Protein 3IFQ (pdb70)

InterPro domains:
  IPR000225 Armadillo [PF00514] (220-253)
  IPR000225 Armadillo [PF00514] (342-381)
  IPR000225 Armadillo [PF00514] (573-612)
  IPR000225 Armadillo [PS50176] (142-180)
  IPR000225 Armadillo [PS50176] (184-227)
  IPR000225 Armadillo [PS50176] (226-268)
  IPR000225 Armadillo [PS50176] (268-310)
  IPR000225 Armadillo [PS50176] (310-353)
  IPR000225 Armadillo [PS50176] (391-433)
  IPR000225 Armadillo [PS50176] (433-475)
  IPR000225 Armadillo [PS50176] (480-523)
  IPR000225 Armadillo [PS50176] (584-626)
  IPR000225 Armadillo [SM00185] (132-171)
  IPR000225 Armadillo [SM00185] (172-214)
  IPR000225 Armadillo [SM00185] (215-255)
  IPR000225 Armadillo [SM00185] (256-297)
  IPR000225 Armadillo [SM00185] (299-340)
  IPR000225 Armadillo [SM00185] (341-381)
  IPR000225 Armadillo [SM00185] (382-420)
  IPR000225 Armadillo [SM00185] (422-464)

Organism: Homo sapiens (NCBI:txid9606)

CATH classification: 1.25.10.10

Nearest PDB structures (foldseek):
  3ifq-assembly1_A  TM=1.002E+00  e=5.571E-65  Homo sapiens
  7zrb-assembly2_B  TM=9.412E-01  e=1.444E-42  Homo sapiens
  6s9o-assembly3_C  TM=6.423E-01  e=3.507E-11  synthetic construct
  7n6g-assembly1_0A  TM=5.438E-01  e=2.053E-11  Chlamydomonas reinhardtii
  7sqc-assembly1_G4  TM=5.743E-01  e=1.479E-08  Chlamydomonas reinhardtii

Foldseek 3Di:
DVVCVVCLVVLLVVLLVCVVVLLVQCVDPDPVSNLVSLQVLLVQLVHDSNVVSQLVDLSNLLSLQVCLQPPPDDSSVLSSLSNLLSLLVDPSSLVSCVVSVVLLSLLVQLPDPDDSNVQSSLVSLLSCLVPPPVSLVVNVVSVSLLSLQVCLPDDDLVSLLSSLLNLLSNLAPDLVSLVSCVVSCNLLSLLVCLAPDPPVSSLLSSLSNLLSSLQDPSSLVSNVVSVVLVSLLVCCPPPDPSNNLSSLSNLLSNLLVCLPPPDCLSSLQVLLVCLPPPDPSSLLSSLNSLLSNLPPHQPSLVSCLVRCNLLSLLVSQVNCQLVCSRQLSSLSSLLSNQDDYPCNLVSLVVCVVNVSLLSLLVCCVNPQAVSSNLSSLSNLQSNLQHVVSLVVNVVSVSLVSLVVLQVVLVVLLVVCVVVVHADPSHPPDHSVSSNLSSLSSLLSSLLDVVSLVVCQVVVCLLVLLVQLPPPDVSSVQSSLSNLLSNLQDAVSLLVNVVSVSLVSLLVCCPPPPVRSNVSSLSSLQSSCVSVDCRVVSVCSSPPDDD/DVVCVVCLVVLLVVLLVCVVVLLVQCQPPDCVRVLVSLQVLLVLLVGDSNVCSQLVDLSNLLSLLVQLLPDPPCSSVLSSLNSLLSLLVDLSSLQSCVVSLSLLSLLSQLVDPDDRSNQSSLSNLLSCLVHVPPSLVSNVVSVSLLSLQVVLPDPDLVSLLSSLLSLLSNLAPDLVSLVSCVVNCNLLSLLVCLVPDPPPSNLLSSLSNLLSNLQHPVSLLVNVVSPNLPSLLVCCPPPDPSNNLSSLSNLLSSLLVCLVPPDCLSSLLVLLVQCPPPPPSSVLSSLRSLLSNLPPRQVSLCSCVVNCNLLSLLVSLVVQPLPCSRLLSSLSNLLSSLDDYPCNLVSLVVCVVSPVLQSLLVQCPHDPCVSSNLSSLSSLLSNLQHVVCLVVNVVNVNLVSLVVLQVVLVVVVVVDPDPHHSVSSNLSSLSSLLSSLLDVVSLVVNVVVVCLLVLLVQLVPPDPSSVLSSLRSLLSNLQDQVSLCVNVVSVSLPSLLVCCPPPPVRSVVSSLSSNVSSCPVPCVSVCSNPVDPD/DDKFFDFPPVDDAFDADDDDDPPVCVVVRCVGRVVRVVPGSRDDDTDMDDDDDCPDDDDDPDDPDDDPAPQCLVVPPPVSPVVCVPGHDD/DDKFFDFDDPDDAQDADDQDPDDVCNVVRCVRRVVSVVPGPRDDDGDMDDDDDCPDDDDDDDDPDDDDDDDDPVLVPPPDPSVVVVVD

Secondary structure (DSSP, 8-state):
-HHHHHTHHHHHHHHHHTHHHHHHHHT-S-HHHHHHHHHHHHHHTTSHHHHHHHHT-HHHHHHHHHHHTT---HHHHHHHHHHHHHHTTSHHHHHHHHHTTHHHHHHHGGG---HHHHHHHHHHHHHHHHH-TTHHHHHHHTTGGGGTGGGGGSS-HHHHHHHHHHHHHHHTT-HHHHHHHHHTTHHHHHHHHHHH---HHHHHHHHHHHHHHTTSTTHHHHHHHTTHHHHHHGGGGSS-HHHHHHHHHHHHHHHTT-TT-S--HHHHHHHHTTTT---HHHHHHHHHHHHHHTTT-HHHHHHHTTTTHHHHHHHHHHHHTT-HHHHHHHHHHHHHHTSSSTTHHHHHHHHHTTTHHHHHHHGGG-TT-HHHHHHHHHHHHHHTTSGGGHHHHHHTTHHHHHHHHHHHHHHHHHHHHHTT---TT-SS--HHHHHHHHHHHHHHHTTSHHHHHHHHHTT-HHHHHHHTT-S-HHHHHHHHHHHHHHTTSHHHHHHHHHTTTHHHHHHHTT-SSHHHHHHHHHHHHHTTSTT---HHHHHHTTS---/-HHHHHTHHHHHHHHHTTHHHHHHHHHSS-HHHHHHHHHHHHHHTTSHHHHHHHHH-HHHHHHHHHHHTT---HHHHHHHHHHHHHHTTSHHHHHHHHHTTHHHHHHHTTS---HHHHHHHHHHHHHHHHTSTT-HHHHHHTTHHHHHGGGTTSS-HHHHHHHHHHHHHHHTT-HHHHHHHHHTTHHHHHHHHHHH---HHHHHHHHHHHHHHTTSTTHHHHHHHTTHHHHHHGGGG-S-HHHHHHHHHHHHHHTTT-TT-S--HHHHHHHHHTTT-S-HHHHHHHHHHHHHHTTT-HHHHHHHHTTTHHHHHHHHHHHHTT-TTTHHHHHHHHHHHTSSSTTHHHHHHHHHHTTHHHHHHHGGG-SS-HHHHHHHHHHHHHHHHSGGGHHHHHHTTHHHHHHHHHHHHHHHHHH---S--HHHHHHHHHHHHHHHTTSHHHHHHHHHTT-HHHHHHHTT-S-HHHHHHHHHHHHHHTTSHHHHHHHHHTTTHHHHHHHTT-SSHHHHHHHHHHHHHTTS---HHHHHHHS---/-EEEEE--TTSPPP-PPPP-SSTTTHHHHHHHHHHHHTT-TTSSP-EEEEE-------------------GGGGGS-GGGHHHHTTSS--/-EEEEEPPSS--PPPPPPPPSSGGGHHHHHHHHHHHHTT-TTSSPPEEEEE---------------------GGGGGS-STTHHHHH-

Radius of gyration: 41.01 Å; Cα contacts (8 Å, |Δi|>4): 2014; chains: 4; bounding box: 113×57×124 Å

B-factor: mean 91.96, std 24.07, range [49.81, 262.42]

Sequence (1258 aa):
AIVHLINYQDDAELATRALPELTKLLNDEDPVVVTKAAMIVNQLSKKEASRRALMGSPQLVAAVVRTMQNTSDLDTARCTTSILHNLSHHREGLLAIFKSGGIPALVRMLSSPVESVLFYAITTLHNLLLYQEGAKMAVRLADGLQKMVPLLNKNNPKFLAITTDCLQLLAYGNQESKLIILANGGPQALVQIMRNYSYEKLLWTTSRVLKVLSVCPSNKPAIVEAGGMQALGKHLTSNSPRLVQNCLWTLRNLSDVATKQEGLESVLKILVNQLSVDDVNVLTCATGTLSNLTCNNSKNKTLVTQNSGVEALIHAILRAGDKDDITEPAVCALRHLTSRHPEAEMAQNSVRLNYGIPAIVKLLNQPNQWPLVKATIGLIRNLALCPANHAPLQEAAVIPRLVQLLVKAHQDAQRHVAAGTQQPYTDGVRMEEIVEGCTGALHILARDPMNRMEIFRLNTIPLFVQLLYSSVENIQRVAAGVLCELAQDKEAADAIDAEGASAPLMELLHSRNEGTATYAAAVLFRISEDKNPRKRVSVELTNSLFAIVHLINYQDDAELATRALPELTKLLNDEDPVVVTKAAMIVNQLSKKEASRRALMGSPQLVAAVVRTMQNTSDLDTARCTTSILHNLSHHREGLLAIFKSGGIPALVRMLSSPVESVLFYAITTLHNLLLYQEGAKMAVRLADGLQKMVPLLNKNNPKFLAITTDCLQLLAYGNQESKLIILANGGPQALVQIMRNYSYEKLLWTTSRVLKVLSVCPSNKPAIVEAGGMQALGKHLTSNSPRLVQNCLWTLRNLSDVATKQEGLESVLKILVNQLSVDDVNVLTCATGTLSNLTCNNSKNKTLVTQNSGVEALIHAILRAGDKDDITEPAVCALRHLTSRHPEAEMAQNSVRLNYGIPAIVKLLNQPNQWPLVKATIGLIRNLALCPANHAPLQEAAVIPRLVQLLVKAHQDAQRHTDGVRMEEIVEGCTGALHILARDPMNRMEIFRLNTIPLFVQLLYSSVENIQRVAAGVLCELAQDKEAADAIDAEGASAPLMELLHSRNEGTATYAAAVLFRISEDKKRVSVELTNSLFVTRNDVAPTLMSVPQYRPRPANPDEIGNFIDENLKAADSDPTAPPYDSLLVFDYEGGEAASLSLNSDQDYDYLNEWGNRFKKLADMYGGGVTRNDVAPTLMSVPQYRPRPANPDEIGNFIDENLKAADSDPTAPPYDSLLVFDYEGGEAASLSLNSDQDQDYDYLNEWGNRFKKLADM

Solvent-accessible surface area: 52672 Å² total

GO terms:
  GO:0030057 desmosome (C, IDA)
  GO:0005515 protein binding (F, IPI)
  GO:1904813 ficolin-1-rich granule lumen (C, TAS)
  GO:0035580 specific granule lumen (C, TAS)
  GO:0001533 cornified envelope (C, TAS)
  GO:0005576 extracellular region (C, TAS)
  GO:0005829 cytosol (C, TAS)
  GO:0005886 plasma membrane (C, TAS)
  GO:0002159 desmosome assembly (P, IDA)
  GO:0005886 plasma membrane (C, IDA)
  GO:0005911 cell-cell junction (C, IDA)
  GO:0014704 intercalated disc (C, IDA)
  GO:0042127 regulation of cell population proliferation (P, IDA)
  GO:0003713 transcription coactivator activity (F, IDA)
  GO:0042307 positive regulation of protein import into nucleus (P, IDA)
  GO:0045944 positive regulation of transcription by RNA polymerase II (P, IDA)
  GO:0016342 catenin complex (C, IDA)
  GO:0032993 protein-DNA complex (C, IDA)
  GO:0071665 gamma-catenin-TCF7L2 complex (C, IDA)
  GO:0050982 detection of mechanical stimulus (P, IDA)

Structure (mmCIF, N/CA/C/O backbone):
data_3IFQ
#
_entry.id   3IFQ
#
_cell.length_a   76.043
_cell.length_b   76.150
_cell.length_c   122.940
_cell.angle_alpha   90.00
_cell.angle_beta   97.15
_cell.angle_gamma   90.00
#
_symmetry.space_group_name_H-M   'P 1 21 1'
#
loop_
_entity.id
_entity.type
_entity.pdbx_description
1 polymer plakoglobin
2 polymer E-cadherin
3 non-polymer 'SULFATE ION'
#
loop_
_atom_site.group_PDB
_atom_site.id
_atom_site.type_symbol
_atom_site.label_atom_id
_atom_site.label_alt_id
_atom_site.label_comp_id
_atom_site.label_asym_id
_atom_site.label_entity_id
_atom_site.label_seq_id
_atom_site.pdbx_PDB_ins_code
_atom_site.Cartn_x
_atom_site.Cartn_y
_atom_site.Cartn_z
_atom_site.occupancy
_atom_site.B_iso_or_equiv
_atom_site.auth_seq_id
_atom_site.auth_comp_id
_atom_site.auth_asym_id
_atom_site.auth_atom_id
_atom_site.pdbx_PDB_model_num
ATOM 1 N N . ALA A 1 3 ? -13.712 -1.947 -25.394 1.00 103.36 126 ALA A N 1
ATOM 2 C CA . ALA A 1 3 ? -14.347 -3.038 -24.664 1.00 102.81 126 ALA A CA 1
ATOM 3 C C . ALA A 1 3 ? -15.756 -3.294 -25.181 1.00 98.41 126 ALA A C 1
ATOM 4 O O . ALA A 1 3 ? -16.154 -4.442 -25.378 1.00 89.51 126 ALA A O 1
ATOM 6 N N . ILE A 1 4 ? -16.507 -2.219 -25.398 1.00 100.56 127 ILE A N 1
ATOM 7 C CA . ILE A 1 4 ? -17.869 -2.334 -25.904 1.00 107.03 127 ILE A CA 1
ATOM 8 C C . ILE A 1 4 ? -17.902 -3.137 -27.200 1.00 109.94 127 ILE A C 1
ATOM 9 O O . ILE A 1 4 ? -18.865 -3.857 -27.469 1.00 109.68 127 ILE A O 1
ATOM 14 N N . VAL A 1 5 ? -16.842 -3.015 -27.993 1.00 108.49 128 VAL A N 1
ATOM 15 C CA . VAL A 1 5 ? -16.763 -3.702 -29.275 1.00 101.53 128 VAL A CA 1
ATOM 16 C C . VAL A 1 5 ? -16.780 -5.213 -29.082 1.00 94.77 128 VAL A C 1
ATOM 17 O O . VAL A 1 5 ? -17.391 -5.944 -29.865 1.00 94.30 128 VAL A O 1
ATOM 21 N N . HIS A 1 6 ? -16.114 -5.670 -28.025 1.00 92.82 129 HIS A N 1
ATOM 22 C CA . HIS A 1 6 ? -15.987 -7.097 -27.743 1.00 98.48 129 HIS A CA 1
ATOM 23 C C . HIS A 1 6 ? -17.274 -7.680 -27.171 1.00 97.65 129 HIS A C 1
ATOM 24 O O . HIS A 1 6 ? -17.564 -8.864 -27.345 1.00 98.69 129 HIS A O 1
ATOM 31 N N . LEU A 1 7 ? -18.036 -6.838 -26.483 1.00 94.31 130 LEU A N 1
ATOM 32 C CA . LEU A 1 7 ? -19.288 -7.250 -25.864 1.00 83.04 130 LEU A CA 1
ATOM 33 C C . LEU A 1 7 ? -20.386 -7.378 -26.916 1.00 77.93 130 LEU A C 1
ATOM 34 O O . LEU A 1 7 ? -21.238 -8.266 -26.839 1.00 71.95 130 LEU A O 1
ATOM 39 N N . ILE A 1 8 ? -20.363 -6.486 -27.899 1.00 74.25 131 ILE A N 1
ATOM 40 C CA . ILE A 1 8 ? -21.278 -6.582 -29.026 1.00 78.85 131 ILE A CA 1
ATOM 41 C C . ILE A 1 8 ? -21.070 -7.901 -29.762 1.00 84.91 131 ILE A C 1
ATOM 42 O O . ILE A 1 8 ? -22.026 -8.619 -30.050 1.00 89.53 131 ILE A O 1
ATOM 47 N N . ASN A 1 9 ? -19.814 -8.218 -30.054 1.00 92.32 132 ASN A N 1
ATOM 48 C CA . ASN A 1 9 ? -19.482 -9.413 -30.822 1.00 96.16 132 ASN A CA 1
ATOM 49 C C . ASN A 1 9 ? -19.123 -10.605 -29.945 1.00 100.50 132 ASN A C 1
ATOM 50 O O . ASN A 1 9 ? -18.600 -11.605 -30.427 1.00 110.00 132 ASN A O 1
ATOM 55 N N . TYR A 1 10 ? -19.420 -10.491 -28.656 1.00 97.45 133 TYR A N 1
ATOM 56 C CA . TYR A 1 10 ? -19.109 -11.537 -27.692 1.00 90.36 133 TYR A CA 1
ATOM 57 C C . TYR A 1 10 ? -19.706 -12.870 -28.118 1.00 95.19 133 TYR A C 1
ATOM 58 O O . TYR A 1 10 ? -19.053 -13.909 -28.029 1.00 99.83 133 TYR A O 1
ATOM 67 N N . GLN A 1 11 ? -20.950 -12.834 -28.583 1.00 101.49 134 GLN A N 1
ATOM 68 C CA . GLN A 1 11 ? -21.634 -14.043 -29.021 1.00 108.36 134 GLN A CA 1
ATOM 69 C C . GLN A 1 11 ? -20.996 -14.622 -30.284 1.00 108.20 134 GLN A C 1
ATOM 70 O O . GLN A 1 11 ? -20.916 -15.840 -30.447 1.00 110.56 134 GLN A O 1
ATOM 76 N N . ASP A 1 12 ? -20.539 -13.746 -31.174 1.00 100.82 135 ASP A N 1
ATOM 77 C CA . ASP A 1 12 ? -19.926 -14.180 -32.426 1.00 96.83 135 ASP A CA 1
ATOM 78 C C . ASP A 1 12 ? -18.502 -14.684 -32.210 1.00 93.95 135 ASP A C 1
ATOM 79 O O . ASP A 1 12 ? -18.065 -15.640 -32.850 1.00 90.09 135 ASP A O 1
ATOM 84 N N . ASP A 1 13 ? -17.784 -14.029 -31.305 1.00 92.73 136 ASP A N 1
ATOM 85 C CA . ASP A 1 13 ? -16.405 -14.389 -31.003 1.00 85.09 136 ASP A CA 1
ATOM 86 C C . ASP A 1 13 ? -16.335 -15.729 -30.280 1.00 83.79 136 ASP A C 1
ATOM 87 O O . ASP A 1 13 ? -15.430 -16.526 -30.517 1.00 93.70 136 ASP A O 1
ATOM 92 N N . ALA A 1 14 ? -17.297 -15.969 -29.398 1.00 72.54 137 ALA A N 1
ATOM 93 C CA . ALA A 1 14 ? -17.372 -17.228 -28.668 1.00 76.48 137 ALA A CA 1
ATOM 94 C C . ALA A 1 14 ? -17.742 -18.383 -29.594 1.00 86.88 137 ALA A C 1
ATOM 95 O O . ALA A 1 14 ? -17.181 -19.475 -29.498 1.00 86.50 137 ALA A O 1
ATOM 97 N N . GLU A 1 15 ? -18.693 -18.136 -30.489 1.00 97.50 138 GLU A N 1
ATOM 98 C CA . GLU A 1 15 ? -19.142 -19.153 -31.433 1.00 102.81 138 GLU A CA 1
ATOM 99 C C . GLU A 1 15 ? -18.052 -19.449 -32.462 1.00 94.68 138 GLU A C 1
ATOM 100 O O . GLU A 1 15 ? -17.810 -20.605 -32.810 1.00 94.00 138 GLU A O 1
ATOM 106 N N . LEU A 1 16 ? -17.387 -18.401 -32.937 1.00 85.33 139 LEU A N 1
ATOM 107 C CA . LEU A 1 16 ? -16.340 -18.559 -33.941 1.00 76.75 139 LEU A CA 1
ATOM 108 C C . LEU A 1 16 ? -15.128 -19.301 -33.382 1.00 74.77 139 LEU A C 1
ATOM 109 O O . LEU A 1 16 ? -14.487 -20.079 -34.087 1.00 81.72 139 LEU A O 1
ATOM 114 N N . ALA A 1 17 ? -14.815 -19.055 -32.114 1.00 69.46 140 ALA A N 1
ATOM 115 C CA . ALA A 1 17 ? -13.708 -19.737 -31.455 1.00 65.05 140 ALA A CA 1
ATOM 116 C C . ALA A 1 17 ? -13.981 -21.227 -31.361 1.00 73.88 140 ALA A C 1
ATOM 117 O O . ALA A 1 17 ? -13.115 -22.046 -31.669 1.00 85.26 140 ALA A O 1
ATOM 119 N N . THR A 1 18 ? -15.190 -21.573 -30.932 1.00 74.84 141 THR A N 1
ATOM 120 C CA . THR A 1 18 ? -15.575 -22.970 -30.804 1.00 77.88 141 THR A CA 1
ATOM 121 C C . THR A 1 18 ? -15.655 -23.624 -32.175 1.00 80.53 141 THR A C 1
ATOM 122 O O . THR A 1 18 ? -15.317 -24.794 -32.336 1.00 89.99 141 THR A O 1
ATOM 126 N N . ARG A 1 19 ? -16.092 -22.858 -33.167 1.00 83.77 142 ARG A N 1
ATOM 127 C CA . ARG A 1 19 ? -16.133 -23.348 -34.538 1.00 95.43 142 ARG A CA 1
ATOM 128 C C . ARG A 1 19 ? -14.718 -23.606 -35.039 1.00 89.23 142 ARG A C 1
ATOM 129 O O . ARG A 1 19 ? -14.501 -24.428 -35.930 1.00 90.29 142 ARG A O 1
ATOM 137 N N . ALA A 1 20 ? -13.758 -22.901 -34.452 1.00 84.65 143 ALA A N 1
ATOM 138 C CA . ALA A 1 20 ? -12.373 -22.968 -34.903 1.00 81.72 143 ALA A CA 1
ATOM 139 C C . ALA A 1 20 ? -11.532 -23.955 -34.099 1.00 83.19 143 ALA A C 1
ATOM 140 O O . ALA A 1 20 ? -10.352 -24.152 -34.391 1.00 79.92 143 ALA A O 1
ATOM 142 N N . LEU A 1 21 ? -12.140 -24.577 -33.095 1.00 84.73 144 LEU A N 1
ATOM 143 C CA . LEU A 1 21 ? -11.417 -25.510 -32.231 1.00 83.07 144 LEU A CA 1
ATOM 144 C C . LEU A 1 21 ? -10.800 -26.712 -32.956 1.00 84.77 144 LEU A C 1
ATOM 145 O O . LEU A 1 21 ? -9.638 -27.043 -32.722 1.00 78.28 144 LEU A O 1
ATOM 150 N N . PRO A 1 22 ? -11.575 -27.373 -33.831 1.00 90.31 145 PRO A N 1
ATOM 151 C CA . PRO A 1 22 ? -11.070 -28.547 -34.556 1.00 88.90 145 PRO A CA 1
ATOM 152 C C . PRO A 1 22 ? -9.821 -28.264 -35.395 1.00 90.33 145 PRO A C 1
ATOM 153 O O . PRO A 1 22 ? -8.895 -29.075 -35.400 1.00 91.39 145 PRO A O 1
ATOM 157 N N . GLU A 1 23 ? -9.799 -27.139 -36.101 1.00 86.88 146 GLU A N 1
ATOM 158 C CA . GLU A 1 23 ? -8.650 -26.784 -36.929 1.00 84.87 146 GLU A CA 1
ATOM 159 C C . GLU A 1 23 ? -7.461 -26.346 -36.074 1.00 87.23 146 GLU A C 1
ATOM 160 O O . GLU A 1 23 ? -6.312 -26.670 -36.375 1.00 89.56 146 GLU A O 1
ATOM 166 N N . LEU A 1 24 ? -7.747 -25.603 -35.009 1.00 84.93 147 LEU A N 1
ATOM 167 C CA . LEU A 1 24 ? -6.710 -25.117 -34.108 1.00 79.24 147 LEU A CA 1
ATOM 168 C C . LEU A 1 24 ? -5.948 -26.268 -33.466 1.00 82.14 147 LEU A C 1
ATOM 169 O O . LEU A 1 24 ? -4.716 -26.260 -33.419 1.00 88.09 147 LEU A O 1
ATOM 174 N N . THR A 1 25 ? -6.688 -27.255 -32.971 1.00 76.66 148 THR A N 1
ATOM 175 C CA . THR A 1 25 ? -6.085 -28.398 -32.300 1.00 79.91 148 THR A CA 1
ATOM 176 C C . THR A 1 25 ? -5.271 -29.251 -33.268 1.00 86.37 148 THR A C 1
ATOM 177 O O . THR A 1 25 ? -4.097 -29.521 -33.019 1.00 97.36 148 THR A O 1
ATOM 181 N N . LYS A 1 26 ? -5.892 -29.674 -34.366 1.00 81.54 149 LYS A N 1
ATOM 182 C CA . LYS A 1 26 ? -5.189 -30.446 -35.387 1.00 80.66 149 LYS A CA 1
ATOM 183 C C . LYS A 1 26 ? -3.878 -29.770 -35.770 1.00 80.40 149 LYS A C 1
ATOM 184 O O . LYS A 1 26 ? -2.825 -30.408 -35.804 1.00 86.19 149 LYS A O 1
ATOM 190 N N . LEU A 1 27 ? -3.952 -28.475 -36.061 1.00 73.17 150 LEU A N 1
ATOM 191 C CA . LEU A 1 27 ? -2.770 -27.706 -36.428 1.00 74.49 150 LEU A CA 1
ATOM 192 C C . LEU A 1 27 ? -1.694 -27.749 -35.343 1.00 77.02 150 LEU A C 1
ATOM 193 O O . LEU A 1 27 ? -0.505 -27.870 -35.645 1.00 81.28 150 LEU A O 1
ATOM 198 N N . LEU A 1 28 ? -2.109 -27.656 -34.083 1.00 73.37 151 LEU A N 1
ATOM 199 C CA . LEU A 1 28 ? -1.168 -27.747 -32.971 1.00 74.57 151 LEU A CA 1
ATOM 200 C C . LEU A 1 28 ? -0.495 -29.118 -32.929 1.00 82.03 151 LEU A C 1
ATOM 201 O O . LEU A 1 28 ? 0.686 -29.231 -32.606 1.00 84.01 151 LEU A O 1
ATOM 206 N N . ASN A 1 29 ? -1.254 -30.156 -33.261 1.00 83.89 152 ASN A N 1
ATOM 207 C CA . ASN A 1 29 ? -0.732 -31.517 -33.264 1.00 83.69 152 ASN A CA 1
ATOM 208 C C . ASN A 1 29 ? 0.013 -31.867 -34.553 1.00 92.17 152 ASN A C 1
ATOM 209 O O . ASN A 1 29 ? 0.415 -33.013 -34.754 1.00 99.89 152 ASN A O 1
ATOM 214 N N . ASP A 1 30 ? 0.197 -30.880 -35.423 1.00 95.58 153 ASP A N 1
ATOM 215 C CA . ASP A 1 30 ? 0.899 -31.101 -36.682 1.00 106.80 153 ASP A CA 1
ATOM 216 C C . ASP A 1 30 ? 2.318 -31.597 -36.422 1.00 116.60 153 ASP A C 1
ATOM 217 O O . ASP A 1 30 ? 2.956 -31.199 -35.448 1.00 117.98 153 ASP A O 1
ATOM 222 N N . GLU A 1 31 ? 2.806 -32.474 -37.293 1.00 123.72 154 GLU A N 1
ATOM 223 C CA . GLU A 1 31 ? 4.145 -33.034 -37.146 1.00 125.61 154 GLU A CA 1
ATOM 224 C C . GLU A 1 31 ? 5.212 -32.058 -37.634 1.00 112.00 154 GLU A C 1
ATOM 225 O O . GLU A 1 31 ? 6.406 -32.300 -37.480 1.00 107.40 154 GLU A O 1
ATOM 231 N N . ASP A 1 32 ? 4.768 -30.951 -38.219 1.00 107.44 155 ASP A N 1
ATOM 232 C CA . ASP A 1 32 ? 5.676 -29.920 -38.706 1.00 109.31 155 ASP A CA 1
ATOM 233 C C . ASP A 1 32 ? 5.752 -28.774 -37.699 1.00 112.69 155 ASP A C 1
ATOM 234 O O . ASP A 1 32 ? 4.782 -28.038 -37.514 1.00 115.92 155 ASP A O 1
ATOM 239 N N . PRO A 1 33 ? 6.910 -28.628 -37.037 1.00 108.95 156 PRO A N 1
ATOM 240 C CA . PRO A 1 33 ? 7.158 -27.592 -36.028 1.00 100.80 156 PRO A CA 1
ATOM 241 C C . PRO A 1 33 ? 6.886 -26.191 -36.561 1.00 96.32 156 PRO A C 1
ATOM 242 O O . PRO A 1 33 ? 6.658 -25.271 -35.778 1.00 92.87 156 PRO A O 1
ATOM 246 N N . VAL A 1 34 ? 6.914 -26.034 -37.879 1.00 100.77 157 VAL A N 1
ATOM 247 C CA . VAL A 1 34 ? 6.626 -24.745 -38.496 1.00 102.95 157 VAL A CA 1
ATOM 248 C C . VAL A 1 34 ? 5.131 -24.453 -38.452 1.00 102.93 157 VAL A C 1
ATOM 249 O O . VAL A 1 34 ? 4.715 -23.323 -38.204 1.00 106.44 157 VAL A O 1
ATOM 253 N N . VAL A 1 35 ? 4.327 -25.479 -38.705 1.00 95.41 158 VAL A N 1
ATOM 254 C CA . VAL A 1 35 ? 2.879 -25.338 -38.672 1.00 87.79 158 VAL A CA 1
ATOM 255 C C . VAL A 1 35 ? 2.388 -25.252 -37.232 1.00 88.96 158 VAL A C 1
ATOM 256 O O . VAL A 1 35 ? 1.456 -24.510 -36.926 1.00 92.89 158 VAL A O 1
ATOM 260 N N . VAL A 1 36 ? 3.021 -26.014 -36.347 1.00 85.53 159 VAL A N 1
ATOM 261 C CA . VAL A 1 36 ? 2.660 -25.995 -34.937 1.00 88.70 159 VAL A CA 1
ATOM 262 C C . VAL A 1 36 ? 2.857 -24.604 -34.348 1.00 93.84 159 VAL A C 1
ATOM 263 O O . VAL A 1 36 ? 1.945 -24.036 -33.747 1.00 101.59 159 VAL A O 1
ATOM 267 N N . THR A 1 37 ? 4.054 -24.060 -34.524 1.00 92.41 160 THR A N 1
ATOM 268 C CA . THR A 1 37 ? 4.371 -22.734 -34.009 1.00 93.51 160 THR A CA 1
ATOM 269 C C . THR A 1 37 ? 3.394 -21.683 -34.544 1.00 91.82 160 THR A C 1
ATOM 270 O O . THR A 1 37 ? 2.943 -20.813 -33.802 1.00 92.52 160 THR A O 1
ATOM 274 N N . LYS A 1 38 ? 3.060 -21.778 -35.828 1.00 91.63 161 LYS A N 1
ATOM 275 C CA . LYS A 1 38 ? 2.123 -20.848 -36.450 1.00 91.23 161 LYS A CA 1
ATOM 276 C C . LYS A 1 38 ? 0.754 -20.902 -35.775 1.00 90.57 161 LYS A C 1
ATOM 277 O O . LYS A 1 38 ? 0.065 -19.888 -35.658 1.00 88.72 161 LYS A O 1
ATOM 283 N N . ALA A 1 39 ? 0.363 -22.095 -35.339 1.00 92.24 162 ALA A N 1
ATOM 284 C CA . ALA A 1 39 ? -0.940 -22.297 -34.714 1.00 84.84 162 ALA A CA 1
ATOM 285 C C . ALA A 1 39 ? -0.961 -21.744 -33.293 1.00 84.31 162 ALA A C 1
ATOM 286 O O . ALA A 1 39 ? -1.972 -21.208 -32.841 1.00 86.46 162 ALA A O 1
ATOM 288 N N . ALA A 1 40 ? 0.161 -21.876 -32.594 1.00 78.16 163 ALA A N 1
ATOM 289 C CA . ALA A 1 40 ? 0.277 -21.354 -31.238 1.00 72.78 163 ALA A CA 1
ATOM 290 C C . ALA A 1 40 ? 0.058 -19.843 -31.200 1.00 73.47 163 ALA A C 1
ATOM 291 O O . ALA A 1 40 ? -0.350 -19.292 -30.177 1.00 72.75 163 ALA A O 1
ATOM 293 N N . MET A 1 41 ? 0.332 -19.177 -32.318 1.00 76.34 164 MET A N 1
ATOM 294 C CA . MET A 1 41 ? 0.159 -17.730 -32.407 1.00 76.58 164 MET A CA 1
ATOM 295 C C . MET A 1 41 ? -1.314 -17.373 -32.533 1.00 77.60 164 MET A C 1
ATOM 296 O O . MET A 1 41 ? -1.800 -16.466 -31.855 1.00 76.94 164 MET A O 1
ATOM 301 N N . ILE A 1 42 ? -2.020 -18.088 -33.404 1.00 74.70 165 ILE A N 1
ATOM 302 C CA . ILE A 1 42 ? -3.446 -17.859 -33.589 1.00 69.51 165 ILE A CA 1
ATOM 303 C C . ILE A 1 42 ? -4.186 -18.157 -32.293 1.00 65.33 165 ILE A C 1
ATOM 304 O O . ILE A 1 42 ? -5.119 -17.444 -31.927 1.00 67.37 165 ILE A O 1
ATOM 309 N N . VAL A 1 43 ? -3.760 -19.209 -31.598 1.00 61.19 166 VAL A N 1
ATOM 310 C CA . VAL A 1 43 ? -4.368 -19.572 -30.322 1.00 65.45 166 VAL A CA 1
ATOM 311 C C . VAL A 1 43 ? -4.072 -18.504 -29.272 1.00 64.86 166 VAL A C 1
ATOM 312 O O . VAL A 1 43 ? -4.954 -18.103 -28.512 1.00 63.49 166 VAL A O 1
ATOM 316 N N . ASN A 1 44 ? -2.827 -18.039 -29.249 1.00 67.81 167 ASN A N 1
ATOM 317 C CA . ASN A 1 44 ? -2.419 -16.945 -28.373 1.00 66.94 167 ASN A CA 1
ATOM 318 C C . ASN A 1 44 ? -3.257 -15.686 -28.597 1.00 67.66 167 ASN A C 1
ATOM 319 O O . ASN A 1 44 ? -3.732 -15.063 -27.649 1.00 66.04 167 ASN A O 1
ATOM 324 N N . GLN A 1 45 ? -3.437 -15.322 -29.863 1.00 67.52 168 GLN A N 1
ATOM 325 C CA . GLN A 1 45 ? -4.194 -14.130 -30.226 1.00 68.98 168 GLN A CA 1
ATOM 326 C C . GLN A 1 45 ? -5.660 -14.248 -29.800 1.00 76.11 168 GLN A C 1
ATOM 327 O O . GLN A 1 45 ? -6.299 -13.257 -29.437 1.00 77.65 168 GLN A O 1
ATOM 333 N N . LEU A 1 46 ? -6.186 -15.467 -29.838 1.00 73.73 169 LEU A N 1
ATOM 334 C CA . LEU A 1 46 ? -7.555 -15.719 -29.407 1.00 66.42 169 LEU A CA 1
ATOM 335 C C . LEU A 1 46 ? -7.685 -15.656 -27.890 1.00 72.20 169 LEU A C 1
ATOM 336 O O . LEU A 1 46 ? -8.683 -15.166 -27.368 1.00 84.49 169 LEU A O 1
ATOM 341 N N . SER A 1 47 ? -6.670 -16.144 -27.185 1.00 69.39 170 SER A N 1
ATOM 342 C CA . SER A 1 47 ? -6.690 -16.168 -25.726 1.00 70.84 170 SER A CA 1
ATOM 343 C C . SER A 1 47 ? -6.681 -14.770 -25.103 1.00 71.82 170 SER A C 1
ATOM 344 O O . SER A 1 47 ? -6.884 -14.625 -23.898 1.00 65.24 170 SER A O 1
ATOM 347 N N . LYS A 1 48 ? -6.450 -13.746 -25.921 1.00 70.53 171 LYS A N 1
ATOM 348 C CA . LYS A 1 48 ? -6.407 -12.372 -25.423 1.00 67.98 171 LYS A CA 1
ATOM 349 C C . LYS A 1 48 ? -7.789 -11.712 -25.359 1.00 75.71 171 LYS A C 1
ATOM 350 O O . LYS A 1 48 ? -7.889 -10.495 -25.204 1.00 78.83 171 LYS A O 1
ATOM 356 N N . LYS A 1 49 ? -8.842 -12.522 -25.476 1.00 75.33 172 LYS A N 1
ATOM 357 C CA . LYS A 1 49 ? -10.228 -12.054 -25.412 1.00 72.95 172 LYS A CA 1
ATOM 358 C C . LYS A 1 49 ? -11.076 -12.999 -24.565 1.00 86.81 172 LYS A C 1
ATOM 359 O O . LYS A 1 49 ? -10.906 -14.215 -24.635 1.00 91.32 172 LYS A O 1
ATOM 365 N N . GLU A 1 50 ? -12.006 -12.444 -23.790 1.00 91.75 173 GLU A N 1
ATOM 366 C CA . GLU A 1 50 ? -12.880 -13.254 -22.940 1.00 93.00 173 GLU A CA 1
ATOM 367 C C . GLU A 1 50 ? -13.745 -14.232 -23.730 1.00 97.05 173 GLU A C 1
ATOM 368 O O . GLU A 1 50 ? -13.824 -15.414 -23.396 1.00 100.03 173 GLU A O 1
ATOM 374 N N . ALA A 1 51 ? -14.412 -13.729 -24.764 1.00 92.65 174 ALA A N 1
ATOM 375 C CA . ALA A 1 51 ? -15.320 -14.553 -25.551 1.00 90.04 174 ALA A CA 1
ATOM 376 C C . ALA A 1 51 ? -14.584 -15.722 -26.193 1.00 85.08 174 ALA A C 1
ATOM 377 O O . ALA A 1 51 ? -15.182 -16.760 -26.480 1.00 82.97 174 ALA A O 1
ATOM 379 N N . SER A 1 52 ? -13.285 -15.552 -26.415 1.00 77.86 175 SER A N 1
ATOM 380 C CA . SER A 1 52 ? -12.494 -16.591 -27.062 1.00 77.88 175 SER A CA 1
ATOM 381 C C . SER A 1 52 ? -11.792 -17.506 -26.051 1.00 77.32 175 SER A C 1
ATOM 382 O O . SER A 1 52 ? -11.737 -18.723 -26.240 1.00 70.25 175 SER A O 1
ATOM 385 N N . ARG A 1 53 ? -11.263 -16.918 -24.980 1.00 74.84 176 ARG A N 1
ATOM 386 C CA . ARG A 1 53 ? -10.629 -17.686 -23.911 1.00 68.94 176 ARG A CA 1
ATOM 387 C C . ARG A 1 53 ? -11.535 -18.786 -23.398 1.00 78.85 176 ARG A C 1
ATOM 388 O O . ARG A 1 53 ? -11.131 -19.945 -23.308 1.00 84.00 176 ARG A O 1
ATOM 396 N N . ARG A 1 54 ? -12.757 -18.406 -23.042 1.00 85.81 177 ARG A N 1
ATOM 397 C CA . ARG A 1 54 ? -13.703 -19.341 -22.455 1.00 86.18 177 ARG A CA 1
ATOM 398 C C . ARG A 1 54 ? -13.915 -20.525 -23.382 1.00 83.92 177 ARG A C 1
ATOM 399 O O . ARG A 1 54 ? -14.050 -21.664 -22.931 1.00 88.73 177 ARG A O 1
ATOM 407 N N . ALA A 1 55 ? -13.922 -20.249 -24.682 1.00 78.24 178 ALA A N 1
ATOM 408 C CA . ALA A 1 55 ? -14.106 -21.288 -25.682 1.00 83.67 178 ALA A CA 1
ATOM 409 C C . ALA A 1 55 ? -12.882 -22.195 -25.760 1.00 94.26 178 ALA A C 1
ATOM 410 O O . ALA A 1 55 ? -13.009 -23.399 -25.986 1.00 104.87 178 ALA A O 1
ATOM 412 N N . LEU A 1 56 ? -11.700 -21.614 -25.567 1.00 86.50 179 LEU A N 1
ATOM 413 C CA . LEU A 1 56 ? -10.457 -22.381 -25.603 1.00 79.11 179 LEU A CA 1
ATOM 414 C C . LEU A 1 56 ? -10.280 -23.225 -24.349 1.00 82.92 179 LEU A C 1
ATOM 415 O O . LEU A 1 56 ? -10.078 -24.436 -24.431 1.00 88.44 179 LEU A O 1
ATOM 420 N N . MET A 1 57 ? -10.351 -22.579 -23.189 1.00 78.87 180 MET A N 1
ATOM 421 C CA . MET A 1 57 ? -10.140 -23.268 -21.922 1.00 80.26 180 MET A CA 1
ATOM 422 C C . MET A 1 57 ? -11.211 -24.325 -21.684 1.00 85.56 180 MET A C 1
ATOM 423 O O . MET A 1 57 ? -11.088 -25.162 -20.787 1.00 88.49 180 MET A O 1
ATOM 428 N N . GLY A 1 58 ? -12.259 -24.280 -22.499 1.00 82.30 181 GLY A N 1
ATOM 429 C CA . GLY A 1 58 ? -13.334 -25.248 -22.418 1.00 75.59 181 GLY A CA 1
ATOM 430 C C . GLY A 1 58 ? -13.009 -26.520 -23.173 1.00 74.23 181 GLY A C 1
ATOM 431 O O . GLY A 1 58 ? -13.633 -27.555 -22.949 1.00 77.36 181 GLY A O 1
ATOM 432 N N . SER A 1 59 ? -12.033 -26.447 -24.073 1.00 66.36 182 SER A N 1
ATOM 433 C CA . SER A 1 59 ? -11.612 -27.620 -24.834 1.00 66.97 182 SER A CA 1
ATOM 434 C C . SER A 1 59 ? -10.344 -28.233 -24.253 1.00 71.44 182 SER A C 1
ATOM 435 O O . SER A 1 59 ? -9.247 -27.743 -24.498 1.00 79.45 182 SER A O 1
ATOM 438 N N . PRO A 1 60 ? -10.494 -29.320 -23.483 1.00 77.58 183 PRO A N 1
ATOM 439 C CA . PRO A 1 60 ? -9.359 -29.983 -22.834 1.00 74.56 183 PRO A CA 1
ATOM 440 C C . PRO A 1 60 ? -8.317 -30.445 -23.849 1.00 83.49 183 PRO A C 1
ATOM 441 O O . PRO A 1 60 ? -7.120 -30.399 -23.561 1.00 88.00 183 PRO A O 1
ATOM 445 N N . GLN A 1 61 ? -8.770 -30.886 -25.020 1.00 83.53 184 GLN A N 1
ATOM 446 C CA . GLN A 1 61 ? -7.863 -31.352 -26.064 1.00 83.94 184 GLN A CA 1
ATOM 447 C C . GLN A 1 61 ? -6.939 -30.238 -26.540 1.00 83.64 184 GLN A C 1
ATOM 448 O O . GLN A 1 61 ? -5.771 -30.480 -26.842 1.00 88.43 184 GLN A O 1
ATOM 454 N N . LEU A 1 62 ? -7.463 -29.019 -26.605 1.00 75.40 185 LEU A N 1
ATOM 455 C CA . LEU A 1 62 ? -6.660 -27.885 -27.036 1.00 72.72 185 LEU A CA 1
ATOM 456 C C . LEU A 1 62 ? -5.654 -27.480 -25.968 1.00 71.13 185 LEU A C 1
ATOM 457 O O . LEU A 1 62 ? -4.481 -27.263 -26.261 1.00 76.03 185 LEU A O 1
ATOM 462 N N . VAL A 1 63 ? -6.122 -27.368 -24.730 1.00 63.04 186 VAL A N 1
ATOM 463 C CA . VAL A 1 63 ? -5.252 -26.995 -23.625 1.00 72.11 186 VAL A CA 1
ATOM 464 C C . VAL A 1 63 ? -4.091 -27.982 -23.489 1.00 76.29 186 VAL A C 1
ATOM 465 O O . VAL A 1 63 ? -2.945 -27.581 -23.294 1.00 75.04 186 VAL A O 1
ATOM 469 N N . ALA A 1 64 ? -4.395 -29.270 -23.611 1.00 73.04 187 ALA A N 1
ATOM 470 C CA . ALA A 1 64 ? -3.374 -30.311 -23.567 1.00 69.82 187 ALA A CA 1
ATOM 471 C C . ALA A 1 64 ? -2.389 -30.193 -24.728 1.00 65.49 187 ALA A C 1
ATOM 472 O O . ALA A 1 64 ? -1.195 -30.431 -24.561 1.00 70.60 187 ALA A O 1
ATOM 474 N N . ALA A 1 65 ? -2.894 -29.833 -25.905 1.00 63.70 188 ALA A N 1
ATOM 475 C CA . ALA A 1 65 ? -2.034 -29.621 -27.066 1.00 69.59 188 ALA A CA 1
ATOM 476 C C . ALA A 1 65 ? -1.104 -28.436 -26.828 1.00 73.43 188 ALA A C 1
ATOM 477 O O . ALA A 1 65 ? 0.052 -28.443 -27.249 1.00 72.03 188 ALA A O 1
ATOM 479 N N . VAL A 1 66 ? -1.620 -27.418 -26.148 1.00 71.79 189 VAL A N 1
ATOM 480 C CA . VAL A 1 66 ? -0.823 -26.253 -25.793 1.00 72.59 189 VAL A CA 1
ATOM 481 C C . VAL A 1 66 ? 0.248 -26.626 -24.777 1.00 74.87 189 VAL A C 1
ATOM 482 O O . VAL A 1 66 ? 1.394 -26.193 -24.884 1.00 76.08 189 VAL A O 1
ATOM 486 N N . VAL A 1 67 ? -0.128 -27.439 -23.795 1.00 70.93 190 VAL A N 1
ATOM 487 C CA . VAL A 1 67 ? 0.819 -27.880 -22.781 1.00 71.61 190 VAL A CA 1
ATOM 488 C C . VAL A 1 67 ? 1.904 -28.780 -23.381 1.00 70.94 190 VAL A C 1
ATOM 489 O O . VAL A 1 67 ? 3.093 -28.564 -23.144 1.00 73.34 190 VAL A O 1
ATOM 493 N N . ARG A 1 68 ? 1.493 -29.780 -24.159 1.00 61.38 191 ARG A N 1
ATOM 494 C CA . ARG A 1 68 ? 2.441 -30.659 -24.841 1.00 60.86 191 ARG A CA 1
ATOM 495 C C . ARG A 1 68 ? 3.456 -29.840 -25.622 1.00 67.13 191 ARG A C 1
ATOM 496 O O . ARG A 1 68 ? 4.660 -30.086 -25.548 1.00 57.64 191 ARG A O 1
ATOM 504 N N . THR A 1 69 ? 2.958 -28.870 -26.382 1.00 67.48 192 THR A N 1
ATOM 505 C CA . THR A 1 69 ? 3.830 -28.008 -27.161 1.00 66.99 192 THR A CA 1
ATOM 506 C C . THR A 1 69 ? 4.819 -27.313 -26.240 1.00 72.16 192 THR A C 1
ATOM 507 O O . THR A 1 69 ? 6.023 -27.359 -26.468 1.00 78.57 192 THR A O 1
ATOM 511 N N . MET A 1 70 ? 4.304 -26.686 -25.188 1.00 72.24 193 MET A N 1
ATOM 512 C CA . MET A 1 70 ? 5.141 -25.900 -24.293 1.00 75.38 193 MET A CA 1
ATOM 513 C C . MET A 1 70 ? 6.385 -26.641 -23.825 1.00 82.38 193 MET A C 1
ATOM 514 O O . MET A 1 70 ? 7.478 -26.073 -23.805 1.00 94.56 193 MET A O 1
ATOM 519 N N . GLN A 1 71 ? 6.237 -27.900 -23.439 1.00 74.01 194 GLN A N 1
ATOM 520 C CA . GLN A 1 71 ? 7.383 -28.591 -22.871 1.00 87.69 194 GLN A CA 1
ATOM 521 C C . GLN A 1 71 ? 8.054 -29.576 -23.818 1.00 90.68 194 GLN A C 1
ATOM 522 O O . GLN A 1 71 ? 8.873 -30.394 -23.401 1.00 90.20 194 GLN A O 1
ATOM 528 N N . ASN A 1 72 ? 7.706 -29.487 -25.094 1.00 91.53 195 ASN A N 1
ATOM 529 C CA . ASN A 1 72 ? 8.392 -30.248 -26.124 1.00 87.73 195 ASN A CA 1
ATOM 530 C C . ASN A 1 72 ? 9.130 -29.309 -27.061 1.00 93.73 195 ASN A C 1
ATOM 531 O O . ASN A 1 72 ? 10.167 -29.661 -27.623 1.00 104.18 195 ASN A O 1
ATOM 536 N N . THR A 1 73 ? 8.588 -28.108 -27.222 1.00 84.70 196 THR A N 1
ATOM 537 C CA . THR A 1 73 ? 9.177 -27.130 -28.120 1.00 83.68 196 THR A CA 1
ATOM 538 C C . THR A 1 73 ? 10.522 -26.657 -27.595 1.00 88.76 196 THR A C 1
ATOM 539 O O . THR A 1 73 ? 10.779 -26.685 -26.390 1.00 89.29 196 THR A O 1
ATOM 543 N N . SER A 1 74 ? 11.385 -26.226 -28.506 1.00 91.23 197 SER A N 1
ATOM 544 C CA . SER A 1 74 ? 12.666 -25.661 -28.114 1.00 92.94 197 SER A CA 1
ATOM 545 C C . SER A 1 74 ? 12.852 -24.309 -28.794 1.00 82.98 197 SER A C 1
ATOM 546 O O . SER A 1 74 ? 13.842 -23.612 -28.559 1.00 73.30 197 SER A O 1
ATOM 549 N N . ASP A 1 75 ? 11.879 -23.949 -29.629 1.00 70.74 198 ASP A N 1
ATOM 550 C CA . ASP A 1 75 ? 11.868 -22.658 -30.303 1.00 70.58 198 ASP A CA 1
ATOM 551 C C . ASP A 1 75 ? 11.300 -21.588 -29.381 1.00 76.88 198 ASP A C 1
ATOM 552 O O . ASP A 1 75 ? 10.361 -21.839 -28.628 1.00 80.34 198 ASP A O 1
ATOM 557 N N . LEU A 1 76 ? 11.868 -20.391 -29.450 1.00 80.24 199 LEU A N 1
ATOM 558 C CA . LEU A 1 76 ? 11.458 -19.309 -28.568 1.00 72.52 199 LEU A CA 1
ATOM 559 C C . LEU A 1 76 ? 10.077 -18.762 -28.912 1.00 81.99 199 LEU A C 1
ATOM 560 O O . LEU A 1 76 ? 9.228 -18.617 -28.034 1.00 79.95 199 LEU A O 1
ATOM 565 N N . ASP A 1 77 ? 9.856 -18.451 -30.187 1.00 90.91 200 ASP A N 1
ATOM 566 C CA . ASP A 1 77 ? 8.605 -17.824 -30.610 1.00 94.46 200 ASP A CA 1
ATOM 567 C C . ASP A 1 77 ? 7.372 -18.645 -30.238 1.00 93.93 200 ASP A C 1
ATOM 568 O O . ASP A 1 77 ? 6.328 -18.088 -29.895 1.00 98.75 200 ASP A O 1
ATOM 573 N N . THR A 1 78 ? 7.493 -19.966 -30.298 1.00 89.79 201 THR A N 1
ATOM 574 C CA . THR A 1 78 ? 6.399 -20.835 -29.876 1.00 85.47 201 THR A CA 1
ATOM 575 C C . THR A 1 78 ? 6.322 -20.934 -28.352 1.00 85.37 201 THR A C 1
ATOM 576 O O . THR A 1 78 ? 5.243 -21.100 -27.786 1.00 87.20 201 THR A O 1
ATOM 580 N N . ALA A 1 79 ? 7.470 -20.823 -27.692 1.00 81.41 202 ALA A N 1
ATOM 581 C CA . ALA A 1 79 ? 7.512 -20.832 -26.235 1.00 71.62 202 ALA A CA 1
ATOM 582 C C . ALA A 1 79 ? 6.851 -19.582 -25.662 1.00 70.61 202 ALA A C 1
ATOM 583 O O . ALA A 1 79 ? 6.142 -19.649 -24.661 1.00 64.18 202 ALA A O 1
ATOM 585 N N . ARG A 1 80 ? 7.085 -18.441 -26.299 1.00 74.52 203 ARG A N 1
ATOM 586 C CA . ARG A 1 80 ? 6.414 -17.213 -25.896 1.00 73.93 203 ARG A CA 1
ATOM 587 C C . ARG A 1 80 ? 4.904 -17.384 -26.020 1.00 72.81 203 ARG A C 1
ATOM 588 O O . ARG A 1 80 ? 4.149 -17.000 -25.132 1.00 75.01 203 ARG A O 1
ATOM 596 N N . CYS A 1 81 ? 4.467 -17.973 -27.126 1.00 65.28 204 CYS A N 1
ATOM 597 C CA . CYS A 1 81 ? 3.041 -18.082 -27.396 1.00 69.49 204 CYS A CA 1
ATOM 598 C C . CYS A 1 81 ? 2.317 -19.003 -26.420 1.00 74.74 204 CYS A C 1
ATOM 599 O O . CYS A 1 81 ? 1.283 -18.634 -25.866 1.00 76.48 204 CYS A O 1
ATOM 602 N N . THR A 1 82 ? 2.860 -20.196 -26.207 1.00 70.11 205 THR A N 1
ATOM 603 C CA . THR A 1 82 ? 2.226 -21.153 -25.311 1.00 74.15 205 THR A CA 1
ATOM 604 C C . THR A 1 82 ? 2.235 -20.626 -23.882 1.00 74.35 205 THR A C 1
ATOM 605 O O . THR A 1 82 ? 1.228 -20.685 -23.178 1.00 79.16 205 THR A O 1
ATOM 609 N N . THR A 1 83 ? 3.378 -20.098 -23.466 1.00 70.60 206 THR A N 1
ATOM 610 C CA . THR A 1 83 ? 3.517 -19.529 -22.135 1.00 69.03 206 THR A CA 1
ATOM 611 C C . THR A 1 83 ? 2.503 -18.395 -21.946 1.00 64.38 206 THR A C 1
ATOM 612 O O . THR A 1 83 ? 1.993 -18.175 -20.847 1.00 52.86 206 THR A O 1
ATOM 616 N N . SER A 1 84 ? 2.196 -17.699 -23.035 1.00 62.51 207 SER A N 1
ATOM 617 C CA . SER A 1 84 ? 1.208 -16.625 -23.018 1.00 65.28 207 SER A CA 1
ATOM 618 C C . SER A 1 84 ? -0.205 -17.179 -22.862 1.00 65.79 207 SER A C 1
ATOM 619 O O . SER A 1 84 ? -0.983 -16.703 -22.038 1.00 65.89 207 SER A O 1
ATOM 622 N N . ILE A 1 85 ? -0.529 -18.186 -23.663 1.00 53.54 208 ILE A N 1
ATOM 623 C CA . ILE A 1 85 ? -1.840 -18.821 -23.622 1.00 65.22 208 ILE A CA 1
ATOM 624 C C . ILE A 1 85 ? -2.225 -19.256 -22.209 1.00 60.44 208 ILE A C 1
ATOM 625 O O . ILE A 1 85 ? -3.291 -18.894 -21.714 1.00 58.75 208 ILE A O 1
ATOM 630 N N . LEU A 1 86 ? -1.353 -20.029 -21.568 1.00 59.33 209 LEU A N 1
ATOM 631 C CA . LEU A 1 86 ? -1.599 -20.517 -20.214 1.00 64.62 209 LEU A CA 1
ATOM 632 C C . LEU A 1 86 ? -1.750 -19.377 -19.225 1.00 69.03 209 LEU A C 1
ATOM 633 O O . LEU A 1 86 ? -2.530 -19.456 -18.275 1.00 69.73 209 LEU A O 1
ATOM 638 N N . HIS A 1 87 ? -0.980 -18.320 -19.442 1.00 63.86 210 HIS A N 1
ATOM 639 C CA . HIS A 1 87 ? -1.064 -17.145 -18.593 1.00 64.02 210 HIS A CA 1
ATOM 640 C C . HIS A 1 87 ? -2.463 -16.544 -18.662 1.00 67.66 210 HIS A C 1
ATOM 641 O O . HIS A 1 87 ? -3.028 -16.131 -17.650 1.00 68.53 210 HIS A O 1
ATOM 648 N N . ASN A 1 88 ? -3.019 -16.502 -19.866 1.00 69.28 211 ASN A N 1
ATOM 649 C CA . ASN A 1 88 ? -4.348 -15.946 -20.064 1.00 69.77 211 ASN A CA 1
ATOM 650 C C . ASN A 1 88 ? -5.431 -16.849 -19.494 1.00 67.25 211 ASN A C 1
ATOM 651 O O . ASN A 1 88 ? -6.436 -16.372 -18.975 1.00 79.75 211 ASN A O 1
ATOM 656 N N . LEU A 1 89 ? -5.212 -18.156 -19.582 1.00 57.61 212 LEU A N 1
ATOM 657 C CA . LEU A 1 89 ? -6.170 -19.131 -19.081 1.00 61.11 212 LEU A CA 1
ATOM 658 C C . LEU A 1 89 ? -6.115 -19.254 -17.565 1.00 60.81 212 LEU A C 1
ATOM 659 O O . LEU A 1 89 ? -7.080 -19.682 -16.939 1.00 68.66 212 LEU A O 1
ATOM 664 N N . SER A 1 90 ? -4.985 -18.886 -16.974 1.00 59.78 213 SER A N 1
ATOM 665 C CA . SER A 1 90 ? -4.804 -19.078 -15.539 1.00 62.47 213 SER A CA 1
ATOM 666 C C . SER A 1 90 ? -5.562 -18.022 -14.743 1.00 64.22 213 SER A C 1
ATOM 667 O O . SER A 1 90 ? -5.596 -18.064 -13.513 1.00 66.18 213 SER A O 1
ATOM 670 N N . HIS A 1 91 ? -6.176 -17.083 -15.458 1.00 61.15 214 HIS A N 1
ATOM 671 C CA . HIS A 1 91 ? -7.014 -16.064 -14.837 1.00 71.72 214 HIS A CA 1
ATOM 672 C C . HIS A 1 91 ? -8.438 -16.567 -14.579 1.00 69.75 214 HIS A C 1
ATOM 673 O O . HIS A 1 91 ? -9.286 -15.822 -14.090 1.00 65.27 214 HIS A O 1
ATOM 680 N N . HIS A 1 92 ? -8.690 -17.832 -14.907 1.00 68.08 215 HIS A N 1
ATOM 681 C CA . HIS A 1 92 ? -10.004 -18.438 -14.707 1.00 68.90 215 HIS A CA 1
ATOM 682 C C . HIS A 1 92 ? -9.911 -19.796 -14.022 1.00 74.41 215 HIS A C 1
ATOM 683 O O . HIS A 1 92 ? -8.998 -20.574 -14.294 1.00 79.82 215 HIS A O 1
ATOM 690 N N . ARG A 1 93 ? -10.862 -20.079 -13.136 1.00 79.00 216 ARG A N 1
ATOM 691 C CA . ARG A 1 93 ? -10.919 -21.375 -12.465 1.00 85.19 216 ARG A CA 1
ATOM 692 C C . ARG A 1 93 ? -10.814 -22.516 -13.474 1.00 83.98 216 ARG A C 1
ATOM 693 O O . ARG A 1 93 ? -9.940 -23.376 -13.366 1.00 78.21 216 ARG A O 1
ATOM 701 N N . GLU A 1 94 ? -11.707 -22.514 -14.459 1.00 86.04 217 GLU A N 1
ATOM 702 C CA . GLU A 1 94 ? -11.725 -23.555 -15.478 1.00 81.72 217 GLU A CA 1
ATOM 703 C C . GLU A 1 94 ? -10.408 -23.617 -16.247 1.00 74.96 217 GLU A C 1
ATOM 704 O O . GLU A 1 94 ? -10.019 -24.673 -16.740 1.00 72.97 217 GLU A O 1
ATOM 710 N N . GLY A 1 95 ? -9.728 -22.481 -16.354 1.00 68.57 218 GLY A N 1
ATOM 711 C CA . GLY A 1 95 ? -8.431 -22.439 -16.998 1.00 67.88 218 GLY A CA 1
ATOM 712 C C . GLY A 1 95 ? -7.367 -23.099 -16.139 1.00 68.26 218 GLY A C 1
ATOM 713 O O . GLY A 1 95 ? -6.645 -23.987 -16.599 1.00 57.45 218 GLY A O 1
ATOM 714 N N . LEU A 1 96 ? -7.276 -22.663 -14.885 1.00 64.63 219 LEU A N 1
ATOM 715 C CA . LEU A 1 96 ? -6.312 -23.211 -13.940 1.00 60.27 219 LEU A CA 1
ATOM 716 C C . LEU A 1 96 ? -6.404 -24.730 -13.870 1.00 64.98 219 LEU A C 1
ATOM 717 O O . LEU A 1 96 ? -5.390 -25.428 -13.922 1.00 66.30 219 LEU A O 1
ATOM 722 N N . LEU A 1 97 ? -7.628 -25.232 -13.743 1.00 65.53 220 LEU A N 1
ATOM 723 C CA . LEU A 1 97 ? -7.866 -26.664 -13.630 1.00 68.40 220 LEU A CA 1
ATOM 724 C C . LEU A 1 97 ? -7.357 -27.407 -14.864 1.00 70.48 220 LEU A C 1
ATOM 725 O O . LEU A 1 97 ? -6.618 -28.388 -14.752 1.00 65.49 220 LEU A O 1
ATOM 730 N N . ALA A 1 98 ? -7.756 -26.932 -16.039 1.00 65.90 221 ALA A N 1
ATOM 731 C CA . ALA A 1 98 ? -7.323 -27.534 -17.292 1.00 62.93 221 ALA A CA 1
ATOM 732 C C . ALA A 1 98 ? -5.800 -27.588 -17.373 1.00 70.60 221 ALA A C 1
ATOM 733 O O . ALA A 1 98 ? -5.231 -28.602 -17.772 1.00 79.58 221 ALA A O 1
ATOM 735 N N . ILE A 1 99 ? -5.141 -26.495 -16.998 1.00 66.52 222 ILE A N 1
ATOM 736 C CA . ILE A 1 99 ? -3.684 -26.466 -16.975 1.00 67.91 222 ILE A CA 1
ATOM 737 C C . ILE A 1 99 ? -3.177 -27.519 -16.010 1.00 68.84 222 ILE A C 1
ATOM 738 O O . ILE A 1 99 ? -2.351 -28.359 -16.362 1.00 78.00 222 ILE A O 1
ATOM 743 N N . PHE A 1 100 ? -3.688 -27.460 -14.786 1.00 63.48 223 PHE A N 1
ATOM 744 C CA . PHE A 1 100 ? -3.271 -28.360 -13.722 1.00 67.94 223 PHE A CA 1
ATOM 745 C C . PHE A 1 100 ? -3.372 -29.825 -14.135 1.00 74.99 223 PHE A C 1
ATOM 746 O O . PHE A 1 100 ? -2.463 -30.618 -13.878 1.00 80.29 223 PHE A O 1
ATOM 754 N N . LYS A 1 101 ? -4.475 -30.183 -14.784 1.00 70.00 224 LYS A N 1
ATOM 755 C CA . LYS A 1 101 ? -4.721 -31.581 -15.119 1.00 74.19 224 LYS A CA 1
ATOM 756 C C . LYS A 1 101 ? -4.249 -31.963 -16.525 1.00 71.60 224 LYS A C 1
ATOM 757 O O . LYS A 1 101 ? -4.444 -33.095 -16.966 1.00 72.22 224 LYS A O 1
ATOM 763 N N . SER A 1 102 ? -3.613 -31.022 -17.217 1.00 68.00 225 SER A N 1
ATOM 764 C CA . SER A 1 102 ? -3.001 -31.313 -18.508 1.00 66.63 225 SER A CA 1
ATOM 765 C C . SER A 1 102 ? -1.491 -31.411 -18.359 1.00 71.53 225 SER A C 1
ATOM 766 O O . SER A 1 102 ? -0.768 -31.544 -19.347 1.00 76.52 225 SER A O 1
ATOM 769 N N . GLY A 1 103 ? -1.020 -31.349 -17.117 1.00 70.51 226 GLY A N 1
ATOM 770 C CA . GLY A 1 103 ? 0.404 -31.407 -16.839 1.00 67.27 226 GLY A CA 1
ATOM 771 C C . GLY A 1 103 ? 1.095 -30.094 -17.155 1.00 68.04 226 GLY A C 1
ATOM 772 O O . GLY A 1 103 ? 2.227 -30.076 -17.636 1.00 74.36 226 GLY A O 1
ATOM 773 N N . GLY A 1 104 ? 0.406 -28.992 -16.881 1.00 65.42 227 GLY A N 1
ATOM 774 C CA . GLY A 1 104 ? 0.936 -27.670 -17.145 1.00 65.11 227 GLY A CA 1
ATOM 775 C C . GLY A 1 104 ? 2.062 -27.273 -16.208 1.00 70.98 227 GLY A C 1
ATOM 776 O O . GLY A 1 104 ? 3.035 -26.650 -16.629 1.00 71.35 227 GLY A O 1
ATOM 777 N N . ILE A 1 105 ? 1.932 -27.631 -14.935 1.00 68.59 228 ILE A N 1
ATOM 778 C CA . ILE A 1 105 ? 2.943 -27.279 -13.945 1.00 66.68 228 ILE A CA 1
ATOM 779 C C . ILE A 1 105 ? 4.352 -27.709 -14.361 1.00 69.69 228 ILE A C 1
ATOM 780 O O . ILE A 1 105 ? 5.280 -26.903 -14.327 1.00 69.07 228 ILE A O 1
ATOM 785 N N . PRO A 1 106 ? 4.520 -28.979 -14.761 1.00 68.87 229 PRO A N 1
ATOM 786 C CA . PRO A 1 106 ? 5.841 -29.412 -15.229 1.00 68.15 229 PRO A CA 1
ATOM 787 C C . PRO A 1 106 ? 6.348 -28.562 -16.390 1.00 70.71 229 PRO A C 1
ATOM 788 O O . PRO A 1 106 ? 7.460 -28.037 -16.334 1.00 74.95 229 PRO A O 1
ATOM 792 N N . ALA A 1 107 ? 5.534 -28.426 -17.429 1.00 69.86 230 ALA A N 1
ATOM 793 C CA . ALA A 1 107 ? 5.903 -27.618 -18.584 1.00 64.15 230 ALA A CA 1
ATOM 794 C C . ALA A 1 107 ? 6.271 -26.191 -18.181 1.00 68.16 230 ALA A C 1
ATOM 795 O O . ALA A 1 107 ? 7.276 -25.653 -18.632 1.00 80.54 230 ALA A O 1
ATOM 797 N N . LEU A 1 108 ? 5.455 -25.582 -17.329 1.00 71.96 231 LEU A N 1
ATOM 798 C CA . LEU A 1 108 ? 5.719 -24.231 -16.846 1.00 68.11 231 LEU A CA 1
ATOM 799 C C . LEU A 1 108 ? 7.061 -24.153 -16.125 1.00 62.79 231 LEU A C 1
ATOM 800 O O . LEU A 1 108 ? 7.829 -23.216 -16.325 1.00 62.16 231 LEU A O 1
ATOM 805 N N . VAL A 1 109 ? 7.334 -25.139 -15.278 1.00 59.51 232 VAL A N 1
ATOM 806 C CA . VAL A 1 109 ? 8.588 -25.175 -14.541 1.00 59.78 232 VAL A CA 1
ATOM 807 C C . VAL A 1 109 ? 9.770 -25.247 -15.508 1.00 68.81 232 VAL A C 1
ATOM 808 O O . VAL A 1 109 ? 10.801 -24.602 -15.300 1.00 72.77 232 VAL A O 1
ATOM 812 N N . ARG A 1 110 ? 9.608 -26.027 -16.572 1.00 65.42 233 ARG A N 1
ATOM 813 C CA . ARG A 1 110 ? 10.636 -26.151 -17.596 1.00 64.00 233 ARG A CA 1
ATOM 814 C C . ARG A 1 110 ? 10.960 -24.802 -18.242 1.00 68.66 233 ARG A C 1
ATOM 815 O O . ARG A 1 110 ? 12.105 -24.550 -18.622 1.00 73.82 233 ARG A O 1
ATOM 823 N N . MET A 1 111 ? 9.954 -23.938 -18.356 1.00 57.78 234 MET A N 1
ATOM 824 C CA . MET A 1 111 ? 10.146 -22.618 -18.957 1.00 62.05 234 MET A CA 1
ATOM 825 C C . MET A 1 111 ? 10.838 -21.628 -18.015 1.00 63.50 234 MET A C 1
ATOM 826 O O . MET A 1 111 ? 11.215 -20.530 -18.426 1.00 60.27 234 MET A O 1
ATOM 831 N N . LEU A 1 112 ? 11.007 -22.015 -16.755 1.00 63.82 235 LEU A N 1
ATOM 832 C CA . LEU A 1 112 ? 11.669 -21.152 -15.784 1.00 68.38 235 LEU A CA 1
ATOM 833 C C . LEU A 1 112 ? 13.179 -21.135 -15.988 1.00 77.55 235 LEU A C 1
ATOM 834 O O . LEU A 1 112 ? 13.901 -20.410 -15.301 1.00 81.20 235 LEU A O 1
ATOM 839 N N . SER A 1 113 ? 13.654 -21.947 -16.926 1.00 77.68 236 SER A N 1
ATOM 840 C CA . SER A 1 113 ? 15.077 -22.006 -17.230 1.00 70.63 236 SER A CA 1
ATOM 841 C C . SER A 1 113 ? 15.454 -20.989 -18.291 1.00 68.16 236 SER A C 1
ATOM 842 O O . SER A 1 113 ? 16.628 -20.682 -18.469 1.00 73.66 236 SER A O 1
ATOM 845 N N . SER A 1 114 ? 14.458 -20.466 -18.996 1.00 54.74 237 SER A N 1
ATOM 846 C CA . SER A 1 114 ? 14.720 -19.490 -20.041 1.00 61.96 237 SER A CA 1
ATOM 847 C C . SER A 1 114 ? 15.256 -18.192 -19.453 1.00 68.84 237 SER A C 1
ATOM 848 O O . SER A 1 114 ? 14.850 -17.780 -18.368 1.00 70.87 237 SER A O 1
ATOM 851 N N . PRO A 1 115 ? 16.191 -17.550 -20.164 1.00 76.39 238 PRO A N 1
ATOM 852 C CA . PRO A 1 115 ? 16.689 -16.238 -19.754 1.00 69.68 238 PRO A CA 1
ATOM 853 C C . PRO A 1 115 ? 15.733 -15.164 -20.240 1.00 73.08 238 PRO A C 1
ATOM 854 O O . PRO A 1 115 ? 15.832 -14.014 -19.816 1.00 69.64 238 PRO A O 1
ATOM 858 N N . VAL A 1 116 ? 14.814 -15.548 -21.121 1.00 59.02 239 VAL A N 1
ATOM 859 C CA . VAL A 1 116 ? 13.940 -14.586 -21.780 1.00 72.86 239 VAL A CA 1
ATOM 860 C C . VAL A 1 116 ? 12.877 -14.030 -20.840 1.00 71.00 239 VAL A C 1
ATOM 861 O O . VAL A 1 116 ? 12.192 -14.774 -20.144 1.00 80.61 239 VAL A O 1
ATOM 865 N N . GLU A 1 117 ? 12.751 -12.709 -20.840 1.00 66.33 240 GLU A N 1
ATOM 866 C CA . GLU A 1 117 ? 11.829 -12.005 -19.963 1.00 71.22 240 GLU A CA 1
ATOM 867 C C . GLU A 1 117 ? 10.393 -12.461 -20.175 1.00 77.34 240 GLU A C 1
ATOM 868 O O . GLU A 1 117 ? 9.759 -12.972 -19.254 1.00 81.08 240 GLU A O 1
ATOM 874 N N . SER A 1 118 ? 9.880 -12.271 -21.387 1.00 76.25 241 SER A N 1
ATOM 875 C CA . SER A 1 118 ? 8.493 -12.620 -21.680 1.00 73.51 241 SER A CA 1
ATOM 876 C C . SER A 1 118 ? 8.163 -14.022 -21.172 1.00 73.64 241 SER A C 1
ATOM 877 O O . SER A 1 118 ? 7.262 -14.195 -20.356 1.00 75.53 241 SER A O 1
ATOM 880 N N . VAL A 1 119 ? 8.906 -15.013 -21.650 1.00 73.13 242 VAL A N 1
ATOM 881 C CA . VAL A 1 119 ? 8.712 -16.394 -21.229 1.00 70.24 242 VAL A CA 1
ATOM 882 C C . VAL A 1 119 ? 8.696 -16.505 -19.712 1.00 65.73 242 VAL A C 1
ATOM 883 O O . VAL A 1 119 ? 7.756 -17.034 -19.122 1.00 58.60 242 VAL A O 1
ATOM 887 N N . LEU A 1 120 ? 9.750 -15.992 -19.091 1.00 65.69 243 LEU A N 1
ATOM 888 C CA . LEU A 1 120 ? 9.928 -16.081 -17.652 1.00 66.34 243 LEU A CA 1
ATOM 889 C C . LEU A 1 120 ? 8.745 -15.465 -16.924 1.00 72.58 243 LEU A C 1
ATOM 890 O O . LEU A 1 120 ? 8.250 -16.013 -15.939 1.00 75.56 243 LEU A O 1
ATOM 895 N N . PHE A 1 121 ? 8.294 -14.321 -17.421 1.00 68.62 244 PHE A N 1
ATOM 896 C CA . PHE A 1 121 ? 7.182 -13.604 -16.815 1.00 61.85 244 PHE A CA 1
ATOM 897 C C . PHE A 1 121 ? 5.881 -14.394 -16.872 1.00 65.71 244 PHE A C 1
ATOM 898 O O . PHE A 1 121 ? 5.266 -14.645 -15.843 1.00 76.47 244 PHE A O 1
ATOM 906 N N . TYR A 1 122 ? 5.460 -14.793 -18.066 1.00 68.45 245 TYR A N 1
ATOM 907 C CA . TYR A 1 122 ? 4.228 -15.568 -18.198 1.00 67.74 245 TYR A CA 1
ATOM 908 C C . TYR A 1 122 ? 4.247 -16.814 -17.304 1.00 68.68 245 TYR A C 1
ATOM 909 O O . TYR A 1 122 ? 3.361 -17.013 -16.473 1.00 63.78 245 TYR A O 1
ATOM 918 N N . ALA A 1 123 ? 5.261 -17.651 -17.477 1.00 52.22 246 ALA A N 1
ATOM 919 C CA . ALA A 1 123 ? 5.351 -18.895 -16.723 1.00 68.42 246 ALA A CA 1
ATOM 920 C C . ALA A 1 123 ? 5.320 -18.684 -15.211 1.00 77.04 246 ALA A C 1
ATOM 921 O O . ALA A 1 123 ? 4.780 -19.513 -14.477 1.00 83.13 246 ALA A O 1
ATOM 923 N N . ILE A 1 124 ? 5.900 -17.586 -14.740 1.00 69.71 247 ILE A N 1
ATOM 924 C CA . ILE A 1 124 ? 6.007 -17.382 -13.300 1.00 67.70 247 ILE A CA 1
ATOM 925 C C . ILE A 1 124 ? 4.676 -16.979 -12.659 1.00 70.77 247 ILE A C 1
ATOM 926 O O . ILE A 1 124 ? 4.355 -17.425 -11.557 1.00 76.94 247 ILE A O 1
ATOM 931 N N . THR A 1 125 ? 3.896 -16.153 -13.349 1.00 59.42 248 THR A N 1
ATOM 932 C CA . THR A 1 125 ? 2.619 -15.721 -12.796 1.00 58.74 248 THR A CA 1
ATOM 933 C C . THR A 1 125 ? 1.573 -16.828 -12.944 1.00 64.25 248 THR A C 1
ATOM 934 O O . THR A 1 125 ? 0.683 -16.965 -12.108 1.00 76.70 248 THR A O 1
ATOM 938 N N . THR A 1 126 ? 1.696 -17.630 -13.996 1.00 58.39 249 THR A N 1
ATOM 939 C CA . THR A 1 126 ? 0.798 -18.760 -14.174 1.00 60.45 249 THR A CA 1
ATOM 940 C C . THR A 1 126 ? 0.914 -19.707 -12.981 1.00 62.65 249 THR A C 1
ATOM 941 O O . THR A 1 126 ? -0.092 -20.101 -12.394 1.00 65.19 249 THR A O 1
ATOM 945 N N . LEU A 1 127 ? 2.146 -20.060 -12.624 1.00 62.66 250 LEU A N 1
ATOM 946 C CA . LEU A 1 127 ? 2.400 -20.882 -11.442 1.00 63.77 250 LEU A CA 1
ATOM 947 C C . LEU A 1 127 ? 1.888 -20.201 -10.178 1.00 61.94 250 LEU A C 1
ATOM 948 O O . LEU A 1 127 ? 1.413 -20.859 -9.253 1.00 65.71 250 LEU A O 1
ATOM 953 N N . HIS A 1 128 ? 1.996 -18.878 -10.139 1.00 57.72 251 HIS A N 1
ATOM 954 C CA . HIS A 1 128 ? 1.521 -18.120 -8.993 1.00 65.09 251 HIS A CA 1
ATOM 955 C C . HIS A 1 128 ? 0.023 -18.329 -8.832 1.00 68.56 251 HIS A C 1
ATOM 956 O O . HIS A 1 128 ? -0.457 -18.611 -7.735 1.00 74.24 251 HIS A O 1
ATOM 963 N N . ASN A 1 129 ? -0.709 -18.202 -9.936 1.00 61.58 252 ASN A N 1
ATOM 964 C CA . ASN A 1 129 ? -2.152 -18.408 -9.924 1.00 65.38 252 ASN A CA 1
ATOM 965 C C . ASN A 1 129 ? -2.527 -19.828 -9.509 1.00 66.19 252 ASN A C 1
ATOM 966 O O . ASN A 1 129 ? -3.500 -20.034 -8.787 1.00 73.67 252 ASN A O 1
ATOM 971 N N . LEU A 1 130 ? -1.745 -20.801 -9.964 1.00 54.35 253 LEU A N 1
ATOM 972 C CA . LEU A 1 130 ? -1.972 -22.193 -9.599 1.00 64.29 253 LEU A CA 1
ATOM 973 C C . LEU A 1 130 ? -1.772 -22.410 -8.102 1.00 69.45 253 LEU A C 1
ATOM 974 O O . LEU A 1 130 ? -2.546 -23.112 -7.462 1.00 76.40 253 LEU A O 1
ATOM 979 N N . LEU A 1 131 ? -0.737 -21.795 -7.545 1.00 66.59 254 LEU A N 1
ATOM 980 C CA . LEU A 1 131 ? -0.453 -21.927 -6.122 1.00 67.60 254 LEU A CA 1
ATOM 981 C C . LEU A 1 131 ? -1.487 -21.189 -5.277 1.00 70.26 254 LEU A C 1
ATOM 982 O O . LEU A 1 131 ? -1.772 -21.574 -4.144 1.00 72.30 254 LEU A O 1
ATOM 987 N N . LEU A 1 132 ? -2.048 -20.129 -5.842 1.00 67.81 255 LEU A N 1
ATOM 988 C CA . LEU A 1 132 ? -3.003 -19.292 -5.131 1.00 69.78 255 LEU A CA 1
ATOM 989 C C . LEU A 1 132 ? -4.414 -19.867 -5.099 1.00 75.82 255 LEU A C 1
ATOM 990 O O . LEU A 1 132 ? -5.090 -19.812 -4.072 1.00 81.22 255 LEU A O 1
ATOM 995 N N . TYR A 1 133 ? -4.860 -20.411 -6.226 1.00 73.98 256 TYR A N 1
ATOM 996 C CA . TYR A 1 133 ? -6.270 -20.745 -6.391 1.00 58.11 256 TYR A CA 1
ATOM 997 C C . TYR A 1 133 ? -6.507 -22.205 -6.754 1.00 63.03 256 TYR A C 1
ATOM 998 O O . TYR A 1 133 ? -7.603 -22.729 -6.561 1.00 73.81 256 TYR A O 1
ATOM 1007 N N . GLN A 1 134 ? -5.476 -22.856 -7.276 1.00 58.11 257 GLN A N 1
ATOM 1008 C CA . GLN A 1 134 ? -5.611 -24.217 -7.769 1.00 58.99 257 GLN A CA 1
ATOM 1009 C C . GLN A 1 134 ? -5.120 -25.236 -6.752 1.00 63.00 257 GLN A C 1
ATOM 1010 O O . GLN A 1 134 ? -3.959 -25.624 -6.768 1.00 65.11 257 GLN A O 1
ATOM 1016 N N . GLU A 1 135 ? -6.009 -25.676 -5.872 1.00 66.83 258 GLU A N 1
ATOM 1017 C CA . GLU A 1 135 ? -5.629 -26.626 -4.838 1.00 76.73 258 GLU A CA 1
ATOM 1018 C C . GLU A 1 135 ? -5.031 -27.882 -5.462 1.00 75.15 258 GLU A C 1
ATOM 1019 O O . GLU A 1 135 ? -5.577 -28.434 -6.413 1.00 72.15 258 GLU A O 1
ATOM 1025 N N . GLY A 1 136 ? -3.891 -28.311 -4.930 1.00 75.29 259 GLY A N 1
ATOM 1026 C CA . GLY A 1 136 ? -3.133 -29.401 -5.514 1.00 72.25 259 GLY A CA 1
ATOM 1027 C C . GLY A 1 136 ? -1.861 -28.911 -6.192 1.00 70.11 259 GLY A C 1
ATOM 1028 O O . GLY A 1 136 ? -0.940 -29.689 -6.438 1.00 66.75 259 GLY A O 1
ATOM 1029 N N . ALA A 1 137 ? -1.810 -27.616 -6.491 1.00 62.29 260 ALA A N 1
ATOM 1030 C CA . ALA A 1 137 ? -0.663 -27.035 -7.174 1.00 61.58 260 ALA A CA 1
ATOM 1031 C C . ALA A 1 137 ? 0.584 -27.045 -6.303 1.00 67.41 260 ALA A C 1
ATOM 1032 O O . ALA A 1 137 ? 1.669 -27.389 -6.770 1.00 70.46 260 ALA A O 1
ATOM 1034 N N . LYS A 1 138 ? 0.427 -26.662 -5.040 1.00 65.67 261 LYS A N 1
ATOM 1035 C CA . LYS A 1 138 ? 1.557 -26.607 -4.118 1.00 67.50 261 LYS A CA 1
ATOM 1036 C C . LYS A 1 138 ? 2.317 -27.926 -4.065 1.00 69.50 261 LYS A C 1
ATOM 1037 O O . LYS A 1 138 ? 3.540 -27.957 -4.189 1.00 63.39 261 LYS A O 1
ATOM 1043 N N . MET A 1 139 ? 1.592 -29.020 -3.890 1.00 80.68 262 MET A N 1
ATOM 1044 C CA . MET A 1 139 ? 2.229 -30.322 -3.839 1.00 78.45 262 MET A CA 1
ATOM 1045 C C . MET A 1 139 ? 2.818 -30.652 -5.200 1.00 74.18 262 MET A C 1
ATOM 1046 O O . MET A 1 139 ? 3.844 -31.322 -5.297 1.00 82.91 262 MET A O 1
ATOM 1051 N N . ALA A 1 140 ? 2.165 -30.161 -6.249 1.00 70.27 263 ALA A N 1
ATOM 1052 C CA . ALA A 1 140 ? 2.513 -30.526 -7.617 1.00 72.22 263 ALA A CA 1
ATOM 1053 C C . ALA A 1 140 ? 3.728 -29.772 -8.131 1.00 73.70 263 ALA A C 1
ATOM 1054 O O . ALA A 1 140 ? 4.456 -30.273 -8.986 1.00 76.36 263 ALA A O 1
ATOM 1056 N N . VAL A 1 141 ? 3.937 -28.567 -7.616 1.00 73.93 264 VAL A N 1
ATOM 1057 C CA . VAL A 1 141 ? 5.100 -27.769 -7.988 1.00 66.85 264 VAL A CA 1
ATOM 1058 C C . VAL A 1 141 ? 6.353 -28.304 -7.303 1.00 66.74 264 VAL A C 1
ATOM 1059 O O . VAL A 1 141 ? 7.438 -28.301 -7.883 1.00 71.79 264 VAL A O 1
ATOM 1063 N N . ARG A 1 142 ? 6.193 -28.784 -6.074 1.00 64.75 265 ARG A N 1
ATOM 1064 C CA . ARG A 1 142 ? 7.303 -29.386 -5.346 1.00 65.82 265 ARG A CA 1
ATOM 1065 C C . ARG A 1 142 ? 7.819 -30.632 -6.061 1.00 73.27 265 ARG A C 1
ATOM 1066 O O . ARG A 1 142 ? 9.026 -30.834 -6.174 1.00 76.46 265 ARG A O 1
ATOM 1074 N N . LEU A 1 143 ? 6.901 -31.464 -6.546 1.00 78.82 266 LEU A N 1
ATOM 1075 C CA . LEU A 1 143 ? 7.278 -32.673 -7.272 1.00 84.54 266 LEU A CA 1
ATOM 1076 C C . LEU A 1 143 ? 7.925 -32.339 -8.611 1.00 82.94 266 LEU A C 1
ATOM 1077 O O . LEU A 1 143 ? 8.765 -33.091 -9.104 1.00 83.36 266 LEU A O 1
ATOM 1082 N N . ALA A 1 144 ? 7.526 -31.215 -9.198 1.00 77.16 267 ALA A N 1
ATOM 1083 C CA . ALA A 1 144 ? 8.119 -30.768 -10.450 1.00 81.07 267 ALA A CA 1
ATOM 1084 C C . ALA A 1 144 ? 9.470 -30.113 -10.184 1.00 85.66 267 ALA A C 1
ATOM 1085 O O . ALA A 1 144 ? 10.141 -29.646 -11.107 1.00 86.21 267 ALA A O 1
ATOM 1087 N N . ASP A 1 145 ? 9.859 -30.087 -8.911 1.00 83.53 268 ASP A N 1
ATOM 1088 C CA . ASP A 1 145 ? 11.132 -29.509 -8.494 1.00 77.92 268 ASP A CA 1
ATOM 1089 C C . ASP A 1 145 ? 11.266 -28.072 -8.980 1.00 76.00 268 ASP A C 1
ATOM 1090 O O . ASP A 1 145 ? 12.372 -27.580 -9.192 1.00 72.85 268 ASP A O 1
ATOM 1095 N N . GLY A 1 146 ? 10.129 -27.407 -9.156 1.00 76.68 269 GLY A N 1
ATOM 1096 C CA . GLY A 1 146 ? 10.110 -26.041 -9.642 1.00 68.26 269 GLY A CA 1
ATOM 1097 C C . GLY A 1 146 ? 10.814 -25.121 -8.675 1.00 71.42 269 GLY A C 1
ATOM 1098 O O . GLY A 1 146 ? 11.356 -24.086 -9.060 1.00 75.15 269 GLY A O 1
ATOM 1099 N N . LEU A 1 147 ? 10.817 -25.520 -7.410 1.00 72.35 270 LEU A N 1
ATOM 1100 C CA . LEU A 1 147 ? 11.407 -24.722 -6.348 1.00 70.09 270 LEU A CA 1
ATOM 1101 C C . LEU A 1 147 ? 12.902 -24.493 -6.579 1.00 76.13 270 LEU A C 1
ATOM 1102 O O . LEU A 1 147 ? 13.415 -23.391 -6.373 1.00 76.24 270 LEU A O 1
ATOM 1107 N N . GLN A 1 148 ? 13.598 -25.536 -7.020 1.00 79.46 271 GLN A N 1
ATOM 1108 C CA . GLN A 1 148 ? 15.025 -25.430 -7.307 1.00 68.83 271 GLN A CA 1
ATOM 1109 C C . GLN A 1 148 ? 15.259 -24.489 -8.480 1.00 67.93 271 GLN A C 1
ATOM 1110 O O . GLN A 1 148 ? 16.363 -23.990 -8.674 1.00 72.80 271 GLN A O 1
ATOM 1116 N N . LYS A 1 149 ? 14.214 -24.244 -9.260 1.00 64.81 272 LYS A N 1
ATOM 1117 C CA . LYS A 1 149 ? 14.341 -23.389 -10.432 1.00 64.73 272 LYS A CA 1
ATOM 1118 C C . LYS A 1 149 ? 13.699 -22.026 -10.230 1.00 70.04 272 LYS A C 1
ATOM 1119 O O . LYS A 1 149 ? 13.644 -21.222 -11.156 1.00 87.02 272 LYS A O 1
ATOM 1125 N N . MET A 1 150 ? 13.234 -21.763 -9.011 1.00 64.95 273 MET A N 1
ATOM 1126 C CA . MET A 1 150 ? 12.663 -20.461 -8.666 1.00 60.32 273 MET A CA 1
ATOM 1127 C C . MET A 1 150 ? 13.666 -19.562 -7.941 1.00 60.41 273 MET A C 1
ATOM 1128 O O . MET A 1 150 ? 13.692 -18.349 -8.164 1.00 58.56 273 MET A O 1
ATOM 1133 N N . VAL A 1 151 ? 14.482 -20.153 -7.070 1.00 60.36 274 VAL A N 1
ATOM 1134 C CA . VAL A 1 151 ? 15.476 -19.388 -6.314 1.00 63.80 274 VAL A CA 1
ATOM 1135 C C . VAL A 1 151 ? 16.517 -18.697 -7.201 1.00 65.82 274 VAL A C 1
ATOM 1136 O O . VAL A 1 151 ? 16.873 -17.543 -6.957 1.00 68.54 274 VAL A O 1
ATOM 1140 N N . PRO A 1 152 ? 17.015 -19.398 -8.231 1.00 67.35 275 PRO A N 1
ATOM 1141 C CA . PRO A 1 152 ? 17.965 -18.748 -9.141 1.00 70.73 275 PRO A CA 1
ATOM 1142 C C . PRO A 1 152 ? 17.359 -17.528 -9.828 1.00 70.64 275 PRO A C 1
ATOM 1143 O O . PRO A 1 152 ? 18.095 -16.673 -10.317 1.00 82.25 275 PRO A O 1
ATOM 1147 N N . LEU A 1 153 ? 16.032 -17.454 -9.861 1.00 62.98 276 LEU A N 1
ATOM 1148 C CA . LEU A 1 153 ? 15.342 -16.342 -1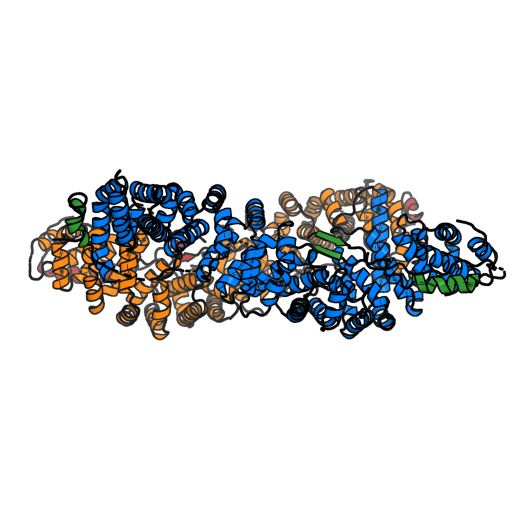0.500 1.00 61.25 276 LEU A CA 1
ATOM 1149 C C . LEU A 1 153 ? 15.399 -15.091 -9.642 1.00 60.76 276 LEU A C 1
ATOM 1150 O O . LEU A 1 153 ? 15.141 -13.990 -10.124 1.00 62.69 276 LEU A O 1
ATOM 1155 N N . LEU A 1 154 ? 15.737 -15.267 -8.368 1.00 57.32 277 LEU A N 1
ATOM 1156 C CA . LEU A 1 154 ? 15.803 -14.149 -7.435 1.00 59.53 277 LEU A CA 1
ATOM 1157 C C . LEU A 1 154 ? 16.880 -13.136 -7.814 1.00 63.53 277 LEU A C 1
ATOM 1158 O O . LEU A 1 154 ? 16.901 -12.022 -7.297 1.00 70.93 277 LEU A O 1
ATOM 1163 N N . ASN A 1 155 ? 17.777 -13.519 -8.716 1.00 70.20 278 ASN A N 1
ATOM 1164 C CA . ASN A 1 155 ? 18.812 -12.595 -9.164 1.00 76.89 278 ASN A CA 1
ATOM 1165 C C . ASN A 1 155 ? 18.378 -11.739 -10.354 1.00 74.75 278 ASN A C 1
ATOM 1166 O O . ASN A 1 155 ? 19.182 -10.980 -10.891 1.00 76.90 278 ASN A O 1
ATOM 1171 N N . LYS A 1 156 ? 17.114 -11.857 -10.763 1.00 68.60 279 LYS A N 1
ATOM 1172 C CA . LYS A 1 156 ? 16.600 -11.032 -11.857 1.00 69.48 279 LYS A CA 1
ATOM 1173 C C . LYS A 1 156 ? 16.222 -9.648 -11.350 1.00 73.87 279 LYS A C 1
ATOM 1174 O O . LYS A 1 156 ? 15.892 -9.470 -10.179 1.00 72.17 279 LYS A O 1
ATOM 1180 N N . ASN A 1 157 ? 16.264 -8.672 -12.247 1.00 86.33 280 ASN A N 1
ATOM 1181 C CA . ASN A 1 157 ? 16.206 -7.271 -11.851 1.00 90.12 280 ASN A CA 1
ATOM 1182 C C . ASN A 1 157 ? 14.813 -6.736 -11.517 1.00 91.49 280 ASN A C 1
ATOM 1183 O O . ASN A 1 157 ? 14.669 -5.868 -10.659 1.00 95.68 280 ASN A O 1
ATOM 1188 N N . ASN A 1 158 ? 13.793 -7.258 -12.191 1.00 83.49 281 ASN A N 1
ATOM 1189 C CA . ASN A 1 158 ? 12.442 -6.711 -12.095 1.00 71.08 281 ASN A CA 1
ATOM 1190 C C . ASN A 1 158 ? 11.788 -6.923 -10.730 1.00 57.02 281 ASN A C 1
ATOM 1191 O O . ASN A 1 158 ? 11.484 -8.048 -10.349 1.00 56.03 281 ASN A O 1
ATOM 1196 N N . PRO A 1 159 ? 11.565 -5.828 -9.992 1.00 61.64 282 PRO A N 1
ATOM 1197 C CA . PRO A 1 159 ? 11.002 -5.888 -8.639 1.00 65.44 282 PRO A CA 1
ATOM 1198 C C . PRO A 1 159 ? 9.621 -6.530 -8.621 1.00 66.66 282 PRO A C 1
ATOM 1199 O O . PRO A 1 159 ? 9.292 -7.249 -7.678 1.00 67.22 282 PRO A O 1
ATOM 1203 N N . LYS A 1 160 ? 8.819 -6.266 -9.646 1.00 67.26 283 LYS A N 1
ATOM 1204 C CA . LYS A 1 160 ? 7.494 -6.863 -9.729 1.00 65.23 283 LYS A CA 1
ATOM 1205 C C . LYS A 1 160 ? 7.625 -8.364 -9.935 1.00 62.80 283 LYS A C 1
ATOM 1206 O O . LYS A 1 160 ? 6.922 -9.149 -9.302 1.00 63.55 283 LYS A O 1
ATOM 1212 N N . PHE A 1 161 ? 8.544 -8.755 -10.812 1.00 61.88 284 PHE A N 1
ATOM 1213 C CA . PHE A 1 161 ? 8.822 -10.165 -11.063 1.00 62.75 284 PHE A CA 1
ATOM 1214 C C . PHE A 1 161 ? 9.263 -10.902 -9.796 1.00 64.49 284 PHE A C 1
ATOM 1215 O O . PHE A 1 161 ? 8.863 -12.044 -9.558 1.00 62.61 284 PHE A O 1
ATOM 1223 N N . LEU A 1 162 ? 10.093 -10.249 -8.991 1.00 53.18 285 LEU A N 1
ATOM 1224 C CA . LEU A 1 162 ? 10.566 -10.835 -7.745 1.00 61.50 285 LEU A CA 1
ATOM 1225 C C . LEU A 1 162 ? 9.441 -11.000 -6.733 1.00 60.94 285 LEU A C 1
ATOM 1226 O O . LEU A 1 162 ? 9.418 -11.966 -5.973 1.00 62.25 285 LEU A O 1
ATOM 1231 N N . ALA A 1 163 ? 8.515 -10.048 -6.720 1.00 58.34 286 ALA A N 1
ATOM 1232 C CA . ALA A 1 163 ? 7.380 -10.111 -5.814 1.00 56.55 286 ALA A CA 1
ATOM 1233 C C . ALA A 1 163 ? 6.599 -11.398 -6.041 1.00 57.85 286 ALA A C 1
ATOM 1234 O O . ALA A 1 163 ? 6.286 -12.122 -5.095 1.00 60.03 286 ALA A O 1
ATOM 1236 N N . ILE A 1 164 ? 6.293 -11.684 -7.301 1.00 51.35 287 ILE A N 1
ATOM 1237 C CA . ILE A 1 164 ? 5.567 -12.898 -7.647 1.00 55.06 287 ILE A CA 1
ATOM 1238 C C . ILE A 1 164 ? 6.433 -14.120 -7.365 1.00 60.75 287 ILE A C 1
ATOM 1239 O O . ILE A 1 164 ? 5.935 -15.156 -6.923 1.00 73.99 287 ILE A O 1
ATOM 1244 N N . THR A 1 165 ? 7.735 -13.989 -7.598 1.00 53.94 288 THR A N 1
ATOM 1245 C CA . THR A 1 165 ? 8.662 -15.100 -7.389 1.00 53.54 288 THR A CA 1
ATOM 1246 C C . THR A 1 165 ? 8.871 -15.433 -5.907 1.00 56.17 288 THR A C 1
ATOM 1247 O O . THR A 1 165 ? 8.883 -16.601 -5.528 1.00 59.97 288 THR A O 1
ATOM 1251 N N . THR A 1 166 ? 9.035 -14.412 -5.070 1.00 52.82 289 THR A N 1
ATOM 1252 C CA . THR A 1 166 ? 9.214 -14.639 -3.637 1.00 58.22 289 THR A CA 1
ATOM 1253 C C . THR A 1 166 ? 7.943 -15.181 -2.995 1.00 63.45 289 THR A C 1
ATOM 1254 O O . THR A 1 166 ? 8.007 -16.011 -2.090 1.00 66.07 289 THR A O 1
ATOM 1258 N N . ASP A 1 167 ? 6.790 -14.709 -3.463 1.00 66.13 290 ASP A N 1
ATOM 1259 C CA . ASP A 1 167 ? 5.512 -15.162 -2.924 1.00 72.85 290 ASP A CA 1
ATOM 1260 C C . ASP A 1 167 ? 5.327 -16.651 -3.182 1.00 72.38 290 ASP A C 1
ATOM 1261 O O . ASP A 1 167 ? 4.896 -17.397 -2.299 1.00 75.36 290 ASP A O 1
ATOM 1266 N N . CYS A 1 168 ? 5.656 -17.077 -4.398 1.00 67.29 291 CYS A N 1
ATOM 1267 C CA . CYS A 1 168 ? 5.619 -18.491 -4.746 1.00 50.21 291 CYS A CA 1
ATOM 1268 C C . CYS A 1 168 ? 6.466 -19.300 -3.774 1.00 62.79 291 CYS A C 1
ATOM 1269 O O . CYS A 1 168 ? 6.080 -20.392 -3.363 1.00 65.91 291 CYS A O 1
ATOM 1272 N N . LEU A 1 169 ? 7.623 -18.760 -3.407 1.00 64.74 292 LEU A N 1
ATOM 1273 C CA . LEU A 1 169 ? 8.474 -19.401 -2.412 1.00 60.01 292 LEU A CA 1
ATOM 1274 C C . LEU A 1 169 ? 7.752 -19.501 -1.071 1.00 59.47 292 LEU A C 1
ATOM 1275 O O . LEU A 1 169 ? 7.715 -20.569 -0.466 1.00 63.10 292 LEU A O 1
ATOM 1280 N N . GLN A 1 170 ? 7.170 -18.394 -0.615 1.00 56.14 293 GLN A N 1
ATOM 1281 C CA . GLN A 1 170 ? 6.404 -18.394 0.632 1.00 58.87 293 GLN A CA 1
ATOM 1282 C C . GLN A 1 170 ? 5.296 -19.445 0.591 1.00 67.18 293 GLN A C 1
ATOM 1283 O O . GLN A 1 170 ? 5.101 -20.199 1.546 1.00 73.42 293 GLN A O 1
ATOM 1289 N N . LEU A 1 171 ? 4.580 -19.490 -0.528 1.00 63.88 294 LEU A N 1
ATOM 1290 C CA . LEU A 1 171 ? 3.466 -20.415 -0.703 1.00 59.55 294 LEU A CA 1
ATOM 1291 C C . LEU A 1 171 ? 3.897 -21.873 -0.594 1.00 64.06 294 LEU A C 1
ATOM 1292 O O . LEU A 1 171 ? 3.262 -22.673 0.093 1.00 71.81 294 LEU A O 1
ATOM 1297 N N . LEU A 1 172 ? 4.983 -22.211 -1.277 1.00 67.87 295 LEU A N 1
ATOM 1298 C CA . LEU A 1 172 ? 5.514 -23.563 -1.248 1.00 71.22 295 LEU A CA 1
ATOM 1299 C C . LEU A 1 172 ? 6.135 -23.871 0.110 1.00 69.15 295 LEU A C 1
ATOM 1300 O O . LEU A 1 172 ? 5.961 -24.961 0.650 1.00 69.56 295 LEU A O 1
ATOM 1305 N N . ALA A 1 173 ? 6.846 -22.895 0.664 1.00 67.42 296 ALA A N 1
ATOM 1306 C CA . ALA A 1 173 ? 7.640 -23.104 1.873 1.00 67.09 296 ALA A CA 1
ATOM 1307 C C . ALA A 1 173 ? 6.809 -23.196 3.150 1.00 69.04 296 ALA A C 1
ATOM 1308 O O . ALA A 1 173 ? 7.157 -23.933 4.070 1.00 71.38 296 ALA A O 1
ATOM 1310 N N . TYR A 1 174 ? 5.719 -22.442 3.211 1.00 66.85 297 TYR A N 1
ATOM 1311 C CA . TYR A 1 174 ? 4.902 -22.416 4.416 1.00 70.67 297 TYR A CA 1
ATOM 1312 C C . TYR A 1 174 ? 4.489 -23.812 4.875 1.00 73.51 297 TYR A C 1
ATOM 1313 O O . TYR A 1 174 ? 3.851 -24.555 4.134 1.00 68.56 297 TYR A O 1
ATOM 1322 N N . GLY A 1 175 ? 4.863 -24.155 6.104 1.00 76.25 298 GLY A N 1
ATOM 1323 C CA . GLY A 1 175 ? 4.480 -25.418 6.707 1.00 74.21 298 GLY A CA 1
ATOM 1324 C C . GLY A 1 175 ? 5.285 -26.604 6.215 1.00 82.96 298 GLY A C 1
ATOM 1325 O O . GLY A 1 175 ? 5.312 -27.654 6.852 1.00 96.61 298 GLY A O 1
ATOM 1326 N N . ASN A 1 176 ? 5.951 -26.438 5.080 1.00 78.07 299 ASN A N 1
ATOM 1327 C CA . ASN A 1 176 ? 6.644 -27.548 4.445 1.00 77.47 299 ASN A CA 1
ATOM 1328 C C . ASN A 1 176 ? 8.136 -27.567 4.748 1.00 85.16 299 ASN A C 1
ATOM 1329 O O . ASN A 1 176 ? 8.928 -26.925 4.060 1.00 90.03 299 ASN A O 1
ATOM 1334 N N . GLN A 1 177 ? 8.512 -28.315 5.780 1.00 90.90 300 GLN A N 1
ATOM 1335 C CA . GLN A 1 177 ? 9.908 -28.425 6.193 1.00 88.59 300 GLN A CA 1
ATOM 1336 C C . GLN A 1 177 ? 10.823 -28.764 5.019 1.00 87.16 300 GLN A C 1
ATOM 1337 O O . GLN A 1 177 ? 11.942 -28.261 4.925 1.00 86.28 300 GLN A O 1
ATOM 1343 N N . GLU A 1 178 ? 10.336 -29.615 4.122 1.00 89.45 301 GLU A N 1
ATOM 1344 C CA . GLU A 1 178 ? 11.114 -30.046 2.964 1.00 89.09 301 GLU A CA 1
ATOM 1345 C C . GLU A 1 178 ? 11.497 -28.864 2.078 1.00 80.59 301 GLU A C 1
ATOM 1346 O O . GLU A 1 178 ? 12.668 -28.668 1.758 1.00 80.73 301 GLU A O 1
ATOM 1352 N N . SER A 1 179 ? 10.499 -28.079 1.690 1.00 70.75 302 SER A N 1
ATOM 1353 C CA . SER A 1 179 ? 10.704 -26.944 0.801 1.00 73.28 302 SER A CA 1
ATOM 1354 C C . SER A 1 179 ? 11.696 -25.946 1.374 1.00 83.57 302 SER A C 1
ATOM 1355 O O . SER A 1 179 ? 12.517 -25.392 0.646 1.00 87.78 302 SER A O 1
ATOM 1358 N N . LYS A 1 180 ? 11.615 -25.711 2.679 1.00 82.79 303 LYS A N 1
ATOM 1359 C CA . LYS A 1 180 ? 12.516 -24.767 3.330 1.00 77.06 303 LYS A CA 1
ATOM 1360 C C . LYS A 1 180 ? 13.976 -25.168 3.129 1.00 75.12 303 LYS A C 1
ATOM 1361 O O . LYS A 1 180 ? 14.828 -24.322 2.863 1.00 71.85 303 LYS A O 1
ATOM 1367 N N . LEU A 1 181 ? 14.260 -26.461 3.254 1.00 72.39 304 LEU A N 1
ATOM 1368 C CA . LEU A 1 181 ? 15.630 -26.947 3.152 1.00 71.34 304 LEU A CA 1
ATOM 1369 C C . LEU A 1 181 ? 16.147 -26.845 1.722 1.00 71.17 304 LEU A C 1
ATOM 1370 O O . LEU A 1 181 ? 17.324 -26.561 1.500 1.00 64.28 304 LEU A O 1
ATOM 1375 N N . ILE A 1 182 ? 15.267 -27.082 0.755 1.00 74.24 305 ILE A N 1
ATOM 1376 C CA . ILE A 1 182 ? 15.632 -26.926 -0.643 1.00 56.82 305 ILE A CA 1
ATOM 1377 C C . ILE A 1 182 ? 16.013 -25.475 -0.919 1.00 70.90 305 ILE A C 1
ATOM 1378 O O . ILE A 1 182 ? 17.051 -25.201 -1.522 1.00 68.62 305 ILE A O 1
ATOM 1383 N N . ILE A 1 183 ? 15.174 -24.551 -0.461 1.00 54.62 306 ILE A N 1
ATOM 1384 C CA . ILE A 1 183 ? 15.448 -23.122 -0.583 1.00 60.18 306 ILE A CA 1
ATOM 1385 C C . ILE A 1 183 ? 16.809 -22.766 0.026 1.00 65.97 306 ILE A C 1
ATOM 1386 O O . ILE A 1 183 ? 17.570 -21.988 -0.546 1.00 71.16 306 ILE A O 1
ATOM 1391 N N . LEU A 1 184 ? 17.107 -23.346 1.185 1.00 64.01 307 LEU A N 1
ATOM 1392 C CA . LEU A 1 184 ? 18.373 -23.110 1.874 1.00 55.58 307 LEU A CA 1
ATOM 1393 C C . LEU A 1 184 ? 19.561 -23.666 1.091 1.00 65.34 307 LEU A C 1
ATOM 1394 O O . LEU A 1 184 ? 20.617 -23.038 1.016 1.00 65.72 307 LEU A O 1
ATOM 1399 N N . ALA A 1 185 ? 19.378 -24.844 0.506 1.00 63.35 308 ALA A N 1
ATOM 1400 C CA . ALA A 1 185 ? 20.435 -25.507 -0.247 1.00 59.42 308 ALA A CA 1
ATOM 1401 C C . ALA A 1 185 ? 20.697 -24.826 -1.584 1.00 71.11 308 ALA A C 1
ATOM 1402 O O . ALA A 1 185 ? 21.738 -25.040 -2.199 1.00 82.48 308 ALA A O 1
ATOM 1404 N N . ASN A 1 186 ? 19.749 -24.013 -2.036 1.00 64.56 309 ASN A N 1
ATOM 1405 C CA . ASN A 1 186 ? 19.917 -23.267 -3.278 1.00 63.36 309 ASN A CA 1
ATOM 1406 C C . ASN A 1 186 ? 20.186 -21.789 -3.023 1.00 64.76 309 ASN A C 1
ATOM 1407 O O . ASN A 1 186 ? 19.911 -20.945 -3.869 1.00 64.52 309 ASN A O 1
ATOM 1412 N N . GLY A 1 187 ? 20.717 -21.483 -1.844 1.00 70.00 310 GLY A N 1
ATOM 1413 C CA . GLY A 1 187 ? 21.116 -20.128 -1.507 1.00 73.93 310 GLY A CA 1
ATOM 1414 C C . GLY A 1 187 ? 19.961 -19.177 -1.269 1.00 69.47 310 GLY A C 1
ATOM 1415 O O . GLY A 1 187 ? 20.093 -17.971 -1.479 1.00 68.99 310 GLY A O 1
ATOM 1416 N N . GLY A 1 188 ? 18.832 -19.724 -0.824 1.00 64.47 311 GLY A N 1
ATOM 1417 C CA . GLY A 1 188 ? 17.639 -18.943 -0.544 1.00 60.16 311 GLY A CA 1
ATOM 1418 C C . GLY A 1 188 ? 17.857 -17.766 0.387 1.00 64.02 311 GLY A C 1
ATOM 1419 O O . GLY A 1 188 ? 17.653 -16.620 -0.010 1.00 70.65 311 GLY A O 1
ATOM 1420 N N . PRO A 1 189 ? 18.264 -18.036 1.637 1.00 63.31 312 PRO A N 1
ATOM 1421 C CA . PRO A 1 189 ? 18.503 -16.951 2.594 1.00 64.94 312 PRO A CA 1
ATOM 1422 C C . PRO A 1 189 ? 19.426 -15.880 2.022 1.00 64.17 312 PRO A C 1
ATOM 1423 O O . PRO A 1 189 ? 19.091 -14.700 2.039 1.00 59.83 312 PRO A O 1
ATOM 1427 N N . GLN A 1 190 ? 20.576 -16.301 1.513 1.00 85.08 313 GLN A N 1
ATOM 1428 C CA . GLN A 1 190 ? 21.527 -15.392 0.887 1.00 90.92 313 GLN A CA 1
ATOM 1429 C C . GLN A 1 190 ? 20.829 -14.401 -0.045 1.00 83.76 313 GLN A C 1
ATOM 1430 O O . GLN A 1 190 ? 21.020 -13.190 0.066 1.00 79.01 313 GLN A O 1
ATOM 1436 N N . ALA A 1 191 ? 20.014 -14.925 -0.957 1.00 78.26 314 ALA A N 1
ATOM 1437 C CA . ALA A 1 191 ? 19.381 -14.111 -1.992 1.00 73.83 314 ALA A CA 1
ATOM 1438 C C . ALA A 1 191 ? 18.204 -13.276 -1.481 1.00 66.33 314 ALA A C 1
ATOM 1439 O O . ALA A 1 191 ? 17.982 -12.155 -1.947 1.00 63.23 314 ALA A O 1
ATOM 1441 N N . LEU A 1 192 ? 17.450 -13.828 -0.534 1.00 59.46 315 LEU A N 1
ATOM 1442 C CA . LEU A 1 192 ? 16.312 -13.122 0.053 1.00 57.61 315 LEU A CA 1
ATOM 1443 C C . LEU A 1 192 ? 16.763 -11.928 0.893 1.00 57.67 315 LEU A C 1
ATOM 1444 O O . LEU A 1 192 ? 16.209 -10.835 0.777 1.00 53.18 315 LEU A O 1
ATOM 1449 N N . VAL A 1 193 ? 17.767 -12.143 1.737 1.00 56.37 316 VAL A N 1
ATOM 1450 C CA . VAL A 1 193 ? 18.307 -11.072 2.560 1.00 54.16 316 VAL A CA 1
ATOM 1451 C C . VAL A 1 193 ? 18.882 -9.961 1.690 1.00 64.27 316 VAL A C 1
ATOM 1452 O O . VAL A 1 193 ? 18.850 -8.792 2.064 1.00 66.71 316 VAL A O 1
ATOM 1456 N N . GLN A 1 194 ? 19.394 -10.325 0.521 1.00 56.09 317 GLN A N 1
ATOM 1457 C CA . GLN A 1 194 ? 19.891 -9.325 -0.413 1.00 57.45 317 GLN A CA 1
ATOM 1458 C C . GLN A 1 194 ? 18.766 -8.392 -0.845 1.00 57.11 317 GLN A C 1
ATOM 1459 O O . GLN A 1 194 ? 18.925 -7.172 -0.846 1.00 63.54 317 GLN A O 1
ATOM 1465 N N . ILE A 1 195 ? 17.626 -8.972 -1.207 1.00 60.55 318 ILE A N 1
ATOM 1466 C CA . ILE A 1 195 ? 16.456 -8.188 -1.585 1.00 63.59 318 ILE A CA 1
ATOM 1467 C C . ILE A 1 195 ? 16.053 -7.216 -0.477 1.00 65.32 318 ILE A C 1
ATOM 1468 O O . ILE A 1 195 ? 15.828 -6.032 -0.737 1.00 67.38 318 ILE A O 1
ATOM 1473 N N . MET A 1 196 ? 15.982 -7.720 0.756 1.00 58.23 319 MET A N 1
ATOM 1474 C CA . MET A 1 196 ? 15.656 -6.900 1.927 1.00 58.45 319 MET A CA 1
ATOM 1475 C C . MET A 1 196 ? 16.667 -5.787 2.167 1.00 64.94 319 MET A C 1
ATOM 1476 O O . MET A 1 196 ? 16.523 -5.000 3.102 1.00 72.64 319 MET A O 1
ATOM 1481 N N . ARG A 1 197 ? 17.693 -5.726 1.329 1.00 62.54 320 ARG A N 1
ATOM 1482 C CA . ARG A 1 197 ? 18.782 -4.792 1.551 1.00 64.99 320 ARG A CA 1
ATOM 1483 C C . ARG A 1 197 ? 18.950 -3.845 0.373 1.00 73.40 320 ARG A C 1
ATOM 1484 O O . ARG A 1 197 ? 19.535 -2.771 0.508 1.00 84.50 320 ARG A O 1
ATOM 1492 N N . ASN A 1 198 ? 18.430 -4.245 -0.783 1.00 69.67 321 ASN A N 1
ATOM 1493 C CA . ASN A 1 198 ? 18.582 -3.456 -2.000 1.00 73.96 321 ASN A CA 1
ATOM 1494 C C . ASN A 1 198 ? 17.298 -2.775 -2.437 1.00 71.55 321 ASN A C 1
ATOM 1495 O O . ASN A 1 198 ? 17.325 -1.663 -2.959 1.00 82.70 321 ASN A O 1
ATOM 1500 N N . TYR A 1 199 ? 16.175 -3.450 -2.227 1.00 67.69 322 TYR A N 1
ATOM 1501 C CA . TYR A 1 199 ? 14.898 -2.984 -2.755 1.00 65.76 322 TYR A CA 1
ATOM 1502 C C . TYR A 1 199 ? 14.089 -2.168 -1.752 1.00 67.59 322 TYR A C 1
ATOM 1503 O O . TYR A 1 199 ? 14.109 -2.434 -0.550 1.00 71.65 322 TYR A O 1
ATOM 1512 N N . SER A 1 200 ? 13.384 -1.164 -2.263 1.00 66.81 323 SER A N 1
ATOM 1513 C CA . SER A 1 200 ? 12.508 -0.343 -1.438 1.00 72.65 323 SER A CA 1
ATOM 1514 C C . SER A 1 200 ? 11.036 -0.558 -1.816 1.00 78.40 323 SER A C 1
ATOM 1515 O O . SER A 1 200 ? 10.130 -0.078 -1.130 1.00 68.68 323 SER A O 1
ATOM 1518 N N . TYR A 1 201 ? 10.819 -1.287 -2.909 1.00 80.11 324 TYR A N 1
ATOM 1519 C CA . TYR A 1 201 ? 9.481 -1.635 -3.384 1.00 72.88 324 TYR A CA 1
ATOM 1520 C C . TYR A 1 201 ? 8.716 -2.433 -2.329 1.00 78.54 324 TYR A C 1
ATOM 1521 O O . TYR A 1 201 ? 8.966 -3.622 -2.133 1.00 76.95 324 TYR A O 1
ATOM 1530 N N . GLU A 1 202 ? 7.776 -1.769 -1.663 1.00 77.54 325 GLU A N 1
ATOM 1531 C CA . GLU A 1 202 ? 7.064 -2.351 -0.527 1.00 70.63 325 GLU A CA 1
ATOM 1532 C C . GLU A 1 202 ? 6.490 -3.750 -0.775 1.00 68.96 325 GLU A C 1
ATOM 1533 O O . GLU A 1 202 ? 6.663 -4.649 0.048 1.00 60.52 325 GLU A O 1
ATOM 1539 N N . LYS A 1 203 ? 5.797 -3.936 -1.893 1.00 73.48 326 LYS A N 1
ATOM 1540 C CA . LYS A 1 203 ? 5.153 -5.220 -2.149 1.00 63.41 326 LYS A CA 1
ATOM 1541 C C . LYS A 1 203 ? 6.164 -6.355 -2.161 1.00 59.86 326 LYS A C 1
ATOM 1542 O O . LYS A 1 203 ? 5.878 -7.455 -1.689 1.00 59.36 326 LYS A O 1
ATOM 1548 N N . LEU A 1 204 ? 7.354 -6.072 -2.680 1.00 69.24 327 LEU A N 1
ATOM 1549 C CA . LEU A 1 204 ? 8.443 -7.044 -2.712 1.00 53.28 327 LEU A CA 1
ATOM 1550 C C . LEU A 1 204 ? 9.115 -7.174 -1.351 1.00 52.96 327 LEU A C 1
ATOM 1551 O O . LEU A 1 204 ? 9.542 -8.255 -0.958 1.00 52.19 327 LEU A O 1
ATOM 1556 N N . LEU A 1 205 ? 9.220 -6.065 -0.632 1.00 54.14 328 LEU A N 1
ATOM 1557 C CA . LEU A 1 205 ? 9.765 -6.108 0.718 1.00 60.08 328 LEU A CA 1
ATOM 1558 C C . LEU A 1 205 ? 8.852 -6.948 1.602 1.00 62.77 328 LEU A C 1
ATOM 1559 O O . LEU A 1 205 ? 9.312 -7.797 2.367 1.00 56.40 328 LEU A O 1
ATOM 1564 N N . TRP A 1 206 ? 7.551 -6.720 1.470 1.00 64.81 329 TRP A N 1
ATOM 1565 C CA . TRP A 1 206 ? 6.573 -7.480 2.225 1.00 63.90 329 TRP A CA 1
ATOM 1566 C C . TRP A 1 206 ? 6.581 -8.962 1.861 1.00 61.55 329 TRP A C 1
ATOM 1567 O O . TRP A 1 206 ? 6.733 -9.811 2.735 1.00 65.40 329 TRP A O 1
ATOM 1578 N N . THR A 1 207 ? 6.420 -9.276 0.578 1.00 59.80 330 THR A N 1
ATOM 1579 C CA . THR A 1 207 ? 6.430 -10.673 0.140 1.00 61.97 330 THR A CA 1
ATOM 1580 C C . THR A 1 207 ? 7.705 -11.383 0.576 1.00 62.37 330 THR A C 1
ATOM 1581 O O . THR A 1 207 ? 7.662 -12.518 1.047 1.00 63.09 330 THR A O 1
ATOM 1585 N N . THR A 1 208 ? 8.839 -10.708 0.419 1.00 60.51 331 THR A N 1
ATOM 1586 C CA . THR A 1 208 ? 10.123 -11.290 0.787 1.00 58.73 331 THR A CA 1
ATOM 1587 C C . THR A 1 208 ? 10.226 -11.530 2.288 1.00 60.71 331 THR A C 1
ATOM 1588 O O . THR A 1 208 ? 10.708 -12.574 2.720 1.00 67.55 331 THR A O 1
ATOM 1592 N N . SER A 1 209 ? 9.768 -10.565 3.079 1.00 58.63 332 SER A N 1
ATOM 1593 C CA . SER A 1 209 ? 9.791 -10.703 4.532 1.00 62.62 332 SER A CA 1
ATOM 1594 C C . SER A 1 209 ? 8.978 -11.912 4.986 1.00 66.12 332 SER A C 1
ATOM 1595 O O . SER A 1 209 ? 9.357 -12.612 5.925 1.00 65.07 332 SER A O 1
ATOM 1598 N N . ARG A 1 210 ? 7.854 -12.150 4.319 1.00 64.79 333 ARG A N 1
ATOM 1599 C CA . ARG A 1 210 ? 6.991 -13.264 4.683 1.00 64.56 333 ARG A CA 1
ATOM 1600 C C . ARG A 1 210 ? 7.660 -14.608 4.414 1.00 65.36 333 ARG A C 1
ATOM 1601 O O . ARG A 1 210 ? 7.418 -15.578 5.134 1.00 70.00 333 ARG A O 1
ATOM 1609 N N . VAL A 1 211 ? 8.507 -14.665 3.389 1.00 65.41 334 VAL A N 1
ATOM 1610 C CA . VAL A 1 211 ? 9.276 -15.881 3.127 1.00 67.11 334 VAL A CA 1
ATOM 1611 C C . VAL A 1 211 ? 10.304 -16.090 4.235 1.00 68.56 334 VAL A C 1
ATOM 1612 O O . VAL A 1 211 ? 10.430 -17.186 4.776 1.00 68.82 334 VAL A O 1
ATOM 1616 N N . LEU A 1 212 ? 11.040 -15.031 4.562 1.00 65.30 335 LEU A N 1
ATOM 1617 C CA . LEU A 1 212 ? 12.026 -15.084 5.634 1.00 62.68 335 LEU A CA 1
ATOM 1618 C C . LEU A 1 212 ? 11.384 -15.498 6.948 1.00 67.04 335 LEU A C 1
ATOM 1619 O O . LEU A 1 212 ? 11.936 -16.313 7.683 1.00 78.22 335 LEU A O 1
ATOM 1624 N N . LYS A 1 213 ? 10.217 -14.935 7.241 1.00 59.75 336 LYS A N 1
ATOM 1625 C CA . LYS A 1 213 ? 9.484 -15.311 8.441 1.00 62.41 336 LYS A CA 1
ATOM 1626 C C . LYS A 1 213 ? 9.256 -16.814 8.451 1.00 66.92 336 LYS A C 1
ATOM 1627 O O . LYS A 1 213 ? 9.470 -17.477 9.463 1.00 73.58 336 LYS A O 1
ATOM 1633 N N . VAL A 1 214 ? 8.822 -17.350 7.316 1.00 69.90 337 VAL A N 1
ATOM 1634 C CA . VAL A 1 214 ? 8.578 -18.784 7.197 1.00 66.53 337 VAL A CA 1
ATOM 1635 C C . VAL A 1 214 ? 9.868 -19.578 7.375 1.00 67.66 337 VAL A C 1
ATOM 1636 O O . VAL A 1 214 ? 9.878 -20.638 8.003 1.00 70.60 337 VAL A O 1
ATOM 1640 N N . LEU A 1 215 ? 10.957 -19.053 6.823 1.00 67.35 338 LEU A N 1
ATOM 1641 C CA . LEU A 1 215 ? 12.250 -19.715 6.896 1.00 61.46 338 LEU A CA 1
ATOM 1642 C C . LEU A 1 215 ? 12.864 -19.613 8.288 1.00 62.99 338 LEU A C 1
ATOM 1643 O O . LEU A 1 215 ? 13.698 -20.434 8.672 1.00 64.80 338 LEU A O 1
ATOM 1648 N N . SER A 1 216 ? 12.445 -18.607 9.047 1.00 57.88 339 SER A N 1
ATOM 1649 C CA . SER A 1 216 ? 13.042 -18.347 10.351 1.00 59.38 339 SER A CA 1
ATOM 1650 C C . SER A 1 216 ? 12.602 -19.327 11.435 1.00 64.84 339 SER A C 1
ATOM 1651 O O . SER A 1 216 ? 13.106 -19.276 12.554 1.00 78.70 339 SER A O 1
ATOM 1654 N N . VAL A 1 217 ? 11.666 -20.215 11.113 1.00 60.93 340 VAL A N 1
ATOM 1655 C CA . VAL A 1 217 ? 11.231 -21.227 12.075 1.00 61.65 340 VAL A CA 1
ATOM 1656 C C . VAL A 1 217 ? 12.086 -22.481 11.966 1.00 69.15 340 VAL A C 1
ATOM 1657 O O . VAL A 1 217 ? 12.079 -23.323 12.859 1.00 75.71 340 VAL A O 1
ATOM 1661 N N . CYS A 1 218 ? 12.828 -22.589 10.867 1.00 75.36 341 CYS A N 1
ATOM 1662 C CA . CYS A 1 218 ? 13.684 -23.746 10.599 1.00 79.31 341 CYS A CA 1
ATOM 1663 C C . CYS A 1 218 ? 15.089 -23.585 11.188 1.00 72.38 341 CYS A C 1
ATOM 1664 O O . CYS A 1 218 ? 15.827 -22.680 10.804 1.00 62.11 341 CYS A O 1
ATOM 1667 N N . PRO A 1 219 ? 15.466 -24.481 12.114 1.00 80.53 342 PRO A N 1
ATOM 1668 C CA . PRO A 1 219 ? 16.759 -24.459 12.811 1.00 78.99 342 PRO A CA 1
ATOM 1669 C C . PRO A 1 219 ? 17.942 -24.410 11.847 1.00 74.54 342 PRO A C 1
ATOM 1670 O O . PRO A 1 219 ? 19.021 -23.956 12.230 1.00 81.73 342 PRO A O 1
ATOM 1674 N N . SER A 1 220 ? 17.733 -24.872 10.616 1.00 63.72 343 SER A N 1
ATOM 1675 C CA . SER A 1 220 ? 18.771 -24.865 9.587 1.00 72.26 343 SER A CA 1
ATOM 1676 C C . SER A 1 220 ? 18.869 -23.516 8.874 1.00 73.22 343 SER A C 1
ATOM 1677 O O . SER A 1 220 ? 19.964 -23.025 8.595 1.00 74.46 343 SER A O 1
ATOM 1680 N N . ASN A 1 221 ? 17.716 -22.926 8.577 1.00 67.10 344 ASN A N 1
ATOM 1681 C CA . ASN A 1 221 ? 17.660 -21.665 7.853 1.00 60.45 344 ASN A CA 1
ATOM 1682 C C . ASN A 1 221 ? 18.002 -20.444 8.700 1.00 62.54 344 ASN A C 1
ATOM 1683 O O . ASN A 1 221 ? 18.386 -19.408 8.164 1.00 68.82 344 ASN A O 1
ATOM 1688 N N . LYS A 1 222 ? 17.850 -20.559 10.017 1.00 62.22 345 LYS A N 1
ATOM 1689 C CA . LYS A 1 222 ? 18.116 -19.431 10.907 1.00 64.75 345 LYS A CA 1
ATOM 1690 C C . LYS A 1 222 ? 19.541 -18.903 10.767 1.00 68.89 345 LYS A C 1
ATOM 1691 O O . LYS A 1 222 ? 19.739 -17.747 10.399 1.00 73.21 345 LYS A O 1
ATOM 1697 N N . PRO A 1 223 ? 20.542 -19.751 11.059 1.00 69.88 346 PRO A N 1
ATOM 1698 C CA . PRO A 1 223 ? 21.933 -19.296 10.994 1.00 71.69 346 PRO A CA 1
ATOM 1699 C C . PRO A 1 223 ? 22.271 -18.729 9.622 1.00 74.45 346 PRO A C 1
ATOM 1700 O O . PRO A 1 223 ? 22.905 -17.679 9.537 1.00 74.86 346 PRO A O 1
ATOM 1704 N N . ALA A 1 224 ? 21.850 -19.423 8.569 1.00 68.83 347 ALA A N 1
ATOM 1705 C CA . ALA A 1 224 ? 22.127 -18.995 7.203 1.00 70.12 347 ALA A CA 1
ATOM 1706 C C . ALA A 1 224 ? 21.608 -17.584 6.950 1.00 71.18 347 ALA A C 1
ATOM 1707 O O . ALA A 1 224 ? 22.296 -16.763 6.345 1.00 75.66 347 ALA A O 1
ATOM 1709 N N . ILE A 1 225 ? 20.393 -17.314 7.415 1.00 67.61 348 ILE A N 1
ATOM 1710 C CA . ILE A 1 225 ? 19.798 -15.986 7.315 1.00 67.16 348 ILE A CA 1
ATOM 1711 C C . ILE A 1 225 ? 20.563 -14.975 8.160 1.00 71.86 348 ILE A C 1
ATOM 1712 O O . ILE A 1 225 ? 20.788 -13.847 7.737 1.00 71.73 348 ILE A O 1
ATOM 1717 N N . VAL A 1 226 ? 20.951 -15.381 9.363 1.00 54.12 349 VAL A N 1
ATOM 1718 C CA . VAL A 1 226 ? 21.697 -14.503 10.253 1.00 54.65 349 VAL A CA 1
ATOM 1719 C C . VAL A 1 226 ? 23.088 -14.176 9.691 1.00 68.99 349 VAL A C 1
ATOM 1720 O O . VAL A 1 226 ? 23.514 -13.021 9.706 1.00 68.33 349 VAL A O 1
ATOM 1724 N N . GLU A 1 227 ? 23.784 -15.190 9.188 1.00 57.03 350 GLU A N 1
ATOM 1725 C CA . GLU A 1 227 ? 25.105 -14.997 8.600 1.00 73.45 350 GLU A CA 1
ATOM 1726 C C . GLU A 1 227 ? 25.059 -14.165 7.319 1.00 65.74 350 GLU A C 1
ATOM 1727 O O . GLU A 1 227 ? 26.077 -13.613 6.892 1.00 62.50 350 GLU A O 1
ATOM 1733 N N . ALA A 1 228 ? 23.881 -14.079 6.707 1.00 57.84 351 ALA A N 1
ATOM 1734 C CA . ALA A 1 228 ? 23.709 -13.281 5.498 1.00 58.12 351 ALA A CA 1
ATOM 1735 C C . ALA A 1 228 ? 23.438 -11.818 5.832 1.00 74.80 351 ALA A C 1
ATOM 1736 O O . ALA A 1 228 ? 23.315 -10.986 4.935 1.00 74.44 351 ALA A O 1
ATOM 1738 N N . GLY A 1 229 ? 23.350 -11.512 7.124 1.00 57.66 352 GLY A N 1
ATOM 1739 C CA . GLY A 1 229 ? 23.050 -10.167 7.574 1.00 57.69 352 GLY A CA 1
ATOM 1740 C C . GLY A 1 229 ? 21.558 -9.928 7.746 1.00 72.37 352 GLY A C 1
ATOM 1741 O O . GLY A 1 229 ? 21.097 -8.789 7.719 1.00 72.49 352 GLY A O 1
ATOM 1742 N N . GLY A 1 230 ? 20.804 -11.009 7.924 1.00 66.64 353 GLY A N 1
ATOM 1743 C CA . GLY A 1 230 ? 19.363 -10.934 8.073 1.00 66.58 353 GLY A CA 1
ATOM 1744 C C . GLY A 1 230 ? 18.911 -9.987 9.169 1.00 74.08 353 GLY A C 1
ATOM 1745 O O . GLY A 1 230 ? 17.985 -9.201 8.972 1.00 76.90 353 GLY A O 1
ATOM 1746 N N . MET A 1 231 ? 19.557 -10.063 10.329 1.00 70.79 354 MET A N 1
ATOM 1747 C CA . MET A 1 231 ? 19.203 -9.195 11.445 1.00 63.94 354 MET A CA 1
ATOM 1748 C C . MET A 1 231 ? 19.269 -7.748 11.000 1.00 66.11 354 MET A C 1
ATOM 1749 O O . MET A 1 231 ? 18.333 -6.978 11.205 1.00 77.44 354 MET A O 1
ATOM 1754 N N . GLN A 1 232 ? 20.385 -7.388 10.379 1.00 58.99 355 GLN A N 1
ATOM 1755 C CA . GLN A 1 232 ? 20.594 -6.028 9.909 1.00 61.89 355 GLN A CA 1
ATOM 1756 C C . GLN A 1 232 ? 19.571 -5.654 8.836 1.00 65.09 355 GLN A C 1
ATOM 1757 O O . GLN A 1 232 ? 18.952 -4.594 8.903 1.00 69.58 355 GLN A O 1
ATOM 1763 N N . ALA A 1 233 ? 19.383 -6.535 7.860 1.00 56.12 356 ALA A N 1
ATOM 1764 C CA . ALA A 1 233 ? 18.488 -6.266 6.740 1.00 68.14 356 ALA A CA 1
ATOM 1765 C C . ALA A 1 233 ? 17.023 -6.170 7.162 1.00 73.96 356 ALA A C 1
ATOM 1766 O O . ALA A 1 233 ? 16.254 -5.387 6.601 1.00 76.58 356 ALA A O 1
ATOM 1768 N N . LEU A 1 234 ? 16.635 -6.972 8.146 1.00 73.86 357 LEU A N 1
ATOM 1769 C CA . LEU A 1 234 ? 15.273 -6.924 8.667 1.00 66.19 357 LEU A CA 1
ATOM 1770 C C . LEU A 1 234 ? 15.087 -5.720 9.587 1.00 65.64 357 LEU A C 1
ATOM 1771 O O . LEU A 1 234 ? 14.054 -5.055 9.550 1.00 67.73 357 LEU A O 1
ATOM 1776 N N . GLY A 1 235 ? 16.097 -5.442 10.406 1.00 65.52 358 GLY A N 1
ATOM 1777 C CA . GLY A 1 235 ? 16.064 -4.303 11.305 1.00 65.56 358 GLY A CA 1
ATOM 1778 C C . GLY A 1 235 ? 15.916 -2.994 10.554 1.00 69.25 358 GLY A C 1
ATOM 1779 O O . GLY A 1 235 ? 15.234 -2.077 11.007 1.00 70.71 358 GLY A O 1
ATOM 1780 N N . LYS A 1 236 ? 16.563 -2.909 9.397 1.00 69.28 359 LYS A N 1
ATOM 1781 C CA . LYS A 1 236 ? 16.457 -1.742 8.534 1.00 65.30 359 LYS A CA 1
ATOM 1782 C C . LYS A 1 236 ? 14.992 -1.374 8.292 1.00 61.98 359 LYS A C 1
ATOM 1783 O O . LYS A 1 236 ? 14.643 -0.199 8.190 1.00 66.08 359 LYS A O 1
ATOM 1789 N N . HIS A 1 237 ? 14.132 -2.381 8.223 1.00 58.52 360 HIS A N 1
ATOM 1790 C CA . HIS A 1 237 ? 12.743 -2.155 7.848 1.00 62.64 360 HIS A CA 1
ATOM 1791 C C . HIS A 1 237 ? 11.767 -2.056 9.025 1.00 72.46 360 HIS A C 1
ATOM 1792 O O . HIS A 1 237 ? 10.552 -2.042 8.832 1.00 78.42 360 HIS A O 1
ATOM 1799 N N . LEU A 1 238 ? 12.301 -1.966 10.239 1.00 72.76 361 LEU A N 1
ATOM 1800 C CA . LEU A 1 238 ? 11.471 -1.748 11.421 1.00 72.75 361 LEU A CA 1
ATOM 1801 C C . LEU A 1 238 ? 10.929 -0.320 11.468 1.00 79.78 361 LEU A C 1
ATOM 1802 O O . LEU A 1 238 ? 10.128 0.019 12.337 1.00 89.05 361 LEU A O 1
ATOM 1807 N N . THR A 1 239 ? 11.370 0.515 10.534 1.00 66.78 362 THR A N 1
ATOM 1808 C CA . THR A 1 239 ? 10.974 1.916 10.529 1.00 63.07 362 THR A CA 1
ATOM 1809 C C . THR A 1 239 ? 10.093 2.279 9.333 1.00 69.49 362 THR A C 1
ATOM 1810 O O . THR A 1 239 ? 9.653 3.423 9.206 1.00 75.26 362 THR A O 1
ATOM 1814 N N . SER A 1 240 ? 9.825 1.309 8.464 1.00 66.88 363 SER A N 1
ATOM 1815 C CA . SER A 1 240 ? 8.989 1.571 7.297 1.00 75.48 363 SER A CA 1
ATOM 1816 C C . SER A 1 240 ? 7.569 1.937 7.722 1.00 78.51 363 SER A C 1
ATOM 1817 O O . SER A 1 240 ? 7.125 1.579 8.812 1.00 73.81 363 SER A O 1
ATOM 1820 N N . ASN A 1 241 ? 6.864 2.658 6.856 1.00 81.09 364 ASN A N 1
ATOM 1821 C CA . ASN A 1 241 ? 5.497 3.075 7.147 1.00 78.38 364 ASN A CA 1
ATOM 1822 C C . ASN A 1 241 ? 4.476 2.022 6.731 1.00 77.18 364 ASN A C 1
ATOM 1823 O O . ASN A 1 241 ? 3.305 2.327 6.506 1.00 77.46 364 ASN A O 1
ATOM 1828 N N . SER A 1 242 ? 4.932 0.779 6.628 1.00 73.80 365 SER A N 1
ATOM 1829 C CA . SER A 1 242 ? 4.055 -0.328 6.282 1.00 68.84 365 SER A CA 1
ATOM 1830 C C . SER A 1 242 ? 3.991 -1.323 7.432 1.00 74.34 365 SER A C 1
ATOM 1831 O O . SER A 1 242 ? 4.887 -2.151 7.592 1.00 86.19 365 SER A O 1
ATOM 1834 N N . PRO A 1 243 ? 2.925 -1.243 8.240 1.00 73.76 366 PRO A N 1
ATOM 1835 C CA . PRO A 1 243 ? 2.738 -2.106 9.412 1.00 72.15 366 PRO A CA 1
ATOM 1836 C C . PRO A 1 243 ? 2.962 -3.585 9.103 1.00 72.03 366 PRO A C 1
ATOM 1837 O O . PRO A 1 243 ? 3.627 -4.278 9.876 1.00 78.06 366 PRO A O 1
ATOM 1841 N N . ARG A 1 244 ? 2.421 -4.062 7.986 1.00 62.05 367 ARG A N 1
ATOM 1842 C CA . ARG A 1 244 ? 2.560 -5.470 7.637 1.00 67.48 367 ARG A CA 1
ATOM 1843 C C . ARG A 1 244 ? 4.025 -5.847 7.458 1.00 77.25 367 ARG A C 1
ATOM 1844 O O . ARG A 1 244 ? 4.458 -6.916 7.895 1.00 73.23 367 ARG A O 1
ATOM 1852 N N . LEU A 1 245 ? 4.784 -4.964 6.816 1.00 74.91 368 LEU A N 1
ATOM 1853 C CA . LEU A 1 245 ? 6.214 -5.160 6.666 1.00 67.18 368 LEU A CA 1
ATOM 1854 C C . LEU A 1 245 ? 6.880 -5.180 8.036 1.00 69.45 368 LEU A C 1
ATOM 1855 O O . LEU A 1 245 ? 7.524 -6.164 8.411 1.00 66.31 368 LEU A O 1
ATOM 1860 N N . VAL A 1 246 ? 6.716 -4.091 8.782 1.00 66.19 369 VAL A N 1
ATOM 1861 C CA . VAL A 1 246 ? 7.331 -3.972 10.101 1.00 68.26 369 VAL A CA 1
ATOM 1862 C C . VAL A 1 246 ? 7.021 -5.186 10.965 1.00 72.67 369 VAL A C 1
ATOM 1863 O O . VAL A 1 246 ? 7.915 -5.769 11.580 1.00 75.68 369 VAL A O 1
ATOM 1867 N N . GLN A 1 247 ? 5.750 -5.568 11.006 1.00 65.63 370 GLN A N 1
ATOM 1868 C CA . GLN A 1 247 ? 5.339 -6.710 11.807 1.00 64.54 370 GLN A CA 1
ATOM 1869 C C . GLN A 1 247 ? 6.000 -8.008 11.338 1.00 69.40 370 GLN A C 1
ATOM 1870 O O . GLN A 1 247 ? 6.399 -8.838 12.153 1.00 64.48 370 GLN A O 1
ATOM 1876 N N . ASN A 1 248 ? 6.114 -8.180 10.024 1.00 73.77 371 ASN A N 1
ATOM 1877 C CA . ASN A 1 248 ? 6.786 -9.353 9.473 1.00 67.48 371 ASN A CA 1
ATOM 1878 C C . ASN A 1 248 ? 8.255 -9.424 9.879 1.00 64.30 371 ASN A C 1
ATOM 1879 O O . ASN A 1 248 ? 8.761 -10.495 10.212 1.00 54.72 371 ASN A O 1
ATOM 1884 N N . CYS A 1 249 ? 8.930 -8.277 9.858 1.00 63.82 372 CYS A N 1
ATOM 1885 C CA . CYS A 1 249 ? 10.331 -8.207 10.262 1.00 61.56 372 CYS A CA 1
ATOM 1886 C C . CYS A 1 249 ? 10.503 -8.539 11.739 1.00 67.97 372 CYS A C 1
ATOM 1887 O O . CYS A 1 249 ? 11.453 -9.221 12.120 1.00 71.82 372 CYS A O 1
ATOM 1890 N N . LEU A 1 250 ? 9.582 -8.058 12.569 1.00 62.04 373 LEU A N 1
ATOM 1891 C CA . LEU A 1 250 ? 9.628 -8.346 13.998 1.00 64.23 373 LEU A CA 1
ATOM 1892 C C . LEU A 1 250 ? 9.473 -9.839 14.280 1.00 70.87 373 LEU A C 1
ATOM 1893 O O . LEU A 1 250 ? 10.259 -10.414 15.035 1.00 73.12 373 LEU A O 1
ATOM 1898 N N . TRP A 1 251 ? 8.460 -10.463 13.681 1.00 71.89 374 TRP A N 1
ATOM 1899 C CA . TRP A 1 251 ? 8.255 -11.897 13.855 1.00 67.40 374 TRP A CA 1
ATOM 1900 C C . TRP A 1 251 ? 9.541 -12.622 13.512 1.00 67.85 374 TRP A C 1
ATOM 1901 O O . TRP A 1 251 ? 9.978 -13.515 14.234 1.00 71.57 374 TRP A O 1
ATOM 1912 N N . THR A 1 252 ? 10.143 -12.223 12.398 1.00 68.02 375 THR A N 1
ATOM 1913 C CA . THR A 1 252 ? 11.334 -12.883 11.888 1.00 68.89 375 THR A CA 1
ATOM 1914 C C . THR A 1 252 ? 12.551 -12.581 12.749 1.00 64.49 375 THR A C 1
ATOM 1915 O O . THR A 1 252 ? 13.342 -13.479 13.038 1.00 61.78 375 THR A O 1
ATOM 1919 N N . LEU A 1 253 ? 12.697 -11.320 13.155 1.00 60.32 376 LEU A N 1
ATOM 1920 C CA . LEU A 1 253 ? 13.808 -10.911 14.013 1.00 50.18 376 LEU A CA 1
ATOM 1921 C C . LEU A 1 253 ? 13.781 -11.644 15.350 1.00 68.83 376 LEU A C 1
ATOM 1922 O O . LEU A 1 253 ? 14.825 -11.898 15.954 1.00 62.39 376 LEU A O 1
ATOM 1927 N N . ARG A 1 254 ? 12.584 -11.995 15.804 1.00 65.10 377 ARG A N 1
ATOM 1928 C CA . ARG A 1 254 ? 12.444 -12.722 17.056 1.00 69.66 377 ARG A CA 1
ATOM 1929 C C . ARG A 1 254 ? 12.769 -14.207 16.903 1.00 68.30 377 ARG A C 1
ATOM 1930 O O . ARG A 1 254 ? 13.385 -14.808 17.781 1.00 69.84 377 ARG A O 1
ATOM 1938 N N . ASN A 1 255 ? 12.350 -14.798 15.789 1.00 69.59 378 ASN A N 1
ATOM 1939 C CA . ASN A 1 255 ? 12.641 -16.203 15.524 1.00 69.73 378 ASN A CA 1
ATOM 1940 C C . ASN A 1 255 ? 14.135 -16.431 15.347 1.00 70.14 378 ASN A C 1
ATOM 1941 O O . ASN A 1 255 ? 14.644 -17.521 15.608 1.00 68.69 378 ASN A O 1
ATOM 1946 N N . LEU A 1 256 ? 14.826 -15.389 14.896 1.00 61.95 379 LEU A N 1
ATOM 1947 C CA . LEU A 1 256 ? 16.257 -15.460 14.652 1.00 56.32 379 LEU A CA 1
ATOM 1948 C C . LEU A 1 256 ? 17.055 -15.158 15.916 1.00 60.54 379 LEU A C 1
ATOM 1949 O O . LEU A 1 256 ? 18.142 -15.695 16.111 1.00 69.46 379 LEU A O 1
ATOM 1954 N N . SER A 1 257 ? 16.497 -14.314 16.778 1.00 61.16 380 SER A N 1
ATOM 1955 C CA . SER A 1 257 ? 17.238 -13.727 17.895 1.00 66.21 380 SER A CA 1
ATOM 1956 C C . SER A 1 257 ? 18.081 -14.697 18.733 1.00 67.79 380 SER A C 1
ATOM 1957 O O . SER A 1 257 ? 19.182 -14.352 19.157 1.00 74.07 380 SER A O 1
ATOM 1960 N N . ASP A 1 258 ? 17.577 -15.901 18.974 1.00 71.28 381 ASP A N 1
ATOM 1961 C CA . ASP A 1 258 ? 18.300 -16.858 19.813 1.00 77.26 381 ASP A CA 1
ATOM 1962 C C . ASP A 1 258 ? 19.618 -17.318 19.188 1.00 77.04 381 ASP A C 1
ATOM 1963 O O . ASP A 1 258 ? 20.443 -17.949 19.847 1.00 83.27 381 ASP A O 1
ATOM 1968 N N . VAL A 1 259 ? 19.805 -16.997 17.913 1.00 73.79 382 VAL A N 1
ATOM 1969 C CA . VAL A 1 259 ? 20.979 -17.423 17.161 1.00 68.90 382 VAL A CA 1
ATOM 1970 C C . VAL A 1 259 ? 21.915 -16.251 16.871 1.00 72.71 382 VAL A C 1
ATOM 1971 O O . VAL A 1 259 ? 23.072 -16.436 16.483 1.00 70.29 382 VAL A O 1
ATOM 1975 N N . ALA A 1 260 ? 21.413 -15.042 17.086 1.00 66.09 383 ALA A N 1
ATOM 1976 C CA . ALA A 1 260 ? 22.168 -13.842 16.768 1.00 65.82 383 ALA A CA 1
ATOM 1977 C C . ALA A 1 260 ? 22.842 -13.240 17.998 1.00 72.10 383 ALA A C 1
ATOM 1978 O O . ALA A 1 260 ? 23.243 -12.077 17.984 1.00 78.76 383 ALA A O 1
ATOM 1980 N N . THR A 1 261 ? 22.977 -14.035 19.056 1.00 72.95 384 THR A N 1
ATOM 1981 C CA . THR A 1 261 ? 23.579 -13.556 20.299 1.00 77.27 384 THR A CA 1
ATOM 1982 C C . THR A 1 261 ? 25.051 -13.179 20.129 1.00 80.59 384 THR A C 1
ATOM 1983 O O . THR A 1 261 ? 25.647 -12.569 21.016 1.00 81.13 384 THR A O 1
ATOM 1987 N N . LYS A 1 262 ? 25.635 -13.547 18.992 1.00 80.99 385 LYS A N 1
ATOM 1988 C CA . LYS A 1 262 ? 27.038 -13.247 18.726 1.00 77.85 385 LYS A CA 1
ATOM 1989 C C . LYS A 1 262 ? 27.207 -12.236 17.595 1.00 81.11 385 LYS A C 1
ATOM 1990 O O . LYS A 1 262 ? 28.291 -11.681 17.415 1.00 94.95 385 LYS A O 1
ATOM 1996 N N . GLN A 1 263 ? 26.134 -11.998 16.843 1.00 74.44 386 GLN A N 1
ATOM 1997 C CA . GLN A 1 263 ? 26.157 -11.076 15.705 1.00 75.78 386 GLN A CA 1
ATOM 1998 C C . GLN A 1 263 ? 26.662 -9.676 16.044 1.00 81.98 386 GLN A C 1
ATOM 1999 O O . GLN A 1 263 ? 26.375 -9.129 17.111 1.00 81.07 386 GLN A O 1
ATOM 2005 N N . GLU A 1 264 ? 27.397 -9.096 15.103 1.00 91.27 387 GLU A N 1
ATOM 2006 C CA . GLU A 1 264 ? 27.966 -7.769 15.274 1.00 99.97 387 GLU A CA 1
ATOM 2007 C C . GLU A 1 264 ? 27.153 -6.737 14.503 1.00 93.02 387 GLU A C 1
ATOM 2008 O O . GLU A 1 264 ? 26.311 -7.088 13.677 1.00 100.03 387 GLU A O 1
ATOM 2014 N N . GLY A 1 265 ? 27.407 -5.463 14.781 1.00 83.59 388 GLY A N 1
ATOM 2015 C CA . GLY A 1 265 ? 26.766 -4.382 14.056 1.00 88.25 388 GLY A CA 1
ATOM 2016 C C . GLY A 1 265 ? 25.258 -4.353 14.203 1.00 95.55 388 GLY A C 1
ATOM 2017 O O . GLY A 1 265 ? 24.537 -4.103 13.236 1.00 105.77 388 GLY A O 1
ATOM 2018 N N . LEU A 1 266 ? 24.781 -4.609 15.415 1.00 89.64 389 LEU A N 1
ATOM 2019 C CA . LEU A 1 266 ? 23.353 -4.563 15.691 1.00 86.16 389 LEU A CA 1
ATOM 2020 C C . LEU A 1 266 ? 22.968 -3.272 16.405 1.00 91.15 389 LEU A C 1
ATOM 2021 O O . LEU A 1 266 ? 21.838 -3.125 16.869 1.00 91.14 389 LEU A O 1
ATOM 2026 N N . GLU A 1 267 ? 23.912 -2.340 16.493 1.00 95.90 390 GLU A N 1
ATOM 2027 C CA . GLU A 1 267 ? 23.654 -1.059 17.139 1.00 95.70 390 GLU A CA 1
ATOM 2028 C C . GLU A 1 267 ? 22.304 -0.510 16.704 1.00 94.59 390 GLU A C 1
ATOM 2029 O O . GLU A 1 267 ? 21.427 -0.280 17.533 1.00 92.42 390 GLU A O 1
ATOM 2035 N N . SER A 1 268 ? 22.143 -0.316 15.398 1.00 99.93 391 SER A N 1
ATOM 2036 C CA . SER A 1 268 ? 20.931 0.278 14.840 1.00 100.35 391 SER A CA 1
ATOM 2037 C C . SER A 1 268 ? 19.671 -0.516 15.184 1.00 94.63 391 SER A C 1
ATOM 2038 O O . SER A 1 268 ? 18.696 0.039 15.692 1.00 94.20 391 SER A O 1
ATOM 2041 N N . VAL A 1 269 ? 19.695 -1.814 14.905 1.00 86.58 392 VAL A N 1
ATOM 2042 C CA . VAL A 1 269 ? 18.548 -2.668 15.180 1.00 83.12 392 VAL A CA 1
ATOM 2043 C C . VAL A 1 269 ? 18.157 -2.598 16.656 1.00 84.47 392 VAL A C 1
ATOM 2044 O O . VAL A 1 269 ? 16.999 -2.340 16.990 1.00 88.41 392 VAL A O 1
ATOM 2048 N N . LEU A 1 270 ? 19.132 -2.824 17.534 1.00 78.02 393 LEU A N 1
ATOM 2049 C CA . LEU A 1 270 ? 18.897 -2.796 18.975 1.00 73.40 393 LEU A CA 1
ATOM 2050 C C . LEU A 1 270 ? 18.267 -1.486 19.431 1.00 76.24 393 LEU A C 1
ATOM 2051 O O . LEU A 1 270 ? 17.482 -1.462 20.379 1.00 78.25 393 LEU A O 1
ATOM 2056 N N . LYS A 1 271 ? 18.612 -0.397 18.754 1.00 76.12 394 LYS A N 1
ATOM 2057 C CA . LYS A 1 271 ? 18.118 0.920 19.137 1.00 86.87 394 LYS A CA 1
ATOM 2058 C C . LYS A 1 271 ? 16.643 1.088 18.787 1.00 82.46 394 LYS A C 1
ATOM 2059 O O . LYS A 1 271 ? 15.856 1.554 19.608 1.00 85.00 394 LYS A O 1
ATOM 2065 N N . ILE A 1 272 ? 16.268 0.703 17.572 1.00 76.59 395 ILE A N 1
ATOM 2066 C CA . ILE A 1 272 ? 14.891 0.891 17.127 1.00 77.99 395 ILE A CA 1
ATOM 2067 C C . ILE A 1 272 ? 13.923 -0.120 17.734 1.00 81.79 395 ILE A C 1
ATOM 2068 O O . ILE A 1 272 ? 12.710 0.055 17.652 1.00 83.17 395 ILE A O 1
ATOM 2073 N N . LEU A 1 273 ? 14.461 -1.171 18.348 1.00 84.01 396 LEU A N 1
ATOM 2074 C CA . LEU A 1 273 ? 13.635 -2.127 19.084 1.00 77.67 396 LEU A CA 1
ATOM 2075 C C . LEU A 1 273 ? 13.194 -1.508 20.404 1.00 90.77 396 LEU A C 1
ATOM 2076 O O . LEU A 1 273 ? 12.008 -1.519 20.744 1.00 99.84 396 LEU A O 1
ATOM 2081 N N . VAL A 1 274 ? 14.159 -0.963 21.138 1.00 89.06 397 VAL A N 1
ATOM 2082 C CA . VAL A 1 274 ? 13.887 -0.249 22.380 1.00 83.29 397 VAL A CA 1
ATOM 2083 C C . VAL A 1 274 ? 12.863 0.862 22.162 1.00 95.47 397 VAL A C 1
ATOM 2084 O O . VAL A 1 274 ? 12.026 1.130 23.027 1.00 104.06 397 VAL A O 1
ATOM 2088 N N . ASN A 1 275 ? 12.929 1.499 20.997 1.00 94.64 398 ASN A N 1
ATOM 2089 C CA . ASN A 1 275 ? 12.031 2.602 20.672 1.00 90.70 398 ASN A CA 1
ATOM 2090 C C . ASN A 1 275 ? 10.600 2.150 20.409 1.00 85.06 398 ASN A C 1
ATOM 2091 O O . ASN A 1 275 ? 9.673 2.962 20.411 1.00 86.15 398 ASN A O 1
ATOM 2096 N N . GLN A 1 276 ? 10.421 0.854 20.186 1.00 79.78 399 GLN A N 1
ATOM 2097 C CA . GLN A 1 276 ? 9.100 0.326 19.877 1.00 74.90 399 GLN A CA 1
ATOM 2098 C C . GLN A 1 276 ? 8.427 -0.290 21.093 1.00 72.75 399 GLN A C 1
ATOM 2099 O O . GLN A 1 276 ? 7.279 -0.718 21.023 1.00 78.83 399 GLN A O 1
ATOM 2105 N N . LEU A 1 277 ? 9.145 -0.319 22.210 1.00 66.91 400 LEU A N 1
ATOM 2106 C CA . LEU A 1 277 ? 8.565 -0.743 23.478 1.00 67.41 400 LEU A CA 1
ATOM 2107 C C . LEU A 1 277 ? 7.635 0.348 23.985 1.00 76.54 400 LEU A C 1
ATOM 2108 O O . LEU A 1 277 ? 6.959 0.188 25.000 1.00 87.72 400 LEU A O 1
ATOM 2113 N N . SER A 1 278 ? 7.616 1.465 23.267 1.00 71.03 401 SER A N 1
ATOM 2114 C CA . SER A 1 278 ? 6.754 2.582 23.609 1.00 73.53 401 SER A CA 1
ATOM 2115 C C . SER A 1 278 ? 5.423 2.490 22.865 1.00 76.33 401 SER A C 1
ATOM 2116 O O . SER A 1 278 ? 4.572 3.366 22.993 1.00 77.08 401 SER A O 1
ATOM 2119 N N . VAL A 1 279 ? 5.252 1.416 22.097 1.00 77.39 402 VAL A N 1
ATOM 2120 C CA . VAL A 1 279 ? 4.070 1.219 21.259 1.00 76.58 402 VAL A CA 1
ATOM 2121 C C . VAL A 1 279 ? 2.925 0.539 22.019 1.00 84.80 402 VAL A C 1
ATOM 2122 O O . VAL A 1 279 ? 3.153 -0.171 22.996 1.00 83.48 402 VAL A O 1
ATOM 2126 N N . ASP A 1 280 ? 1.692 0.765 21.574 1.00 94.70 403 ASP A N 1
ATOM 2127 C CA . ASP A 1 280 ? 0.525 0.176 22.228 1.00 101.26 403 ASP A CA 1
ATOM 2128 C C . ASP A 1 280 ? 0.260 -1.258 21.754 1.00 98.28 403 ASP A C 1
ATOM 2129 O O . ASP A 1 280 ? -0.238 -2.091 22.515 1.00 96.97 403 ASP A O 1
ATOM 2134 N N . ASP A 1 281 ? 0.599 -1.534 20.497 1.00 95.02 404 ASP A N 1
ATOM 2135 C CA . ASP A 1 281 ? 0.397 -2.851 19.890 1.00 92.52 404 ASP A CA 1
ATOM 2136 C C . ASP A 1 281 ? 1.008 -3.985 20.721 1.00 87.61 404 ASP A C 1
ATOM 2137 O O . ASP A 1 281 ? 2.200 -3.976 21.030 1.00 81.15 404 ASP A O 1
ATOM 2142 N N . VAL A 1 282 ? 0.182 -4.966 21.069 1.00 89.33 405 VAL A N 1
ATOM 2143 C CA . VAL A 1 282 ? 0.616 -6.093 21.890 1.00 82.47 405 VAL A CA 1
ATOM 2144 C C . VAL A 1 282 ? 1.554 -7.041 21.142 1.00 82.89 405 VAL A C 1
ATOM 2145 O O . VAL A 1 282 ? 2.417 -7.679 21.742 1.00 79.65 405 VAL A O 1
ATOM 2149 N N . ASN A 1 283 ? 1.376 -7.135 19.829 1.00 79.99 406 ASN A N 1
ATOM 2150 C CA . ASN A 1 283 ? 2.223 -8.000 19.019 1.00 76.52 406 ASN A CA 1
ATOM 2151 C C . ASN A 1 283 ? 3.613 -7.408 18.823 1.00 74.19 406 ASN A C 1
ATOM 2152 O O . ASN A 1 283 ? 4.613 -8.119 18.916 1.00 78.87 406 ASN A O 1
ATOM 2157 N N . VAL A 1 284 ? 3.676 -6.107 18.556 1.00 67.87 407 VAL A N 1
ATOM 2158 C CA . VAL A 1 284 ? 4.958 -5.415 18.480 1.00 65.04 407 VAL A CA 1
ATOM 2159 C C . VAL A 1 284 ? 5.721 -5.605 19.785 1.00 69.92 407 VAL A C 1
ATOM 2160 O O . VAL A 1 284 ? 6.839 -6.115 19.790 1.00 76.53 407 VAL A O 1
ATOM 2164 N N . LEU A 1 285 ? 5.106 -5.192 20.889 1.00 67.22 408 LEU A N 1
ATOM 2165 C CA . LEU A 1 285 ? 5.717 -5.325 22.207 1.00 65.14 408 LEU A CA 1
ATOM 2166 C C . LEU A 1 285 ? 6.277 -6.720 22.447 1.00 62.10 408 LEU A C 1
ATOM 2167 O O . LEU A 1 285 ? 7.436 -6.877 22.831 1.00 64.89 408 LEU A O 1
ATOM 2172 N N . THR A 1 286 ? 5.448 -7.730 22.221 1.00 63.01 409 THR A N 1
ATOM 2173 C CA . THR A 1 286 ? 5.860 -9.107 22.440 1.00 71.80 409 THR A CA 1
ATOM 2174 C C . THR A 1 286 ? 7.133 -9.431 21.666 1.00 65.33 409 THR A C 1
ATOM 2175 O O . THR A 1 286 ? 8.050 -10.046 22.204 1.00 69.99 409 THR A O 1
ATOM 2179 N N . CYS A 1 287 ? 7.186 -9.005 20.407 1.00 62.51 410 CYS A N 1
ATOM 2180 C CA . CYS A 1 287 ? 8.316 -9.320 19.539 1.00 69.12 410 CYS A CA 1
ATOM 2181 C C . CYS A 1 287 ? 9.576 -8.559 19.919 1.00 72.18 410 CYS A C 1
ATOM 2182 O O . CYS A 1 287 ? 10.664 -9.132 19.962 1.00 74.20 410 CYS A O 1
ATOM 2185 N N . ALA A 1 288 ? 9.426 -7.266 20.186 1.00 72.39 411 ALA A N 1
ATOM 2186 C CA . ALA A 1 288 ? 10.569 -6.425 20.523 1.00 67.89 411 ALA A CA 1
ATOM 2187 C C . ALA A 1 288 ? 11.162 -6.806 21.877 1.00 72.56 411 ALA A C 1
ATOM 2188 O O . ALA A 1 288 ? 12.377 -6.919 22.020 1.00 71.07 411 ALA A O 1
ATOM 2190 N N . THR A 1 289 ? 10.302 -7.010 22.868 1.00 73.25 412 THR A N 1
ATOM 2191 C CA . THR A 1 289 ? 10.767 -7.393 24.194 1.00 74.39 412 THR A CA 1
ATOM 2192 C C . THR A 1 289 ? 11.431 -8.774 24.163 1.00 71.47 412 THR A C 1
ATOM 2193 O O . THR A 1 289 ? 12.470 -8.993 24.791 1.00 63.95 412 THR A O 1
ATOM 2197 N N . GLY A 1 290 ? 10.837 -9.696 23.412 1.00 68.85 413 GLY A N 1
ATOM 2198 C CA . GLY A 1 290 ? 11.376 -11.038 23.291 1.00 67.18 413 GLY A CA 1
ATOM 2199 C C . GLY A 1 290 ? 12.692 -11.071 22.539 1.00 65.23 413 GLY A C 1
ATOM 2200 O O . GLY A 1 290 ? 13.621 -11.786 22.914 1.00 65.13 413 GLY A O 1
ATOM 2201 N N . THR A 1 291 ? 12.773 -10.287 21.471 1.00 67.50 414 THR A N 1
ATOM 2202 C CA . THR A 1 291 ? 13.984 -10.224 20.669 1.00 70.07 414 THR A CA 1
ATOM 2203 C C . THR A 1 291 ? 15.118 -9.498 21.410 1.00 63.56 414 THR A C 1
ATOM 2204 O O . THR A 1 291 ? 16.279 -9.897 21.319 1.00 66.19 414 THR A O 1
ATOM 2208 N N . LEU A 1 292 ? 14.780 -8.449 22.156 1.00 60.45 415 LEU A N 1
ATOM 2209 C CA . LEU A 1 292 ? 15.765 -7.748 22.982 1.00 59.52 415 LEU A CA 1
ATOM 2210 C C . LEU A 1 292 ? 16.293 -8.648 24.084 1.00 64.14 415 LEU A C 1
ATOM 2211 O O . LEU A 1 292 ? 17.467 -8.585 24.437 1.00 72.24 415 LEU A O 1
ATOM 2216 N N . SER A 1 293 ? 15.412 -9.473 24.638 1.00 66.59 416 SER A N 1
ATOM 2217 C CA . SER A 1 293 ? 15.793 -10.374 25.714 1.00 63.17 416 SER A CA 1
ATOM 2218 C C . SER A 1 293 ? 16.903 -11.305 25.249 1.00 69.88 416 SER A C 1
ATOM 2219 O O . SER A 1 293 ? 17.935 -11.436 25.908 1.00 77.73 416 SER A O 1
ATOM 2222 N N . ASN A 1 294 ? 16.688 -11.941 24.102 1.00 65.04 417 ASN A N 1
ATOM 2223 C CA . ASN A 1 294 ? 17.668 -12.869 23.545 1.00 65.34 417 ASN A CA 1
ATOM 2224 C C . ASN A 1 294 ? 18.994 -12.211 23.180 1.00 74.78 417 ASN A C 1
ATOM 2225 O O . ASN A 1 294 ? 20.056 -12.668 23.598 1.00 78.76 417 ASN A O 1
ATOM 2230 N N . LEU A 1 295 ? 18.924 -11.134 22.405 1.00 72.48 418 LEU A N 1
ATOM 2231 C CA . LEU A 1 295 ? 20.120 -10.428 21.957 1.00 66.57 418 LEU A CA 1
ATOM 2232 C C . LEU A 1 295 ? 20.971 -9.910 23.108 1.00 64.21 418 LEU A C 1
ATOM 2233 O O . LEU A 1 295 ? 22.142 -9.602 22.918 1.00 72.59 418 LEU A O 1
ATOM 2238 N N . THR A 1 296 ? 20.386 -9.800 24.296 1.00 59.89 419 THR A N 1
ATOM 2239 C CA . THR A 1 296 ? 21.148 -9.351 25.456 1.00 62.24 419 THR A CA 1
ATOM 2240 C C . THR A 1 296 ? 21.579 -10.530 26.309 1.00 70.44 419 THR A C 1
ATOM 2241 O O . THR A 1 296 ? 22.061 -10.357 27.425 1.00 83.12 419 THR A O 1
ATOM 2245 N N . CYS A 1 297 ? 21.406 -11.732 25.775 1.00 68.27 420 CYS A N 1
ATOM 2246 C CA . CYS A 1 297 ? 21.833 -12.934 26.474 1.00 68.73 420 CYS A CA 1
ATOM 2247 C C . CYS A 1 297 ? 23.331 -13.147 26.279 1.00 75.79 420 CYS A C 1
ATOM 2248 O O . CYS A 1 297 ? 23.789 -13.390 25.165 1.00 77.20 420 CYS A O 1
ATOM 2251 N N . ASN A 1 298 ? 24.085 -13.049 27.370 1.00 79.18 421 ASN A N 1
ATOM 2252 C CA . ASN A 1 298 ? 25.536 -13.198 27.323 1.00 84.72 421 ASN A CA 1
ATOM 2253 C C . ASN A 1 298 ? 26.172 -12.386 26.207 1.00 88.43 421 ASN A C 1
ATOM 2254 O O . ASN A 1 298 ? 26.845 -12.927 25.327 1.00 95.55 421 ASN A O 1
ATOM 2259 N N . ASN A 1 299 ? 25.950 -11.081 26.250 1.00 81.09 422 ASN A N 1
ATOM 2260 C CA . ASN A 1 299 ? 26.518 -10.180 25.267 1.00 74.50 422 ASN A CA 1
ATOM 2261 C C . ASN A 1 299 ? 26.659 -8.803 25.887 1.00 71.55 422 ASN A C 1
ATOM 2262 O O . ASN A 1 299 ? 25.769 -7.965 25.771 1.00 67.71 422 ASN A O 1
ATOM 2267 N N . SER A 1 300 ? 27.781 -8.587 26.565 1.00 73.12 423 SER A N 1
ATOM 2268 C CA . SER A 1 300 ? 28.032 -7.337 27.271 1.00 73.59 423 SER A CA 1
ATOM 2269 C C . SER A 1 300 ? 27.929 -6.121 26.353 1.00 72.43 423 SER A C 1
ATOM 2270 O O . SER A 1 300 ? 27.485 -5.057 26.778 1.00 70.73 423 SER A O 1
ATOM 2273 N N . LYS A 1 301 ? 28.341 -6.284 25.098 1.00 77.73 424 LYS A N 1
ATOM 2274 C CA . LYS A 1 301 ? 28.258 -5.209 24.111 1.00 77.07 424 LYS A CA 1
ATOM 2275 C C . LYS A 1 301 ? 26.818 -4.756 23.911 1.00 76.42 424 LYS A C 1
ATOM 2276 O O . LYS A 1 301 ? 26.489 -3.580 24.087 1.00 71.33 424 LYS A O 1
ATOM 2282 N N . ASN A 1 302 ? 25.963 -5.700 23.534 1.00 73.60 425 ASN A N 1
ATOM 2283 C CA . ASN A 1 302 ? 24.549 -5.417 23.356 1.00 72.28 425 ASN A CA 1
ATOM 2284 C C . ASN A 1 302 ? 23.910 -4.953 24.662 1.00 67.98 425 ASN A C 1
ATOM 2285 O O . ASN A 1 302 ? 23.104 -4.024 24.665 1.00 76.66 425 ASN A O 1
ATOM 2290 N N . LYS A 1 303 ? 24.278 -5.598 25.767 1.00 64.23 426 LYS A N 1
ATOM 2291 C CA . LYS A 1 303 ? 23.795 -5.204 27.091 1.00 66.73 426 LYS A CA 1
ATOM 2292 C C . LYS A 1 303 ? 24.114 -3.743 27.362 1.00 71.04 426 LYS A C 1
ATOM 2293 O O . LYS A 1 303 ? 23.233 -2.955 27.706 1.00 68.33 426 LYS A O 1
ATOM 2299 N N . THR A 1 304 ? 25.388 -3.396 27.206 1.00 78.06 427 THR A N 1
ATOM 2300 C CA . THR A 1 304 ? 25.864 -2.055 27.504 1.00 81.52 427 THR A CA 1
ATOM 2301 C C . THR A 1 304 ? 25.262 -1.038 26.535 1.00 82.70 427 THR A C 1
ATOM 2302 O O . THR A 1 304 ? 25.058 0.125 26.887 1.00 84.12 427 THR A O 1
ATOM 2306 N N . LEU A 1 305 ? 24.958 -1.489 25.322 1.00 77.91 428 LEU A N 1
ATOM 2307 C CA . LEU A 1 305 ? 24.376 -0.612 24.314 1.00 82.06 428 LEU A CA 1
ATOM 2308 C C . LEU A 1 305 ? 22.904 -0.330 24.595 1.00 80.68 428 LEU A C 1
ATOM 2309 O O . LEU A 1 305 ? 22.452 0.812 24.522 1.00 78.87 428 LEU A O 1
ATOM 2314 N N . VAL A 1 306 ? 22.160 -1.382 24.907 1.00 77.31 429 VAL A N 1
ATOM 2315 C CA . VAL A 1 306 ? 20.754 -1.245 25.244 1.00 72.46 429 VAL A CA 1
ATOM 2316 C C . VAL A 1 306 ? 20.603 -0.403 26.507 1.00 78.55 429 VAL A C 1
ATOM 2317 O O . VAL A 1 306 ? 19.835 0.557 26.532 1.00 82.72 429 VAL A O 1
ATOM 2321 N N . THR A 1 307 ? 21.354 -0.757 27.546 1.00 81.17 430 THR A N 1
ATOM 2322 C CA . THR A 1 307 ? 21.292 -0.040 28.817 1.00 81.85 430 THR A CA 1
ATOM 2323 C C . THR A 1 307 ? 21.698 1.421 28.651 1.00 74.27 430 THR A C 1
ATOM 2324 O O . THR A 1 307 ? 21.424 2.258 29.509 1.00 77.16 430 THR A O 1
ATOM 2328 N N . GLN A 1 308 ? 22.341 1.721 27.530 1.00 73.48 431 GLN A N 1
ATOM 2329 C CA . GLN A 1 308 ? 22.841 3.061 27.267 1.00 85.23 431 GLN A CA 1
ATOM 2330 C C . GLN A 1 308 ? 21.800 3.882 26.520 1.00 88.40 431 GLN A C 1
ATOM 2331 O O . GLN A 1 308 ? 21.830 5.113 26.539 1.00 86.83 431 GLN A O 1
ATOM 2337 N N . ASN A 1 309 ? 20.880 3.188 25.858 1.00 93.06 432 ASN A N 1
ATOM 2338 C CA . ASN A 1 309 ? 19.868 3.848 25.044 1.00 92.38 432 ASN A CA 1
ATOM 2339 C C . ASN A 1 309 ? 18.459 3.708 25.612 1.00 84.04 432 ASN A C 1
ATOM 2340 O O . ASN A 1 309 ? 17.537 3.296 24.908 1.00 72.43 432 ASN A O 1
ATOM 2345 N N . SER A 1 310 ? 18.306 4.055 26.888 1.00 88.74 433 SER A N 1
ATOM 2346 C CA . SER A 1 310 ? 17.002 4.052 27.549 1.00 88.26 433 SER A CA 1
ATOM 2347 C C . SER A 1 310 ? 16.309 2.694 27.480 1.00 86.66 433 SER A C 1
ATOM 2348 O O . SER A 1 310 ? 15.091 2.603 27.622 1.00 91.71 433 SER A O 1
ATOM 2351 N N . GLY A 1 311 ? 17.089 1.643 27.264 1.00 78.85 434 GLY A N 1
ATOM 2352 C CA . GLY A 1 311 ? 16.543 0.305 27.151 1.00 69.44 434 GLY A CA 1
ATOM 2353 C C . GLY A 1 311 ? 15.967 -0.201 28.458 1.00 70.76 434 GLY A C 1
ATOM 2354 O O . GLY A 1 311 ? 15.021 -0.983 28.465 1.00 69.27 434 GLY A O 1
ATOM 2355 N N . VAL A 1 312 ? 16.541 0.238 29.571 1.00 73.62 435 VAL A N 1
ATOM 2356 C CA . VAL A 1 312 ? 16.064 -0.189 30.877 1.00 79.32 435 VAL A CA 1
ATOM 2357 C C . VAL A 1 312 ? 14.714 0.446 31.168 1.00 91.01 435 VAL A C 1
ATOM 2358 O O . VAL A 1 312 ? 13.811 -0.199 31.701 1.00 95.82 435 VAL A O 1
ATOM 2362 N N . GLU A 1 313 ? 14.585 1.718 30.811 1.00 98.17 436 GLU A N 1
ATOM 2363 C CA . GLU A 1 313 ? 13.349 2.458 31.024 1.00 96.23 436 GLU A CA 1
ATOM 2364 C C . GLU A 1 313 ? 12.214 1.867 30.192 1.00 90.54 436 GLU A C 1
ATOM 2365 O O . GLU A 1 313 ? 11.148 1.549 30.718 1.00 94.63 436 GLU A O 1
ATOM 2371 N N . ALA A 1 314 ? 12.452 1.713 28.894 1.00 82.13 437 ALA A N 1
ATOM 2372 C CA . ALA A 1 314 ? 11.442 1.180 27.988 1.00 84.53 437 ALA A CA 1
ATOM 2373 C C . ALA A 1 314 ? 10.915 -0.176 28.450 1.00 84.96 437 ALA A C 1
ATOM 2374 O O . ALA A 1 314 ? 9.716 -0.440 28.381 1.00 91.86 437 ALA A O 1
ATOM 2376 N N . LEU A 1 315 ? 11.816 -1.033 28.918 1.00 79.26 438 LEU A N 1
ATOM 2377 C CA . LEU A 1 315 ? 11.437 -2.368 29.368 1.00 73.85 438 LEU A CA 1
ATOM 2378 C C . LEU A 1 315 ? 10.493 -2.309 30.563 1.00 75.94 438 LEU A C 1
ATOM 2379 O O . LEU A 1 315 ? 9.543 -3.088 30.654 1.00 75.87 438 LEU A O 1
ATOM 2384 N N . ILE A 1 316 ? 10.758 -1.380 31.477 1.00 72.95 439 ILE A N 1
ATOM 2385 C CA . ILE A 1 316 ? 9.923 -1.214 32.662 1.00 71.21 439 ILE A CA 1
ATOM 2386 C C . ILE A 1 316 ? 8.530 -0.693 32.301 1.00 76.37 439 ILE A C 1
ATOM 2387 O O . ILE A 1 316 ? 7.530 -1.113 32.890 1.00 68.59 439 ILE A O 1
ATOM 2392 N N . HIS A 1 317 ? 8.466 0.216 31.331 1.00 82.34 440 HIS A N 1
ATOM 2393 C CA . HIS A 1 317 ? 7.182 0.705 30.837 1.00 80.57 440 HIS A CA 1
ATOM 2394 C C . HIS A 1 317 ? 6.457 -0.394 30.074 1.00 78.65 440 HIS A C 1
ATOM 2395 O O . HIS A 1 317 ? 5.257 -0.591 30.245 1.00 83.26 440 HIS A O 1
ATOM 2402 N N . ALA A 1 318 ? 7.192 -1.115 29.237 1.00 76.06 441 ALA A N 1
ATOM 2403 C CA . ALA A 1 318 ? 6.630 -2.257 28.533 1.00 76.67 441 ALA A CA 1
ATOM 2404 C C . ALA A 1 318 ? 6.123 -3.289 29.534 1.00 81.58 441 ALA A C 1
ATOM 2405 O O . ALA A 1 318 ? 5.321 -4.157 29.191 1.00 98.99 441 ALA A O 1
ATOM 2407 N N . ILE A 1 319 ? 6.592 -3.184 30.775 1.00 68.44 442 ILE A N 1
ATOM 2408 C CA . ILE A 1 319 ? 6.166 -4.084 31.847 1.00 73.71 442 ILE A CA 1
ATOM 2409 C C . ILE A 1 319 ? 4.914 -3.573 32.554 1.00 71.99 442 ILE A C 1
ATOM 2410 O O . ILE A 1 319 ? 3.960 -4.322 32.771 1.00 69.06 442 ILE A O 1
ATOM 2415 N N . LEU A 1 320 ? 4.929 -2.290 32.902 1.00 69.36 443 LEU A N 1
ATOM 2416 C CA . LEU A 1 320 ? 3.815 -1.644 33.585 1.00 72.40 443 LEU A CA 1
ATOM 2417 C C . LEU A 1 320 ? 2.557 -1.619 32.718 1.00 69.44 443 LEU A C 1
ATOM 2418 O O . LEU A 1 320 ? 1.438 -1.600 33.229 1.00 70.78 443 LEU A O 1
ATOM 2423 N N . ARG A 1 321 ? 2.753 -1.626 31.404 1.00 72.28 444 ARG A N 1
ATOM 2424 C CA . ARG A 1 321 ? 1.648 -1.571 30.454 1.00 78.51 444 ARG A CA 1
ATOM 2425 C C . ARG A 1 321 ? 1.067 -2.959 30.201 1.00 81.24 444 ARG A C 1
ATOM 2426 O O . ARG A 1 321 ? -0.126 -3.107 29.931 1.00 76.37 444 ARG A O 1
ATOM 2434 N N . ALA A 1 322 ? 1.921 -3.973 30.286 1.00 82.97 445 ALA A N 1
ATOM 2435 C CA . ALA A 1 322 ? 1.503 -5.342 30.028 1.00 87.16 445 ALA A CA 1
ATOM 2436 C C . ALA A 1 322 ? 0.835 -5.943 31.255 1.00 87.66 445 ALA A C 1
ATOM 2437 O O . ALA A 1 322 ? 0.026 -6.868 31.145 1.00 84.31 445 ALA A O 1
ATOM 2439 N N . GLY A 1 323 ? 1.178 -5.409 32.423 1.00 85.22 446 GLY A N 1
ATOM 2440 C CA . GLY A 1 323 ? 0.685 -5.944 33.676 1.00 84.99 446 GLY A CA 1
ATOM 2441 C C . GLY A 1 323 ? 0.885 -7.445 33.777 1.00 85.43 446 GLY A C 1
ATOM 2442 O O . GLY A 1 323 ? 2.005 -7.923 33.997 1.00 84.22 446 GLY A O 1
ATOM 2443 N N . ASP A 1 324 ? -0.203 -8.190 33.598 1.00 78.42 447 ASP A N 1
ATOM 2444 C CA . ASP A 1 324 ? -0.187 -9.634 33.795 1.00 81.16 447 ASP A CA 1
ATOM 2445 C C . ASP A 1 324 ? 0.061 -10.422 32.509 1.00 77.19 447 ASP A C 1
ATOM 2446 O O . ASP A 1 324 ? 0.027 -11.653 32.517 1.00 72.45 447 ASP A O 1
ATOM 2451 N N . LYS A 1 325 ? 0.306 -9.718 31.407 1.00 78.24 448 LYS A N 1
ATOM 2452 C CA . LYS A 1 325 ? 0.628 -10.382 30.146 1.00 82.40 448 LYS A CA 1
ATOM 2453 C C . LYS A 1 325 ? 2.057 -10.913 30.168 1.00 79.27 448 LYS A C 1
ATOM 2454 O O . LYS A 1 325 ? 3.006 -10.190 29.862 1.00 73.92 448 LYS A O 1
ATOM 2460 N N . ASP A 1 326 ? 2.199 -12.181 30.537 1.00 79.29 449 ASP A N 1
ATOM 2461 C CA . ASP A 1 326 ? 3.508 -12.806 30.672 1.00 74.87 449 ASP A CA 1
ATOM 2462 C C . ASP A 1 326 ? 4.200 -13.006 29.323 1.00 76.00 449 ASP A C 1
ATOM 2463 O O . ASP A 1 326 ? 5.399 -13.273 29.269 1.00 78.72 449 ASP A O 1
ATOM 2468 N N . ASP A 1 327 ? 3.442 -12.875 28.238 1.00 77.81 450 ASP A N 1
ATOM 2469 C CA . ASP A 1 327 ? 4.013 -12.940 26.896 1.00 75.50 450 ASP A CA 1
ATOM 2470 C C . ASP A 1 327 ? 4.934 -11.754 26.689 1.00 75.63 450 ASP A C 1
ATOM 2471 O O . ASP A 1 327 ? 5.743 -11.729 25.761 1.00 88.44 450 ASP A O 1
ATOM 2476 N N . ILE A 1 328 ? 4.797 -10.768 27.566 1.00 66.68 451 ILE A N 1
ATOM 2477 C CA . ILE A 1 328 ? 5.576 -9.547 27.487 1.00 62.60 451 ILE A CA 1
ATOM 2478 C C . ILE A 1 328 ? 6.489 -9.423 28.696 1.00 67.70 451 ILE A C 1
ATOM 2479 O O . ILE A 1 328 ? 7.674 -9.125 28.562 1.00 70.09 451 ILE A O 1
ATOM 2484 N N . THR A 1 329 ? 5.937 -9.660 29.879 1.00 68.96 452 THR A N 1
ATOM 2485 C CA . THR A 1 329 ? 6.687 -9.438 31.109 1.00 67.20 452 THR A CA 1
ATOM 2486 C C . THR A 1 329 ? 7.872 -10.386 31.258 1.00 70.18 452 THR A C 1
ATOM 2487 O O . THR A 1 329 ? 8.940 -9.973 31.708 1.00 66.43 452 THR A O 1
ATOM 2491 N N . GLU A 1 330 ? 7.690 -11.648 30.881 1.00 70.34 453 GLU A N 1
ATOM 2492 C CA . GLU A 1 330 ? 8.764 -12.629 31.036 1.00 70.76 453 GLU A CA 1
ATOM 2493 C C . GLU A 1 330 ? 10.028 -12.254 30.254 1.00 72.39 453 GLU A C 1
ATOM 2494 O O . GLU A 1 330 ? 11.098 -12.117 30.846 1.00 78.52 453 GLU A O 1
ATOM 2500 N N . PRO A 1 331 ? 9.914 -12.088 28.923 1.00 63.52 454 PRO A N 1
ATOM 2501 C CA . PRO A 1 331 ? 11.064 -11.616 28.146 1.00 61.07 454 PRO A CA 1
ATOM 2502 C C . PRO A 1 331 ? 11.587 -10.272 28.651 1.00 60.66 454 PRO A C 1
ATOM 2503 O O . PRO A 1 331 ? 12.797 -10.048 28.665 1.00 63.01 454 PRO A O 1
ATOM 2507 N N . ALA A 1 332 ? 10.683 -9.391 29.067 1.00 60.07 455 ALA A N 1
ATOM 2508 C CA . ALA A 1 332 ? 11.075 -8.088 29.600 1.00 62.34 455 ALA A CA 1
ATOM 2509 C C . ALA A 1 332 ? 11.916 -8.220 30.869 1.00 64.85 455 ALA A C 1
ATOM 2510 O O . ALA A 1 332 ? 12.927 -7.540 31.019 1.00 68.08 455 ALA A O 1
ATOM 2512 N N . VAL A 1 333 ? 11.497 -9.091 31.781 1.00 65.24 456 VAL A N 1
ATOM 2513 C CA . VAL A 1 333 ? 12.221 -9.280 33.035 1.00 65.31 456 VAL A CA 1
ATOM 2514 C C . VAL A 1 333 ? 13.550 -9.979 32.779 1.00 66.96 456 VAL A C 1
ATOM 2515 O O . VAL A 1 333 ? 14.552 -9.692 33.436 1.00 67.37 456 VAL A O 1
ATOM 2519 N N . CYS A 1 334 ? 13.554 -10.897 31.818 1.00 62.34 457 CYS A N 1
ATOM 2520 C CA . CYS A 1 334 ? 14.784 -11.557 31.408 1.00 66.98 457 CYS A CA 1
ATOM 2521 C C . CYS A 1 334 ? 15.763 -10.529 30.865 1.00 68.01 457 CYS A C 1
ATOM 2522 O O . CYS A 1 334 ? 16.907 -10.449 31.309 1.00 62.70 457 CYS A O 1
ATOM 2525 N N . ALA A 1 335 ? 15.302 -9.744 29.899 1.00 69.16 458 ALA A N 1
ATOM 2526 C CA . ALA A 1 335 ? 16.110 -8.669 29.354 1.00 67.88 458 ALA A CA 1
ATOM 2527 C C . ALA A 1 335 ? 16.644 -7.799 30.488 1.00 73.95 458 ALA A C 1
ATOM 2528 O O . ALA A 1 335 ? 17.808 -7.400 30.480 1.00 81.57 458 ALA A O 1
ATOM 2530 N N . LEU A 1 336 ? 15.793 -7.522 31.470 1.00 67.46 459 LEU A N 1
ATOM 2531 C CA . LEU A 1 336 ? 16.187 -6.690 32.601 1.00 61.89 459 LEU A CA 1
ATOM 2532 C C . LEU A 1 336 ? 17.208 -7.372 33.506 1.00 61.99 459 LEU A C 1
ATOM 2533 O O . LEU A 1 336 ? 18.084 -6.713 34.068 1.00 64.08 459 LEU A O 1
ATOM 2538 N N . ARG A 1 337 ? 17.099 -8.688 33.646 1.00 57.36 460 ARG A N 1
ATOM 2539 C CA . ARG A 1 337 ? 18.080 -9.449 34.414 1.00 62.02 460 ARG A CA 1
ATOM 2540 C C . ARG A 1 337 ? 19.433 -9.413 33.705 1.00 68.96 460 ARG A C 1
ATOM 2541 O O . ARG A 1 337 ? 20.485 -9.385 34.347 1.00 70.39 460 ARG A O 1
ATOM 2549 N N . HIS A 1 338 ? 19.394 -9.404 32.375 1.00 74.19 461 HIS A N 1
ATOM 2550 C CA . HIS A 1 338 ? 20.608 -9.335 31.569 1.00 76.21 461 HIS A CA 1
ATOM 2551 C C . HIS A 1 338 ? 21.293 -7.977 31.695 1.00 74.09 461 HIS A C 1
ATOM 2552 O O . HIS A 1 338 ? 22.514 -7.894 31.788 1.00 76.39 461 HIS A O 1
ATOM 2559 N N . LEU A 1 339 ? 20.497 -6.915 31.694 1.00 74.17 462 LEU A N 1
ATOM 2560 C CA . LEU A 1 339 ? 21.031 -5.562 31.727 1.00 68.82 462 LEU A CA 1
ATOM 2561 C C . LEU A 1 339 ? 21.599 -5.198 33.091 1.00 69.11 462 LEU A C 1
ATOM 2562 O O . LEU A 1 339 ? 22.244 -4.162 33.242 1.00 80.80 462 LEU A O 1
ATOM 2567 N N . THR A 1 340 ? 21.363 -6.046 34.085 1.00 64.61 463 THR A N 1
ATOM 2568 C CA . THR A 1 340 ? 21.754 -5.724 35.455 1.00 72.69 463 THR A CA 1
ATOM 2569 C C . THR A 1 340 ? 22.934 -6.551 35.970 1.00 77.85 463 THR A C 1
ATOM 2570 O O . THR A 1 340 ? 23.139 -6.653 37.180 1.00 86.02 463 THR A O 1
ATOM 2574 N N . SER A 1 341 ? 23.710 -7.130 35.059 1.00 64.99 464 SER A N 1
ATOM 2575 C CA . SER A 1 341 ? 24.860 -7.930 35.463 1.00 65.75 464 SER A CA 1
ATOM 2576 C C . SER A 1 341 ? 25.810 -8.252 34.310 1.00 74.86 464 SER A C 1
ATOM 2577 O O . SER A 1 341 ? 25.382 -8.413 33.162 1.00 69.61 464 SER A O 1
ATOM 2580 N N . ARG A 1 342 ? 27.099 -8.342 34.636 1.00 70.86 465 ARG A N 1
ATOM 2581 C CA . ARG A 1 342 ? 28.119 -8.849 33.719 1.00 71.55 465 ARG A CA 1
ATOM 2582 C C . ARG A 1 342 ? 28.391 -7.952 32.516 1.00 75.24 465 ARG A C 1
ATOM 2583 O O . ARG A 1 342 ? 28.599 -8.439 31.404 1.00 75.14 465 ARG A O 1
ATOM 2591 N N . HIS A 1 343 ? 28.389 -6.644 32.744 1.00 75.74 466 HIS A N 1
ATOM 2592 C CA . HIS A 1 343 ? 28.807 -5.688 31.725 1.00 78.64 466 HIS A CA 1
ATOM 2593 C C . HIS A 1 343 ? 29.030 -4.316 32.355 1.00 83.55 466 HIS A C 1
ATOM 2594 O O . HIS A 1 343 ? 28.358 -3.958 33.321 1.00 80.27 466 HIS A O 1
ATOM 2601 N N . PRO A 1 344 ? 29.985 -3.551 31.807 1.00 83.51 467 PRO A N 1
ATOM 2602 C CA . PRO A 1 344 ? 30.409 -2.244 32.317 1.00 85.23 467 PRO A CA 1
ATOM 2603 C C . PRO A 1 344 ? 29.279 -1.412 32.921 1.00 86.93 467 PRO A C 1
ATOM 2604 O O . PRO A 1 344 ? 29.448 -0.855 34.006 1.00 87.75 467 PRO A O 1
ATOM 2608 N N . GLU A 1 345 ? 28.146 -1.332 32.230 1.00 87.75 468 GLU A N 1
ATOM 2609 C CA . GLU A 1 345 ? 27.059 -0.447 32.640 1.00 87.93 468 GLU A CA 1
ATOM 2610 C C . GLU A 1 345 ? 26.007 -1.138 33.511 1.00 83.05 468 GLU A C 1
ATOM 2611 O O . GLU A 1 345 ? 24.871 -0.673 33.609 1.00 75.89 468 GLU A O 1
ATOM 2617 N N . ALA A 1 346 ? 26.392 -2.240 34.146 1.00 82.95 469 ALA A N 1
ATOM 2618 C CA . ALA A 1 346 ? 25.470 -3.000 34.985 1.00 82.83 469 ALA A CA 1
ATOM 2619 C C . ALA A 1 346 ? 24.993 -2.196 36.193 1.00 89.21 469 ALA A C 1
ATOM 2620 O O . ALA A 1 346 ? 23.828 -2.274 36.578 1.00 89.30 469 ALA A O 1
ATOM 2622 N N . GLU A 1 347 ? 25.898 -1.427 36.788 1.00 92.04 470 GLU A N 1
ATOM 2623 C CA . GLU A 1 347 ? 25.558 -0.605 37.941 1.00 91.37 470 GLU A CA 1
ATOM 2624 C C . GLU A 1 347 ? 24.610 0.530 37.546 1.00 95.76 470 GLU A C 1
ATOM 2625 O O . GLU A 1 347 ? 23.771 0.954 38.342 1.00 95.78 470 GLU A O 1
ATOM 2631 N N . MET A 1 348 ? 24.740 1.015 36.313 1.00 95.40 471 MET A N 1
ATOM 2632 C CA . MET A 1 348 ? 23.858 2.066 35.810 1.00 93.04 471 MET A CA 1
ATOM 2633 C C . MET A 1 348 ? 22.434 1.541 35.632 1.00 91.45 471 MET A C 1
ATOM 2634 O O . MET A 1 348 ? 21.462 2.226 35.953 1.00 95.87 471 MET A O 1
ATOM 2639 N N . ALA A 1 349 ? 22.321 0.322 35.117 1.00 81.95 472 ALA A N 1
ATOM 2640 C CA . ALA A 1 349 ? 21.025 -0.306 34.897 1.00 73.96 472 ALA A CA 1
ATOM 2641 C C . ALA A 1 349 ? 20.313 -0.585 36.219 1.00 83.61 472 ALA A C 1
ATOM 2642 O O . ALA A 1 349 ? 19.132 -0.269 36.380 1.00 87.61 472 ALA A O 1
ATOM 2644 N N . GLN A 1 350 ? 21.042 -1.181 37.160 1.00 83.99 473 GLN A N 1
ATOM 2645 C CA . GLN A 1 350 ? 20.511 -1.465 38.491 1.00 81.88 473 GLN A CA 1
ATOM 2646 C C . GLN A 1 350 ? 19.932 -0.209 39.129 1.00 88.43 473 GLN A C 1
ATOM 2647 O O . GLN A 1 350 ? 19.014 -0.281 39.946 1.00 88.19 473 GLN A O 1
ATOM 2653 N N . ASN A 1 351 ? 20.482 0.942 38.754 1.00 91.93 474 ASN A N 1
ATOM 2654 C CA . ASN A 1 351 ? 20.010 2.221 39.263 1.00 90.14 474 ASN A CA 1
ATOM 2655 C C . ASN A 1 351 ? 18.786 2.732 38.518 1.00 87.19 474 ASN A C 1
ATOM 2656 O O . ASN A 1 351 ? 17.813 3.162 39.139 1.00 90.60 474 ASN A O 1
ATOM 2661 N N . SER A 1 352 ? 18.833 2.691 37.189 1.00 82.71 475 SER A N 1
ATOM 2662 C CA . SER A 1 352 ? 17.739 3.244 36.396 1.00 87.17 475 SER A CA 1
ATOM 2663 C C . SER A 1 352 ? 16.467 2.413 36.551 1.00 89.49 475 SER A C 1
ATOM 2664 O O . SER A 1 352 ? 15.369 2.894 36.273 1.00 93.63 475 SER A O 1
ATOM 2667 N N . VAL A 1 353 ? 16.615 1.173 37.010 1.00 82.51 476 VAL A N 1
ATOM 2668 C CA . VAL A 1 353 ? 15.449 0.359 37.336 1.00 82.13 476 VAL A CA 1
ATOM 2669 C C . VAL A 1 353 ? 14.697 0.966 38.519 1.00 85.40 476 VAL A C 1
ATOM 2670 O O . VAL A 1 353 ? 13.488 1.187 38.447 1.00 88.18 476 VAL A O 1
ATOM 2674 N N . ARG A 1 354 ? 15.416 1.242 39.603 1.00 80.07 477 ARG A N 1
ATOM 2675 C CA . ARG A 1 354 ? 14.812 1.884 40.764 1.00 74.59 477 ARG A CA 1
ATOM 2676 C C . ARG A 1 354 ? 14.310 3.278 40.410 1.00 77.50 477 ARG A C 1
ATOM 2677 O O . ARG A 1 354 ? 13.243 3.691 40.857 1.00 78.79 477 ARG A O 1
ATOM 2685 N N . LEU A 1 355 ? 15.085 3.996 39.602 1.00 84.70 478 LEU A N 1
ATOM 2686 C CA . LEU A 1 355 ? 14.741 5.364 39.213 1.00 87.32 478 LEU A CA 1
ATOM 2687 C C . LEU A 1 355 ? 13.582 5.416 38.220 1.00 90.85 478 LEU A C 1
ATOM 2688 O O . LEU A 1 355 ? 13.226 6.485 37.730 1.00 95.76 478 LEU A O 1
ATOM 2693 N N . ASN A 1 356 ? 13.000 4.260 37.921 1.00 90.01 479 ASN A N 1
ATOM 2694 C CA . ASN A 1 356 ? 11.838 4.202 37.042 1.00 87.70 479 ASN A CA 1
ATOM 2695 C C . ASN A 1 356 ? 10.659 3.499 37.705 1.00 88.32 479 ASN A C 1
ATOM 2696 O O . ASN A 1 356 ? 9.724 3.057 37.036 1.00 90.27 479 ASN A O 1
ATOM 2701 N N . TYR A 1 357 ? 10.710 3.407 39.029 1.00 87.31 480 TYR A N 1
ATOM 2702 C CA . TYR A 1 357 ? 9.616 2.832 39.801 1.00 87.72 480 TYR A CA 1
ATOM 2703 C C . TYR A 1 357 ? 9.284 1.430 39.319 1.00 80.10 480 TYR A C 1
ATOM 2704 O O . TYR A 1 357 ? 8.134 0.996 39.372 1.00 85.79 480 TYR A O 1
ATOM 2713 N N . GLY A 1 358 ? 10.302 0.726 38.843 1.00 72.34 481 GLY A N 1
ATOM 2714 C CA . GLY A 1 358 ? 10.130 -0.634 38.374 1.00 77.42 481 GLY A CA 1
ATOM 2715 C C . GLY A 1 358 ? 10.212 -1.626 39.516 1.00 83.07 481 GLY A C 1
ATOM 2716 O O . GLY A 1 358 ? 9.664 -2.728 39.434 1.00 87.94 481 GLY A O 1
ATOM 2717 N N . ILE A 1 359 ? 10.895 -1.231 40.586 1.00 75.48 482 ILE A N 1
ATOM 2718 C CA . ILE A 1 359 ? 11.062 -2.101 41.745 1.00 83.26 482 ILE A CA 1
ATOM 2719 C C . ILE A 1 359 ? 9.733 -2.595 42.329 1.00 87.19 482 ILE A C 1
ATOM 2720 O O . ILE A 1 359 ? 9.599 -3.777 42.655 1.00 84.41 482 ILE A O 1
ATOM 2725 N N . PRO A 1 360 ? 8.740 -1.699 42.456 1.00 83.85 483 PRO A N 1
ATOM 2726 C CA . PRO A 1 360 ? 7.432 -2.136 42.955 1.00 79.24 483 PRO A CA 1
ATOM 2727 C C . PRO A 1 360 ? 6.717 -3.069 41.969 1.00 74.88 483 PRO A C 1
ATOM 2728 O O . PRO A 1 360 ? 6.173 -4.095 42.377 1.00 71.11 483 PRO A O 1
ATOM 2732 N N . ALA A 1 361 ? 6.725 -2.718 40.687 1.00 67.09 484 ALA A N 1
ATOM 2733 C CA . ALA A 1 361 ? 6.032 -3.519 39.681 1.00 67.04 484 ALA A CA 1
ATOM 2734 C C . ALA A 1 361 ? 6.646 -4.903 39.487 1.00 76.03 484 ALA A C 1
ATOM 2735 O O . ALA A 1 361 ? 5.917 -5.891 39.416 1.00 87.64 484 ALA A O 1
ATOM 2737 N N . ILE A 1 362 ? 7.974 -4.982 39.392 1.00 72.53 485 ILE A N 1
ATOM 2738 C CA . ILE A 1 362 ? 8.627 -6.282 39.222 1.00 79.32 485 ILE A CA 1
ATOM 2739 C C . ILE A 1 362 ? 8.389 -7.193 40.426 1.00 81.83 485 ILE A C 1
ATOM 2740 O O . ILE A 1 362 ? 8.049 -8.363 40.263 1.00 79.94 485 ILE A O 1
ATOM 2745 N N . VAL A 1 363 ? 8.568 -6.659 41.632 1.00 81.35 486 VAL A N 1
ATOM 2746 C CA . VAL A 1 363 ? 8.343 -7.439 42.845 1.00 77.69 486 VAL A CA 1
ATOM 2747 C C . VAL A 1 363 ? 6.906 -7.960 42.878 1.00 77.58 486 VAL A C 1
ATOM 2748 O O . VAL A 1 363 ? 6.636 -9.047 43.388 1.00 73.04 486 VAL A O 1
ATOM 2752 N N . LYS A 1 364 ? 5.989 -7.181 42.313 1.00 80.63 487 LYS A N 1
ATOM 2753 C CA . LYS A 1 364 ? 4.601 -7.598 42.197 1.00 87.54 487 LYS A CA 1
ATOM 2754 C C . LYS A 1 364 ? 4.523 -8.875 41.366 1.00 84.25 487 LYS A C 1
ATOM 2755 O O . LYS A 1 364 ? 3.618 -9.692 41.540 1.00 95.00 487 LYS A O 1
ATOM 2761 N N . LEU A 1 365 ? 5.489 -9.048 40.471 1.00 73.80 488 LEU A N 1
ATOM 2762 C CA . LEU A 1 365 ? 5.503 -10.195 39.570 1.00 69.15 488 LEU A CA 1
ATOM 2763 C C . LEU A 1 365 ? 5.840 -11.499 40.278 1.00 60.07 488 LEU A C 1
ATOM 2764 O O . LEU A 1 365 ? 5.680 -12.574 39.705 1.00 67.17 488 LEU A O 1
ATOM 2769 N N . LEU A 1 366 ? 6.297 -11.407 41.523 1.00 65.97 489 LEU A N 1
ATOM 2770 C CA . LEU A 1 366 ? 6.579 -12.604 42.311 1.00 69.30 489 LEU A CA 1
ATOM 2771 C C . LEU A 1 366 ? 5.291 -13.342 42.659 1.00 81.33 489 LEU A C 1
ATOM 2772 O O . LEU A 1 366 ? 5.296 -14.554 42.886 1.00 84.32 489 LEU A O 1
ATOM 2777 N N . ASN A 1 367 ? 4.187 -12.604 42.697 1.00 82.91 490 ASN A N 1
ATOM 2778 C CA . ASN A 1 367 ? 2.906 -13.176 43.083 1.00 87.08 490 ASN A CA 1
ATOM 2779 C C . ASN A 1 367 ? 2.063 -13.583 41.881 1.00 88.13 490 ASN A C 1
ATOM 2780 O O . ASN A 1 367 ? 0.886 -13.926 42.018 1.00 90.83 490 ASN A O 1
ATOM 2785 N N . GLN A 1 368 ? 2.681 -13.541 40.703 1.00 81.98 491 GLN A N 1
ATOM 2786 C CA . GLN A 1 368 ? 2.053 -14.030 39.484 1.00 84.57 491 GLN A CA 1
ATOM 2787 C C . GLN A 1 368 ? 1.645 -15.487 39.687 1.00 93.08 491 GLN A C 1
ATOM 2788 O O . GLN A 1 368 ? 2.493 -16.341 39.944 1.00 91.66 491 GLN A O 1
ATOM 2794 N N . PRO A 1 369 ? 0.338 -15.770 39.571 1.00 103.10 492 PRO A N 1
ATOM 2795 C CA . PRO A 1 369 ? -0.300 -17.054 39.892 1.00 102.40 492 PRO A CA 1
ATOM 2796 C C . PRO A 1 369 ? 0.360 -18.287 39.270 1.00 104.27 492 PRO A C 1
ATOM 2797 O O . PRO A 1 369 ? 0.889 -19.122 40.005 1.00 110.92 492 PRO A O 1
ATOM 2801 N N . ASN A 1 370 ? 0.318 -18.410 37.947 1.00 93.08 493 ASN A N 1
ATOM 2802 C CA . ASN A 1 370 ? 0.770 -19.638 37.300 1.00 91.22 493 ASN A CA 1
ATOM 2803 C C . ASN A 1 370 ? 1.821 -19.420 36.221 1.00 92.36 493 ASN A C 1
ATOM 2804 O O . ASN A 1 370 ? 1.648 -19.843 35.078 1.00 92.23 493 ASN A O 1
ATOM 2809 N N . GLN A 1 371 ? 2.918 -18.769 36.592 1.00 91.18 494 GLN A N 1
ATOM 2810 C CA . GLN A 1 371 ? 3.979 -18.479 35.640 1.00 85.28 494 GLN A CA 1
ATOM 2811 C C . GLN A 1 371 ? 5.353 -18.547 36.305 1.00 81.69 494 GLN A C 1
ATOM 2812 O O . GLN A 1 371 ? 5.963 -17.522 36.608 1.00 79.30 494 GLN A O 1
ATOM 2818 N N . TRP A 1 372 ? 5.831 -19.768 36.528 1.00 78.52 495 TRP A N 1
ATOM 2819 C CA . TRP A 1 372 ? 7.121 -19.989 37.173 1.00 70.89 495 TRP A CA 1
ATOM 2820 C C . TRP A 1 372 ? 8.307 -19.447 36.375 1.00 73.28 495 TRP A C 1
ATOM 2821 O O . TRP A 1 372 ? 9.218 -18.852 36.953 1.00 80.14 495 TRP A O 1
ATOM 2832 N N . PRO A 1 373 ? 8.309 -19.661 35.049 1.00 65.02 496 PRO A N 1
ATOM 2833 C CA . PRO A 1 373 ? 9.382 -19.113 34.212 1.00 63.06 496 PRO A CA 1
ATOM 2834 C C . PRO A 1 373 ? 9.589 -17.622 34.451 1.00 66.24 496 PRO A C 1
ATOM 2835 O O . PRO A 1 373 ? 10.713 -17.132 34.347 1.00 68.36 496 PRO A O 1
ATOM 2839 N N . LEU A 1 374 ? 8.508 -16.916 34.766 1.00 70.90 497 LEU A N 1
ATOM 2840 C CA . LEU A 1 374 ? 8.579 -15.491 35.060 1.00 68.69 497 LEU A CA 1
ATOM 2841 C C . LEU A 1 374 ? 9.052 -15.249 36.487 1.00 64.29 497 LEU A C 1
ATOM 2842 O O . LEU A 1 374 ? 9.797 -14.309 36.750 1.00 58.31 497 LEU A O 1
ATOM 2847 N N . VAL A 1 375 ? 8.611 -16.094 37.411 1.00 69.23 498 VAL A N 1
ATOM 2848 C CA . VAL A 1 375 ? 8.998 -15.944 38.808 1.00 70.92 498 VAL A CA 1
ATOM 2849 C C . VAL A 1 375 ? 10.487 -16.220 38.984 1.00 69.48 498 VAL A C 1
ATOM 2850 O O . VAL A 1 375 ? 11.194 -15.460 39.652 1.00 62.27 498 VAL A O 1
ATOM 2854 N N . LYS A 1 376 ? 10.958 -17.304 38.374 1.00 67.70 499 LYS A N 1
ATOM 2855 C CA . LYS A 1 376 ? 12.385 -17.615 38.362 1.00 70.70 499 LYS A CA 1
ATOM 2856 C C . LYS A 1 376 ? 13.192 -16.466 37.761 1.00 75.98 499 LYS A C 1
ATOM 2857 O O . LYS A 1 376 ? 14.238 -16.085 38.285 1.00 76.58 499 LYS A O 1
ATOM 2863 N N . ALA A 1 377 ? 12.695 -15.916 36.659 1.00 55.31 500 ALA A N 1
ATOM 2864 C CA . ALA A 1 377 ? 13.345 -14.791 36.005 1.00 54.41 500 ALA A CA 1
ATOM 2865 C C . ALA A 1 377 ? 13.304 -13.545 36.885 1.00 66.23 500 ALA A C 1
ATOM 2866 O O . ALA A 1 377 ? 14.261 -12.776 36.932 1.00 68.81 500 ALA A O 1
ATOM 2868 N N . THR A 1 378 ? 12.192 -13.343 37.581 1.00 62.69 501 THR A N 1
ATOM 2869 C CA . THR A 1 378 ? 12.057 -12.176 38.439 1.00 69.39 501 THR A CA 1
ATOM 2870 C C . THR A 1 378 ? 12.911 -12.325 39.697 1.00 69.95 501 THR A C 1
ATOM 2871 O O . THR A 1 378 ? 13.448 -11.345 40.206 1.00 58.72 501 THR A O 1
ATOM 2875 N N . ILE A 1 379 ? 13.036 -13.554 40.193 1.00 76.62 502 ILE A N 1
ATOM 2876 C CA . ILE A 1 379 ? 13.881 -13.826 41.355 1.00 77.92 502 ILE A CA 1
ATOM 2877 C C . ILE A 1 379 ? 15.339 -13.499 41.050 1.00 77.08 502 ILE A C 1
ATOM 2878 O O . ILE A 1 379 ? 16.063 -12.986 41.903 1.00 75.67 502 ILE A O 1
ATOM 2883 N N . GLY A 1 380 ? 15.762 -13.804 39.827 1.00 71.98 503 GLY A N 1
ATOM 2884 C CA . GLY A 1 380 ? 17.107 -13.492 39.381 1.00 65.04 503 GLY A CA 1
ATOM 2885 C C . GLY A 1 380 ? 17.321 -11.996 39.248 1.00 70.18 503 GLY A C 1
ATOM 2886 O O . GLY A 1 380 ? 18.389 -11.480 39.578 1.00 78.21 503 GLY A O 1
ATOM 2887 N N . LEU A 1 381 ? 16.298 -11.294 38.770 1.00 66.10 504 LEU A N 1
ATOM 2888 C CA . LEU A 1 381 ? 16.385 -9.849 38.589 1.00 66.06 504 LEU A CA 1
ATOM 2889 C C . LEU A 1 381 ? 16.473 -9.136 39.932 1.00 72.14 504 LEU A C 1
ATOM 2890 O O . LEU A 1 381 ? 17.165 -8.125 40.069 1.00 79.31 504 LEU A O 1
ATOM 2895 N N . ILE A 1 382 ? 15.767 -9.668 40.922 1.00 67.77 505 ILE A N 1
ATOM 2896 C CA . ILE A 1 382 ? 15.797 -9.102 42.265 1.00 76.03 505 ILE A CA 1
ATOM 2897 C C . ILE A 1 382 ? 17.174 -9.293 42.895 1.00 82.08 505 ILE A C 1
ATOM 2898 O O . ILE A 1 382 ? 17.636 -8.455 43.672 1.00 85.65 505 ILE A O 1
ATOM 2903 N N . ARG A 1 383 ? 17.841 -10.385 42.540 1.00 82.26 506 ARG A N 1
ATOM 2904 C CA . ARG A 1 383 ? 19.195 -10.618 43.028 1.00 88.49 506 ARG A CA 1
ATOM 2905 C C . ARG A 1 383 ? 20.184 -9.577 42.497 1.00 84.40 506 ARG A C 1
ATOM 2906 O O . ARG A 1 383 ? 20.987 -9.038 43.256 1.00 88.08 506 ARG A O 1
ATOM 2914 N N . ASN A 1 384 ? 20.130 -9.302 41.197 1.00 73.35 507 ASN A N 1
ATOM 2915 C CA . ASN A 1 384 ? 21.011 -8.300 40.608 1.00 70.41 507 ASN A CA 1
ATOM 2916 C C . ASN A 1 384 ? 20.747 -6.913 41.180 1.00 79.76 507 ASN A C 1
ATOM 2917 O O . ASN A 1 384 ? 21.682 -6.187 41.518 1.00 89.01 507 ASN A O 1
ATOM 2922 N N . LEU A 1 385 ? 19.471 -6.550 41.285 1.00 76.88 508 LEU A N 1
ATOM 2923 C CA . LEU A 1 385 ? 19.086 -5.240 41.805 1.00 78.03 508 LEU A CA 1
ATOM 2924 C C . LEU A 1 385 ? 19.580 -5.057 43.232 1.00 85.69 508 LEU A C 1
ATOM 2925 O O . LEU A 1 385 ? 19.902 -3.945 43.652 1.00 86.40 508 LEU A O 1
ATOM 2930 N N . ALA A 1 386 ? 19.640 -6.160 43.970 1.00 87.58 509 ALA A N 1
ATOM 2931 C CA . ALA A 1 386 ? 20.091 -6.132 45.353 1.00 86.50 509 ALA A CA 1
ATOM 2932 C C . ALA A 1 386 ? 21.585 -5.835 45.445 1.00 88.40 509 ALA A C 1
ATOM 2933 O O . ALA A 1 386 ? 22.084 -5.458 46.504 1.00 97.02 509 ALA A O 1
ATOM 2935 N N . LEU A 1 387 ? 22.295 -6.005 44.332 1.00 82.66 510 LEU A N 1
ATOM 2936 C CA . LEU A 1 387 ? 23.725 -5.708 44.285 1.00 76.91 510 LEU A CA 1
ATOM 2937 C C . LEU A 1 387 ? 23.977 -4.221 44.530 1.00 80.24 510 LEU A C 1
ATOM 2938 O O . LEU A 1 387 ? 24.891 -3.843 45.264 1.00 85.54 510 LEU A O 1
ATOM 2943 N N . CYS A 1 388 ? 23.148 -3.388 43.912 1.00 76.50 511 CYS A N 1
ATOM 2944 C CA . CYS A 1 388 ? 23.163 -1.950 44.141 1.00 81.18 511 CYS A CA 1
ATOM 2945 C C . CYS A 1 388 ? 22.572 -1.609 45.512 1.00 88.12 511 CYS A C 1
ATOM 2946 O O . CYS A 1 388 ? 21.381 -1.818 45.745 1.00 94.34 511 CYS A O 1
ATOM 2949 N N . PRO A 1 389 ? 23.408 -1.085 46.425 1.00 93.18 512 PRO A N 1
ATOM 2950 C CA . PRO A 1 389 ? 23.034 -0.767 47.810 1.00 91.09 512 PRO A CA 1
ATOM 2951 C C . PRO A 1 389 ? 21.903 0.255 47.925 1.00 91.89 512 PRO A C 1
ATOM 2952 O O . PRO A 1 389 ? 21.201 0.286 48.936 1.00 90.57 512 PRO A O 1
ATOM 2956 N N . ALA A 1 390 ? 21.732 1.082 46.900 1.00 87.64 513 ALA A N 1
ATOM 2957 C CA . ALA A 1 390 ? 20.673 2.083 46.900 1.00 85.26 513 ALA A CA 1
ATOM 2958 C C . ALA A 1 390 ? 19.309 1.445 46.648 1.00 85.84 513 ALA A C 1
ATOM 2959 O O . ALA A 1 390 ? 18.275 2.107 46.751 1.00 88.99 513 ALA A O 1
ATOM 2961 N N . ASN A 1 391 ? 19.317 0.155 46.321 1.00 80.10 514 ASN A N 1
ATOM 2962 C CA . ASN A 1 391 ? 18.088 -0.587 46.058 1.00 76.49 514 ASN A CA 1
ATOM 2963 C C . ASN A 1 391 ? 17.593 -1.374 47.264 1.00 83.06 514 ASN A C 1
ATOM 2964 O O . ASN A 1 391 ? 16.506 -1.943 47.228 1.00 85.57 514 ASN A O 1
ATOM 2969 N N . HIS A 1 392 ? 18.394 -1.420 48.324 1.00 87.85 515 HIS A N 1
ATOM 2970 C CA . HIS A 1 392 ? 18.021 -2.176 49.515 1.00 88.85 515 HIS A CA 1
ATOM 2971 C C . HIS A 1 392 ? 16.768 -1.603 50.164 1.00 92.73 515 HIS A C 1
ATOM 2972 O O . HIS A 1 392 ? 15.932 -2.345 50.680 1.00 100.17 515 HIS A O 1
ATOM 2979 N N . ALA A 1 393 ? 16.642 -0.280 50.130 1.00 87.80 516 ALA A N 1
ATOM 2980 C CA . ALA A 1 393 ? 15.501 0.399 50.739 1.00 86.69 516 ALA A CA 1
ATOM 2981 C C . ALA A 1 393 ? 14.200 0.191 49.963 1.00 88.43 516 ALA A C 1
ATOM 2982 O O . ALA A 1 393 ? 13.208 -0.264 50.532 1.00 92.30 516 ALA A O 1
ATOM 2984 N N . PRO A 1 394 ? 14.197 0.522 48.660 1.00 85.09 517 PRO A N 1
ATOM 2985 C CA . PRO A 1 394 ? 12.976 0.374 47.860 1.00 78.07 517 PRO A CA 1
ATOM 2986 C C . PRO A 1 394 ? 12.504 -1.076 47.823 1.00 80.07 517 PRO A C 1
ATOM 2987 O O . PRO A 1 394 ? 11.306 -1.331 47.683 1.00 71.95 517 PRO A O 1
ATOM 2991 N N . LEU A 1 395 ? 13.442 -2.012 47.943 1.00 84.50 518 LEU A N 1
ATOM 2992 C CA . LEU A 1 395 ? 13.116 -3.436 47.962 1.00 84.75 518 LEU A CA 1
ATOM 2993 C C . LEU A 1 395 ? 12.548 -3.841 49.314 1.00 88.18 518 LEU A C 1
ATOM 2994 O O . LEU A 1 395 ? 11.540 -4.542 49.392 1.00 81.69 518 LEU A O 1
ATOM 2999 N N . GLN A 1 396 ? 13.207 -3.402 50.380 1.00 98.02 519 GLN A N 1
ATOM 3000 C CA . GLN A 1 396 ? 12.707 -3.643 51.724 1.00 108.70 519 GLN A CA 1
ATOM 3001 C C . GLN A 1 396 ? 11.303 -3.067 51.853 1.00 106.27 519 GLN A C 1
ATOM 3002 O O . GLN A 1 396 ? 10.418 -3.690 52.437 1.00 105.63 519 GLN A O 1
ATOM 3008 N N . GLU A 1 397 ? 11.109 -1.876 51.292 1.00 103.54 520 GLU A N 1
ATOM 3009 C CA . GLU A 1 397 ? 9.818 -1.202 51.336 1.00 107.33 520 GLU A CA 1
ATOM 3010 C C . GLU A 1 397 ? 8.758 -1.974 50.561 1.00 100.81 520 GLU A C 1
ATOM 3011 O O . GLU A 1 397 ? 7.616 -2.085 51.003 1.00 108.08 520 GLU A O 1
ATOM 3017 N N . ALA A 1 398 ? 9.137 -2.506 49.404 1.00 92.29 521 ALA A N 1
ATOM 3018 C CA . ALA A 1 398 ? 8.218 -3.300 48.594 1.00 85.24 521 ALA A CA 1
ATOM 3019 C C . ALA A 1 398 ? 7.997 -4.674 49.218 1.00 83.46 521 ALA A C 1
ATOM 3020 O O . ALA A 1 398 ? 7.281 -5.510 48.665 1.00 75.24 521 ALA A O 1
ATOM 3022 N N . ALA A 1 399 ? 8.622 -4.898 50.370 1.00 89.23 522 ALA A N 1
ATOM 3023 C CA . ALA A 1 399 ? 8.460 -6.142 51.113 1.00 90.04 522 ALA A CA 1
ATOM 3024 C C . ALA A 1 399 ? 8.877 -7.355 50.290 1.00 90.26 522 ALA A C 1
ATOM 3025 O O . ALA A 1 399 ? 8.129 -8.329 50.185 1.00 90.77 522 ALA A O 1
ATOM 3027 N N . VAL A 1 400 ? 10.073 -7.296 49.712 1.00 82.08 523 VAL A N 1
ATOM 3028 C CA . VAL A 1 400 ? 10.571 -8.384 48.882 1.00 77.94 523 VAL A CA 1
ATOM 3029 C C . VAL A 1 400 ? 10.900 -9.611 49.720 1.00 78.84 523 VAL A C 1
ATOM 3030 O O . VAL A 1 400 ? 10.578 -10.734 49.341 1.00 89.00 523 VAL A O 1
ATOM 3034 N N . ILE A 1 401 ? 11.532 -9.390 50.866 1.00 73.15 524 ILE A N 1
ATOM 3035 C CA . ILE A 1 401 ? 12.022 -10.489 51.693 1.00 75.05 524 ILE A CA 1
ATOM 3036 C C . ILE A 1 401 ? 10.942 -11.500 52.071 1.00 78.18 524 ILE A C 1
ATOM 3037 O O . ILE A 1 401 ? 11.114 -12.700 51.856 1.00 79.14 524 ILE A O 1
ATOM 3042 N N . PRO A 1 402 ? 9.828 -11.023 52.642 1.00 80.09 525 PRO A N 1
ATOM 3043 C CA . PRO A 1 402 ? 8.742 -11.946 52.987 1.00 83.36 525 PRO A CA 1
ATOM 3044 C C . PRO A 1 402 ? 8.188 -12.697 51.771 1.00 81.51 525 PRO A C 1
ATOM 3045 O O . PRO A 1 402 ? 7.853 -13.876 51.890 1.00 90.10 525 PRO A O 1
ATOM 3049 N N . ARG A 1 403 ? 8.098 -12.034 50.622 1.00 69.93 526 ARG A N 1
ATOM 3050 C CA . ARG A 1 403 ? 7.600 -12.683 49.410 1.00 72.87 526 ARG A CA 1
ATOM 3051 C C . ARG A 1 403 ? 8.584 -13.731 48.881 1.00 72.56 526 ARG A C 1
ATOM 3052 O O . ARG A 1 403 ? 8.178 -14.792 48.408 1.00 71.54 526 ARG A O 1
ATOM 3060 N N . LEU A 1 404 ? 9.877 -13.432 48.971 1.00 71.12 527 LEU A N 1
ATOM 3061 C CA . LEU A 1 404 ? 10.913 -14.389 48.599 1.00 63.77 527 LEU A CA 1
ATOM 3062 C C . LEU A 1 404 ? 10.870 -15.607 49.515 1.00 71.96 527 LEU A C 1
ATOM 3063 O O . LEU A 1 404 ? 10.820 -16.747 49.051 1.00 71.00 527 LEU A O 1
ATOM 3068 N N . VAL A 1 405 ? 10.891 -15.357 50.820 1.00 75.29 528 VAL A N 1
ATOM 3069 C CA . VAL A 1 405 ? 10.875 -16.431 51.803 1.00 72.73 528 VAL A CA 1
ATOM 3070 C C . VAL A 1 405 ? 9.660 -17.328 51.611 1.00 70.31 528 VAL A C 1
ATOM 3071 O O . VAL A 1 405 ? 9.732 -18.539 51.808 1.00 79.20 528 VAL A O 1
ATOM 3075 N N . GLN A 1 406 ? 8.542 -16.731 51.219 1.00 70.55 529 GLN A N 1
ATOM 3076 C CA . GLN A 1 406 ? 7.330 -17.497 50.965 1.00 72.05 529 GLN A CA 1
ATOM 3077 C C . GLN A 1 406 ? 7.532 -18.440 49.783 1.00 74.72 529 GLN A C 1
ATOM 3078 O O . GLN A 1 406 ? 7.218 -19.625 49.871 1.00 80.18 529 GLN A O 1
ATOM 3084 N N . LEU A 1 407 ? 8.059 -17.913 48.681 1.00 70.84 530 LEU A N 1
ATOM 3085 C CA . LEU A 1 407 ? 8.433 -18.753 47.547 1.00 68.45 530 LEU A CA 1
ATOM 3086 C C . LEU A 1 407 ? 9.436 -19.816 47.977 1.00 76.12 530 LEU A C 1
ATOM 3087 O O . LEU A 1 407 ? 9.346 -20.970 47.562 1.00 83.79 530 LEU A O 1
ATOM 3092 N N . LEU A 1 408 ? 10.388 -19.419 48.815 1.00 79.27 531 LEU A N 1
ATOM 3093 C CA . LEU A 1 408 ? 11.443 -20.320 49.274 1.00 76.17 531 LEU A CA 1
ATOM 3094 C C . LEU A 1 408 ? 10.892 -21.508 50.060 1.00 77.40 531 LEU A C 1
ATOM 3095 O O . LEU A 1 408 ? 11.017 -22.656 49.634 1.00 78.76 531 LEU A O 1
ATOM 3100 N N . VAL A 1 409 ? 10.286 -21.228 51.208 1.00 77.12 532 VAL A N 1
ATOM 3101 C CA . VAL A 1 409 ? 9.695 -22.274 52.034 1.00 78.13 532 VAL A CA 1
ATOM 3102 C C . VAL A 1 409 ? 8.732 -23.139 51.218 1.00 84.82 532 VAL A C 1
ATOM 3103 O O . VAL A 1 409 ? 8.621 -24.345 51.444 1.00 86.77 532 VAL A O 1
ATOM 3107 N N . LYS A 1 410 ? 8.047 -22.518 50.262 1.00 83.47 533 LYS A N 1
ATOM 3108 C CA . LYS A 1 410 ? 7.125 -23.241 49.395 1.00 78.78 533 LYS A CA 1
ATOM 3109 C C . LYS A 1 410 ? 7.862 -24.169 48.435 1.00 79.11 533 LYS A C 1
ATOM 3110 O O . LYS A 1 410 ? 7.567 -25.363 48.361 1.00 78.26 533 LYS A O 1
ATOM 3116 N N . ALA A 1 411 ? 8.820 -23.617 47.698 1.00 72.78 534 ALA A N 1
ATOM 3117 C CA . ALA A 1 411 ? 9.558 -24.395 46.711 1.00 74.57 534 ALA A CA 1
ATOM 3118 C C . ALA A 1 411 ? 10.329 -25.535 47.374 1.00 80.50 534 ALA A C 1
ATOM 3119 O O . ALA A 1 411 ? 10.446 -26.628 46.818 1.00 82.47 534 ALA A O 1
ATOM 3121 N N . HIS A 1 412 ? 10.849 -25.275 48.567 1.00 74.36 535 HIS A N 1
ATOM 3122 C CA . HIS A 1 412 ? 11.602 -26.279 49.301 1.00 71.25 535 HIS A CA 1
ATOM 3123 C C . HIS A 1 412 ? 10.725 -27.446 49.758 1.00 78.34 535 HIS A C 1
ATOM 3124 O O . HIS A 1 412 ? 11.111 -28.606 49.616 1.00 79.52 535 HIS A O 1
ATOM 3131 N N . GLN A 1 413 ? 9.552 -27.143 50.309 1.00 81.19 536 GLN A N 1
ATOM 3132 C CA . GLN A 1 413 ? 8.646 -28.195 50.764 1.00 86.93 536 GLN A CA 1
ATOM 3133 C C . GLN A 1 413 ? 8.097 -28.995 49.583 1.00 91.13 536 GLN A C 1
ATOM 3134 O O . GLN A 1 413 ? 7.869 -30.199 49.692 1.00 96.94 536 GLN A O 1
ATOM 3140 N N . ASP A 1 414 ? 7.885 -28.323 48.456 1.00 90.81 537 ASP A N 1
ATOM 3141 C CA . ASP A 1 414 ? 7.447 -29.002 47.242 1.00 91.53 537 ASP A CA 1
ATOM 3142 C C . ASP A 1 414 ? 8.532 -29.957 46.758 1.00 89.83 537 ASP A C 1
ATOM 3143 O O . ASP A 1 414 ? 8.255 -31.107 46.421 1.00 94.23 537 ASP A O 1
ATOM 3148 N N . ALA A 1 415 ? 9.769 -29.472 46.729 1.00 82.12 538 ALA A N 1
ATOM 3149 C CA . ALA A 1 415 ? 10.903 -30.303 46.356 1.00 82.20 538 ALA A CA 1
ATOM 3150 C C . ALA A 1 415 ? 10.983 -31.526 47.265 1.00 87.82 538 ALA A C 1
ATOM 3151 O O . ALA A 1 415 ? 11.129 -32.651 46.790 1.00 95.56 538 ALA A O 1
ATOM 3153 N N . GLN A 1 416 ? 10.877 -31.302 48.572 1.00 85.20 539 GLN A N 1
ATOM 3154 C CA . GLN A 1 416 ? 10.923 -32.391 49.547 1.00 95.60 539 GLN A CA 1
ATOM 3155 C C . GLN A 1 416 ? 9.778 -33.397 49.386 1.00 97.48 539 GLN A C 1
ATOM 3156 O O . GLN A 1 416 ? 9.952 -34.591 49.631 1.00 102.32 539 GLN A O 1
ATOM 3162 N N . ARG A 1 417 ? 8.608 -32.913 48.983 1.00 95.93 540 ARG A N 1
ATOM 3163 C CA . ARG A 1 417 ? 7.464 -33.787 48.751 1.00 98.83 540 ARG A CA 1
ATOM 3164 C C . ARG A 1 417 ? 7.730 -34.765 47.615 1.00 105.14 540 ARG A C 1
ATOM 3165 O O . ARG A 1 417 ? 7.640 -35.978 47.795 1.00 113.67 540 ARG A O 1
ATOM 3173 N N . HIS A 1 418 ? 8.049 -34.226 46.443 1.00 104.33 541 HIS A N 1
ATOM 3174 C CA . HIS A 1 418 ? 8.179 -35.034 45.235 1.00 105.89 541 HIS A CA 1
ATOM 3175 C C . HIS A 1 418 ? 9.416 -35.935 45.222 1.00 110.94 541 HIS A C 1
ATOM 3176 O O . HIS A 1 418 ? 9.488 -36.874 44.431 1.00 118.96 541 HIS A O 1
ATOM 3183 N N . VAL A 1 419 ? 10.390 -35.651 46.082 1.00 106.58 542 VAL A N 1
ATOM 3184 C CA . VAL A 1 419 ? 11.554 -36.527 46.193 1.00 111.80 542 VAL A CA 1
ATOM 3185 C C . VAL A 1 419 ? 11.209 -37.721 47.074 1.00 116.66 542 VAL A C 1
ATOM 3186 O O . VAL A 1 419 ? 11.765 -38.810 46.912 1.00 123.99 542 VAL A O 1
ATOM 3190 N N . ALA A 1 420 ? 10.283 -37.506 48.003 1.00 112.64 543 ALA A N 1
ATOM 3191 C CA . ALA A 1 420 ? 9.803 -38.569 48.876 1.00 110.92 543 ALA A CA 1
ATOM 3192 C C . ALA A 1 420 ? 8.743 -39.401 48.167 1.00 112.41 543 ALA A C 1
ATOM 3193 O O . ALA A 1 420 ? 8.356 -40.470 48.639 1.00 116.61 543 ALA A O 1
ATOM 3195 N N . ALA A 1 421 ? 8.279 -38.895 47.029 1.00 111.01 544 ALA A N 1
ATOM 3196 C CA . ALA A 1 421 ? 7.269 -39.572 46.228 1.00 117.50 544 ALA A CA 1
ATOM 3197 C C . ALA A 1 421 ? 7.841 -40.008 44.883 1.00 120.07 544 ALA A C 1
ATOM 3198 O O . ALA A 1 421 ? 7.164 -40.694 44.110 1.00 118.79 544 ALA A O 1
ATOM 3200 N N . GLY A 1 422 ? 9.082 -39.608 44.610 1.00 118.77 545 GLY A N 1
ATOM 3201 C CA . GLY A 1 422 ? 9.738 -39.944 43.358 1.00 119.78 545 GLY A CA 1
ATOM 3202 C C . GLY A 1 422 ? 8.956 -39.505 42.132 1.00 121.68 545 GLY A C 1
ATOM 3203 O O . GLY A 1 422 ? 9.089 -40.101 41.062 1.00 126.80 545 GLY A O 1
ATOM 3204 N N . THR A 1 423 ? 8.130 -38.474 42.288 1.00 118.33 546 THR A N 1
ATOM 3205 C CA . THR A 1 423 ? 7.332 -37.935 41.192 1.00 121.62 546 THR A CA 1
ATOM 3206 C C . THR A 1 423 ? 7.901 -36.616 40.695 1.00 122.78 546 THR A C 1
ATOM 3207 O O . THR A 1 423 ? 8.848 -36.099 41.260 1.00 117.46 546 THR A O 1
ATOM 3211 N N . GLN A 1 424 ? 7.298 -36.081 39.638 1.00 126.19 547 GLN A N 1
ATOM 3212 C CA . GLN A 1 424 ? 7.724 -34.819 39.038 1.00 126.58 547 GLN A CA 1
ATOM 3213 C C . GLN A 1 424 ? 6.740 -33.685 39.337 1.00 119.13 547 GLN A C 1
ATOM 3214 O O . GLN A 1 424 ? 5.533 -33.836 39.172 1.00 117.13 547 GLN A O 1
ATOM 3220 N N . GLN A 1 425 ? 7.262 -32.543 39.770 1.00 113.86 548 GLN A N 1
ATOM 3221 C CA . GLN A 1 425 ? 6.430 -31.388 40.078 1.00 109.13 548 GLN A CA 1
ATOM 3222 C C . GLN A 1 425 ? 5.675 -30.940 38.826 1.00 106.22 548 GLN A C 1
ATOM 3223 O O . GLN A 1 425 ? 6.278 -30.485 37.856 1.00 101.40 548 GLN A O 1
ATOM 3229 N N . PRO A 1 426 ? 4.340 -31.090 38.839 1.00 112.15 549 PRO A N 1
ATOM 3230 C CA . PRO A 1 426 ? 3.490 -30.792 37.679 1.00 112.63 549 PRO A CA 1
ATOM 3231 C C . PRO A 1 426 ? 3.209 -29.301 37.504 1.00 112.20 549 PRO A C 1
ATOM 3232 O O . PRO A 1 426 ? 3.308 -28.530 38.459 1.00 111.12 549 PRO A O 1
ATOM 3236 N N . TYR A 1 427 ? 2.864 -28.908 36.280 1.00 110.05 550 TYR A N 1
ATOM 3237 C CA . TYR A 1 427 ? 2.443 -27.540 35.978 1.00 105.09 550 TYR A CA 1
ATOM 3238 C C . TYR A 1 427 ? 3.532 -26.497 36.233 1.00 101.02 550 TYR A C 1
ATOM 3239 O O . TYR A 1 427 ? 3.241 -25.346 36.554 1.00 99.81 550 TYR A O 1
ATOM 3248 N N . THR A 1 428 ? 4.786 -26.910 36.083 1.00 105.19 551 THR A N 1
ATOM 3249 C CA . THR A 1 428 ? 5.914 -25.987 36.131 1.00 106.93 551 THR A CA 1
ATOM 3250 C C . THR A 1 428 ? 6.655 -26.021 34.795 1.00 111.56 551 THR A C 1
ATOM 3251 O O . THR A 1 428 ? 7.303 -27.013 34.453 1.00 121.64 551 THR A O 1
ATOM 3255 N N . ASP A 1 429 ? 6.547 -24.932 34.039 1.00 100.57 552 ASP A N 1
ATOM 3256 C CA . ASP A 1 429 ? 7.005 -24.914 32.649 1.00 95.89 552 ASP A CA 1
ATOM 3257 C C . ASP A 1 429 ? 8.527 -25.010 32.540 1.00 89.93 552 ASP A C 1
ATOM 3258 O O . ASP A 1 429 ? 9.208 -24.038 32.200 1.00 93.85 552 ASP A O 1
ATOM 3263 N N . GLY A 1 430 ? 9.060 -26.197 32.816 1.00 81.38 553 GLY A N 1
ATOM 3264 C CA . GLY A 1 430 ? 10.488 -26.433 32.700 1.00 76.28 553 GLY A CA 1
ATOM 3265 C C . GLY A 1 430 ? 11.256 -25.963 33.918 1.00 78.20 553 GLY A C 1
ATOM 3266 O O . GLY A 1 430 ? 12.442 -26.274 34.072 1.00 75.78 553 GLY A O 1
ATOM 3267 N N . VAL A 1 431 ? 10.583 -25.211 34.788 1.00 77.88 554 VAL A N 1
ATOM 3268 C CA . VAL A 1 431 ? 11.232 -24.704 35.993 1.00 77.41 554 VAL A CA 1
ATOM 3269 C C . VAL A 1 431 ? 11.203 -25.723 37.128 1.00 80.88 554 VAL A C 1
ATOM 3270 O O . VAL A 1 431 ? 10.173 -26.336 37.407 1.00 85.64 554 VAL A O 1
ATOM 3274 N N . ARG A 1 432 ? 12.348 -25.901 37.776 1.00 78.78 555 ARG A N 1
ATOM 3275 C CA . ARG A 1 432 ? 12.478 -26.879 38.846 1.00 86.03 555 ARG A CA 1
ATOM 3276 C C . ARG A 1 432 ? 12.476 -26.194 40.210 1.00 82.60 555 ARG A C 1
ATOM 3277 O O . ARG A 1 432 ? 13.142 -25.181 40.401 1.00 80.99 555 ARG A O 1
ATOM 3285 N N . MET A 1 433 ? 11.728 -26.753 41.155 1.00 85.67 556 MET A N 1
ATOM 3286 C CA . MET A 1 433 ? 11.612 -26.165 42.488 1.00 83.36 556 MET A CA 1
ATOM 3287 C C . MET A 1 433 ? 12.955 -26.016 43.186 1.00 77.58 556 MET A C 1
ATOM 3288 O O . MET A 1 433 ? 13.099 -25.198 44.092 1.00 78.14 556 MET A O 1
ATOM 3293 N N . GLU A 1 434 ? 13.930 -26.817 42.773 1.00 80.32 557 GLU A N 1
ATOM 3294 C CA . GLU A 1 434 ? 15.294 -26.666 43.262 1.00 86.89 557 GLU A CA 1
ATOM 3295 C C . GLU A 1 434 ? 15.831 -25.317 42.807 1.00 75.78 557 GLU A C 1
ATOM 3296 O O . GLU A 1 434 ? 16.326 -24.531 43.613 1.00 63.95 557 GLU A O 1
ATOM 3302 N N . GLU A 1 435 ? 15.715 -25.061 41.505 1.00 77.02 558 GLU A N 1
ATOM 3303 C CA . GLU A 1 435 ? 16.154 -23.806 40.907 1.00 69.61 558 GLU A CA 1
ATOM 3304 C C . GLU A 1 435 ? 15.628 -22.612 41.684 1.00 65.87 558 GLU A C 1
ATOM 3305 O O . GLU A 1 435 ? 16.346 -21.633 41.889 1.00 69.93 558 GLU A O 1
ATOM 3311 N N . ILE A 1 436 ? 14.371 -22.714 42.112 1.00 62.15 559 ILE A N 1
ATOM 3312 C CA . ILE A 1 436 ? 13.683 -21.659 42.854 1.00 56.93 559 ILE A CA 1
ATOM 3313 C C . ILE A 1 436 ? 14.261 -21.456 44.251 1.00 61.95 559 ILE A C 1
ATOM 3314 O O . ILE A 1 436 ? 14.368 -20.328 44.724 1.00 58.61 559 ILE A O 1
ATOM 3319 N N . VAL A 1 437 ? 14.616 -22.551 44.916 1.00 60.49 560 VAL A N 1
ATOM 3320 C CA . VAL A 1 437 ? 15.236 -22.468 46.231 1.00 65.34 560 VA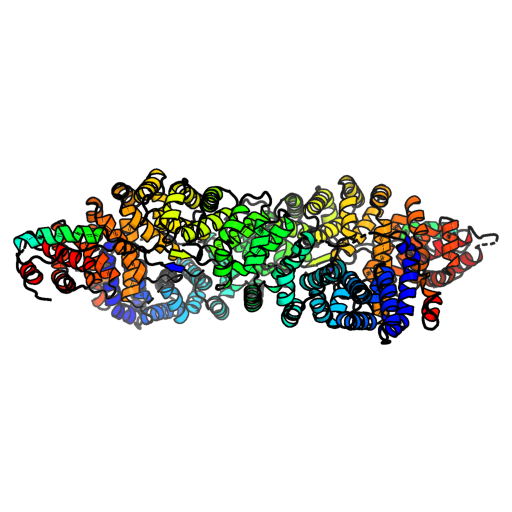L A CA 1
ATOM 3321 C C . VAL A 1 437 ? 16.562 -21.736 46.118 1.00 71.30 560 VAL A C 1
ATOM 3322 O O . VAL A 1 437 ? 16.823 -20.778 46.846 1.00 71.32 560 VAL A O 1
ATOM 3326 N N . GLU A 1 438 ? 17.398 -22.206 45.198 1.00 76.25 561 GLU A N 1
ATOM 3327 C CA . GLU A 1 438 ? 18.678 -21.571 44.918 1.00 84.84 561 GLU A CA 1
ATOM 3328 C C . GLU A 1 438 ? 18.485 -20.083 44.657 1.00 80.28 561 GLU A C 1
ATOM 3329 O O . GLU A 1 438 ? 19.126 -19.244 45.291 1.00 82.94 561 GLU A O 1
ATOM 3335 N N . GLY A 1 439 ? 17.589 -19.766 43.727 1.00 67.48 562 GLY A N 1
ATOM 3336 C CA . GLY A 1 439 ? 17.292 -18.387 43.385 1.00 65.82 562 GLY A CA 1
ATOM 3337 C C . GLY A 1 439 ? 16.883 -17.523 44.567 1.00 71.95 562 GLY A C 1
ATOM 3338 O O . GLY A 1 439 ? 17.368 -16.401 44.718 1.00 82.56 562 GLY A O 1
ATOM 3339 N N . CYS A 1 440 ? 15.986 -18.037 45.403 1.00 66.31 563 CYS A N 1
ATOM 3340 C CA . CYS A 1 440 ? 15.497 -17.287 46.555 1.00 66.83 563 CYS A CA 1
ATOM 3341 C C . CYS A 1 440 ? 16.583 -17.076 47.601 1.00 72.69 563 CYS A C 1
ATOM 3342 O O . CYS A 1 440 ? 16.708 -15.993 48.171 1.00 74.52 563 CYS A O 1
ATOM 3345 N N . THR A 1 441 ? 17.365 -18.118 47.853 1.00 74.36 564 THR A N 1
ATOM 3346 C CA . THR A 1 441 ? 18.441 -18.033 48.828 1.00 70.04 564 THR A CA 1
ATOM 3347 C C . THR A 1 441 ? 19.532 -17.091 48.342 1.00 71.04 564 THR A C 1
ATOM 3348 O O . THR A 1 441 ? 20.165 -16.399 49.143 1.00 63.68 564 THR A O 1
ATOM 3352 N N . GLY A 1 442 ? 19.744 -17.071 47.028 1.00 71.79 565 GLY A N 1
ATOM 3353 C CA . GLY A 1 442 ? 20.760 -16.224 46.427 1.00 68.48 565 GLY A CA 1
ATOM 3354 C C . GLY A 1 442 ? 20.384 -14.758 46.499 1.00 69.64 565 GLY A C 1
ATOM 3355 O O . GLY A 1 442 ? 21.241 -13.891 46.689 1.00 69.19 565 GLY A O 1
ATOM 3356 N N . ALA A 1 443 ? 19.093 -14.479 46.348 1.00 67.23 566 ALA A N 1
ATOM 3357 C CA . ALA A 1 443 ? 18.593 -13.115 46.445 1.00 73.35 566 ALA A CA 1
ATOM 3358 C C . ALA A 1 443 ? 18.712 -12.621 47.882 1.00 75.65 566 ALA A C 1
ATOM 3359 O O . ALA A 1 443 ? 19.178 -11.508 48.135 1.00 67.61 566 ALA A O 1
ATOM 3361 N N . LEU A 1 444 ? 18.283 -13.461 48.818 1.00 79.21 567 LEU A N 1
ATOM 3362 C CA . LEU A 1 444 ? 18.401 -13.152 50.235 1.00 84.38 567 LEU A CA 1
ATOM 3363 C C . LEU A 1 444 ? 19.861 -12.940 50.616 1.00 91.65 567 LEU A C 1
ATOM 3364 O O . LEU A 1 444 ? 20.177 -12.078 51.435 1.00 93.44 567 LEU A O 1
ATOM 3369 N N . HIS A 1 445 ? 20.743 -13.736 50.016 1.00 93.93 568 HIS A N 1
ATOM 3370 C CA . HIS A 1 445 ? 22.181 -13.632 50.251 1.00 90.89 568 HIS A CA 1
ATOM 3371 C C . HIS A 1 445 ? 22.665 -12.202 50.038 1.00 86.12 568 HIS A C 1
ATOM 3372 O O . HIS A 1 445 ? 23.343 -11.631 50.893 1.00 90.71 568 HIS A O 1
ATOM 3379 N N . ILE A 1 446 ? 22.311 -11.632 48.891 1.00 71.91 569 ILE A N 1
ATOM 3380 C CA . ILE A 1 446 ? 22.649 -10.246 48.592 1.00 71.11 569 ILE A CA 1
ATOM 3381 C C . ILE A 1 446 ? 21.935 -9.294 49.550 1.00 76.42 569 ILE A C 1
ATOM 3382 O O . ILE A 1 446 ? 22.573 -8.508 50.253 1.00 68.82 569 ILE A O 1
ATOM 3387 N N . LEU A 1 447 ? 20.606 -9.375 49.567 1.00 80.02 570 LEU A N 1
ATOM 3388 C CA . LEU A 1 447 ? 19.781 -8.509 50.400 1.00 80.84 570 LEU A CA 1
ATOM 3389 C C . LEU A 1 447 ? 20.267 -8.466 51.847 1.00 85.20 570 LEU A C 1
ATOM 3390 O O . LEU A 1 447 ? 20.142 -7.442 52.522 1.00 86.53 570 LEU A O 1
ATOM 3395 N N . ALA A 1 448 ? 20.823 -9.580 52.317 1.00 81.31 571 ALA A N 1
ATOM 3396 C CA . ALA A 1 448 ? 21.288 -9.678 53.697 1.00 78.23 571 ALA A CA 1
ATOM 3397 C C . ALA A 1 448 ? 22.567 -8.881 53.931 1.00 78.79 571 ALA A C 1
ATOM 3398 O O . ALA A 1 448 ? 23.124 -8.899 55.026 1.00 78.28 571 ALA A O 1
ATOM 3400 N N . ARG A 1 449 ? 23.033 -8.187 52.898 1.00 73.96 572 ARG A N 1
ATOM 3401 C CA . ARG A 1 449 ? 24.159 -7.277 53.050 1.00 77.15 572 ARG A CA 1
ATOM 3402 C C . ARG A 1 449 ? 23.731 -6.068 53.878 1.00 84.98 572 ARG A C 1
ATOM 3403 O O . ARG A 1 449 ? 24.560 -5.399 54.497 1.00 81.59 572 ARG A O 1
ATOM 3411 N N . ASP A 1 450 ? 22.426 -5.803 53.885 1.00 91.93 573 ASP A N 1
ATOM 3412 C CA . ASP A 1 450 ? 21.851 -4.700 54.646 1.00 91.54 573 ASP A CA 1
ATOM 3413 C C . ASP A 1 450 ? 21.399 -5.183 56.024 1.00 97.34 573 ASP A C 1
ATOM 3414 O O . ASP A 1 450 ? 20.767 -6.234 56.138 1.00 94.72 573 ASP A O 1
ATOM 3419 N N . PRO A 1 451 ? 21.729 -4.415 57.077 1.00 103.49 574 PRO A N 1
ATOM 3420 C CA . PRO A 1 451 ? 21.415 -4.777 58.464 1.00 101.87 574 PRO A CA 1
ATOM 3421 C C . PRO A 1 451 ? 19.915 -4.866 58.705 1.00 100.82 574 PRO A C 1
ATOM 3422 O O . PRO A 1 451 ? 19.445 -5.810 59.340 1.00 101.48 574 PRO A O 1
ATOM 3426 N N . MET A 1 452 ? 19.171 -3.885 58.208 1.00 96.74 575 MET A N 1
ATOM 3427 C CA . MET A 1 452 ? 17.724 -3.900 58.349 1.00 99.50 575 MET A CA 1
ATOM 3428 C C . MET A 1 452 ? 17.167 -5.181 57.745 1.00 98.04 575 MET A C 1
ATOM 3429 O O . MET A 1 452 ? 16.260 -5.801 58.299 1.00 100.73 575 MET A O 1
ATOM 3434 N N . ASN A 1 453 ? 17.727 -5.574 56.606 1.00 90.72 576 ASN A N 1
ATOM 3435 C CA . ASN A 1 453 ? 17.271 -6.764 55.906 1.00 91.16 576 ASN A CA 1
ATOM 3436 C C . ASN A 1 453 ? 17.709 -8.056 56.588 1.00 99.94 576 ASN A C 1
ATOM 3437 O O . ASN A 1 453 ? 17.090 -9.101 56.403 1.00 103.83 576 ASN A O 1
ATOM 3442 N N . ARG A 1 454 ? 18.777 -7.980 57.377 1.00 107.13 577 ARG A N 1
ATOM 3443 C CA . ARG A 1 454 ? 19.236 -9.131 58.150 1.00 105.02 577 ARG A CA 1
ATOM 3444 C C . ARG A 1 454 ? 18.210 -9.517 59.201 1.00 111.57 577 ARG A C 1
ATOM 3445 O O . ARG A 1 454 ? 17.862 -10.689 59.337 1.00 118.36 577 ARG A O 1
ATOM 3453 N N . MET A 1 455 ? 17.741 -8.526 59.954 1.00 108.40 578 MET A N 1
ATOM 3454 C CA . MET A 1 455 ? 16.761 -8.765 61.007 1.00 108.94 578 MET A CA 1
ATOM 3455 C C . MET A 1 455 ? 15.498 -9.370 60.410 1.00 100.01 578 MET A C 1
ATOM 3456 O O . MET A 1 455 ? 14.962 -10.343 60.933 1.00 92.90 578 MET A O 1
ATOM 3461 N N . GLU A 1 456 ? 15.033 -8.785 59.310 1.00 101.87 579 GLU A N 1
ATOM 3462 C CA . GLU A 1 456 ? 13.909 -9.328 58.556 1.00 98.21 579 GLU A CA 1
ATOM 3463 C C . GLU A 1 456 ? 14.087 -10.825 58.344 1.00 94.61 579 GLU A C 1
ATOM 3464 O O . GLU A 1 456 ? 13.236 -11.624 58.734 1.00 96.46 579 GLU A O 1
ATOM 3470 N N . ILE A 1 457 ? 15.204 -11.193 57.724 1.00 84.23 580 ILE A N 1
ATOM 3471 C CA . ILE A 1 457 ? 15.507 -12.586 57.417 1.00 82.92 580 ILE A CA 1
ATOM 3472 C C . ILE A 1 457 ? 15.622 -13.438 58.684 1.00 90.98 580 ILE A C 1
ATOM 3473 O O . ILE A 1 457 ? 15.286 -14.623 58.682 1.00 96.99 580 ILE A O 1
ATOM 3478 N N . PHE A 1 458 ? 16.087 -12.823 59.766 1.00 90.06 581 PHE A N 1
ATOM 3479 C CA . PHE A 1 458 ? 16.293 -13.523 61.029 1.00 92.88 581 PHE A CA 1
ATOM 3480 C C . PHE A 1 458 ? 14.978 -13.809 61.750 1.00 104.17 581 PHE A C 1
ATOM 3481 O O . PHE A 1 458 ? 14.717 -14.944 62.157 1.00 101.95 581 PHE A O 1
ATOM 3489 N N . ARG A 1 459 ? 14.156 -12.774 61.905 1.00 113.11 582 ARG A N 1
ATOM 3490 C CA . ARG A 1 459 ? 12.882 -12.894 62.606 1.00 117.61 582 ARG A CA 1
ATOM 3491 C C . ARG A 1 459 ? 11.940 -13.866 61.901 1.00 115.73 582 ARG A C 1
ATOM 3492 O O . ARG A 1 459 ? 10.983 -14.360 62.499 1.00 120.90 582 ARG A O 1
ATOM 3500 N N . LEU A 1 460 ? 12.217 -14.138 60.628 1.00 106.41 583 LEU A N 1
ATOM 3501 C CA . LEU A 1 460 ? 11.393 -15.051 59.843 1.00 99.76 583 LEU A CA 1
ATOM 3502 C C . LEU A 1 460 ? 11.784 -16.509 60.070 1.00 96.41 583 LEU A C 1
ATOM 3503 O O . LEU A 1 460 ? 11.231 -17.413 59.444 1.00 95.40 583 LEU A O 1
ATOM 3508 N N . ASN A 1 461 ? 12.736 -16.728 60.970 1.00 94.43 584 ASN A N 1
ATOM 3509 C CA . ASN A 1 461 ? 13.150 -18.078 61.334 1.00 94.68 584 ASN A CA 1
ATOM 3510 C C . ASN A 1 461 ? 13.550 -18.899 60.113 1.00 96.07 584 ASN A C 1
ATOM 3511 O O . ASN A 1 461 ? 13.060 -20.010 59.905 1.00 86.44 584 ASN A O 1
ATOM 3516 N N . THR A 1 462 ? 14.443 -18.340 59.305 1.00 102.22 585 THR A N 1
ATOM 3517 C CA . THR A 1 462 ? 14.887 -18.992 58.079 1.00 96.43 585 THR A CA 1
ATOM 3518 C C . THR A 1 462 ? 16.242 -19.660 58.281 1.00 94.66 585 THR A C 1
ATOM 3519 O O . THR A 1 462 ? 16.750 -20.346 57.391 1.00 90.94 585 THR A O 1
ATOM 3523 N N . ILE A 1 463 ? 16.819 -19.455 59.459 1.00 93.58 586 ILE A N 1
ATOM 3524 C CA . ILE A 1 463 ? 18.117 -20.027 59.785 1.00 92.97 586 ILE A CA 1
ATOM 3525 C C . ILE A 1 463 ? 18.128 -21.557 59.734 1.00 89.12 586 ILE A C 1
ATOM 3526 O O . ILE A 1 463 ? 19.032 -22.150 59.148 1.00 87.70 586 ILE A O 1
ATOM 3531 N N . PRO A 1 464 ? 17.122 -22.207 60.342 1.00 91.85 587 PRO A N 1
ATOM 3532 C CA . PRO A 1 464 ? 17.116 -23.674 60.320 1.00 93.94 587 PRO A CA 1
ATOM 3533 C C . PRO A 1 464 ? 17.055 -24.242 58.900 1.00 101.33 587 PRO A C 1
ATOM 3534 O O . PRO A 1 464 ? 17.554 -25.342 58.662 1.00 102.48 587 PRO A O 1
ATOM 3538 N N . LEU A 1 465 ? 16.458 -23.497 57.973 1.00 98.94 588 LEU A N 1
ATOM 3539 C CA . LEU A 1 465 ? 16.323 -23.955 56.593 1.00 91.98 588 LEU A CA 1
ATOM 3540 C C . LEU A 1 465 ? 17.611 -23.780 55.793 1.00 92.06 588 LEU A C 1
ATOM 3541 O O . LEU A 1 465 ? 17.968 -24.633 54.980 1.00 90.51 588 LEU A O 1
ATOM 3546 N N . PHE A 1 466 ? 18.303 -22.669 56.019 1.00 94.64 589 PHE A N 1
ATOM 3547 C CA . PHE A 1 466 ? 19.563 -22.412 55.333 1.00 91.13 589 PHE A CA 1
ATOM 3548 C C . PHE A 1 466 ? 20.601 -23.467 55.697 1.00 95.36 589 PHE A C 1
ATOM 3549 O O . PHE A 1 466 ? 21.418 -23.867 54.864 1.00 100.62 589 PHE A O 1
ATOM 3557 N N . VAL A 1 467 ? 20.560 -23.916 56.947 1.00 92.08 590 VAL A N 1
ATOM 3558 C CA . VAL A 1 467 ? 21.487 -24.933 57.428 1.00 87.78 590 VAL A CA 1
ATOM 3559 C C . VAL A 1 467 ? 21.197 -26.284 56.777 1.00 89.35 590 VAL A C 1
ATOM 3560 O O . VAL A 1 467 ? 22.109 -27.052 56.483 1.00 92.00 590 VAL A O 1
ATOM 3564 N N . GLN A 1 468 ? 19.920 -26.564 56.550 1.00 92.38 591 GLN A N 1
ATOM 3565 C CA . GLN A 1 468 ? 19.510 -27.806 55.908 1.00 104.07 591 GLN A CA 1
ATOM 3566 C C . GLN A 1 468 ? 19.944 -27.783 54.449 1.00 104.95 591 GLN A C 1
ATOM 3567 O O . GLN A 1 468 ? 20.042 -28.822 53.796 1.00 106.76 591 GLN A O 1
ATOM 3573 N N . LEU A 1 469 ? 20.209 -26.583 53.948 1.00 102.43 592 LEU A N 1
ATOM 3574 C CA . LEU A 1 469 ? 20.641 -26.406 52.570 1.00 95.01 592 LEU A CA 1
ATOM 3575 C C . LEU A 1 469 ? 22.127 -26.703 52.396 1.00 90.78 592 LEU A C 1
ATOM 3576 O O . LEU A 1 469 ? 22.584 -26.977 51.286 1.00 96.44 592 LEU A O 1
ATOM 3581 N N . LEU A 1 470 ? 22.875 -26.650 53.493 1.00 82.08 593 LEU A N 1
ATOM 3582 C CA . LEU A 1 470 ? 24.299 -26.961 53.457 1.00 86.20 593 LEU A CA 1
ATOM 3583 C C . LEU A 1 470 ? 24.535 -28.422 53.084 1.00 94.49 593 LEU A C 1
ATOM 3584 O O . LEU A 1 470 ? 25.604 -28.783 52.593 1.00 105.09 593 LEU A O 1
ATOM 3589 N N . TYR A 1 471 ? 23.530 -29.259 53.319 1.00 87.86 594 TYR A N 1
ATOM 3590 C CA . TYR A 1 471 ? 23.634 -30.679 53.017 1.00 85.31 594 TYR A CA 1
ATOM 3591 C C . TYR A 1 471 ? 23.219 -30.975 51.578 1.00 89.81 594 TYR A C 1
ATOM 3592 O O . TYR A 1 471 ? 23.302 -32.117 51.126 1.00 90.43 594 TYR A O 1
ATOM 3601 N N . SER A 1 472 ? 22.768 -29.946 50.864 1.00 93.57 595 SER A N 1
ATOM 3602 C CA . SER A 1 472 ? 22.270 -30.116 49.501 1.00 90.40 595 SER A CA 1
ATOM 3603 C C . SER A 1 472 ? 23.341 -30.669 48.563 1.00 93.76 595 SER A C 1
ATOM 3604 O O . SER A 1 472 ? 24.517 -30.330 48.678 1.00 92.64 595 SER A O 1
ATOM 3607 N N . SER A 1 473 ? 22.928 -31.528 47.637 1.00 98.92 596 SER A N 1
ATOM 3608 C CA . SER A 1 473 ? 23.849 -32.109 46.663 1.00 103.18 596 SER A CA 1
ATOM 3609 C C . SER A 1 473 ? 24.104 -31.134 45.513 1.00 96.69 596 SER A C 1
ATOM 3610 O O . SER A 1 473 ? 24.876 -31.414 44.596 1.00 87.65 596 SER A O 1
ATOM 3613 N N . VAL A 1 474 ? 23.445 -29.984 45.581 1.00 95.46 597 VAL A N 1
ATOM 3614 C CA . VAL A 1 474 ? 23.627 -28.914 44.611 1.00 94.19 597 VAL A CA 1
ATOM 3615 C C . VAL A 1 474 ? 24.595 -27.882 45.175 1.00 95.70 597 VAL A C 1
ATOM 3616 O O . VAL A 1 474 ? 24.229 -27.087 46.045 1.00 97.19 597 VAL A O 1
ATOM 3620 N N . GLU A 1 475 ? 25.830 -27.894 44.684 1.00 98.71 598 GLU A N 1
ATOM 3621 C CA . GLU A 1 475 ? 26.849 -26.978 45.180 1.00 97.40 598 GLU A CA 1
ATOM 3622 C C . GLU A 1 475 ? 26.422 -25.545 44.927 1.00 81.78 598 GLU A C 1
ATOM 3623 O O . GLU A 1 475 ? 26.804 -24.628 45.652 1.00 81.12 598 GLU A O 1
ATOM 3629 N N . ASN A 1 476 ? 25.622 -25.360 43.889 1.00 72.10 599 ASN A N 1
ATOM 3630 C CA . ASN A 1 476 ? 25.136 -24.038 43.553 1.00 84.10 599 ASN A CA 1
ATOM 3631 C C . ASN A 1 476 ? 24.195 -23.529 44.645 1.00 86.33 599 ASN A C 1
ATOM 3632 O O . ASN A 1 476 ? 23.956 -22.326 44.768 1.00 84.10 599 ASN A O 1
ATOM 3637 N N . ILE A 1 477 ? 23.671 -24.462 45.437 1.00 83.96 600 ILE A N 1
ATOM 3638 C CA . ILE A 1 477 ? 22.819 -24.134 46.573 1.00 79.31 600 ILE A CA 1
ATOM 3639 C C . ILE A 1 477 ? 23.633 -24.082 47.864 1.00 83.13 600 ILE A C 1
ATOM 3640 O O . ILE A 1 477 ? 23.385 -23.244 48.733 1.00 85.23 600 ILE A O 1
ATOM 3645 N N . GLN A 1 478 ? 24.603 -24.983 47.988 1.00 81.47 601 GLN A N 1
ATOM 3646 C CA . GLN A 1 478 ? 25.495 -24.986 49.139 1.00 85.36 601 GLN A CA 1
ATOM 3647 C C . GLN A 1 478 ? 26.092 -23.599 49.327 1.00 84.98 601 GLN A C 1
ATOM 3648 O O . GLN A 1 478 ? 26.192 -23.101 50.447 1.00 91.36 601 GLN A O 1
ATOM 3654 N N . ARG A 1 479 ? 26.484 -22.984 48.216 1.00 79.40 602 ARG A N 1
ATOM 3655 C CA . ARG A 1 479 ? 27.157 -21.687 48.231 1.00 81.02 602 ARG A CA 1
ATOM 3656 C C . ARG A 1 479 ? 26.292 -20.560 48.805 1.00 83.23 602 ARG A C 1
ATOM 3657 O O . ARG A 1 479 ? 26.689 -19.894 49.763 1.00 85.52 602 ARG A O 1
ATOM 3665 N N . VAL A 1 480 ? 25.116 -20.342 48.219 1.00 74.57 603 VAL A N 1
ATOM 3666 C CA . VAL A 1 480 ? 24.237 -19.266 48.676 1.00 70.68 603 VAL A CA 1
ATOM 3667 C C . VAL A 1 480 ? 23.715 -19.520 50.089 1.00 70.68 603 VAL A C 1
ATOM 3668 O O . VAL A 1 480 ? 23.508 -18.582 50.859 1.00 69.02 603 VAL A O 1
ATOM 3672 N N . ALA A 1 481 ? 23.504 -20.789 50.423 1.00 70.63 604 ALA A N 1
ATOM 3673 C CA . ALA A 1 481 ? 23.087 -21.154 51.769 1.00 74.33 604 ALA A CA 1
ATOM 3674 C C . ALA A 1 481 ? 24.143 -20.704 52.771 1.00 76.62 604 ALA A C 1
ATOM 3675 O O . ALA A 1 481 ? 23.826 -20.117 53.806 1.00 80.17 604 ALA A O 1
ATOM 3677 N N . ALA A 1 482 ? 25.402 -20.979 52.446 1.00 69.68 605 ALA A N 1
ATOM 3678 C CA . ALA A 1 482 ? 26.520 -20.614 53.303 1.00 72.02 605 ALA A CA 1
ATOM 3679 C C . ALA A 1 482 ? 26.803 -19.121 53.221 1.00 77.18 605 ALA A C 1
ATOM 3680 O O . ALA A 1 482 ? 27.266 -18.512 54.186 1.00 78.33 605 ALA A O 1
ATOM 3682 N N . GLY A 1 483 ? 26.528 -18.539 52.059 1.00 78.53 606 GLY A N 1
ATOM 3683 C CA . GLY A 1 483 ? 26.722 -17.117 51.852 1.00 75.85 606 GLY A CA 1
ATOM 3684 C C . GLY A 1 483 ? 25.791 -16.259 52.694 1.00 76.01 606 GLY A C 1
ATOM 3685 O O . GLY A 1 483 ? 26.235 -15.327 53.364 1.00 85.94 606 GLY A O 1
ATOM 3686 N N . VAL A 1 484 ? 24.498 -16.566 52.660 1.00 66.81 607 VAL A N 1
ATOM 3687 C CA . VAL A 1 484 ? 23.523 -15.801 53.434 1.00 78.45 607 VAL A CA 1
ATOM 3688 C C . VAL A 1 484 ? 23.753 -15.975 54.932 1.00 78.95 607 VAL A C 1
ATOM 3689 O O . VAL A 1 484 ? 23.523 -15.052 55.713 1.00 77.68 607 VAL A O 1
ATOM 3693 N N . LEU A 1 485 ? 24.210 -17.161 55.328 1.00 80.60 608 LEU A N 1
ATOM 3694 C CA . LEU A 1 485 ? 24.537 -17.421 56.725 1.00 87.06 608 LEU A CA 1
ATOM 3695 C C . LEU A 1 485 ? 25.791 -16.658 57.131 1.00 92.91 608 LEU A C 1
ATOM 3696 O O . LEU A 1 485 ? 25.951 -16.282 58.291 1.00 98.42 608 LEU A O 1
ATOM 3701 N N . CYS A 1 486 ? 26.678 -16.434 56.166 1.00 87.79 609 CYS A N 1
ATOM 3702 C CA . CYS A 1 486 ? 27.896 -15.673 56.405 1.00 91.34 609 CYS A CA 1
ATOM 3703 C C . CYS A 1 486 ? 27.552 -14.244 56.799 1.00 92.54 609 CYS A C 1
ATOM 3704 O O . CYS A 1 486 ? 28.068 -13.721 57.786 1.00 97.29 609 CYS A O 1
ATOM 3707 N N . GLU A 1 487 ? 26.673 -13.616 56.025 1.00 93.52 610 GLU A N 1
ATOM 3708 C CA . GLU A 1 487 ? 26.224 -12.262 56.325 1.00 92.59 610 GLU A CA 1
ATOM 3709 C C . GLU A 1 487 ? 25.343 -12.228 57.577 1.00 90.28 610 GLU A C 1
ATOM 3710 O O . GLU A 1 487 ? 25.338 -11.239 58.309 1.00 99.89 610 GLU A O 1
ATOM 3716 N N . LEU A 1 488 ? 24.607 -13.310 57.820 1.00 73.99 611 LEU A N 1
ATOM 3717 C CA . LEU A 1 488 ? 23.749 -13.406 58.999 1.00 83.70 611 LEU A CA 1
ATOM 3718 C C . LEU A 1 488 ? 24.545 -13.565 60.289 1.00 95.86 611 LEU A C 1
ATOM 3719 O O . LEU A 1 488 ? 24.131 -13.089 61.348 1.00 96.72 611 LEU A O 1
ATOM 3724 N N . ALA A 1 489 ? 25.688 -14.234 60.190 1.00 101.33 612 ALA A N 1
ATOM 3725 C CA . ALA A 1 489 ? 26.487 -14.580 61.359 1.00 103.35 612 ALA A CA 1
ATOM 3726 C C . ALA A 1 489 ? 27.275 -13.398 61.910 1.00 105.39 612 ALA A C 1
ATOM 3727 O O . ALA A 1 489 ? 27.913 -13.507 62.957 1.00 106.87 612 ALA A O 1
ATOM 3729 N N . GLN A 1 490 ? 27.235 -12.272 61.207 1.00 107.70 613 GLN A N 1
ATOM 3730 C CA . GLN A 1 490 ? 28.003 -11.105 61.625 1.00 113.26 613 GLN A CA 1
ATOM 3731 C C . GLN A 1 490 ? 27.297 -10.343 62.740 1.00 115.02 613 GLN A C 1
ATOM 3732 O O . GLN A 1 490 ? 27.810 -9.344 63.244 1.00 118.57 613 GLN A O 1
ATOM 3738 N N . ASP A 1 491 ? 26.115 -10.821 63.115 1.00 113.79 614 ASP A N 1
ATOM 3739 C CA . ASP A 1 491 ? 25.382 -10.274 64.249 1.00 117.19 614 ASP A CA 1
ATOM 3740 C C . ASP A 1 491 ? 25.282 -11.347 65.328 1.00 122.52 614 ASP A C 1
ATOM 3741 O O . ASP A 1 491 ? 24.822 -12.456 65.061 1.00 127.01 614 ASP A O 1
ATOM 3746 N N . LYS A 1 492 ? 25.719 -11.018 66.541 1.00 123.00 615 LYS A N 1
ATOM 3747 C CA . LYS A 1 492 ? 25.854 -12.012 67.607 1.00 124.17 615 LYS A CA 1
ATOM 3748 C C . LYS A 1 492 ? 24.609 -12.869 67.818 1.00 122.37 615 LYS A C 1
ATOM 3749 O O . LYS A 1 492 ? 24.650 -14.090 67.661 1.00 118.70 615 LYS A O 1
ATOM 3755 N N . GLU A 1 493 ? 23.506 -12.228 68.188 1.00 122.21 616 GLU A N 1
ATOM 3756 C CA . GLU A 1 493 ? 22.292 -12.958 68.525 1.00 123.28 616 GLU A CA 1
ATOM 3757 C C . GLU A 1 493 ? 21.795 -13.797 67.356 1.00 118.44 616 GLU A C 1
ATOM 3758 O O . GLU A 1 493 ? 21.108 -14.798 67.548 1.00 120.19 616 GLU A O 1
ATOM 3764 N N . ALA A 1 494 ? 22.157 -13.389 66.144 1.00 114.02 617 ALA A N 1
ATOM 3765 C CA . ALA A 1 494 ? 21.803 -14.142 64.949 1.00 107.63 617 ALA A CA 1
ATOM 3766 C C . ALA A 1 494 ? 22.755 -15.319 64.763 1.00 103.71 617 ALA A C 1
ATOM 3767 O O . ALA A 1 494 ? 22.366 -16.376 64.262 1.00 95.71 617 ALA A O 1
ATOM 3769 N N . ALA A 1 495 ? 24.003 -15.126 65.180 1.00 107.14 618 ALA A N 1
ATOM 3770 C CA . ALA A 1 495 ? 25.041 -16.138 65.024 1.00 106.84 618 ALA A CA 1
ATOM 3771 C C . ALA A 1 495 ? 24.858 -17.301 65.993 1.00 111.92 618 ALA A C 1
ATOM 3772 O O . ALA A 1 495 ? 25.151 -18.448 65.653 1.00 114.69 618 ALA A O 1
ATOM 3774 N N . ASP A 1 496 ? 24.383 -17.001 67.199 1.00 111.18 619 ASP A N 1
ATOM 3775 C CA . ASP A 1 496 ? 24.172 -18.030 68.212 1.00 117.31 619 ASP A CA 1
ATOM 3776 C C . ASP A 1 496 ? 23.169 -19.069 67.729 1.00 113.21 619 ASP A C 1
ATOM 3777 O O . ASP A 1 496 ? 23.333 -20.266 67.972 1.00 111.55 619 ASP A O 1
ATOM 3782 N N . ALA A 1 497 ? 22.133 -18.600 67.039 1.00 108.62 620 ALA A N 1
ATOM 3783 C CA . ALA A 1 497 ? 21.086 -19.475 66.525 1.00 102.55 620 ALA A CA 1
ATOM 3784 C C . ALA A 1 497 ? 21.606 -20.390 65.421 1.00 102.98 620 ALA A C 1
ATOM 3785 O O . ALA A 1 497 ? 21.192 -21.547 65.320 1.00 103.54 620 ALA A O 1
ATOM 3787 N N . ILE A 1 498 ? 22.510 -19.869 64.593 1.00 96.66 621 ILE A N 1
ATOM 3788 C CA . ILE A 1 498 ? 23.097 -20.657 63.513 1.00 98.83 621 ILE A CA 1
ATOM 3789 C C . ILE A 1 498 ? 23.974 -21.770 64.080 1.00 104.98 621 ILE A C 1
ATOM 3790 O O . ILE A 1 498 ? 24.173 -22.806 63.444 1.00 105.28 621 ILE A O 1
ATOM 3795 N N . ASP A 1 499 ? 24.496 -21.546 65.281 1.00 111.00 622 ASP A N 1
ATOM 3796 C CA . ASP A 1 499 ? 25.318 -22.537 65.960 1.00 115.86 622 ASP A CA 1
ATOM 3797 C C . ASP A 1 499 ? 24.435 -23.534 66.701 1.00 123.29 622 ASP A C 1
ATOM 3798 O O . ASP A 1 499 ? 24.761 -24.717 66.797 1.00 127.02 622 ASP A O 1
ATOM 3803 N N . ALA A 1 500 ? 23.309 -23.050 67.216 1.00 123.53 623 ALA A N 1
ATOM 3804 C CA . ALA A 1 500 ? 22.368 -23.895 67.943 1.00 123.74 623 ALA A CA 1
ATOM 3805 C C . ALA A 1 500 ? 21.703 -24.915 67.024 1.00 118.99 623 ALA A C 1
ATOM 3806 O O . ALA A 1 500 ? 21.104 -25.888 67.488 1.00 116.05 623 ALA A O 1
ATOM 3808 N N . GLU A 1 501 ? 21.811 -24.684 65.719 1.00 110.41 624 GLU A N 1
ATOM 3809 C CA . GLU A 1 501 ? 21.196 -25.561 64.733 1.00 106.40 624 GLU A CA 1
ATOM 3810 C C . GLU A 1 501 ? 22.137 -26.707 64.376 1.00 107.37 624 GLU A C 1
ATOM 3811 O O . GLU A 1 501 ? 21.757 -27.639 63.667 1.00 101.37 624 GLU A O 1
ATOM 3817 N N . GLY A 1 502 ? 23.368 -26.628 64.874 1.00 115.07 625 GLY A N 1
ATOM 3818 C CA . GLY A 1 502 ? 24.371 -27.646 64.613 1.00 118.29 625 GLY A CA 1
ATOM 3819 C C . GLY A 1 502 ? 24.981 -27.517 63.231 1.00 120.05 625 GLY A C 1
ATOM 3820 O O . GLY A 1 502 ? 25.171 -28.510 62.528 1.00 120.62 625 GLY A O 1
ATOM 3821 N N . ALA A 1 503 ? 25.289 -26.284 62.843 1.00 120.28 626 ALA A N 1
ATOM 3822 C CA . ALA A 1 503 ? 25.840 -26.006 61.521 1.00 116.81 626 ALA A CA 1
ATOM 3823 C C . ALA A 1 503 ? 27.348 -26.225 61.483 1.00 120.63 626 ALA A C 1
ATOM 3824 O O . ALA A 1 503 ? 27.931 -26.413 60.417 1.00 125.09 626 ALA A O 1
ATOM 3826 N N . SER A 1 504 ? 27.975 -26.200 62.653 1.00 118.88 627 SER A N 1
ATOM 3827 C CA . SER A 1 504 ? 29.421 -26.351 62.749 1.00 110.40 627 SER A CA 1
ATOM 3828 C C . SER A 1 504 ? 29.918 -27.609 62.042 1.00 103.43 627 SER A C 1
ATOM 3829 O O . SER A 1 504 ? 31.075 -27.683 61.640 1.00 108.33 627 SER A O 1
ATOM 3832 N N . ALA A 1 505 ? 29.039 -28.593 61.884 1.00 99.82 628 ALA A N 1
ATOM 3833 C CA . ALA A 1 505 ? 29.425 -29.870 61.288 1.00 96.67 628 ALA A CA 1
ATOM 3834 C C . ALA A 1 505 ? 29.398 -29.876 59.755 1.00 101.67 628 ALA A C 1
ATOM 3835 O O . ALA A 1 505 ? 30.370 -30.291 59.125 1.00 103.49 628 ALA A O 1
ATOM 3837 N N . PRO A 1 506 ? 28.284 -29.425 59.149 1.00 104.74 629 PRO A N 1
ATOM 3838 C CA . PRO A 1 506 ? 28.194 -29.396 57.684 1.00 101.35 629 PRO A CA 1
ATOM 3839 C C . PRO A 1 506 ? 29.143 -28.370 57.072 1.00 101.57 629 PRO A C 1
ATOM 3840 O O . PRO A 1 506 ? 29.502 -28.488 55.899 1.00 105.80 629 PRO A O 1
ATOM 3844 N N . LEU A 1 507 ? 29.537 -27.376 57.862 1.00 97.02 630 LEU A N 1
ATOM 3845 C CA . LEU A 1 507 ? 30.448 -26.337 57.397 1.00 98.80 630 LEU A CA 1
ATOM 3846 C C . LEU A 1 507 ? 31.870 -26.871 57.213 1.00 106.07 630 LEU A C 1
ATOM 3847 O O . LEU A 1 507 ? 32.570 -26.482 56.278 1.00 105.67 630 LEU A O 1
ATOM 3852 N N . MET A 1 508 ? 32.289 -27.763 58.106 1.00 111.48 631 MET A N 1
ATOM 3853 C CA . MET A 1 508 ? 33.600 -28.396 58.003 1.00 115.29 631 MET A CA 1
ATOM 3854 C C . MET A 1 508 ? 33.740 -29.155 56.684 1.00 119.59 631 MET A C 1
ATOM 3855 O O . MET A 1 508 ? 34.843 -29.307 56.157 1.00 120.49 631 MET A O 1
ATOM 3860 N N . GLU A 1 509 ? 32.615 -29.635 56.162 1.00 122.32 632 GLU A N 1
ATOM 3861 C CA . GLU A 1 509 ? 32.604 -30.368 54.900 1.00 122.60 632 GLU A CA 1
ATOM 3862 C C . GLU A 1 509 ? 32.796 -29.419 53.728 1.00 118.76 632 GLU A C 1
ATOM 3863 O O . GLU A 1 509 ? 33.401 -29.775 52.717 1.00 120.92 632 GLU A O 1
ATOM 3869 N N . LEU A 1 510 ? 32.273 -28.207 53.872 1.00 112.24 633 LEU A N 1
ATOM 3870 C CA . LEU A 1 510 ? 32.311 -27.226 52.796 1.00 106.31 633 LEU A CA 1
ATOM 3871 C C . LEU A 1 510 ? 33.691 -26.583 52.642 1.00 100.90 633 LEU A C 1
ATOM 3872 O O . LEU A 1 510 ? 34.034 -26.087 51.570 1.00 94.35 633 LEU A O 1
ATOM 3877 N N . LEU A 1 511 ? 34.477 -26.594 53.714 1.00 97.71 634 LEU A N 1
ATOM 3878 C CA . LEU A 1 511 ? 35.837 -26.068 53.659 1.00 94.16 634 LEU A CA 1
ATOM 3879 C C . LEU A 1 511 ? 36.643 -26.792 52.589 1.00 103.37 634 LEU A C 1
ATOM 3880 O O . LEU A 1 511 ? 37.486 -26.195 51.923 1.00 109.80 634 LEU A O 1
ATOM 3885 N N . HIS A 1 512 ? 36.379 -28.084 52.428 1.00 106.72 635 HIS A N 1
ATOM 3886 C CA . HIS A 1 512 ? 37.063 -28.882 51.418 1.00 107.35 635 HIS A CA 1
ATOM 3887 C C . HIS A 1 512 ? 36.317 -28.829 50.085 1.00 111.35 635 HIS A C 1
ATOM 3888 O O . HIS A 1 512 ? 36.593 -29.617 49.181 1.00 113.72 635 HIS A O 1
ATOM 3895 N N . SER A 1 513 ? 35.373 -27.897 49.965 1.00 111.58 636 SER A N 1
ATOM 3896 C CA . SER A 1 513 ? 34.565 -27.780 48.752 1.00 110.52 636 SER A CA 1
ATOM 3897 C C . SER A 1 513 ? 35.388 -27.346 47.543 1.00 111.22 636 SER A C 1
ATOM 3898 O O . SER A 1 513 ? 36.269 -26.492 47.653 1.00 102.76 636 SER A O 1
ATOM 3901 N N . ARG A 1 514 ? 35.083 -27.935 46.390 1.00 119.11 637 ARG A N 1
ATOM 3902 C CA . ARG A 1 514 ? 35.798 -27.632 45.155 1.00 128.23 637 ARG A CA 1
ATOM 3903 C C . ARG A 1 514 ? 35.443 -26.243 44.636 1.00 125.14 637 ARG A C 1
ATOM 3904 O O . ARG A 1 514 ? 36.129 -25.696 43.771 1.00 122.00 637 ARG A O 1
ATOM 3912 N N . ASN A 1 515 ? 34.362 -25.680 45.166 1.00 122.16 638 ASN A N 1
ATOM 3913 C CA . ASN A 1 515 ? 33.987 -24.307 44.861 1.00 117.24 638 ASN A CA 1
ATOM 3914 C C . ASN A 1 515 ? 34.539 -23.385 45.942 1.00 109.19 638 ASN A C 1
ATOM 3915 O O . ASN A 1 515 ? 33.985 -23.299 47.037 1.00 101.97 638 ASN A O 1
ATOM 3920 N N . GLU A 1 516 ? 35.641 -22.706 45.634 1.00 110.31 639 GLU A N 1
ATOM 3921 C CA . GLU A 1 516 ? 36.325 -21.871 46.621 1.00 105.81 639 GLU A CA 1
ATOM 3922 C C . GLU A 1 516 ? 35.443 -20.746 47.160 1.00 94.95 639 GLU A C 1
ATOM 3923 O O . GLU A 1 516 ? 35.701 -20.202 48.233 1.00 81.24 639 GLU A O 1
ATOM 3929 N N . GLY A 1 517 ? 34.395 -20.411 46.416 1.00 93.77 640 GLY A N 1
ATOM 3930 C CA . GLY A 1 517 ? 33.438 -19.420 46.865 1.00 87.00 640 G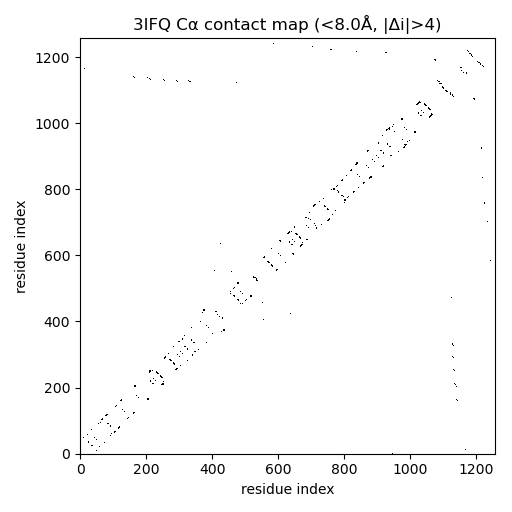LY A CA 1
ATOM 3931 C C . GLY A 1 517 ? 32.713 -19.881 48.116 1.00 80.00 640 GLY A C 1
ATOM 3932 O O . GLY A 1 517 ? 32.743 -19.209 49.151 1.00 63.84 640 GLY A O 1
ATOM 3933 N N . THR A 1 518 ? 32.058 -21.034 48.021 1.00 82.83 641 THR A N 1
ATOM 3934 C CA . THR A 1 518 ? 31.345 -21.592 49.163 1.00 85.02 641 THR A CA 1
ATOM 3935 C C . THR A 1 518 ? 32.306 -22.012 50.270 1.00 83.12 641 THR A C 1
ATOM 3936 O O . THR A 1 518 ? 31.931 -22.059 51.439 1.00 81.86 641 THR A O 1
ATOM 3940 N N . ALA A 1 519 ? 33.550 -22.297 49.894 1.00 91.02 642 ALA A N 1
ATOM 3941 C CA . ALA A 1 519 ? 34.578 -22.683 50.857 1.00 85.76 642 ALA A CA 1
ATOM 3942 C C . ALA A 1 519 ? 34.970 -21.514 51.757 1.00 83.72 642 ALA A C 1
ATOM 3943 O O . ALA A 1 519 ? 35.337 -21.712 52.912 1.00 87.36 642 ALA A O 1
ATOM 3945 N N . THR A 1 520 ? 34.892 -20.299 51.222 1.00 83.15 643 THR A N 1
ATOM 3946 C CA . THR A 1 520 ? 35.191 -19.098 51.996 1.00 79.91 643 THR A CA 1
ATOM 3947 C C . THR A 1 520 ? 34.010 -18.712 52.883 1.00 91.46 643 THR A C 1
ATOM 3948 O O . THR A 1 520 ? 34.181 -18.400 54.061 1.00 94.36 643 THR A O 1
ATOM 3952 N N . TYR A 1 521 ? 32.811 -18.726 52.307 1.00 90.18 644 TYR A N 1
ATOM 3953 C CA . TYR A 1 521 ? 31.606 -18.403 53.060 1.00 84.55 644 TYR A CA 1
ATOM 3954 C C . TYR A 1 521 ? 31.484 -19.301 54.287 1.00 79.27 644 TYR A C 1
ATOM 3955 O O . TYR A 1 521 ? 31.073 -18.855 55.355 1.00 76.96 644 TYR A O 1
ATOM 3964 N N . ALA A 1 522 ? 31.849 -20.568 54.124 1.00 79.78 645 ALA A N 1
ATOM 3965 C CA . ALA A 1 522 ? 31.802 -21.524 55.223 1.00 92.08 645 ALA A CA 1
ATOM 3966 C C . ALA A 1 522 ? 32.693 -21.075 56.375 1.00 99.21 645 ALA A C 1
ATOM 3967 O O . ALA A 1 522 ? 32.249 -20.987 57.521 1.00 102.67 645 ALA A O 1
ATOM 3969 N N . ALA A 1 523 ? 33.953 -20.793 56.059 1.00 94.86 646 ALA A N 1
ATOM 3970 C CA . ALA A 1 523 ? 34.926 -20.376 57.062 1.00 90.21 646 ALA A CA 1
ATOM 3971 C C . ALA A 1 523 ? 34.470 -19.112 57.781 1.00 91.56 646 ALA A C 1
ATOM 3972 O O . ALA A 1 523 ? 34.457 -19.058 59.010 1.00 99.25 646 ALA A O 1
ATOM 3974 N N . ALA A 1 524 ? 34.091 -18.100 57.009 1.00 87.45 647 ALA A N 1
ATOM 3975 C CA . ALA A 1 524 ? 33.619 -16.844 57.580 1.00 86.57 647 ALA A CA 1
ATOM 3976 C C . ALA A 1 524 ? 32.469 -17.063 58.564 1.00 87.46 647 ALA A C 1
ATOM 3977 O O . ALA A 1 524 ? 32.226 -16.232 59.437 1.00 89.61 647 ALA A O 1
ATOM 3979 N N . VAL A 1 525 ? 31.762 -18.181 58.418 1.00 83.94 648 VAL A N 1
ATOM 3980 C CA . VAL A 1 525 ? 30.676 -18.507 59.337 1.00 91.89 648 VAL A CA 1
ATOM 3981 C C . VAL A 1 525 ? 31.229 -19.146 60.604 1.00 95.42 648 VAL A C 1
ATOM 3982 O O . VAL A 1 525 ? 30.981 -18.667 61.711 1.00 96.52 648 VAL A O 1
ATOM 3986 N N . LEU A 1 526 ? 31.984 -20.226 60.432 1.00 93.90 649 LEU A N 1
ATOM 3987 C CA . LEU A 1 526 ? 32.632 -20.891 61.554 1.00 95.75 649 LEU A CA 1
ATOM 3988 C C . LEU A 1 526 ? 33.395 -19.882 62.412 1.00 101.92 649 LEU A C 1
ATOM 3989 O O . LEU A 1 526 ? 33.516 -20.050 63.625 1.00 103.60 649 LEU A O 1
ATOM 3994 N N . PHE A 1 527 ? 33.893 -18.829 61.771 1.00 104.20 650 PHE A N 1
ATOM 3995 C CA . PHE A 1 527 ? 34.697 -17.814 62.445 1.00 111.44 650 PHE A CA 1
ATOM 3996 C C . PHE A 1 527 ? 33.848 -16.817 63.231 1.00 115.70 650 PHE A C 1
ATOM 3997 O O . PHE A 1 527 ? 34.190 -16.451 64.356 1.00 114.92 650 PHE A O 1
ATOM 4005 N N . ARG A 1 528 ? 32.743 -16.383 62.635 1.00 118.16 651 ARG A N 1
ATOM 4006 C CA . ARG A 1 528 ? 31.909 -15.344 63.233 1.00 122.57 651 ARG A CA 1
ATOM 4007 C C . ARG A 1 528 ? 30.983 -15.875 64.326 1.00 121.86 651 ARG A C 1
ATOM 4008 O O . ARG A 1 528 ? 30.367 -15.096 65.055 1.00 123.17 651 ARG A O 1
ATOM 4016 N N . ILE A 1 529 ? 30.883 -17.196 64.437 1.00 120.52 652 ILE A N 1
ATOM 4017 C CA . ILE A 1 529 ? 30.052 -17.810 65.469 1.00 125.57 652 ILE A CA 1
ATOM 4018 C C . ILE A 1 529 ? 30.879 -18.194 66.689 1.00 127.30 652 ILE A C 1
ATOM 4019 O O . ILE A 1 529 ? 30.333 -18.518 67.745 1.00 125.76 652 ILE A O 1
ATOM 4024 N N . SER A 1 530 ? 32.199 -18.158 66.536 1.00 130.04 653 SER A N 1
ATOM 4025 C CA . SER A 1 530 ? 33.109 -18.505 67.621 1.00 130.03 653 SER A CA 1
ATOM 4026 C C . SER A 1 530 ? 33.689 -17.265 68.294 1.00 139.47 653 SER A C 1
ATOM 4027 O O . SER A 1 530 ? 34.115 -17.319 69.447 1.00 145.08 653 SER A O 1
ATOM 4030 N N . GLU A 1 531 ? 33.703 -16.150 67.572 1.00 143.13 654 GLU A N 1
ATOM 4031 C CA . GLU A 1 531 ? 34.238 -14.902 68.104 1.00 153.99 654 GLU A CA 1
ATOM 4032 C C . GLU A 1 531 ? 33.388 -14.375 69.255 1.00 160.54 654 GLU A C 1
ATOM 4033 O O . GLU A 1 531 ? 33.909 -13.931 70.278 1.00 160.27 654 GLU A O 1
ATOM 4039 N N . ASP A 1 532 ? 32.074 -14.432 69.075 1.00 166.47 655 ASP A N 1
ATOM 4040 C CA . ASP A 1 532 ? 31.130 -13.971 70.083 1.00 170.53 655 ASP A CA 1
ATOM 4041 C C . ASP A 1 532 ? 31.020 -15.004 71.201 1.00 173.20 655 ASP A C 1
ATOM 4042 O O . ASP A 1 532 ? 30.424 -14.749 72.248 1.00 176.31 655 ASP A O 1
ATOM 4047 N N . LYS A 1 533 ? 31.606 -16.172 70.960 1.00 171.68 656 LYS A N 1
ATOM 4048 C CA . LYS A 1 533 ? 31.530 -17.299 71.878 1.00 172.36 656 LYS A CA 1
ATOM 4049 C C . LYS A 1 533 ? 32.943 -17.692 72.301 1.00 178.27 656 LYS A C 1
ATOM 4050 O O . LYS A 1 533 ? 33.268 -18.873 72.420 1.00 179.36 656 LYS A O 1
ATOM 4056 N N . ASN A 1 534 ? 33.783 -16.688 72.529 1.00 183.12 657 ASN A N 1
ATOM 4057 C CA . ASN A 1 534 ? 35.201 -16.925 72.777 1.00 186.78 657 ASN A CA 1
ATOM 4058 C C . ASN A 1 534 ? 35.615 -16.738 74.233 1.00 190.53 657 ASN A C 1
ATOM 4059 O O . ASN A 1 534 ? 35.856 -15.614 74.676 1.00 193.21 657 ASN A O 1
ATOM 4064 N N . PRO A 1 535 ? 35.690 -17.846 74.987 1.00 190.63 658 PRO A N 1
ATOM 4065 C CA . PRO A 1 535 ? 36.246 -17.827 76.344 1.00 192.77 658 PRO A CA 1
ATOM 4066 C C . PRO A 1 535 ? 37.769 -17.774 76.296 1.00 194.50 658 PRO A C 1
ATOM 4067 O O . PRO A 1 535 ? 38.338 -18.143 75.267 1.00 193.50 658 PRO A O 1
ATOM 4071 N N . ARG A 1 538 ? 36.922 -21.004 69.826 1.00 147.26 661 ARG A N 1
ATOM 4072 C CA . ARG A 1 538 ? 37.137 -20.134 68.674 1.00 150.39 661 ARG A CA 1
ATOM 4073 C C . ARG A 1 538 ? 38.478 -20.424 68.008 1.00 150.93 661 ARG A C 1
ATOM 4074 O O . ARG A 1 538 ? 38.615 -20.343 66.785 1.00 141.12 661 ARG A O 1
ATOM 4076 N N . LYS A 1 539 ? 39.464 -20.763 68.829 1.00 160.80 662 LYS A N 1
ATOM 4077 C CA . LYS A 1 539 ? 40.809 -21.059 68.357 1.00 163.12 662 LYS A CA 1
ATOM 4078 C C . LYS A 1 539 ? 40.845 -22.354 67.559 1.00 163.54 662 LYS A C 1
ATOM 4079 O O . LYS A 1 539 ? 41.585 -22.477 66.584 1.00 165.51 662 LYS A O 1
ATOM 4085 N N . ARG A 1 540 ? 40.037 -23.318 67.982 1.00 163.16 663 ARG A N 1
ATOM 4086 C CA . ARG A 1 540 ? 40.089 -24.668 67.436 1.00 161.69 663 ARG A CA 1
ATOM 4087 C C . ARG A 1 540 ? 39.607 -24.755 65.991 1.00 156.01 663 ARG A C 1
ATOM 4088 O O . ARG A 1 540 ? 40.000 -25.658 65.252 1.00 157.47 663 ARG A O 1
ATOM 4096 N N . VAL A 1 541 ? 38.759 -23.817 65.587 1.00 148.67 664 VAL A N 1
ATOM 4097 C CA . VAL A 1 541 ? 38.270 -23.796 64.215 1.00 144.91 664 VAL A CA 1
ATOM 4098 C C . VAL A 1 541 ? 39.335 -23.272 63.255 1.00 142.62 664 VAL A C 1
ATOM 4099 O O . VAL A 1 541 ? 39.478 -23.776 62.140 1.00 141.30 664 VAL A O 1
ATOM 4103 N N . SER A 1 542 ? 40.088 -22.267 63.694 1.00 140.61 665 SER A N 1
ATOM 4104 C CA . SER A 1 542 ? 41.148 -21.690 62.871 1.00 132.56 665 SER A CA 1
ATOM 4105 C C . SER A 1 542 ? 42.263 -22.702 62.618 1.00 125.45 665 SER A C 1
ATOM 4106 O O . SER A 1 542 ? 42.898 -22.686 61.566 1.00 123.30 665 SER A O 1
ATOM 4109 N N . VAL A 1 543 ? 42.496 -23.582 63.585 1.00 124.09 666 VAL A N 1
ATOM 4110 C CA . VAL A 1 543 ? 43.490 -24.636 63.431 1.00 124.18 666 VAL A CA 1
ATOM 4111 C C . VAL A 1 543 ? 43.037 -25.643 62.375 1.00 134.63 666 VAL A C 1
ATOM 4112 O O . VAL A 1 543 ? 43.858 -26.278 61.711 1.00 141.86 666 VAL A O 1
ATOM 4116 N N . GLU A 1 544 ? 41.723 -25.776 62.220 1.00 135.67 667 GLU A N 1
ATOM 4117 C CA . GLU A 1 544 ? 41.153 -26.689 61.236 1.00 137.44 667 GLU A CA 1
ATOM 4118 C C . GLU A 1 544 ? 41.293 -26.147 59.818 1.00 135.04 667 GLU A C 1
ATOM 4119 O O . GLU A 1 544 ? 41.504 -26.907 58.875 1.00 138.59 667 GLU A O 1
ATOM 4125 N N . LEU A 1 545 ? 41.178 -24.831 59.675 1.00 132.55 668 LEU A N 1
ATOM 4126 C CA . LEU A 1 545 ? 41.245 -24.200 58.361 1.00 133.60 668 LEU A CA 1
ATOM 4127 C C . LEU A 1 545 ? 42.680 -23.915 57.925 1.00 134.56 668 LEU A C 1
ATOM 4128 O O . LEU A 1 545 ? 42.914 -23.399 56.834 1.00 137.81 668 LEU A O 1
ATOM 4133 N N . THR A 1 546 ? 43.642 -24.250 58.775 1.00 129.63 669 THR A N 1
ATOM 4134 C CA . THR A 1 546 ? 45.038 -24.028 58.432 1.00 125.22 669 THR A CA 1
ATOM 4135 C C . THR A 1 546 ? 45.808 -25.338 58.317 1.00 133.00 669 THR A C 1
ATOM 4136 O O . THR A 1 546 ? 46.550 -25.540 57.358 1.00 140.76 669 THR A O 1
ATOM 4140 N N . ASN A 1 547 ? 45.618 -26.230 59.286 1.00 126.40 670 ASN A N 1
ATOM 4141 C CA . ASN A 1 547 ? 46.360 -27.488 59.328 1.00 119.32 670 ASN A CA 1
ATOM 4142 C C . ASN A 1 547 ? 45.790 -28.560 58.401 1.00 113.24 670 ASN A C 1
ATOM 4143 O O . ASN A 1 547 ? 45.225 -29.552 58.862 1.00 110.69 670 ASN A O 1
ATOM 4148 N N . SER A 1 548 ? 45.949 -28.360 57.096 1.00 112.24 671 SER A N 1
ATOM 4149 C CA . SER A 1 548 ? 45.407 -29.281 56.103 1.00 108.80 671 SER A CA 1
ATOM 4150 C C . SER A 1 548 ? 46.130 -29.157 54.764 1.00 113.84 671 SER A C 1
ATOM 4151 O O . SER A 1 548 ? 46.501 -28.060 54.345 1.00 115.24 671 SER A O 1
ATOM 4154 N N . LEU A 1 549 ? 46.320 -30.288 54.092 1.00 116.94 672 LEU A N 1
ATOM 4155 C CA . LEU A 1 549 ? 46.903 -30.301 52.755 1.00 124.24 672 LEU A CA 1
ATOM 4156 C C . LEU A 1 549 ? 45.935 -30.887 51.737 1.00 136.73 672 LEU A C 1
ATOM 4157 O O . LEU A 1 549 ? 45.212 -31.837 52.032 1.00 144.46 672 LEU A O 1
ATOM 4162 N N . PHE A 1 550 ? 45.935 -30.317 50.537 1.00 139.93 673 PHE A N 1
ATOM 4163 C CA . PHE A 1 550 ? 45.095 -30.804 49.442 1.00 140.94 673 PHE A CA 1
ATOM 4164 C C . PHE A 1 550 ? 43.596 -30.665 49.735 1.00 139.38 673 PHE A C 1
ATOM 4165 O O . PHE A 1 550 ? 43.182 -30.311 50.842 1.00 133.19 673 PHE A O 1
ATOM 4173 N N . ALA B 1 3 ? 0.289 -13.352 57.120 1.00 95.35 126 ALA B N 1
ATOM 4174 C CA . ALA B 1 3 ? 1.075 -14.418 56.515 1.00 95.79 126 ALA B CA 1
ATOM 4175 C C . ALA B 1 3 ? 2.478 -14.502 57.116 1.00 108.09 126 ALA B C 1
ATOM 4176 O O . ALA B 1 3 ? 3.230 -15.427 56.811 1.00 116.62 126 ALA B O 1
ATOM 4178 N N . ILE B 1 4 ? 2.826 -13.543 57.971 1.00 106.61 127 ILE B N 1
ATOM 4179 C CA . ILE B 1 4 ? 4.166 -13.492 58.558 1.00 108.96 127 ILE B CA 1
ATOM 4180 C C . ILE B 1 4 ? 4.386 -14.550 59.636 1.00 106.26 127 ILE B C 1
ATOM 4181 O O . ILE B 1 4 ? 5.501 -15.041 59.822 1.00 101.49 127 ILE B O 1
ATOM 4186 N N . VAL B 1 5 ? 3.325 -14.894 60.354 1.00 108.77 128 VAL B N 1
ATOM 4187 C CA . VAL B 1 5 ? 3.433 -15.910 61.391 1.00 114.59 128 VAL B CA 1
ATOM 4188 C C . VAL B 1 5 ? 3.561 -17.293 60.764 1.00 110.36 128 VAL B C 1
ATOM 4189 O O . VAL B 1 5 ? 4.374 -18.111 61.198 1.00 106.20 128 VAL B O 1
ATOM 4193 N N . HIS B 1 6 ? 2.762 -17.542 59.730 1.00 107.72 129 HIS B N 1
ATOM 4194 C CA . HIS B 1 6 ? 2.752 -18.836 59.057 1.00 108.60 129 HIS B CA 1
ATOM 4195 C C . HIS B 1 6 ? 4.092 -19.150 58.395 1.00 111.64 129 HIS B C 1
ATOM 4196 O O . HIS B 1 6 ? 4.431 -20.315 58.182 1.00 117.86 129 HIS B O 1
ATOM 4203 N N . LEU B 1 7 ? 4.849 -18.105 58.074 1.00 100.95 130 LEU B N 1
ATOM 4204 C CA . LEU B 1 7 ? 6.179 -18.265 57.507 1.00 98.25 130 LEU B CA 1
ATOM 4205 C C . LEU B 1 7 ? 7.166 -18.764 58.552 1.00 112.30 130 LEU B C 1
ATOM 4206 O O . LEU B 1 7 ? 8.042 -19.577 58.255 1.00 120.88 130 LEU B O 1
ATOM 4211 N N . ILE B 1 8 ? 7.025 -18.269 59.777 1.00 115.59 131 ILE B N 1
ATOM 4212 C CA . ILE B 1 8 ? 7.966 -18.599 60.840 1.00 116.58 131 ILE B CA 1
ATOM 4213 C C . ILE B 1 8 ? 7.963 -20.090 61.157 1.00 119.47 131 ILE B C 1
ATOM 4214 O O . ILE B 1 8 ? 9.012 -20.734 61.166 1.00 121.47 131 ILE B O 1
ATOM 4219 N N . ASN B 1 9 ? 6.781 -20.636 61.407 1.00 118.67 132 ASN B N 1
ATOM 4220 C CA . ASN B 1 9 ? 6.651 -22.055 61.710 1.00 123.68 132 ASN B CA 1
ATOM 4221 C C . ASN B 1 9 ? 6.207 -22.872 60.497 1.00 114.53 132 ASN B C 1
ATOM 4222 O O . ASN B 1 9 ? 5.589 -23.924 60.642 1.00 112.43 132 ASN B O 1
ATOM 4227 N N . TYR B 1 10 ? 6.540 -22.386 59.303 1.00 107.90 133 TYR B N 1
ATOM 4228 C CA . TYR B 1 10 ? 6.108 -23.016 58.056 1.00 98.95 133 TYR B CA 1
ATOM 4229 C C . TYR B 1 10 ? 6.593 -24.455 57.909 1.00 100.01 133 TYR B C 1
ATOM 4230 O O . TYR B 1 10 ? 5.802 -25.359 57.647 1.00 99.33 133 TYR B O 1
ATOM 4239 N N . GLN B 1 11 ? 7.895 -24.666 58.061 1.00 105.41 134 GLN B N 1
ATOM 4240 C CA . GLN B 1 11 ? 8.450 -26.003 57.904 1.00 115.70 134 GLN B CA 1
ATOM 4241 C C . GLN B 1 11 ? 7.908 -26.934 58.982 1.00 119.91 134 GLN B C 1
ATOM 4242 O O . GLN B 1 11 ? 7.743 -28.133 58.754 1.00 120.79 134 GLN B O 1
ATOM 4248 N N . ASP B 1 12 ? 7.622 -26.374 60.154 1.00 122.67 135 ASP B N 1
ATOM 4249 C CA . ASP B 1 12 ? 7.033 -27.142 61.247 1.00 123.38 135 ASP B CA 1
ATOM 4250 C C . ASP B 1 12 ? 5.593 -27.537 60.927 1.00 117.15 135 ASP B C 1
ATOM 4251 O O . ASP B 1 12 ? 5.220 -28.703 61.046 1.00 120.44 135 ASP B O 1
ATOM 4256 N N . ASP B 1 13 ? 4.791 -26.560 60.517 1.00 107.27 136 ASP B N 1
ATOM 4257 C CA . ASP B 1 13 ? 3.400 -26.808 60.151 1.00 100.37 136 ASP B CA 1
ATOM 4258 C C . ASP B 1 13 ? 3.291 -27.837 59.032 1.00 99.71 136 ASP B C 1
ATOM 4259 O O . ASP B 1 13 ? 2.513 -28.785 59.124 1.00 101.65 136 ASP B O 1
ATOM 4264 N N . ALA B 1 14 ? 4.073 -27.642 57.977 1.00 97.57 137 ALA B N 1
ATOM 4265 C CA . ALA B 1 14 ? 4.071 -28.551 56.838 1.00 93.22 137 ALA B CA 1
ATOM 4266 C C . ALA B 1 14 ? 4.406 -29.977 57.267 1.00 93.62 137 ALA B C 1
ATOM 4267 O O . ALA B 1 14 ? 3.685 -30.920 56.941 1.00 91.44 137 ALA B O 1
ATOM 4269 N N . GLU B 1 15 ? 5.502 -30.126 58.003 1.00 99.28 138 GLU B N 1
ATOM 4270 C CA . GLU B 1 15 ? 5.976 -31.442 58.415 1.00 100.69 138 GLU B CA 1
ATOM 4271 C C . GLU B 1 15 ? 5.067 -32.051 59.474 1.00 102.56 138 GLU B C 1
ATOM 4272 O O . GLU B 1 15 ? 4.897 -33.268 59.531 1.00 111.71 138 GLU B O 1
ATOM 4278 N N . LEU B 1 16 ? 4.484 -31.196 60.308 1.00 95.48 139 LEU B N 1
ATOM 4279 C CA . LEU B 1 16 ? 3.556 -31.641 61.341 1.00 96.42 139 LEU B CA 1
ATOM 4280 C C . LEU B 1 16 ? 2.281 -32.205 60.720 1.00 93.88 139 LEU B C 1
ATOM 4281 O O . LEU B 1 16 ? 1.772 -33.237 61.152 1.00 88.45 139 LEU B O 1
ATOM 4286 N N . ALA B 1 17 ? 1.768 -31.518 59.705 1.00 95.51 140 ALA B N 1
ATOM 4287 C CA . ALA B 1 17 ? 0.578 -31.975 59.004 1.00 97.20 140 ALA B CA 1
ATOM 4288 C C . ALA B 1 17 ? 0.866 -33.237 58.198 1.00 95.91 140 ALA B C 1
ATOM 4289 O O . ALA B 1 17 ? 0.034 -34.143 58.130 1.00 101.05 140 ALA B O 1
ATOM 4291 N N . THR B 1 18 ? 2.049 -33.295 57.593 1.00 87.39 141 THR B N 1
ATOM 4292 C CA . THR B 1 18 ? 2.441 -34.456 56.801 1.00 85.01 141 THR B CA 1
ATOM 4293 C C . THR B 1 18 ? 2.429 -35.729 57.636 1.00 91.99 141 THR B C 1
ATOM 4294 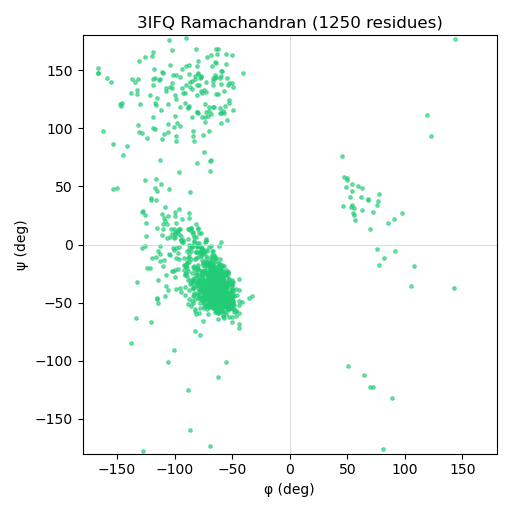O O . THR B 1 18 ? 1.908 -36.761 57.209 1.00 89.37 141 THR B O 1
ATOM 4298 N N . ARG B 1 19 ? 3.008 -35.650 58.829 1.00 101.71 142 ARG B N 1
ATOM 4299 C CA . ARG B 1 19 ? 3.091 -36.808 59.712 1.00 119.80 142 ARG B CA 1
ATOM 4300 C C . ARG B 1 19 ? 1.779 -37.041 60.456 1.00 114.17 142 ARG B C 1
ATOM 4301 O O . ARG B 1 19 ? 1.727 -37.800 61.419 1.00 115.35 142 ARG B O 1
ATOM 4309 N N . ALA B 1 20 ? 0.719 -36.389 59.990 1.00 109.00 143 ALA B N 1
ATOM 4310 C CA . ALA B 1 20 ? -0.597 -36.523 60.598 1.00 102.54 143 ALA B CA 1
ATOM 4311 C C . ALA B 1 20 ? -1.643 -36.937 59.566 1.00 102.39 143 ALA B C 1
ATOM 4312 O O . ALA B 1 20 ? -2.813 -37.118 59.896 1.00 108.17 143 ALA B O 1
ATOM 4314 N N . LEU B 1 21 ? -1.216 -37.085 58.316 1.00 93.65 144 LEU B N 1
ATOM 4315 C CA . LEU B 1 21 ? -2.124 -37.468 57.239 1.00 90.07 144 LEU B CA 1
ATOM 4316 C C . LEU B 1 21 ? -2.722 -38.857 57.441 1.00 104.95 144 LEU B C 1
ATOM 4317 O O . LEU B 1 21 ? -3.942 -39.017 57.393 1.00 112.08 144 LEU B O 1
ATOM 4322 N N . PRO B 1 22 ? -1.870 -39.873 57.660 1.00 109.93 145 PRO B N 1
ATOM 4323 C CA . PRO B 1 22 ? -2.424 -41.215 57.868 1.00 110.33 145 PRO B CA 1
ATOM 4324 C C . PRO B 1 22 ? -3.513 -41.211 58.938 1.00 104.64 145 PRO B C 1
ATOM 4325 O O . PRO B 1 22 ? -4.539 -41.865 58.767 1.00 105.23 145 PRO B O 1
ATOM 4329 N N . GLU B 1 23 ? -3.291 -40.469 60.020 1.00 101.81 146 GLU B N 1
ATOM 4330 C CA . GLU B 1 23 ? -4.276 -40.357 61.092 1.00 105.91 146 GLU B CA 1
ATOM 4331 C C . GLU B 1 23 ? -5.551 -39.653 60.623 1.00 101.33 146 GLU B C 1
ATOM 4332 O O . GLU B 1 23 ? -6.658 -40.151 60.834 1.00 100.69 146 GLU B O 1
ATOM 4338 N N . LEU B 1 24 ? -5.390 -38.494 59.991 1.00 91.55 147 LEU B N 1
ATOM 4339 C CA . LEU B 1 24 ? -6.529 -37.741 59.481 1.00 93.04 147 LEU B CA 1
ATOM 4340 C C . LEU B 1 24 ? -7.261 -38.506 58.384 1.00 98.83 147 LEU B C 1
ATOM 4341 O O . LEU B 1 24 ? -8.479 -38.399 58.249 1.00 88.75 147 LEU B O 1
ATOM 4346 N N . THR B 1 25 ? -6.512 -39.271 57.595 1.00 105.86 148 THR B N 1
ATOM 4347 C CA . THR B 1 25 ? -7.109 -40.089 56.548 1.00 109.27 148 THR B CA 1
ATOM 4348 C C . THR B 1 25 ? -7.778 -41.297 57.177 1.00 116.93 148 THR B C 1
ATOM 4349 O O . THR B 1 25 ? -8.768 -41.814 56.659 1.00 115.48 148 THR B O 1
ATOM 4353 N N . LYS B 1 26 ? -7.225 -41.740 58.303 1.00 122.45 149 LYS B N 1
ATOM 4354 C CA . LYS B 1 26 ? -7.758 -42.880 59.035 1.00 123.63 149 LYS B CA 1
ATOM 4355 C C . LYS B 1 26 ? -9.132 -42.550 59.613 1.00 121.83 149 LYS B C 1
ATOM 4356 O O . LYS B 1 26 ? -10.105 -43.258 59.360 1.00 123.22 149 LYS B O 1
ATOM 4362 N N . LEU B 1 27 ? -9.204 -41.467 60.381 1.00 119.69 150 LEU B N 1
ATOM 4363 C CA . LEU B 1 27 ? -10.456 -41.038 60.994 1.00 119.11 150 LEU B CA 1
ATOM 4364 C C . LEU B 1 27 ? -11.504 -40.684 59.948 1.00 112.99 150 LEU B C 1
ATOM 4365 O O . LEU B 1 27 ? -12.652 -41.119 60.028 1.00 116.76 150 LEU B O 1
ATOM 4370 N N . LEU B 1 28 ? -11.100 -39.885 58.970 1.00 112.79 151 LEU B N 1
ATOM 4371 C CA . LEU B 1 28 ? -12.009 -39.425 57.929 1.00 116.64 151 LEU B CA 1
ATOM 4372 C C . LEU B 1 28 ? -12.642 -40.604 57.192 1.00 124.92 151 LEU B C 1
ATOM 4373 O O . LEU B 1 28 ? -13.767 -40.510 56.701 1.00 126.75 151 LEU B O 1
ATOM 4378 N N . ASN B 1 29 ? -11.916 -41.716 57.126 1.00 132.57 152 ASN B N 1
ATOM 4379 C CA . ASN B 1 29 ? -12.428 -42.928 56.494 1.00 139.96 152 ASN B CA 1
ATOM 4380 C C . ASN B 1 29 ? -13.236 -43.785 57.463 1.00 142.18 152 ASN B C 1
ATOM 4381 O O . ASN B 1 29 ? -14.200 -44.440 57.068 1.00 141.21 152 ASN B O 1
ATOM 4386 N N . ASP B 1 30 ? -12.833 -43.782 58.730 1.00 145.92 153 ASP B N 1
ATOM 4387 C CA . ASP B 1 30 ? -13.562 -44.501 59.768 1.00 148.50 153 ASP B CA 1
ATOM 4388 C C . ASP B 1 30 ? -15.009 -44.046 59.752 1.00 150.15 153 ASP B C 1
ATOM 4389 O O . ASP B 1 30 ? -15.318 -42.934 60.175 1.00 148.41 153 ASP B O 1
ATOM 4394 N N . GLU B 1 31 ? -15.894 -44.908 59.265 1.00 154.43 154 GLU B N 1
ATOM 4395 C CA . GLU B 1 31 ? -17.264 -44.494 58.992 1.00 154.56 154 GLU B CA 1
ATOM 4396 C C . GLU B 1 31 ? -18.200 -44.500 60.199 1.00 151.37 154 GLU B C 1
ATOM 4397 O O . GLU B 1 31 ? -18.861 -45.495 60.500 1.00 145.00 154 GLU B O 1
ATOM 4403 N N . ASP B 1 32 ? -18.228 -43.364 60.884 1.00 151.24 155 ASP B N 1
ATOM 4404 C CA . ASP B 1 32 ? -19.255 -43.058 61.863 1.00 148.13 155 ASP B CA 1
ATOM 4405 C C . ASP B 1 32 ? -19.223 -41.550 62.083 1.00 141.98 155 ASP B C 1
ATOM 4406 O O . ASP B 1 32 ? -18.399 -41.044 62.844 1.00 141.44 155 ASP B O 1
ATOM 4411 N N . PRO B 1 33 ? -20.124 -40.835 61.396 1.00 136.66 156 PRO B N 1
ATOM 4412 C CA . PRO B 1 33 ? -20.189 -39.381 61.209 1.00 133.70 156 PRO B CA 1
ATOM 4413 C C . PRO B 1 33 ? -19.681 -38.544 62.378 1.00 132.77 156 PRO B C 1
ATOM 4414 O O . PRO B 1 33 ? -18.971 -37.574 62.140 1.00 134.79 156 PRO B O 1
ATOM 4418 N N . VAL B 1 34 ? -20.041 -38.896 63.607 1.00 134.49 157 VAL B N 1
ATOM 4419 C CA . VAL B 1 34 ? -19.620 -38.109 64.763 1.00 135.85 157 VAL B CA 1
ATOM 4420 C C . VAL B 1 34 ? -18.117 -37.837 64.733 1.00 135.61 157 VAL B C 1
ATOM 4421 O O . VAL B 1 34 ? -17.669 -36.742 65.074 1.00 138.89 157 VAL B O 1
ATOM 4425 N N . VAL B 1 35 ? -17.347 -38.839 64.317 1.00 131.78 158 VAL B N 1
ATOM 4426 C CA . VAL B 1 35 ? -15.898 -38.703 64.200 1.00 130.42 158 VAL B CA 1
ATOM 4427 C C . VAL B 1 35 ? -15.513 -38.087 62.857 1.00 119.35 158 VAL B C 1
ATOM 4428 O O . VAL B 1 35 ? -14.726 -37.142 62.801 1.00 117.06 158 VAL B O 1
ATOM 4432 N N . VAL B 1 36 ? -16.075 -38.630 61.781 1.00 110.39 159 VAL B N 1
ATOM 4433 C CA . VAL B 1 36 ? -15.826 -38.124 60.434 1.00 97.63 159 VAL B CA 1
ATOM 4434 C C . VAL B 1 36 ? -16.078 -36.625 60.340 1.00 95.20 159 VAL B C 1
ATOM 4435 O O . VAL B 1 36 ? -15.282 -35.889 59.763 1.00 89.41 159 VAL B O 1
ATOM 4439 N N . THR B 1 37 ? -17.194 -36.178 60.903 1.00 99.33 160 THR B N 1
ATOM 4440 C CA . THR B 1 37 ? -17.538 -34.764 60.881 1.00 102.03 160 THR B CA 1
ATOM 4441 C C . THR B 1 37 ? -16.498 -33.947 61.645 1.00 106.18 160 THR B C 1
ATOM 4442 O O . THR B 1 37 ? -16.126 -32.853 61.222 1.00 107.23 160 THR B O 1
ATOM 4446 N N . LYS B 1 38 ? -16.022 -34.492 62.760 1.00 106.64 161 LYS B N 1
ATOM 4447 C CA . LYS B 1 38 ? -14.996 -33.828 63.557 1.00 106.51 161 LYS B CA 1
ATOM 4448 C C . LYS B 1 38 ? -13.633 -33.928 62.879 1.00 98.57 161 LYS B C 1
ATOM 4449 O O . LYS B 1 38 ? -12.735 -33.128 63.147 1.00 95.91 161 LYS B O 1
ATOM 4455 N N . ALA B 1 39 ? -13.491 -34.914 61.998 1.00 94.23 162 ALA B N 1
ATOM 4456 C CA . ALA B 1 39 ? -12.255 -35.114 61.251 1.00 99.77 162 ALA B CA 1
ATOM 4457 C C . ALA B 1 39 ? -12.156 -34.114 60.108 1.00 96.44 162 ALA B C 1
ATOM 4458 O O . ALA B 1 39 ? -11.117 -33.488 59.907 1.00 101.79 162 ALA B O 1
ATOM 4460 N N . ALA B 1 40 ? -13.245 -33.971 59.361 1.00 88.40 163 ALA B N 1
ATOM 4461 C CA . ALA B 1 40 ? -13.314 -33.004 58.276 1.00 83.59 163 ALA B CA 1
ATOM 4462 C C . ALA B 1 40 ? -13.308 -31.579 58.816 1.00 91.16 163 ALA B C 1
ATOM 4463 O O . ALA B 1 40 ? -13.085 -30.625 58.072 1.00 99.29 163 ALA B O 1
ATOM 4465 N N . MET B 1 41 ? -13.559 -31.433 60.111 1.00 90.82 164 MET B N 1
ATOM 4466 C CA . MET B 1 41 ? -13.532 -30.115 60.731 1.00 95.58 164 MET B CA 1
ATOM 4467 C C . MET B 1 41 ? -12.100 -29.634 60.920 1.00 103.44 164 MET B C 1
ATOM 4468 O O . MET B 1 41 ? -11.776 -28.484 60.623 1.00 101.96 164 MET B O 1
ATOM 4473 N N . ILE B 1 42 ? -11.243 -30.524 61.410 1.00 109.31 165 ILE B N 1
ATOM 4474 C CA . ILE B 1 42 ? -9.848 -30.179 61.641 1.00 117.62 165 ILE B CA 1
ATOM 4475 C C . ILE B 1 42 ? -9.074 -30.116 60.324 1.00 116.56 165 ILE B C 1
ATOM 4476 O O . ILE B 1 42 ? -8.189 -29.274 60.156 1.00 115.82 165 ILE B O 1
ATOM 4481 N N . VAL B 1 43 ? -9.421 -30.999 59.391 1.00 109.66 166 VAL B N 1
ATOM 4482 C CA . VAL B 1 43 ? -8.839 -30.966 58.055 1.00 99.70 166 VAL B CA 1
ATOM 4483 C C . VAL B 1 43 ? -9.200 -29.659 57.362 1.00 102.58 166 VAL B C 1
ATOM 4484 O O . VAL B 1 43 ? -8.393 -29.090 56.628 1.00 105.21 166 VAL B O 1
ATOM 4488 N N . ASN B 1 44 ? -10.421 -29.189 57.601 1.00 96.86 167 ASN B N 1
ATOM 4489 C CA . ASN B 1 44 ? -10.858 -27.911 57.060 1.00 94.47 167 ASN B CA 1
ATOM 4490 C C . ASN B 1 44 ? -10.040 -26.770 57.638 1.00 101.83 167 ASN B C 1
ATOM 4491 O O . ASN B 1 44 ? -9.742 -25.797 56.947 1.00 112.37 167 ASN B O 1
ATOM 4496 N N . GLN B 1 45 ? -9.678 -26.885 58.911 1.00 100.64 168 GLN B N 1
ATOM 4497 C CA . GLN B 1 45 ? -8.860 -25.858 59.542 1.00 103.49 168 GLN B CA 1
ATOM 4498 C C . GLN B 1 45 ? -7.421 -25.911 59.047 1.00 85.85 168 GLN B C 1
ATOM 4499 O O . GLN B 1 45 ? -6.766 -24.880 58.909 1.00 81.40 168 GLN B O 1
ATOM 4505 N N . LEU B 1 46 ? -6.936 -27.116 58.771 1.00 79.46 169 LEU B N 1
ATOM 4506 C CA . LEU B 1 46 ? -5.582 -27.281 58.260 1.00 81.76 169 LEU B CA 1
ATOM 4507 C C . LEU B 1 46 ? -5.478 -26.755 56.841 1.00 81.11 169 LEU B C 1
ATOM 4508 O O . LEU B 1 46 ? -4.420 -26.290 56.423 1.00 83.70 169 LEU B O 1
ATOM 4513 N N . SER B 1 47 ? -6.583 -26.832 56.104 1.00 76.64 170 SER B N 1
ATOM 4514 C CA . SER B 1 47 ? -6.600 -26.416 54.709 1.00 75.87 170 SER B CA 1
ATOM 4515 C C . SER B 1 47 ? -6.653 -24.902 54.587 1.00 76.68 170 SER B C 1
ATOM 4516 O O . SER B 1 47 ? -6.543 -24.357 53.490 1.00 81.56 170 SER B O 1
ATOM 4519 N N . LYS B 1 48 ? -6.825 -24.226 55.717 1.00 70.99 171 LYS B N 1
ATOM 4520 C CA . LYS B 1 48 ? -6.854 -22.769 55.731 1.00 76.13 171 LYS B CA 1
ATOM 4521 C C . LYS B 1 48 ? -5.443 -22.167 55.730 1.00 85.02 171 LYS B C 1
ATOM 4522 O O . LYS B 1 48 ? -5.254 -21.005 55.364 1.00 82.31 171 LYS B O 1
ATOM 4528 N N . LYS B 1 49 ? -4.462 -22.965 56.145 1.00 92.05 172 LYS B N 1
ATOM 4529 C CA . LYS B 1 49 ? -3.059 -22.562 56.109 1.00 90.08 172 LYS B CA 1
ATOM 4530 C C . LYS B 1 49 ? -2.374 -23.138 54.875 1.00 89.71 172 LYS B C 1
ATOM 4531 O O . LYS B 1 49 ? -2.696 -24.246 54.447 1.00 85.18 172 LYS B O 1
ATOM 4537 N N . GLU B 1 50 ? -1.422 -22.395 54.313 1.00 90.21 173 GLU B N 1
ATOM 4538 C CA . GLU B 1 50 ? -0.647 -22.887 53.177 1.00 93.29 173 GLU B CA 1
ATOM 4539 C C . GLU B 1 50 ? 0.205 -24.101 53.530 1.00 94.11 173 GLU B C 1
ATOM 4540 O O . GLU B 1 50 ? 0.097 -25.153 52.895 1.00 90.30 173 GLU B O 1
ATOM 4546 N N . ALA B 1 51 ? 1.057 -23.944 54.537 1.00 95.84 174 ALA B N 1
ATOM 4547 C CA . ALA B 1 51 ? 1.993 -24.995 54.921 1.00 102.29 174 ALA B CA 1
ATOM 4548 C C . ALA B 1 51 ? 1.320 -26.363 54.989 1.00 107.18 174 ALA B C 1
ATOM 4549 O O . ALA B 1 51 ? 1.868 -27.355 54.509 1.00 118.04 174 ALA B O 1
ATOM 4551 N N . SER B 1 52 ? 0.129 -26.410 55.575 1.00 97.12 175 SER B N 1
ATOM 4552 C CA . SER B 1 52 ? -0.586 -27.670 55.736 1.00 92.16 175 SER B CA 1
ATOM 4553 C C . SER B 1 52 ? -1.512 -27.981 54.562 1.00 90.91 175 SER B C 1
ATOM 4554 O O . SER B 1 52 ? -1.802 -29.147 54.292 1.00 80.60 175 SER B O 1
ATOM 4557 N N . ARG B 1 53 ? -1.967 -26.942 53.865 1.00 93.43 176 ARG B N 1
ATOM 4558 C CA . ARG B 1 53 ? -2.820 -27.125 52.691 1.00 85.94 176 ARG B CA 1
ATOM 4559 C C . ARG B 1 53 ? -2.100 -27.929 51.617 1.00 86.54 176 ARG B C 1
ATOM 4560 O O . ARG B 1 53 ? -2.661 -28.860 51.040 1.00 88.88 176 ARG B O 1
ATOM 4568 N N . ARG B 1 54 ? -0.852 -27.561 51.352 1.00 84.47 177 ARG B N 1
ATOM 4569 C CA . ARG B 1 54 ? -0.075 -28.217 50.310 1.00 81.43 177 ARG B CA 1
ATOM 4570 C C . ARG B 1 54 ? 0.252 -29.655 50.690 1.00 85.76 177 ARG B C 1
ATOM 4571 O O . ARG B 1 54 ? 0.309 -30.540 49.837 1.00 88.08 177 ARG B O 1
ATOM 4579 N N . ALA B 1 55 ? 0.456 -29.886 51.980 1.00 84.06 178 ALA B N 1
ATOM 4580 C CA . ALA B 1 55 ? 0.593 -31.243 52.482 1.00 82.93 178 ALA B CA 1
ATOM 4581 C C . ALA B 1 55 ? -0.679 -32.039 52.187 1.00 86.46 178 ALA B C 1
ATOM 4582 O O . ALA B 1 55 ? -0.610 -33.191 51.756 1.00 82.81 178 ALA B O 1
ATOM 4584 N N . LEU B 1 56 ? -1.837 -31.416 52.408 1.00 85.52 179 LEU B N 1
ATOM 4585 C CA . LEU B 1 56 ? -3.118 -32.094 52.214 1.00 89.05 179 LEU B CA 1
ATOM 4586 C C . LEU B 1 56 ? -3.364 -32.439 50.750 1.00 85.88 179 LEU B C 1
ATOM 4587 O O . LEU B 1 56 ? -3.832 -33.529 50.436 1.00 86.14 179 LEU B O 1
ATOM 4592 N N . MET B 1 57 ? -3.054 -31.506 49.856 1.00 85.37 180 MET B N 1
ATOM 4593 C CA . MET B 1 57 ? -3.257 -31.734 48.430 1.00 90.26 180 MET B CA 1
ATOM 4594 C C . MET B 1 57 ? -2.223 -32.719 47.889 1.00 94.02 180 MET B C 1
ATOM 4595 O O . MET B 1 57 ? -2.436 -33.355 46.856 1.00 93.67 180 MET B O 1
ATOM 4600 N N . GLY B 1 58 ? -1.102 -32.836 48.594 1.00 93.10 181 GLY B N 1
ATOM 4601 C CA . GLY B 1 58 ? -0.027 -33.716 48.175 1.00 98.46 181 GLY B CA 1
ATOM 4602 C C . GLY B 1 58 ? -0.363 -35.189 48.311 1.00 100.61 181 GLY B C 1
ATOM 4603 O O . GLY B 1 58 ? 0.158 -36.022 47.569 1.00 100.37 181 GLY B O 1
ATOM 4604 N N . SER B 1 59 ? -1.233 -35.510 49.263 1.00 102.89 182 SER B N 1
ATOM 4605 C CA . SER B 1 59 ? -1.636 -36.892 49.499 1.00 102.05 182 SER B CA 1
ATOM 4606 C C . SER B 1 59 ? -2.932 -37.224 48.769 1.00 96.73 182 SER B C 1
ATOM 4607 O O . SER B 1 59 ? -3.966 -36.616 49.029 1.00 87.39 182 SER B O 1
ATOM 4610 N N . PRO B 1 60 ? -2.878 -38.194 47.845 1.00 103.34 183 PRO B N 1
ATOM 4611 C CA . PRO B 1 60 ? -4.072 -38.605 47.098 1.00 102.17 183 PRO B CA 1
ATOM 4612 C C . PRO B 1 60 ? -5.101 -39.250 48.020 1.00 95.11 183 PRO B C 1
ATOM 4613 O O . PRO B 1 60 ? -6.301 -39.187 47.752 1.00 80.88 183 PRO B O 1
ATOM 4617 N N . GLN B 1 61 ? -4.618 -39.858 49.100 1.00 102.46 184 GLN B N 1
ATOM 4618 C CA . GLN B 1 61 ? -5.466 -40.571 50.048 1.00 105.71 184 GLN B CA 1
ATOM 4619 C C . GLN B 1 61 ? -6.454 -39.645 50.751 1.00 104.50 184 GLN B C 1
ATOM 4620 O O . GLN B 1 61 ? -7.648 -39.939 50.824 1.00 105.28 184 GLN B O 1
ATOM 4626 N N . LEU B 1 62 ? -5.951 -38.530 51.272 1.00 99.90 185 LEU B N 1
ATOM 4627 C CA . LEU B 1 62 ? -6.797 -37.572 51.975 1.00 92.50 185 LEU B CA 1
ATOM 4628 C C . LEU B 1 62 ? -7.834 -36.959 51.041 1.00 92.62 185 LEU B C 1
ATOM 4629 O O . LEU B 1 62 ? -9.009 -36.839 51.394 1.00 91.19 185 LEU B O 1
ATOM 4634 N N . VAL B 1 63 ? -7.394 -36.575 49.847 1.00 86.03 186 VAL B N 1
ATOM 4635 C CA . VAL B 1 63 ? -8.284 -35.977 48.860 1.00 86.72 186 VAL B CA 1
ATOM 4636 C C . VAL B 1 63 ? -9.410 -36.933 48.464 1.00 87.25 186 VAL B C 1
ATOM 4637 O O . VAL B 1 63 ? -10.576 -36.543 48.408 1.00 87.17 186 VAL B O 1
ATOM 4641 N N . ALA B 1 64 ? -9.057 -38.186 48.196 1.00 86.67 187 ALA B N 1
ATOM 4642 C CA . ALA B 1 64 ? -10.054 -39.199 47.871 1.00 84.14 187 ALA B CA 1
ATOM 4643 C C . ALA B 1 64 ? -11.001 -39.422 49.045 1.00 84.36 187 ALA B C 1
ATOM 4644 O O . ALA B 1 64 ? -12.198 -39.624 48.856 1.00 88.64 187 ALA B O 1
ATOM 4646 N N . ALA B 1 65 ? -10.458 -39.379 50.257 1.00 79.02 188 ALA B N 1
ATOM 4647 C CA . ALA B 1 65 ? -11.260 -39.577 51.457 1.00 82.19 188 ALA B CA 1
ATOM 4648 C C . ALA B 1 65 ? -12.268 -38.449 51.626 1.00 85.67 188 ALA B C 1
ATOM 4649 O O . ALA B 1 65 ? -13.448 -38.691 51.886 1.00 90.30 188 ALA B O 1
ATOM 4651 N N . VAL B 1 66 ? -11.798 -37.215 51.477 1.00 85.92 189 VAL B N 1
ATOM 4652 C CA . VAL B 1 66 ? -12.668 -36.050 51.582 1.00 83.58 189 VAL B CA 1
ATOM 4653 C C . VAL B 1 66 ? -13.754 -36.089 50.516 1.00 89.84 189 VAL B C 1
ATOM 4654 O O . VAL B 1 66 ? -14.934 -35.907 50.815 1.00 100.94 189 VAL B O 1
ATOM 4658 N N . VAL B 1 67 ? -13.353 -36.336 49.274 1.00 86.56 190 VAL B N 1
ATOM 4659 C CA . VAL B 1 67 ? -14.302 -36.391 48.170 1.00 89.69 190 VAL B CA 1
ATOM 4660 C C . VAL B 1 67 ? -15.439 -37.366 48.466 1.00 95.95 190 VAL B C 1
ATOM 4661 O O . VAL B 1 67 ? -16.610 -36.993 48.410 1.00 98.98 190 VAL B O 1
ATOM 4665 N N . ARG B 1 68 ? -15.090 -38.608 48.791 1.00 97.44 191 ARG B N 1
ATOM 4666 C CA . ARG B 1 68 ? -16.093 -39.625 49.095 1.00 102.08 191 ARG B CA 1
ATOM 4667 C C . ARG B 1 68 ? -17.016 -39.174 50.221 1.00 100.67 191 ARG B C 1
ATOM 4668 O O . ARG B 1 68 ? -18.238 -39.265 50.108 1.00 104.75 191 ARG B O 1
ATOM 4676 N N . THR B 1 69 ? -16.423 -38.687 51.306 1.00 90.12 192 THR B N 1
ATOM 4677 C CA . THR B 1 69 ? -17.199 -38.226 52.448 1.00 91.44 192 THR B CA 1
ATOM 4678 C C . THR B 1 69 ? -18.179 -37.128 52.049 1.00 98.31 192 THR B C 1
ATOM 4679 O O . THR B 1 69 ? -19.266 -37.022 52.616 1.00 103.97 192 THR B O 1
ATOM 4683 N N . MET B 1 70 ? -17.796 -36.322 51.063 1.00 98.28 193 MET B N 1
ATOM 4684 C CA . MET B 1 70 ? -18.625 -35.200 50.639 1.00 104.21 193 MET B CA 1
ATOM 4685 C C . MET B 1 70 ? -19.929 -35.662 49.999 1.00 112.69 193 MET B C 1
ATOM 4686 O O . MET B 1 70 ? -21.012 -35.240 50.406 1.00 123.26 193 MET B O 1
ATOM 4691 N N . GLN B 1 71 ? -19.825 -36.529 48.999 1.00 106.25 194 GLN B N 1
ATOM 4692 C CA . GLN B 1 71 ? -21.001 -36.952 48.252 1.00 110.99 194 GLN B CA 1
ATOM 4693 C C . GLN B 1 71 ? -21.787 -38.043 48.967 1.00 114.94 194 GLN B C 1
ATOM 4694 O O . GLN B 1 71 ? -22.597 -38.745 48.356 1.00 110.81 194 GLN B O 1
ATOM 4700 N N . ASN B 1 72 ? -21.540 -38.183 50.263 1.00 117.93 195 ASN B N 1
ATOM 4701 C CA . ASN B 1 72 ? -22.284 -39.131 51.082 1.00 113.57 195 ASN B CA 1
ATOM 4702 C C . ASN B 1 72 ? -23.010 -38.415 52.208 1.00 113.35 195 ASN B C 1
ATOM 4703 O O . ASN B 1 72 ? -24.240 -38.370 52.236 1.00 115.83 195 ASN B O 1
ATOM 4708 N N . THR B 1 73 ? -22.238 -37.849 53.132 1.00 114.61 196 THR B N 1
ATOM 4709 C CA . THR B 1 73 ? -22.798 -37.168 54.294 1.00 121.53 196 THR B CA 1
ATOM 4710 C C . THR B 1 73 ? -24.021 -36.340 53.919 1.00 117.93 196 THR B C 1
ATOM 4711 O O . THR B 1 73 ? -24.117 -35.821 52.806 1.00 116.49 196 THR B O 1
ATOM 4715 N N . SER B 1 74 ? -24.960 -36.233 54.851 1.00 113.34 197 SER B N 1
ATOM 4716 C CA . SER B 1 74 ? -26.124 -35.381 54.664 1.00 110.70 197 SER B CA 1
ATOM 4717 C C . SER B 1 74 ? -26.105 -34.262 55.691 1.00 109.48 197 SER B C 1
ATOM 4718 O O . SER B 1 74 ? -26.880 -33.311 55.603 1.00 114.07 197 SER B O 1
ATOM 4721 N N . ASP B 1 75 ? -25.215 -34.386 56.670 1.00 100.31 198 ASP B N 1
ATOM 4722 C CA . ASP B 1 75 ? -25.048 -33.347 57.672 1.00 98.76 198 ASP B CA 1
ATOM 4723 C C . ASP B 1 75 ? -24.508 -32.102 56.986 1.00 92.27 198 ASP B C 1
ATOM 4724 O O . ASP B 1 75 ? -23.423 -32.126 56.409 1.00 96.19 198 ASP B O 1
ATOM 4729 N N . LEU B 1 76 ? -25.276 -31.021 57.035 1.00 84.93 199 LEU B N 1
ATOM 4730 C CA . LEU B 1 76 ? -24.841 -29.770 56.445 1.00 81.11 199 LEU B CA 1
ATOM 4731 C C . LEU B 1 76 ? -23.431 -29.445 56.932 1.00 87.68 199 LEU B C 1
ATOM 4732 O O . LEU B 1 76 ? -22.551 -29.132 56.131 1.00 81.39 199 LEU B O 1
ATOM 4737 N N . ASP B 1 77 ? -23.219 -29.535 58.244 1.00 90.80 200 ASP B N 1
ATOM 4738 C CA . ASP B 1 77 ? -21.907 -29.268 58.827 1.00 90.73 200 ASP B CA 1
ATOM 4739 C C . ASP B 1 77 ? -20.809 -30.034 58.097 1.00 91.43 200 ASP B C 1
ATOM 4740 O O . ASP B 1 77 ? -19.811 -29.448 57.679 1.00 90.28 200 ASP B O 1
ATOM 4745 N N . THR B 1 78 ? -21.005 -31.341 57.938 1.00 94.30 201 THR B N 1
ATOM 4746 C CA . THR B 1 78 ? -20.025 -32.196 57.268 1.00 93.69 201 THR B CA 1
ATOM 4747 C C . THR B 1 78 ? -19.905 -31.882 55.779 1.00 93.35 201 THR B C 1
ATOM 4748 O O . THR B 1 78 ? -18.803 -31.790 55.239 1.00 86.71 201 THR B O 1
ATOM 4752 N N . ALA B 1 79 ? -21.044 -31.725 55.114 1.00 96.77 202 ALA B N 1
ATOM 4753 C CA . ALA B 1 79 ? -21.045 -31.432 53.687 1.00 97.27 202 ALA B CA 1
ATOM 4754 C C . ALA B 1 79 ? -20.638 -29.991 53.419 1.00 100.48 202 ALA B C 1
ATOM 4755 O O . ALA B 1 79 ? -20.463 -29.592 52.271 1.00 109.86 202 ALA B O 1
ATOM 4757 N N . ARG B 1 80 ? -20.493 -29.210 54.483 1.00 92.72 203 ARG B N 1
ATOM 4758 C CA . ARG B 1 80 ? -19.994 -27.848 54.361 1.00 90.69 203 ARG B CA 1
ATOM 4759 C C . ARG B 1 80 ? -18.522 -27.814 54.727 1.00 92.32 203 ARG B C 1
ATOM 4760 O O . ARG B 1 80 ? -17.763 -26.976 54.242 1.00 89.34 203 ARG B O 1
ATOM 4768 N N . CYS B 1 81 ? -18.129 -28.741 55.592 1.00 96.75 204 CYS B N 1
ATOM 4769 C CA . CYS B 1 81 ? -16.757 -28.824 56.061 1.00 94.59 204 CYS B CA 1
ATOM 4770 C C . CYS B 1 81 ? -15.874 -29.475 55.000 1.00 94.19 204 CYS B C 1
ATOM 4771 O O . CYS B 1 81 ? -14.701 -29.130 54.861 1.00 100.44 204 CYS B O 1
ATOM 4774 N N . THR B 1 82 ? -16.446 -30.414 54.251 1.00 91.77 205 THR B N 1
ATOM 4775 C CA . THR B 1 82 ? -15.711 -31.117 53.205 1.00 94.26 205 THR B CA 1
ATOM 4776 C C . THR B 1 82 ? -15.813 -30.382 51.880 1.00 98.04 205 THR B C 1
ATOM 4777 O O . THR B 1 82 ? -14.998 -30.584 50.980 1.00 104.08 205 THR B O 1
ATOM 4781 N N . THR B 1 83 ? -16.824 -29.532 51.760 1.00 95.55 206 THR B N 1
ATOM 4782 C CA . THR B 1 83 ? -17.016 -28.757 50.545 1.00 87.68 206 THR B CA 1
ATOM 4783 C C . THR B 1 83 ? -16.078 -27.557 50.544 1.00 89.39 206 THR B C 1
ATOM 4784 O O . THR B 1 83 ? -15.775 -26.994 49.492 1.00 95.03 206 THR B O 1
ATOM 4788 N N . SER B 1 84 ? -15.610 -27.175 51.729 1.00 89.45 207 SER B N 1
ATOM 4789 C CA . SER B 1 84 ? -14.716 -26.027 51.857 1.00 94.14 207 SER B CA 1
ATOM 4790 C C . SER B 1 84 ? -13.244 -26.405 51.694 1.00 96.13 207 SER B C 1
ATOM 4791 O O . SER B 1 84 ? -12.445 -25.599 51.220 1.00 101.65 207 SER B O 1
ATOM 4794 N N . ILE B 1 85 ? -12.880 -27.624 52.085 1.00 90.87 208 ILE B N 1
ATOM 4795 C CA . ILE B 1 85 ? -11.515 -28.087 51.861 1.00 89.94 208 ILE B CA 1
ATOM 4796 C C . ILE B 1 85 ? -11.224 -28.214 50.372 1.00 84.72 208 ILE B C 1
ATOM 4797 O O . ILE B 1 85 ? -10.221 -27.695 49.891 1.00 92.96 208 ILE B O 1
ATOM 4802 N N . LEU B 1 86 ? -12.105 -28.890 49.642 1.00 75.22 209 LEU B N 1
ATOM 4803 C CA . LEU B 1 86 ? -11.944 -29.003 48.196 1.00 75.41 209 LEU B CA 1
ATOM 4804 C C . LEU B 1 86 ? -11.830 -27.625 47.558 1.00 83.48 209 LEU B C 1
ATOM 4805 O O . LEU B 1 86 ? -10.951 -27.384 46.729 1.00 81.76 209 LEU B O 1
ATOM 4810 N N . HIS B 1 87 ? -12.717 -26.717 47.949 1.00 87.14 210 HIS B N 1
ATOM 4811 C CA . HIS B 1 87 ? -12.621 -25.337 47.487 1.00 83.99 210 HIS B CA 1
ATOM 4812 C C . HIS B 1 87 ? -11.209 -24.817 47.707 1.00 80.75 210 HIS B C 1
ATOM 4813 O O . HIS B 1 87 ? -10.584 -24.293 46.789 1.00 90.42 210 HIS B O 1
ATOM 4820 N N . ASN B 1 88 ? -10.710 -24.976 48.929 1.00 70.64 211 ASN B N 1
ATOM 4821 C CA . ASN B 1 88 ? -9.373 -24.519 49.277 1.00 68.77 211 ASN B CA 1
ATOM 4822 C C . ASN B 1 88 ? -8.301 -25.162 48.411 1.00 74.50 211 ASN B C 1
ATOM 4823 O O . ASN B 1 88 ? -7.449 -24.474 47.854 1.00 79.06 211 ASN B O 1
ATOM 4828 N N . LEU B 1 89 ? -8.357 -26.485 48.305 1.00 71.14 212 LEU B N 1
ATOM 4829 C CA . LEU B 1 89 ? -7.381 -27.246 47.541 1.00 70.30 212 LEU B CA 1
ATOM 4830 C C . LEU B 1 89 ? -7.430 -26.918 46.058 1.00 75.96 212 LEU B C 1
ATOM 4831 O O . LEU B 1 89 ? -6.466 -27.158 45.335 1.00 88.47 212 LEU B O 1
ATOM 4836 N N . SER B 1 90 ? -8.556 -26.383 45.602 1.00 65.07 213 SER B N 1
ATOM 4837 C CA . SER B 1 90 ? -8.712 -26.081 44.188 1.00 61.46 213 SER B CA 1
ATOM 4838 C C . SER B 1 90 ? -7.938 -24.818 43.824 1.00 72.55 213 SER B C 1
ATOM 4839 O O . SER B 1 90 ? -7.861 -24.436 42.656 1.00 76.92 213 SER B O 1
ATOM 4842 N N . HIS B 1 91 ? -7.358 -24.174 44.831 1.00 74.61 214 HIS B N 1
ATOM 4843 C CA . HIS B 1 91 ? -6.558 -22.976 44.608 1.00 83.55 214 HIS B CA 1
ATOM 4844 C C . HIS B 1 91 ? -5.146 -23.333 44.156 1.00 84.40 214 HIS B C 1
ATOM 4845 O O . HIS B 1 91 ? -4.286 -22.466 44.026 1.00 83.25 214 HIS B O 1
ATOM 4852 N N . HIS B 1 92 ? -4.918 -24.618 43.915 1.00 80.66 215 HIS B N 1
ATOM 4853 C CA . HIS B 1 92 ? -3.603 -25.102 43.526 1.00 75.69 215 HIS B CA 1
ATOM 4854 C C . HIS B 1 92 ? -3.726 -26.131 42.413 1.00 82.24 215 HIS B C 1
ATOM 4855 O O . HIS B 1 92 ? -4.517 -27.066 42.515 1.00 72.08 215 HIS B O 1
ATOM 4862 N N . ARG B 1 93 ? -2.944 -25.955 41.351 1.00 92.17 216 ARG B N 1
ATOM 4863 C CA . ARG B 1 93 ? -3.008 -26.848 40.200 1.00 95.15 216 ARG B CA 1
ATOM 4864 C C . ARG B 1 93 ? -2.889 -28.309 40.627 1.00 93.69 216 ARG B C 1
ATOM 4865 O O . ARG B 1 93 ? -3.601 -29.176 40.119 1.00 91.09 216 ARG B O 1
ATOM 4873 N N . GLU B 1 94 ? -1.994 -28.576 41.571 1.00 93.75 217 GLU B N 1
ATOM 4874 C CA . GLU B 1 94 ? -1.837 -29.924 42.099 1.00 96.02 217 GLU B CA 1
ATOM 4875 C C . GLU B 1 94 ? -3.085 -30.357 42.863 1.00 89.06 217 GLU B C 1
ATOM 4876 O O . GLU B 1 94 ? -3.401 -31.546 42.934 1.00 84.49 217 GLU B O 1
ATOM 4882 N N . GLY B 1 95 ? -3.791 -29.384 43.431 1.00 84.20 218 GLY B N 1
ATOM 4883 C CA . GLY B 1 95 ? -5.026 -29.651 44.147 1.00 81.81 218 GLY B CA 1
ATOM 4884 C C . GLY B 1 95 ? -6.182 -29.933 43.206 1.00 78.88 218 GLY B C 1
ATOM 4885 O O . GLY B 1 95 ? -6.969 -30.855 43.429 1.00 78.27 218 GLY B O 1
ATOM 4886 N N . LEU B 1 96 ? -6.288 -29.129 42.153 1.00 73.87 219 LEU B N 1
ATOM 4887 C CA . LEU B 1 96 ? -7.277 -29.361 41.111 1.00 69.74 219 LEU B CA 1
ATOM 4888 C C . LEU B 1 96 ? -7.117 -30.766 40.538 1.00 78.36 219 LEU B C 1
ATOM 4889 O O . LEU B 1 96 ? -8.089 -31.512 40.432 1.00 75.00 219 LEU B O 1
ATOM 4894 N N . LEU B 1 97 ? -5.886 -31.127 40.182 1.00 83.14 220 LEU B N 1
ATOM 4895 C CA . LEU B 1 97 ? -5.620 -32.432 39.583 1.00 80.89 220 LEU B CA 1
ATOM 4896 C C . LEU B 1 97 ? -5.976 -33.582 40.520 1.00 79.09 220 LEU B C 1
ATOM 4897 O O . LEU B 1 97 ? -6.513 -34.599 40.084 1.00 77.27 220 LEU B O 1
ATOM 4902 N N . ALA B 1 98 ? -5.664 -33.424 41.803 1.00 82.10 221 ALA B N 1
ATOM 4903 C CA . ALA B 1 98 ? -6.006 -34.440 42.792 1.00 86.78 221 ALA B CA 1
ATOM 4904 C C . ALA B 1 98 ? -7.521 -34.590 42.879 1.00 92.97 221 ALA B C 1
ATOM 4905 O O . ALA B 1 98 ? -8.052 -35.701 42.813 1.00 89.73 221 ALA B O 1
ATOM 4907 N N . ILE B 1 99 ? -8.213 -33.462 43.019 1.00 89.30 222 ILE B N 1
ATOM 4908 C CA . ILE B 1 99 ? -9.671 -33.456 43.065 1.00 87.98 222 ILE B CA 1
ATOM 4909 C C . ILE B 1 99 ? -10.258 -34.139 41.832 1.00 87.40 222 ILE B C 1
ATOM 4910 O O . ILE B 1 99 ? -11.141 -34.988 41.941 1.00 91.83 222 ILE B O 1
ATOM 4915 N N . PHE B 1 100 ? -9.758 -33.757 40.663 1.00 86.87 223 PHE B N 1
ATOM 4916 C CA . PHE B 1 100 ? -10.213 -34.311 39.393 1.00 89.69 223 PHE B CA 1
ATOM 4917 C C . PHE B 1 100 ? -10.079 -35.837 39.361 1.00 97.01 223 PHE B C 1
ATOM 4918 O O . PHE B 1 100 ? -11.022 -36.543 38.996 1.00 99.04 223 PHE B O 1
ATOM 4926 N N . LYS B 1 101 ? -8.908 -36.334 39.759 1.00 98.35 224 LYS B N 1
ATOM 4927 C CA . LYS B 1 101 ? -8.604 -37.766 39.715 1.00 95.76 224 LYS B CA 1
ATOM 4928 C C . LYS B 1 101 ? -9.363 -38.570 40.774 1.00 88.26 224 LYS B C 1
ATOM 4929 O O . LYS B 1 101 ? -9.601 -39.766 40.603 1.00 85.05 224 LYS B O 1
ATOM 4935 N N . SER B 1 102 ? -9.736 -37.909 41.865 1.00 88.02 225 SER B N 1
ATOM 4936 C CA . SER B 1 102 ? -10.503 -38.551 42.928 1.00 89.61 225 SER B CA 1
ATOM 4937 C C . SER B 1 102 ? -11.986 -38.606 42.572 1.00 95.92 225 SER B C 1
ATOM 4938 O O . SER B 1 102 ? -12.806 -39.088 43.355 1.00 97.36 225 SER B O 1
ATOM 4941 N N . GLY B 1 103 ? -12.324 -38.109 41.386 1.00 95.16 226 GLY B N 1
ATOM 4942 C CA . GLY B 1 103 ? -13.708 -38.037 40.959 1.00 92.82 226 GLY B CA 1
ATOM 4943 C C . GLY B 1 103 ? -14.488 -37.035 41.788 1.00 94.04 226 GLY B C 1
ATOM 4944 O O . GLY B 1 103 ? -15.648 -37.264 42.124 1.00 98.81 226 GLY B O 1
ATOM 4945 N N . GLY B 1 104 ? -13.847 -35.921 42.122 1.00 88.17 227 GLY B N 1
ATOM 4946 C CA . GLY B 1 104 ? -14.482 -34.887 42.916 1.00 81.50 227 GLY B CA 1
ATOM 4947 C C . GLY B 1 104 ? -15.607 -34.190 42.175 1.00 82.61 227 GLY B C 1
ATOM 4948 O O . GLY B 1 104 ? -16.514 -33.635 42.795 1.00 83.83 227 GLY B O 1
ATOM 4949 N N . ILE B 1 105 ? -15.554 -34.221 40.847 1.00 81.54 228 ILE B N 1
ATOM 4950 C CA . ILE B 1 105 ? -16.547 -33.530 40.025 1.00 80.75 228 ILE B CA 1
ATOM 4951 C C . ILE B 1 105 ? -17.992 -33.988 40.273 1.00 80.87 228 ILE B C 1
ATOM 4952 O O . ILE B 1 105 ? -18.860 -33.161 40.550 1.00 89.68 228 ILE B O 1
ATOM 4957 N N . PRO B 1 106 ? -18.260 -35.302 40.172 1.00 78.62 229 PRO B N 1
ATOM 4958 C CA . PRO B 1 106 ? -19.615 -35.784 40.467 1.00 80.55 229 PRO B CA 1
ATOM 4959 C C . PRO B 1 106 ? -20.063 -35.388 41.871 1.00 85.76 229 PRO B C 1
ATOM 4960 O O . PRO B 1 106 ? -21.146 -34.826 42.045 1.00 90.54 229 PRO B O 1
ATOM 4964 N N . ALA B 1 107 ? -19.228 -35.682 42.861 1.00 81.78 230 ALA B N 1
ATOM 4965 C CA . ALA B 1 107 ? -19.521 -35.327 44.241 1.00 81.49 230 ALA B CA 1
ATOM 4966 C C . ALA B 1 107 ? -19.924 -33.863 44.348 1.00 89.80 230 ALA B C 1
ATOM 4967 O O . ALA B 1 107 ? -20.925 -33.531 44.982 1.00 98.17 230 ALA B O 1
ATOM 4969 N N . LEU B 1 108 ? -19.144 -32.993 43.715 1.00 91.70 231 LEU B N 1
ATOM 4970 C CA . LEU B 1 108 ? -19.390 -31.553 43.763 1.00 88.92 231 LEU B CA 1
ATOM 4971 C C . LEU B 1 108 ? -20.676 -31.154 43.043 1.00 93.54 231 LEU B C 1
ATOM 4972 O O . LEU B 1 108 ? -21.377 -30.241 43.478 1.00 96.13 231 LEU B O 1
ATOM 4977 N N . VAL B 1 109 ? -20.980 -31.835 41.942 1.00 96.17 232 VAL B N 1
ATOM 4978 C CA . VAL B 1 109 ? -22.222 -31.590 41.216 1.00 96.74 232 VAL B CA 1
ATOM 4979 C C . VAL B 1 109 ? -23.415 -31.883 42.119 1.00 90.71 232 VAL B C 1
ATOM 4980 O O . VAL B 1 109 ? -24.387 -31.126 42.152 1.00 80.17 232 VAL B O 1
ATOM 4984 N N . ARG B 1 110 ? -23.322 -32.986 42.856 1.00 88.68 233 ARG B N 1
ATOM 4985 C CA . ARG B 1 110 ? -24.370 -33.387 43.786 1.00 84.81 233 ARG B CA 1
ATOM 4986 C C . ARG B 1 110 ? -24.661 -32.284 44.797 1.00 87.51 233 ARG B C 1
ATOM 4987 O O . ARG B 1 110 ? -25.801 -32.113 45.227 1.00 92.77 233 ARG B O 1
ATOM 4995 N N . MET B 1 111 ? -23.632 -31.528 45.164 1.00 87.06 234 MET B N 1
ATOM 4996 C CA . MET B 1 111 ? -23.782 -30.475 46.164 1.00 87.23 234 MET B CA 1
ATOM 4997 C C . MET B 1 111 ? -24.466 -29.231 45.608 1.00 87.63 234 MET B C 1
ATOM 4998 O O . MET B 1 111 ? -24.707 -28.275 46.341 1.00 94.95 234 MET B O 1
ATOM 5003 N N . LEU B 1 112 ? -24.777 -29.242 44.315 1.00 82.29 235 LEU B N 1
ATOM 5004 C CA . LEU B 1 112 ? -25.461 -28.111 43.694 1.00 79.97 235 LEU B CA 1
ATOM 5005 C C . LEU B 1 112 ? -26.979 -28.204 43.889 1.00 83.18 235 LEU B C 1
ATOM 5006 O O . LEU B 1 112 ? -27.746 -27.453 43.278 1.00 78.49 235 LEU B O 1
ATOM 5011 N N . SER B 1 113 ? -27.402 -29.131 44.745 1.00 81.55 236 SER B N 1
ATOM 5012 C CA . SER B 1 113 ? -28.799 -29.222 45.158 1.00 79.42 236 SER B CA 1
ATOM 5013 C C . SER B 1 113 ? -29.061 -28.394 46.414 1.00 82.06 236 SER B C 1
ATOM 5014 O O . SER B 1 113 ? -30.062 -27.690 46.501 1.00 88.78 236 SER B O 1
ATOM 5017 N N . SER B 1 114 ? -28.160 -28.481 47.386 1.00 82.34 237 SER B N 1
ATOM 5018 C CA . SER B 1 114 ? -28.331 -27.757 48.642 1.00 85.10 237 SER B CA 1
ATOM 5019 C C . SER B 1 114 ? -28.677 -26.293 48.408 1.00 80.70 237 SER B C 1
ATOM 5020 O O . SER B 1 114 ? -28.076 -25.638 47.559 1.00 87.92 237 SER B O 1
ATOM 5023 N N . PRO B 1 115 ? -29.656 -25.782 49.164 1.00 72.48 238 PRO B N 1
ATOM 5024 C CA . PRO B 1 115 ? -30.088 -24.382 49.097 1.00 77.44 238 PRO B CA 1
ATOM 5025 C C . PRO B 1 115 ? -29.263 -23.490 50.016 1.00 74.52 238 PRO B C 1
ATOM 5026 O O . PRO B 1 115 ? -29.655 -22.350 50.272 1.00 78.87 238 PRO B O 1
ATOM 5030 N N . VAL B 1 116 ? -28.144 -24.006 50.513 1.00 74.40 239 VAL B N 1
ATOM 5031 C CA . VAL B 1 116 ? -27.329 -23.265 51.470 1.00 87.92 239 VAL B CA 1
ATOM 5032 C C . VAL B 1 116 ? -26.219 -22.456 50.796 1.00 90.61 239 VAL B C 1
ATOM 5033 O O . VAL B 1 116 ? -25.480 -22.985 49.967 1.00 91.60 239 VAL B O 1
ATOM 5037 N N . GLU B 1 117 ? -26.108 -21.178 51.157 1.00 89.43 240 GLU B N 1
ATOM 5038 C CA . GLU B 1 117 ? -25.057 -20.309 50.624 1.00 90.57 240 GLU B CA 1
ATOM 5039 C C . GLU B 1 117 ? -23.703 -21.004 50.601 1.00 89.92 240 GLU B C 1
ATOM 5040 O O . GLU B 1 117 ? -23.197 -21.354 49.535 1.00 90.90 240 GLU B O 1
ATOM 5046 N N . SER B 1 118 ? -23.126 -21.201 51.784 1.00 85.67 241 SER B N 1
ATOM 5047 C CA . SER B 1 118 ? -21.786 -21.766 51.908 1.00 81.27 241 SER B CA 1
ATOM 5048 C C . SER B 1 118 ? -21.574 -22.961 50.984 1.00 68.65 241 SER B C 1
ATOM 5049 O O . SER B 1 118 ? -20.813 -22.888 50.023 1.00 67.86 241 SER B O 1
ATOM 5052 N N . VAL B 1 119 ? -22.256 -24.058 51.281 1.00 69.02 242 VAL B N 1
ATOM 5053 C CA . VAL B 1 119 ? -22.165 -25.262 50.467 1.00 83.07 242 VAL B CA 1
ATOM 5054 C C . VAL B 1 119 ? -22.167 -24.952 48.971 1.00 89.21 242 VAL B C 1
ATOM 5055 O O . VAL B 1 119 ? -21.323 -25.440 48.224 1.00 90.12 242 VAL B O 1
ATOM 5059 N N . LEU B 1 120 ? -23.120 -24.132 48.544 1.00 90.80 243 LEU B N 1
ATOM 5060 C CA . LEU B 1 120 ? -23.289 -23.805 47.134 1.00 86.03 243 LEU B CA 1
ATOM 5061 C C . LEU B 1 120 ? -22.097 -23.005 46.614 1.00 84.74 243 LEU B C 1
ATOM 5062 O O . LEU B 1 120 ? -21.594 -23.258 45.519 1.00 80.52 243 LEU B O 1
ATOM 5067 N N . PHE B 1 121 ? -21.651 -22.042 47.412 1.00 80.89 244 PHE B N 1
ATOM 5068 C CA . PHE B 1 121 ? -20.541 -21.169 47.045 1.00 80.06 244 PHE B CA 1
ATOM 5069 C C . PHE B 1 121 ? -19.235 -21.942 46.902 1.00 87.75 244 PHE B C 1
ATOM 5070 O O . PHE B 1 121 ? -18.482 -21.747 45.947 1.00 91.66 244 PHE B O 1
ATOM 5078 N N . TYR B 1 122 ? -18.966 -22.814 47.864 1.00 82.01 245 TYR B N 1
ATOM 5079 C CA . TYR B 1 122 ? -17.775 -23.645 47.817 1.00 72.53 245 TYR B CA 1
ATOM 5080 C C . TYR B 1 122 ? -17.849 -24.608 46.641 1.00 79.77 245 TYR B C 1
ATOM 5081 O O . TYR B 1 122 ? -16.854 -24.858 45.965 1.00 90.87 245 TYR B O 1
ATOM 5090 N N . ALA B 1 123 ? -19.037 -25.148 46.401 1.00 80.15 246 ALA B N 1
ATOM 5091 C CA . ALA B 1 123 ? -19.224 -26.134 45.346 1.00 81.63 246 ALA B CA 1
ATOM 5092 C C . ALA B 1 123 ? -18.999 -25.538 43.963 1.00 81.91 246 ALA B C 1
ATOM 5093 O O . ALA B 1 123 ? -18.376 -26.163 43.107 1.00 83.38 246 ALA B O 1
ATOM 5095 N N . ILE B 1 124 ? -19.504 -24.331 43.742 1.00 65.02 247 ILE B N 1
ATOM 5096 C CA . ILE B 1 124 ? -19.401 -23.718 42.424 1.00 70.94 247 ILE B CA 1
ATOM 5097 C C . ILE B 1 124 ? -17.999 -23.168 42.144 1.00 77.28 247 ILE B C 1
ATOM 5098 O O . ILE B 1 124 ? -17.445 -23.401 41.070 1.00 72.44 247 ILE B O 1
ATOM 5103 N N . THR B 1 125 ? -17.421 -22.457 43.110 1.00 81.27 248 THR B N 1
ATOM 5104 C CA . THR B 1 125 ? -16.091 -21.881 42.929 1.00 84.62 248 THR B CA 1
ATOM 5105 C C . THR B 1 125 ? -15.059 -22.967 42.674 1.00 76.10 248 THR B C 1
ATOM 5106 O O . THR B 1 125 ? -14.015 -22.713 42.086 1.00 72.69 248 THR B O 1
ATOM 5110 N N . THR B 1 126 ? -15.356 -24.178 43.125 1.00 65.37 249 THR B N 1
ATOM 5111 C CA . THR B 1 126 ? -14.443 -25.293 42.945 1.00 73.37 249 THR B CA 1
ATOM 5112 C C . THR B 1 126 ? -14.625 -25.934 41.575 1.00 77.58 249 THR B C 1
ATOM 5113 O O . THR B 1 126 ? -13.653 -26.341 40.944 1.00 87.42 249 THR B O 1
ATOM 5117 N N . LEU B 1 127 ? -15.868 -26.014 41.111 1.00 78.51 250 LEU B N 1
ATOM 5118 C CA . LEU B 1 127 ? -16.138 -26.496 39.759 1.00 78.53 250 LEU B CA 1
ATOM 5119 C C . LEU B 1 127 ? -15.630 -25.490 38.731 1.00 82.26 250 LEU B C 1
ATOM 5120 O O . LEU B 1 127 ? -15.139 -25.860 37.663 1.00 76.15 250 LEU B O 1
ATOM 5125 N N . HIS B 1 128 ? -15.757 -24.212 39.063 1.00 78.43 251 HIS B N 1
ATOM 5126 C CA . HIS B 1 128 ? -15.272 -23.153 38.197 1.00 72.18 251 HIS B CA 1
ATOM 5127 C C . HIS B 1 128 ? -13.777 -23.309 37.986 1.00 73.82 251 HIS B C 1
ATOM 5128 O O . HIS B 1 128 ? -13.294 -23.295 36.853 1.00 79.02 251 HIS B O 1
ATOM 5135 N N . ASN B 1 129 ? -13.051 -23.466 39.087 1.00 73.72 252 ASN B N 1
ATOM 5136 C CA . ASN B 1 129 ? -11.608 -23.663 39.032 1.00 74.45 252 ASN B CA 1
ATOM 5137 C C . ASN B 1 129 ? -11.229 -24.900 38.225 1.00 79.85 252 ASN B C 1
ATOM 5138 O O . ASN B 1 129 ? -10.161 -24.952 37.620 1.00 83.82 252 ASN B O 1
ATOM 5143 N N . LEU B 1 130 ? -12.108 -25.896 38.215 1.00 78.33 253 LEU B N 1
ATOM 5144 C CA . LEU B 1 130 ? -11.862 -27.110 37.447 1.00 78.06 253 LEU B CA 1
ATOM 5145 C C . LEU B 1 130 ? -12.111 -26.877 35.963 1.00 80.81 253 LEU B C 1
ATOM 5146 O O . LEU B 1 130 ? -11.559 -27.570 35.115 1.00 88.48 253 LEU B O 1
ATOM 5151 N N . LEU B 1 131 ? -12.949 -25.897 35.654 1.00 84.89 254 LEU B N 1
ATOM 5152 C CA . LEU B 1 131 ? -13.310 -25.619 34.272 1.00 91.38 254 LEU B CA 1
ATOM 5153 C C . LEU B 1 131 ? -12.364 -24.599 33.657 1.00 91.46 254 LEU B C 1
ATOM 5154 O O . LEU B 1 131 ? -12.277 -24.475 32.435 1.00 91.16 254 LEU B O 1
ATOM 5159 N N . LEU B 1 132 ? -11.654 -23.873 34.514 1.00 88.09 255 LEU B N 1
ATOM 5160 C CA . LEU B 1 132 ? -10.718 -22.857 34.055 1.00 81.79 255 LEU B CA 1
ATOM 5161 C C . LEU B 1 132 ? -9.310 -23.405 33.841 1.00 82.63 255 LEU B C 1
ATOM 5162 O O . LEU B 1 132 ? -8.535 -22.847 33.063 1.00 90.05 255 LEU B O 1
ATOM 5167 N N . TYR B 1 133 ? -8.975 -24.494 34.525 1.00 76.65 256 TYR B N 1
ATOM 5168 C CA . TYR B 1 133 ? -7.600 -24.985 34.511 1.00 83.42 256 TYR B CA 1
ATOM 5169 C C . TYR B 1 133 ? -7.462 -26.489 34.272 1.00 88.93 256 TYR B C 1
ATOM 5170 O O . TYR B 1 133 ? -6.877 -26.910 33.274 1.00 99.49 256 TYR B O 1
ATOM 5179 N N . GLN B 1 134 ? -7.993 -27.292 35.186 1.00 82.97 257 GLN B N 1
ATOM 5180 C CA . GLN B 1 134 ? -7.874 -28.742 35.084 1.00 80.55 257 GLN B CA 1
ATOM 5181 C C . GLN B 1 134 ? -8.494 -29.267 33.795 1.00 80.36 257 GLN B C 1
ATOM 5182 O O . GLN B 1 134 ? -9.708 -29.209 33.608 1.00 73.05 257 GLN B O 1
ATOM 5188 N N . GLU B 1 135 ? -7.659 -29.786 32.903 1.00 90.81 258 GLU B N 1
ATOM 5189 C CA . GLU B 1 135 ? -8.149 -30.250 31.610 1.00 102.62 258 GLU B CA 1
ATOM 5190 C C . GLU B 1 135 ? -8.795 -31.629 31.683 1.00 95.08 258 GLU B C 1
ATOM 5191 O O . GLU B 1 135 ? -8.395 -32.479 32.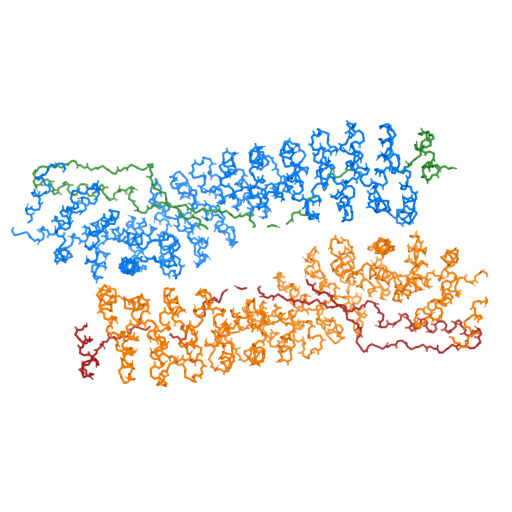478 1.00 91.95 258 GLU B O 1
ATOM 5197 N N . GLY B 1 136 ? -9.803 -31.835 30.844 1.00 94.19 259 GLY B N 1
ATOM 5198 C CA . GLY B 1 136 ? -10.596 -33.047 30.888 1.00 98.35 259 GLY B CA 1
ATOM 5199 C C . GLY B 1 136 ? -11.796 -32.875 31.800 1.00 100.51 259 GLY B C 1
ATOM 5200 O O . GLY B 1 136 ? -12.651 -33.756 31.889 1.00 106.73 259 GLY B O 1
ATOM 5201 N N . ALA B 1 137 ? -11.858 -31.734 32.479 1.00 94.31 260 ALA B N 1
ATOM 5202 C CA . ALA B 1 137 ? -12.956 -31.446 33.393 1.00 91.46 260 ALA B CA 1
ATOM 5203 C C . ALA B 1 137 ? -14.263 -31.211 32.643 1.00 94.42 260 ALA B C 1
ATOM 5204 O O . ALA B 1 137 ? -15.303 -31.752 33.012 1.00 101.45 260 ALA B O 1
ATOM 5206 N N . LYS B 1 138 ? -14.205 -30.404 31.590 1.00 88.02 261 LYS B N 1
ATOM 5207 C CA . LYS B 1 138 ? -15.392 -30.084 30.805 1.00 80.24 261 LYS B CA 1
ATOM 5208 C C . LYS B 1 138 ? -16.211 -31.326 30.456 1.00 80.88 261 LYS B C 1
ATOM 5209 O O . LYS B 1 138 ? -17.367 -31.437 30.859 1.00 92.52 261 LYS B O 1
ATOM 5215 N N . MET B 1 139 ? -15.622 -32.261 29.716 1.00 75.85 262 MET B N 1
ATOM 5216 C CA . MET B 1 139 ? -16.365 -33.448 29.296 1.00 93.73 262 MET B CA 1
ATOM 5217 C C . MET B 1 139 ? -16.709 -34.328 30.495 1.00 103.08 262 MET B C 1
ATOM 5218 O O . MET B 1 139 ? -17.522 -35.247 30.388 1.00 113.27 262 MET B O 1
ATOM 5223 N N . ALA B 1 140 ? -16.086 -34.040 31.635 1.00 96.41 263 ALA B N 1
ATOM 5224 C CA . ALA B 1 140 ? -16.352 -34.776 32.866 1.00 95.06 263 ALA B CA 1
ATOM 5225 C C . ALA B 1 140 ? -17.575 -34.213 33.585 1.00 96.00 263 ALA B C 1
ATOM 5226 O O . ALA B 1 140 ? -18.361 -34.958 34.174 1.00 94.67 263 ALA B O 1
ATOM 5228 N N . VAL B 1 141 ? -17.724 -32.892 33.535 1.00 88.70 264 VAL B N 1
ATOM 5229 C CA . VAL B 1 141 ? -18.877 -32.226 34.128 1.00 78.30 264 VAL B CA 1
ATOM 5230 C C . VAL B 1 141 ? -20.132 -32.494 33.305 1.00 82.19 264 VAL B C 1
ATOM 5231 O O . VAL B 1 141 ? -21.214 -32.673 33.855 1.00 85.64 264 VAL B O 1
ATOM 5235 N N . ARG B 1 142 ? -19.985 -32.522 31.984 1.00 87.16 265 ARG B N 1
ATOM 5236 C CA . ARG B 1 142 ? -21.113 -32.810 31.106 1.00 92.23 265 ARG B CA 1
ATOM 5237 C C . ARG B 1 142 ? -21.677 -34.194 31.403 1.00 100.19 265 ARG B C 1
ATOM 5238 O O . ARG B 1 142 ? -22.882 -34.419 31.297 1.00 105.17 265 ARG B O 1
ATOM 5246 N N . LEU B 1 143 ? -20.795 -35.119 31.770 1.00 100.77 266 LEU B N 1
ATOM 5247 C CA . LEU B 1 143 ? -21.197 -36.488 32.069 1.00 102.84 266 LEU B CA 1
ATOM 5248 C C . LEU B 1 143 ? -21.883 -36.561 33.429 1.00 102.78 266 LEU B C 1
ATOM 5249 O O . LEU B 1 143 ? -22.751 -37.406 33.654 1.00 104.50 266 LEU B O 1
ATOM 5254 N N . ALA B 1 144 ? -21.487 -35.669 34.333 1.00 100.56 267 ALA B N 1
ATOM 5255 C CA . ALA B 1 144 ? -22.076 -35.612 35.666 1.00 95.64 267 ALA B CA 1
ATOM 5256 C C . ALA B 1 144 ? -23.339 -34.753 35.679 1.00 92.83 267 ALA B C 1
ATOM 5257 O O . ALA B 1 144 ? -23.824 -34.361 36.743 1.00 91.29 267 ALA B O 1
ATOM 5259 N N . ASP B 1 145 ? -23.860 -34.463 34.490 1.00 87.58 268 ASP B N 1
ATOM 5260 C CA . ASP B 1 145 ? -25.085 -33.685 34.345 1.00 89.94 268 ASP B CA 1
ATOM 5261 C C . ASP B 1 145 ? -25.012 -32.351 35.077 1.00 84.35 268 ASP B C 1
ATOM 5262 O O . ASP B 1 145 ? -26.015 -31.862 35.591 1.00 98.89 268 ASP B O 1
ATOM 5267 N N . GLY B 1 146 ? -23.822 -31.765 35.122 1.00 70.65 269 GLY B N 1
ATOM 5268 C CA . GLY B 1 146 ? -23.633 -30.483 35.772 1.00 79.00 269 GLY B CA 1
ATOM 5269 C C . GLY B 1 146 ? -24.636 -29.448 35.300 1.00 88.68 269 GLY B C 1
ATOM 5270 O O . GLY B 1 146 ? -25.349 -28.853 36.106 1.00 91.58 269 GLY B O 1
ATOM 5271 N N . LEU B 1 147 ? -24.690 -29.244 33.987 1.00 92.45 270 LEU B N 1
ATOM 5272 C CA . LEU B 1 147 ? -25.585 -28.261 33.382 1.00 90.42 270 LEU B CA 1
ATOM 5273 C C . LEU B 1 147 ? -26.980 -28.307 33.981 1.00 89.95 270 LEU B C 1
ATOM 5274 O O . LEU B 1 147 ? -27.543 -27.273 34.340 1.00 91.45 270 LEU B O 1
ATOM 5279 N N . GLN B 1 148 ? -27.532 -29.514 34.079 1.00 90.85 271 GLN B N 1
ATOM 5280 C CA . GLN B 1 148 ? -28.886 -29.713 34.583 1.00 88.78 271 GLN B CA 1
ATOM 5281 C C . GLN B 1 148 ? -29.067 -29.153 35.990 1.00 87.40 271 GLN B C 1
ATOM 5282 O O . GLN B 1 148 ? -30.176 -28.786 36.382 1.00 91.28 271 GLN B O 1
ATOM 5288 N N . LYS B 1 149 ? -27.976 -29.085 36.747 1.00 81.84 272 LYS B N 1
ATOM 5289 C CA . LYS B 1 149 ? -28.044 -28.630 38.132 1.00 82.77 272 LYS B CA 1
ATOM 5290 C C . LYS B 1 149 ? -27.521 -27.210 38.299 1.00 88.12 272 LYS B C 1
ATOM 5291 O O . LYS B 1 149 ? -27.670 -26.613 39.363 1.00 95.48 272 LYS B O 1
ATOM 5297 N N . MET B 1 150 ? -26.919 -26.670 37.242 1.00 90.43 273 MET B N 1
ATOM 5298 C CA . MET B 1 150 ? -26.387 -25.310 37.273 1.00 90.22 273 MET B CA 1
ATOM 5299 C C . MET B 1 150 ? -27.415 -24.282 36.806 1.00 82.64 273 MET B C 1
ATOM 5300 O O . MET B 1 150 ? -27.469 -23.173 37.336 1.00 77.26 273 MET B O 1
ATOM 5305 N N . VAL B 1 151 ? -28.222 -24.649 35.811 1.00 79.93 274 VAL B N 1
ATOM 5306 C CA . VAL B 1 151 ? -29.215 -23.728 35.249 1.00 81.34 274 VAL B CA 1
ATOM 5307 C C . VAL B 1 151 ? -30.332 -23.350 36.231 1.00 84.38 274 VAL B C 1
ATOM 5308 O O . VAL B 1 151 ? -30.773 -22.204 36.250 1.00 66.95 274 VAL B O 1
ATOM 5312 N N . PRO B 1 152 ? -30.809 -24.316 37.035 1.00 79.93 275 PRO B N 1
ATOM 5313 C CA . PRO B 1 152 ? -31.746 -23.973 38.111 1.00 82.62 275 PRO B CA 1
ATOM 5314 C C . PRO B 1 152 ? -31.096 -23.107 39.192 1.00 68.67 275 PRO B C 1
ATOM 5315 O O . PRO B 1 152 ? -31.781 -22.650 40.103 1.00 89.55 275 PRO B O 1
ATOM 5319 N N . LEU B 1 153 ? -29.789 -22.889 39.086 1.00 70.32 276 LEU B N 1
ATOM 5320 C CA . LEU B 1 153 ? -29.077 -22.027 40.024 1.00 73.98 276 LEU B CA 1
ATOM 5321 C C . LEU B 1 153 ? -29.101 -20.572 39.570 1.00 75.75 276 LEU B C 1
ATOM 5322 O O . LEU B 1 153 ? -28.752 -19.671 40.329 1.00 83.45 276 LEU B O 1
ATOM 5327 N N . LEU B 1 154 ? -29.518 -20.350 38.329 1.00 72.62 277 LEU B N 1
ATOM 5328 C CA . LEU B 1 154 ? -29.567 -19.006 37.763 1.00 72.06 277 LEU B CA 1
ATOM 5329 C C . LEU B 1 154 ? -30.625 -18.119 38.414 1.00 81.21 277 LEU B C 1
ATOM 5330 O O . LEU B 1 154 ? -30.764 -16.951 38.057 1.00 84.58 277 LEU B O 1
ATOM 5335 N N . ASN B 1 155 ? -31.376 -18.666 39.364 1.00 88.22 278 ASN B N 1
ATOM 5336 C CA . ASN B 1 155 ? -32.398 -17.875 40.041 1.00 99.09 278 ASN B CA 1
ATOM 5337 C C . ASN B 1 155 ? -31.980 -17.384 41.429 1.00 97.93 278 ASN B C 1
ATOM 5338 O O . ASN B 1 155 ? -32.723 -16.660 42.085 1.00 102.73 278 ASN B O 1
ATOM 5343 N N . LYS B 1 156 ? -30.788 -17.776 41.869 1.00 92.24 279 LYS B N 1
ATOM 5344 C CA . LYS B 1 156 ? -30.257 -17.295 43.141 1.00 88.09 279 LYS B CA 1
ATOM 5345 C C . LYS B 1 156 ? -29.984 -15.796 43.059 1.00 82.36 279 LYS B C 1
ATOM 5346 O O . LYS B 1 156 ? -29.450 -15.308 42.068 1.00 70.74 279 LYS B O 1
ATOM 5352 N N . ASN B 1 157 ? -30.352 -15.069 44.107 1.00 92.21 280 ASN B N 1
ATOM 5353 C CA . ASN B 1 157 ? -30.281 -13.614 44.087 1.00 99.16 280 ASN B CA 1
ATOM 5354 C C . ASN B 1 157 ? -28.919 -13.078 44.506 1.00 96.25 280 ASN B C 1
ATOM 5355 O O . ASN B 1 157 ? -28.832 -12.140 45.295 1.00 105.70 280 ASN B O 1
ATOM 5360 N N . ASN B 1 158 ? -27.856 -13.672 43.974 1.00 87.81 281 ASN B N 1
ATOM 5361 C CA . ASN B 1 158 ? -26.499 -13.244 44.304 1.00 84.91 281 ASN B CA 1
ATOM 5362 C C . ASN B 1 158 ? -25.621 -13.059 43.066 1.00 82.85 281 ASN B C 1
ATOM 5363 O O . ASN B 1 158 ? -25.139 -14.034 42.486 1.00 81.25 281 ASN B O 1
ATOM 5368 N N . PRO B 1 159 ? -25.407 -11.798 42.666 1.00 74.93 282 PRO B N 1
ATOM 5369 C CA . PRO B 1 159 ? -24.696 -11.416 41.441 1.00 74.58 282 PRO B CA 1
ATOM 5370 C C . PRO B 1 159 ? -23.287 -12.008 41.350 1.00 84.60 282 PRO B C 1
ATOM 5371 O O . PRO B 1 159 ? -22.891 -12.456 40.275 1.00 87.55 282 PRO B O 1
ATOM 5375 N N . LYS B 1 160 ? -22.544 -12.006 42.453 1.00 85.92 283 LYS B N 1
ATOM 5376 C CA . LYS B 1 160 ? -21.218 -12.613 42.472 1.00 84.59 283 LYS B CA 1
ATOM 5377 C C . LYS B 1 160 ? -21.308 -14.103 42.165 1.00 85.90 283 LYS B C 1
ATOM 5378 O O . LYS B 1 160 ? -20.548 -14.628 41.349 1.00 92.03 283 LYS B O 1
ATOM 5384 N N . PHE B 1 161 ? -22.242 -14.777 42.827 1.00 81.89 284 PHE B N 1
ATOM 5385 C CA . PHE B 1 161 ? -22.461 -16.202 42.614 1.00 80.13 284 PHE B CA 1
ATOM 5386 C C . PHE B 1 161 ? -22.904 -16.480 41.181 1.00 75.59 284 PHE B C 1
ATOM 5387 O O . PHE B 1 161 ? -22.511 -17.481 40.584 1.00 73.58 284 PHE B O 1
ATOM 5395 N N . LEU B 1 162 ? -23.721 -15.584 40.635 1.00 78.34 285 LEU B N 1
ATOM 5396 C CA . LEU B 1 162 ? -24.264 -15.756 39.292 1.00 73.87 285 LEU B CA 1
ATOM 5397 C C . LEU B 1 162 ? -23.199 -15.616 38.217 1.00 78.34 285 LEU B C 1
ATOM 5398 O O . LEU B 1 162 ? -23.220 -16.332 37.218 1.00 79.99 285 LEU B O 1
ATOM 5403 N N . ALA B 1 163 ? -22.270 -14.690 38.427 1.00 80.51 286 ALA B N 1
ATOM 5404 C CA . ALA B 1 163 ? -21.170 -14.484 37.497 1.00 76.33 286 ALA B CA 1
ATOM 5405 C C . ALA B 1 163 ? -20.394 -15.778 37.294 1.00 78.06 286 ALA B C 1
ATOM 5406 O O . ALA B 1 163 ? -20.058 -16.147 36.170 1.00 82.88 286 ALA B O 1
ATOM 5408 N N . ILE B 1 164 ? -20.112 -16.468 38.392 1.00 79.04 287 ILE B N 1
ATOM 5409 C CA . ILE B 1 164 ? -19.353 -17.710 38.328 1.00 77.56 287 ILE B CA 1
ATOM 5410 C C . ILE B 1 164 ? -20.154 -18.802 37.630 1.00 80.26 287 ILE B C 1
ATOM 5411 O O . ILE B 1 164 ? -19.647 -19.491 36.744 1.00 78.83 287 ILE B O 1
ATOM 5416 N N . THR B 1 165 ? -21.412 -18.945 38.029 1.00 79.39 288 THR B N 1
ATOM 5417 C CA . THR B 1 165 ? -22.284 -19.956 37.448 1.00 80.37 288 THR B CA 1
ATOM 5418 C C . THR B 1 165 ? -22.437 -19.769 35.941 1.00 79.10 288 THR B C 1
ATOM 5419 O O . THR B 1 165 ? -22.286 -20.718 35.170 1.00 78.19 288 THR B O 1
ATOM 5423 N N . THR B 1 166 ? -22.734 -18.544 35.520 1.00 78.53 289 THR B N 1
ATOM 5424 C CA . THR B 1 166 ? -22.867 -18.262 34.097 1.00 76.52 289 THR B CA 1
ATOM 5425 C C . THR B 1 166 ? -21.598 -18.645 33.348 1.00 72.15 289 THR B C 1
ATOM 5426 O O . THR B 1 166 ? -21.661 -19.310 32.317 1.00 75.28 289 THR B O 1
ATOM 5430 N N . ASP B 1 167 ? -20.444 -18.240 33.871 1.00 76.40 290 ASP B N 1
ATOM 5431 C CA . ASP B 1 167 ? -19.184 -18.554 33.209 1.00 80.34 290 ASP B CA 1
ATOM 5432 C C . ASP B 1 167 ? -18.998 -20.057 33.075 1.00 77.03 290 ASP B C 1
ATOM 5433 O O . ASP B 1 167 ? -18.530 -20.537 32.043 1.00 91.02 290 ASP B O 1
ATOM 5438 N N . CYS B 1 168 ? -19.360 -20.796 34.121 1.00 65.96 291 CYS B N 1
ATOM 5439 C CA . CYS B 1 168 ? -19.277 -22.253 34.089 1.00 62.87 291 CYS B CA 1
ATOM 5440 C C . CYS B 1 168 ? -20.044 -22.796 32.897 1.00 73.23 291 CYS B C 1
ATOM 5441 O O . CYS B 1 168 ? -19.559 -23.676 32.183 1.00 68.94 291 CYS B O 1
ATOM 5444 N N . LEU B 1 169 ? -21.247 -22.265 32.695 1.00 74.68 292 LEU B N 1
ATOM 5445 C CA . LEU B 1 169 ? -22.068 -22.630 31.549 1.00 75.35 292 LEU B CA 1
ATOM 5446 C C . LEU B 1 169 ? -21.348 -22.275 30.254 1.00 76.26 292 LEU B C 1
ATOM 5447 O O . LEU B 1 169 ? -21.308 -23.072 29.319 1.00 81.45 292 LEU B O 1
ATOM 5452 N N . GLN B 1 170 ? -20.776 -21.076 30.211 1.00 70.83 293 GLN B N 1
ATOM 5453 C CA . GLN B 1 170 ? -20.037 -20.620 29.040 1.00 72.41 293 GLN B CA 1
ATOM 5454 C C . GLN B 1 170 ? -18.952 -21.618 28.657 1.00 78.04 293 GLN B C 1
ATOM 5455 O O . GLN B 1 170 ? -18.892 -22.069 27.514 1.00 81.78 293 GLN B O 1
ATOM 5461 N N . LEU B 1 171 ? -18.101 -21.964 29.619 1.00 75.94 294 LEU B N 1
ATOM 5462 C CA . LEU B 1 171 ? -17.007 -22.901 29.384 1.00 77.25 294 LEU B CA 1
ATOM 5463 C C . LEU B 1 171 ? -17.519 -24.246 28.887 1.00 85.22 294 LEU B C 1
ATOM 5464 O O . LEU B 1 171 ? -16.938 -24.853 27.985 1.00 92.67 294 LEU B O 1
ATOM 5469 N N . LEU B 1 172 ? -18.611 -24.709 29.484 1.00 81.56 295 LEU B N 1
ATOM 5470 C CA . LEU B 1 172 ? -19.179 -26.002 29.137 1.00 80.13 295 LEU B CA 1
ATOM 5471 C C . LEU B 1 172 ? -19.893 -25.958 27.788 1.00 79.91 295 LEU B C 1
ATOM 5472 O O . LEU B 1 172 ? -19.899 -26.943 27.049 1.00 85.87 295 LEU B O 1
ATOM 5477 N N . ALA B 1 173 ? -20.482 -24.810 27.468 1.00 71.37 296 ALA B N 1
ATOM 5478 C CA . ALA B 1 173 ? -21.279 -24.671 26.254 1.00 73.07 296 ALA B CA 1
ATOM 5479 C C . ALA B 1 173 ? -20.413 -24.480 25.015 1.00 84.94 296 ALA B C 1
ATOM 5480 O O . ALA B 1 173 ? -20.769 -24.924 23.924 1.00 92.84 296 ALA B O 1
ATOM 5482 N N . TYR B 1 174 ? -19.274 -23.820 25.191 1.00 86.86 297 TYR B N 1
ATOM 5483 C CA . TYR B 1 174 ? -18.400 -23.500 24.070 1.00 87.27 297 TYR B CA 1
ATOM 5484 C C . TYR B 1 174 ? -17.874 -24.747 23.366 1.00 88.54 297 TYR B C 1
ATOM 5485 O O . TYR B 1 174 ? -17.351 -25.662 24.003 1.00 86.39 297 TYR B O 1
ATOM 5494 N N . GLY B 1 175 ? -18.025 -24.772 22.046 1.00 89.32 298 GLY B N 1
ATOM 5495 C CA . GLY B 1 175 ? -17.511 -25.856 21.232 1.00 91.71 298 GLY B CA 1
ATOM 5496 C C . GLY B 1 175 ? -18.242 -27.170 21.418 1.00 99.20 298 GLY B C 1
ATOM 5497 O O . GLY B 1 175 ? -17.764 -28.214 20.973 1.00 105.83 298 GLY B O 1
ATOM 5498 N N . ASN B 1 176 ? -19.401 -27.127 22.068 1.00 99.52 299 ASN B N 1
ATOM 5499 C CA . ASN B 1 176 ? -20.170 -28.345 22.306 1.00 98.33 299 ASN B CA 1
ATOM 5500 C C . ASN B 1 176 ? -21.639 -28.218 21.930 1.00 98.79 299 ASN B C 1
ATOM 5501 O O . ASN B 1 176 ? -22.449 -27.738 22.720 1.00 100.63 299 ASN B O 1
ATOM 5506 N N . GLN B 1 177 ? -21.976 -28.668 20.725 1.00 101.24 300 GLN B N 1
ATOM 5507 C CA . GLN B 1 177 ? -23.343 -28.586 20.219 1.00 100.47 300 GLN B CA 1
ATOM 5508 C C . GLN B 1 177 ? -24.367 -29.223 21.163 1.00 99.63 300 GLN B C 1
ATOM 5509 O O . GLN B 1 177 ? -25.451 -28.680 21.374 1.00 96.26 300 GLN B O 1
ATOM 5515 N N . GLU B 1 178 ? -24.017 -30.372 21.730 1.00 104.61 301 GLU B N 1
ATOM 5516 C CA . GLU B 1 178 ? -24.922 -31.086 22.625 1.00 112.61 301 GLU B CA 1
ATOM 5517 C C . GLU B 1 178 ? -25.120 -30.336 23.939 1.00 102.92 301 GLU B C 1
ATOM 5518 O O . GLU B 1 178 ? -26.232 -30.269 24.467 1.00 99.45 301 GLU B O 1
ATOM 5524 N N . SER B 1 179 ? -24.036 -29.773 24.461 1.00 95.16 302 SER B N 1
ATOM 5525 C CA . SER B 1 179 ? -24.087 -29.011 25.702 1.00 88.10 302 SER B CA 1
ATOM 5526 C C . SER B 1 179 ? -25.023 -27.810 25.571 1.00 87.76 302 SER B C 1
ATOM 5527 O O . SER B 1 179 ? -25.660 -27.401 26.541 1.00 83.91 302 SER B O 1
ATOM 5530 N N . LYS B 1 180 ? -25.106 -27.251 24.367 1.00 88.31 303 LYS B N 1
ATOM 5531 C CA . LYS B 1 180 ? -25.983 -26.113 24.107 1.00 85.90 303 LYS B CA 1
ATOM 5532 C C . LYS B 1 180 ? -27.452 -26.521 24.153 1.00 91.11 303 LYS B C 1
ATOM 5533 O O . LYS B 1 180 ? -28.297 -25.767 24.635 1.00 93.32 303 LYS B O 1
ATOM 5539 N N . LEU B 1 181 ? -27.747 -27.716 23.650 1.00 91.03 304 LEU B N 1
ATOM 5540 C CA . LEU B 1 181 ? -29.117 -28.220 23.597 1.00 86.44 304 LEU B CA 1
ATOM 5541 C C . LEU B 1 181 ? -29.675 -28.522 24.984 1.00 90.24 304 LEU B C 1
ATOM 5542 O O . LEU B 1 181 ? -30.853 -28.283 25.255 1.00 90.82 304 LEU B O 1
ATOM 5547 N N . ILE B 1 182 ? -28.825 -29.055 25.855 1.00 92.06 305 ILE B N 1
ATOM 5548 C CA . ILE B 1 182 ? -29.224 -29.361 27.222 1.00 88.47 305 ILE B CA 1
ATOM 5549 C C . ILE B 1 182 ? -29.669 -28.092 27.932 1.00 80.12 305 ILE B C 1
ATOM 5550 O O . ILE B 1 182 ? -30.728 -28.049 28.553 1.00 86.37 305 ILE B O 1
ATOM 5555 N N . ILE B 1 183 ? -28.847 -27.057 27.831 1.00 75.77 306 ILE B N 1
ATOM 5556 C CA . ILE B 1 183 ? -29.134 -25.783 28.465 1.00 79.12 306 ILE B CA 1
ATOM 5557 C C . ILE B 1 183 ? -30.500 -25.264 28.028 1.00 92.67 306 ILE B C 1
ATOM 5558 O O . ILE B 1 183 ? -31.235 -24.683 28.824 1.00 98.72 306 ILE B O 1
ATOM 5563 N N . LEU B 1 184 ? -30.842 -25.489 26.764 1.00 94.48 307 LEU B N 1
ATOM 5564 C CA . LEU B 1 184 ? -32.143 -25.080 26.247 1.00 91.35 307 LEU B CA 1
ATOM 5565 C C . LEU B 1 184 ? -33.269 -25.815 26.969 1.00 87.22 307 LEU B C 1
ATOM 5566 O O . LEU B 1 184 ? -34.230 -25.202 27.432 1.00 89.57 307 LEU B O 1
ATOM 5571 N N . ALA B 1 185 ? -33.140 -27.132 27.071 1.00 84.82 308 ALA B N 1
ATOM 5572 C CA . ALA B 1 185 ? -34.158 -27.952 27.720 1.00 94.49 308 ALA B CA 1
ATOM 5573 C C . ALA B 1 185 ? -34.436 -27.522 29.162 1.00 91.42 308 ALA B C 1
ATOM 5574 O O . ALA B 1 185 ? -35.530 -27.737 29.683 1.00 92.59 308 ALA B O 1
ATOM 5576 N N . ASN B 1 186 ? -33.445 -26.916 29.803 1.00 83.64 309 ASN B N 1
ATOM 5577 C CA . ASN B 1 186 ? -33.568 -26.561 31.212 1.00 83.11 309 ASN B CA 1
ATOM 5578 C C . ASN B 1 186 ? -33.977 -25.112 31.460 1.00 79.96 309 ASN B C 1
ATOM 5579 O O . ASN B 1 186 ? -33.895 -24.619 32.586 1.00 83.81 309 ASN B O 1
ATOM 5584 N N . GLY B 1 187 ? -34.420 -24.433 30.409 1.00 72.95 310 GLY B N 1
ATOM 5585 C CA . GLY B 1 187 ? -34.856 -23.055 30.531 1.00 73.42 310 GLY B CA 1
ATOM 5586 C C . GLY B 1 187 ? -33.692 -22.093 30.658 1.00 76.54 310 GLY B C 1
ATOM 5587 O O . GLY B 1 187 ? -33.783 -21.075 31.343 1.00 74.55 310 GLY B O 1
ATOM 5588 N N . GLY B 1 188 ? -32.591 -22.421 29.991 1.00 79.46 311 GLY B N 1
ATOM 5589 C CA . GLY B 1 188 ? -31.400 -21.595 30.019 1.00 70.68 311 GLY B CA 1
ATOM 5590 C C . GLY B 1 188 ? -31.605 -20.207 29.439 1.00 71.84 311 GLY B C 1
ATOM 5591 O O . GLY B 1 188 ? -31.373 -19.211 30.124 1.00 74.43 311 GLY B O 1
ATOM 5592 N N . PRO B 1 189 ? -32.028 -20.128 28.167 1.00 69.60 312 PRO B N 1
ATOM 5593 C CA . PRO B 1 189 ? -32.223 -18.828 27.519 1.00 70.22 312 PRO B CA 1
ATOM 5594 C C . PRO B 1 189 ? -33.031 -17.856 28.370 1.00 77.60 312 PRO B C 1
ATOM 5595 O O . PRO B 1 189 ? -32.557 -16.753 28.639 1.00 74.96 312 PRO B O 1
ATOM 5599 N N . GLN B 1 190 ? -34.226 -18.263 28.787 1.00 90.74 313 GLN B N 1
ATOM 5600 C CA . GLN B 1 190 ? -35.111 -17.401 29.565 1.00 94.80 313 GLN B CA 1
ATOM 5601 C C . GLN B 1 190 ? -34.453 -16.944 30.865 1.00 90.25 313 GLN B C 1
ATOM 5602 O O . GLN B 1 190 ? -34.570 -15.781 31.253 1.00 88.83 313 GLN B O 1
ATOM 5608 N N . ALA B 1 191 ? -33.761 -17.867 31.529 1.00 86.76 314 ALA B N 1
ATOM 5609 C CA . ALA B 1 191 ? -33.086 -17.573 32.787 1.00 66.48 314 ALA B CA 1
ATOM 5610 C C . ALA B 1 191 ? -31.952 -16.579 32.575 1.00 76.75 314 ALA B C 1
ATOM 5611 O O . ALA B 1 191 ? -31.774 -15.646 33.360 1.00 75.26 314 ALA B O 1
ATOM 5613 N N . LEU B 1 192 ? -31.187 -16.787 31.507 1.00 73.73 315 LEU B N 1
ATOM 5614 C CA . LEU B 1 192 ? -30.083 -15.897 31.171 1.00 75.72 315 LEU B CA 1
ATOM 5615 C C . LEU B 1 192 ? -30.589 -14.528 30.745 1.00 71.93 315 LEU B C 1
ATOM 5616 O O . LEU B 1 192 ? -30.006 -13.506 31.103 1.00 67.12 315 LEU B O 1
ATOM 5621 N N . VAL B 1 193 ? -31.676 -14.512 29.981 1.00 71.38 316 VAL B N 1
ATOM 5622 C CA . VAL B 1 193 ? -32.221 -13.261 29.475 1.00 70.67 316 VAL B CA 1
ATOM 5623 C C . VAL B 1 193 ? -32.856 -12.447 30.598 1.00 69.60 316 VAL B C 1
ATOM 5624 O O . VAL B 1 193 ? -32.933 -11.220 30.522 1.00 65.75 316 VAL B O 1
ATOM 5628 N N . GLN B 1 194 ? -33.288 -13.128 31.654 1.00 72.70 317 GLN B N 1
ATOM 5629 C CA . GLN B 1 194 ? -33.810 -12.432 32.823 1.00 82.09 317 GLN B CA 1
ATOM 5630 C C . GLN B 1 194 ? -32.671 -11.723 33.546 1.00 83.34 317 GLN B C 1
ATOM 5631 O O . GLN B 1 194 ? -32.814 -10.579 33.980 1.00 88.27 317 GLN B O 1
ATOM 5637 N N . ILE B 1 195 ? -31.541 -12.415 33.672 1.00 74.00 318 ILE B N 1
ATOM 5638 C CA . ILE B 1 195 ? -30.327 -11.824 34.224 1.00 73.08 318 ILE B CA 1
ATOM 5639 C C . ILE B 1 195 ? -30.023 -10.485 33.556 1.00 76.92 318 ILE B C 1
ATOM 5640 O O . ILE B 1 195 ? -29.668 -9.515 34.224 1.00 76.76 318 ILE B O 1
ATOM 5645 N N . MET B 1 196 ? -30.168 -10.442 32.233 1.00 78.83 319 MET B N 1
ATOM 5646 C CA . MET B 1 196 ? -29.859 -9.242 31.459 1.00 78.82 319 MET B CA 1
ATOM 5647 C C . MET B 1 196 ? -30.849 -8.105 31.720 1.00 85.67 319 MET B C 1
ATOM 5648 O O . MET B 1 196 ? -30.507 -6.932 31.569 1.00 90.06 319 MET B O 1
ATOM 5653 N N . ARG B 1 197 ? -32.073 -8.447 32.108 1.00 81.87 320 ARG B N 1
ATOM 5654 C CA . ARG B 1 197 ? -33.088 -7.428 32.359 1.00 82.68 320 ARG B CA 1
ATOM 5655 C C . ARG B 1 197 ? -33.073 -6.907 33.794 1.00 79.43 320 ARG B C 1
ATOM 5656 O O . ARG B 1 197 ? -33.535 -5.798 34.059 1.00 79.11 320 ARG B O 1
ATOM 5664 N N . ASN B 1 198 ? -32.537 -7.701 34.714 1.00 78.07 321 ASN B N 1
ATOM 5665 C CA . ASN B 1 198 ? -32.667 -7.399 36.137 1.00 88.02 321 ASN B CA 1
ATOM 5666 C C . ASN B 1 198 ? -31.414 -6.861 36.831 1.00 99.47 321 ASN B C 1
ATOM 5667 O O . ASN B 1 198 ? -31.506 -5.973 37.678 1.00 111.06 321 ASN B O 1
ATOM 5672 N N . TYR B 1 199 ? -30.248 -7.396 36.481 1.00 95.80 322 TYR B N 1
ATOM 5673 C CA . TYR B 1 199 ? -29.019 -7.041 37.188 1.00 87.28 322 TYR B CA 1
ATOM 5674 C C . TYR B 1 199 ? -28.230 -5.902 36.543 1.00 81.77 322 TYR B C 1
ATOM 5675 O O . TYR B 1 199 ? -28.280 -5.698 35.329 1.00 75.61 322 TYR B O 1
ATOM 5684 N N . SER B 1 200 ? -27.505 -5.160 37.376 1.00 85.05 323 SER B N 1
ATOM 5685 C CA . SER B 1 200 ? -26.684 -4.052 36.909 1.00 86.69 323 SER B CA 1
ATOM 5686 C C . SER B 1 200 ? -25.202 -4.387 37.045 1.00 89.96 323 SER B C 1
ATOM 5687 O O . SER B 1 200 ? -24.355 -3.759 36.411 1.00 93.29 323 SER B O 1
ATOM 5690 N N . TYR B 1 201 ? -24.902 -5.382 37.876 1.00 90.51 324 TYR B N 1
ATOM 5691 C CA . TYR B 1 201 ? -23.541 -5.886 38.045 1.00 80.77 324 TYR B CA 1
ATOM 5692 C C . TYR B 1 201 ? -22.911 -6.166 36.685 1.00 77.31 324 TYR B C 1
ATOM 5693 O O . TYR B 1 201 ? -23.370 -7.043 35.947 1.00 73.51 324 TYR B O 1
ATOM 5702 N N . GLU B 1 202 ? -21.856 -5.419 36.365 1.00 80.80 325 GLU B N 1
ATOM 5703 C CA . GLU B 1 202 ? -21.238 -5.459 35.038 1.00 79.45 325 GLU B CA 1
ATOM 5704 C C . GLU B 1 202 ? -20.552 -6.783 34.704 1.00 79.12 325 GLU B C 1
ATOM 5705 O O . GLU B 1 202 ? -20.556 -7.216 33.554 1.00 84.28 325 GLU B O 1
ATOM 5711 N N . LYS B 1 203 ? -19.950 -7.423 35.698 1.00 77.39 326 LYS B N 1
ATOM 5712 C CA . LYS B 1 203 ? -19.272 -8.685 35.445 1.00 76.16 326 LYS B CA 1
ATOM 5713 C C . LYS B 1 203 ? -20.279 -9.786 35.130 1.00 80.16 326 LYS B C 1
ATOM 5714 O O . LYS B 1 203 ? -20.060 -10.588 34.223 1.00 74.60 326 LYS B O 1
ATOM 5720 N N . LEU B 1 204 ? -21.384 -9.816 35.873 1.00 86.40 327 LEU B N 1
ATOM 5721 C CA . LEU B 1 204 ? -22.435 -10.805 35.635 1.00 80.98 327 LEU B CA 1
ATOM 5722 C C . LEU B 1 204 ? -23.098 -10.581 34.281 1.00 82.76 327 LEU B C 1
ATOM 5723 O O . LEU B 1 204 ? -23.384 -11.536 33.560 1.00 63.16 327 LEU B O 1
ATOM 5728 N N . LEU B 1 205 ? -23.338 -9.318 33.942 1.00 64.51 328 LEU B N 1
ATOM 5729 C CA . LEU B 1 205 ? -23.879 -8.975 32.635 1.00 64.10 328 LEU B CA 1
ATOM 5730 C C . LEU B 1 205 ? -22.945 -9.442 31.523 1.00 78.97 328 LEU B C 1
ATOM 5731 O O . LEU B 1 205 ? -23.389 -9.973 30.501 1.00 62.64 328 LEU B O 1
ATOM 5736 N N . TRP B 1 206 ? -21.647 -9.254 31.738 1.00 80.18 329 TRP B N 1
ATOM 5737 C CA . TRP B 1 206 ? -20.642 -9.613 30.742 1.00 77.89 329 TRP B CA 1
ATOM 5738 C C . TRP B 1 206 ? -20.494 -11.125 30.580 1.00 71.86 329 TRP B C 1
ATOM 5739 O O . TRP B 1 206 ? -20.533 -11.636 29.466 1.00 66.97 329 TRP B O 1
ATOM 5750 N N . THR B 1 207 ? -20.317 -11.838 31.688 1.00 81.21 330 THR B N 1
ATOM 5751 C CA . THR B 1 207 ? -20.204 -13.292 31.632 1.00 84.62 330 THR B CA 1
ATOM 5752 C C . THR B 1 207 ? -21.462 -13.879 31.011 1.00 88.64 330 THR B C 1
ATOM 5753 O O . THR B 1 207 ? -21.397 -14.820 30.219 1.00 89.94 330 THR B O 1
ATOM 5757 N N . THR B 1 208 ? -22.606 -13.307 31.376 1.00 88.00 331 THR B N 1
ATOM 5758 C CA . THR B 1 208 ? -23.891 -13.750 30.858 1.00 79.91 331 THR B CA 1
ATOM 5759 C C . THR B 1 208 ? -24.001 -13.481 29.362 1.00 80.67 331 THR B C 1
ATOM 5760 O O . THR B 1 208 ? -24.450 -14.342 28.604 1.00 87.36 331 THR B O 1
ATOM 5764 N N . SER B 1 209 ? -23.593 -12.289 28.934 1.00 67.52 332 SER B N 1
ATOM 5765 C CA . SER B 1 209 ? -23.639 -11.960 27.514 1.00 73.34 332 SER B CA 1
ATOM 5766 C C . SER B 1 209 ? -22.752 -12.913 26.710 1.00 73.40 332 SER B C 1
ATOM 5767 O O . SER B 1 209 ? -23.044 -13.229 25.558 1.00 75.57 332 SER B O 1
ATOM 5770 N N . ARG B 1 210 ? -21.676 -13.384 27.329 1.00 71.98 333 ARG B N 1
ATOM 5771 C CA . ARG B 1 210 ? -20.791 -14.337 26.671 1.00 77.39 333 ARG B CA 1
ATOM 5772 C C . ARG B 1 210 ? -21.483 -15.682 26.484 1.00 74.55 333 ARG B C 1
ATOM 5773 O O . ARG B 1 210 ? -21.326 -16.330 25.449 1.00 73.71 333 ARG B O 1
ATOM 5781 N N . VAL B 1 211 ? -22.249 -16.097 27.488 1.00 70.73 334 VAL B N 1
ATOM 5782 C CA . VAL B 1 211 ? -23.031 -17.323 27.386 1.00 72.80 334 VAL B CA 1
ATOM 5783 C C . VAL B 1 211 ? -24.078 -17.191 26.286 1.00 74.12 334 VAL B C 1
ATOM 5784 O O . VAL B 1 211 ? -24.222 -18.079 25.443 1.00 68.26 334 VAL B O 1
ATOM 5788 N N . LEU B 1 212 ? -24.811 -16.080 26.301 1.00 74.24 335 LEU B N 1
ATOM 5789 C CA . LEU B 1 212 ? -25.793 -15.814 25.262 1.00 74.28 335 LEU B CA 1
ATOM 5790 C C . LEU B 1 212 ? -25.120 -15.825 23.895 1.00 74.00 335 LEU B C 1
ATOM 5791 O O . LEU B 1 212 ? -25.681 -16.327 22.924 1.00 73.13 335 LEU B O 1
ATOM 5796 N N . LYS B 1 213 ? -23.906 -15.285 23.829 1.00 69.61 336 LYS B N 1
ATOM 5797 C CA . LYS B 1 213 ? -23.152 -15.281 22.582 1.00 70.91 336 LYS B CA 1
ATOM 5798 C C . LYS B 1 213 ? -22.921 -16.698 22.072 1.00 69.98 336 LYS B C 1
ATOM 5799 O O . LYS B 1 213 ? -23.115 -16.978 20.891 1.00 75.73 336 LYS B O 1
ATOM 5805 N N . VAL B 1 214 ? -22.513 -17.593 22.963 1.00 69.67 337 VAL B N 1
ATOM 5806 C CA . VAL B 1 214 ? -22.218 -18.963 22.558 1.00 81.24 337 VAL B CA 1
ATOM 5807 C C . VAL B 1 214 ? -23.496 -19.729 22.211 1.00 85.73 337 VAL B C 1
ATOM 5808 O O . VAL B 1 214 ? -23.467 -20.676 21.425 1.00 96.43 337 VAL B O 1
ATOM 5812 N N . LEU B 1 215 ? -24.616 -19.310 22.790 1.00 77.96 338 LEU B N 1
ATOM 5813 C CA . LEU B 1 215 ? -25.890 -19.980 22.544 1.00 81.78 338 LEU B CA 1
ATOM 5814 C C . LEU B 1 215 ? -26.528 -19.524 21.239 1.00 76.57 338 LEU B C 1
ATOM 5815 O O . LEU B 1 215 ? -27.154 -20.314 20.535 1.00 74.91 338 LEU B O 1
ATOM 5820 N N . SER B 1 216 ? -26.362 -18.247 20.920 1.00 71.27 339 SER B N 1
ATOM 5821 C CA . SER B 1 216 ? -26.992 -17.665 19.740 1.00 72.52 339 SER B CA 1
ATOM 5822 C C . SER B 1 216 ? -26.569 -18.329 18.430 1.00 81.51 339 SER B C 1
ATOM 5823 O O . SER B 1 216 ? -27.186 -18.105 17.393 1.00 86.58 339 SER B O 1
ATOM 5826 N N . VAL B 1 217 ? -25.522 -19.144 18.474 1.00 84.33 340 VAL B N 1
ATOM 5827 C CA . VAL B 1 217 ? -25.052 -19.809 17.265 1.00 84.30 340 VAL B CA 1
ATOM 5828 C C . VAL B 1 217 ? -25.842 -21.082 16.981 1.00 82.05 340 VAL B C 1
ATOM 5829 O O . VAL B 1 217 ? -25.850 -21.579 15.854 1.00 80.92 340 VAL B O 1
ATOM 5833 N N . CYS B 1 218 ? -26.508 -21.601 18.008 1.00 80.89 341 CYS B N 1
ATOM 5834 C CA . CYS B 1 218 ? -27.322 -22.806 17.869 1.00 83.27 341 CYS B CA 1
ATOM 5835 C C . CYS B 1 218 ? -28.652 -22.509 17.177 1.00 88.47 341 CYS B C 1
ATOM 5836 O O . CYS B 1 218 ? -29.365 -21.580 17.558 1.00 84.85 341 CYS B O 1
ATOM 5839 N N . PRO B 1 219 ? -28.991 -23.308 16.155 1.00 94.51 342 PRO B N 1
ATOM 5840 C CA . PRO B 1 219 ? -30.195 -23.096 15.345 1.00 94.32 342 PRO B CA 1
ATOM 5841 C C . PRO B 1 219 ? -31.472 -23.175 16.177 1.00 93.37 342 PRO B C 1
ATOM 5842 O O . PRO B 1 219 ? -32.446 -22.482 15.868 1.00 94.13 342 PRO B O 1
ATOM 5846 N N . SER B 1 220 ? -31.466 -24.005 17.216 1.00 87.17 343 SER B N 1
ATOM 5847 C CA . SER B 1 220 ? -32.649 -24.179 18.056 1.00 90.16 343 SER B CA 1
ATOM 5848 C C . SER B 1 220 ? -32.669 -23.219 19.247 1.00 87.64 343 SER B C 1
ATOM 5849 O O . SER B 1 220 ? -33.733 -22.891 19.771 1.00 87.71 343 SER B O 1
ATOM 5852 N N . ASN B 1 221 ? -31.491 -22.769 19.667 1.00 83.22 344 ASN B N 1
ATOM 5853 C CA . ASN B 1 221 ? -31.386 -21.784 20.739 1.00 83.27 344 ASN B CA 1
ATOM 5854 C C . ASN B 1 221 ? -31.819 -20.388 20.296 1.00 88.03 344 ASN B C 1
ATOM 5855 O O . ASN B 1 221 ? -32.435 -19.649 21.068 1.00 84.62 344 ASN B O 1
ATOM 5860 N N . LYS B 1 222 ? -31.490 -20.035 19.054 1.00 91.37 345 LYS B N 1
ATOM 5861 C CA . LYS B 1 222 ? -31.830 -18.723 18.505 1.00 89.54 345 LYS B CA 1
ATOM 5862 C C . LYS B 1 222 ? -33.281 -18.336 18.782 1.00 85.76 345 LYS B C 1
ATOM 5863 O O . LYS B 1 222 ? -33.539 -17.295 19.384 1.00 84.36 345 LYS B O 1
ATOM 5869 N N . PRO B 1 223 ? -34.235 -19.171 18.336 1.00 87.50 346 PRO B N 1
ATOM 5870 C CA . PRO B 1 223 ? -35.653 -18.876 18.571 1.00 87.04 346 PRO B CA 1
ATOM 5871 C C . PRO B 1 223 ? -35.948 -18.666 20.053 1.00 82.12 346 PRO B C 1
ATOM 5872 O O . PRO B 1 223 ? -36.616 -17.699 20.423 1.00 72.00 346 PRO B O 1
ATOM 5876 N N . ALA B 1 224 ? -35.442 -19.569 20.886 1.00 84.85 347 ALA B N 1
ATOM 5877 C CA . ALA B 1 224 ? -35.708 -19.533 22.318 1.00 84.34 347 ALA B CA 1
ATOM 5878 C C . ALA B 1 224 ? -35.260 -18.223 22.951 1.00 79.88 347 ALA B C 1
ATOM 5879 O O . ALA B 1 224 ? -35.947 -17.684 23.816 1.00 77.54 347 ALA B O 1
ATOM 5881 N N . ILE B 1 225 ? -34.110 -17.712 22.522 1.00 81.81 348 ILE B N 1
ATOM 5882 C CA . ILE B 1 225 ? -33.597 -16.459 23.064 1.00 80.75 348 ILE B CA 1
ATOM 5883 C C . ILE B 1 225 ? -34.422 -15.262 22.600 1.00 84.75 348 ILE B C 1
ATOM 5884 O O . ILE B 1 225 ? -34.712 -14.360 23.386 1.00 89.97 348 ILE B O 1
ATOM 5889 N N . VAL B 1 226 ? -34.792 -15.253 21.322 1.00 78.91 349 VAL B N 1
ATOM 5890 C CA . VAL B 1 226 ? -35.579 -14.157 20.767 1.00 80.09 349 VAL B CA 1
ATOM 5891 C C . VAL B 1 226 ? -36.982 -14.135 21.375 1.00 81.03 349 VAL B C 1
ATOM 5892 O O . VAL B 1 226 ? -37.490 -13.077 21.751 1.00 76.83 349 VAL B O 1
ATOM 5896 N N . GLU B 1 227 ? -37.596 -15.310 21.477 1.00 84.06 350 GLU B N 1
ATOM 5897 C CA . GLU B 1 227 ? -38.929 -15.437 22.059 1.00 91.64 350 GLU B CA 1
ATOM 5898 C C . GLU B 1 227 ? -38.961 -14.992 23.517 1.00 85.51 350 GLU B C 1
ATOM 5899 O O . GLU B 1 227 ? -39.980 -14.498 23.997 1.00 79.94 350 GLU B O 1
ATOM 5905 N N . ALA B 1 228 ? -37.849 -15.180 24.220 1.00 67.69 351 ALA B N 1
ATOM 5906 C CA . ALA B 1 228 ? -37.772 -14.814 25.629 1.00 78.68 351 ALA B CA 1
ATOM 5907 C C . ALA B 1 228 ? -37.493 -13.325 25.805 1.00 76.75 351 ALA B C 1
ATOM 5908 O O . ALA B 1 228 ? -37.512 -12.807 26.923 1.00 75.15 351 ALA B O 1
ATOM 5910 N N . GLY B 1 229 ? -37.240 -12.638 24.695 1.00 71.96 352 GLY B N 1
ATOM 5911 C CA . GLY B 1 229 ? -36.954 -11.217 24.734 1.00 75.50 352 GLY B CA 1
ATOM 5912 C C . GLY B 1 229 ? -35.464 -10.929 24.711 1.00 84.73 352 GLY B C 1
ATOM 5913 O O . GLY B 1 229 ? -35.014 -9.903 25.227 1.00 87.80 352 GLY B O 1
ATOM 5914 N N . GLY B 1 230 ? -34.702 -11.841 24.112 1.00 78.64 353 GLY B N 1
ATOM 5915 C CA . GLY B 1 230 ? -33.268 -11.678 23.970 1.00 73.78 353 GLY B CA 1
ATOM 5916 C C . GLY B 1 230 ? -32.869 -10.434 23.195 1.00 81.47 353 GLY B C 1
ATOM 5917 O O . GLY B 1 230 ? -32.011 -9.672 23.642 1.00 88.09 353 GLY B O 1
ATOM 5918 N N . MET B 1 231 ? -33.486 -10.224 22.035 1.00 81.48 354 MET B N 1
ATOM 5919 C CA . MET B 1 231 ? -33.195 -9.047 21.218 1.00 83.81 354 MET B CA 1
ATOM 5920 C C . MET B 1 231 ? -33.263 -7.770 22.041 1.00 82.11 354 MET B C 1
ATOM 5921 O O . MET B 1 231 ? -32.325 -6.973 22.047 1.00 86.83 354 MET B O 1
ATOM 5926 N N . GLN B 1 232 ? -34.382 -7.584 22.734 1.00 75.50 355 GLN B N 1
ATOM 5927 C CA . GLN B 1 232 ? -34.623 -6.363 23.492 1.00 75.89 355 GLN B CA 1
ATOM 5928 C C . GLN B 1 232 ? -33.727 -6.268 24.718 1.00 78.31 355 GLN B C 1
ATOM 5929 O O . GLN B 1 232 ? -33.255 -5.187 25.060 1.00 84.68 355 GLN B O 1
ATOM 5935 N N . ALA B 1 233 ? -33.497 -7.398 25.377 1.00 72.39 356 ALA B N 1
ATOM 5936 C CA . ALA B 1 233 ? -32.714 -7.414 26.606 1.00 77.48 356 ALA B CA 1
ATOM 5937 C C . ALA B 1 233 ? -31.249 -7.094 26.333 1.00 89.01 356 ALA B C 1
ATOM 5938 O O . ALA B 1 233 ? -30.574 -6.468 27.152 1.00 92.92 356 ALA B O 1
ATOM 5940 N N . LEU B 1 234 ? -30.763 -7.527 25.174 1.00 86.13 357 LEU B N 1
ATOM 5941 C CA . LEU B 1 234 ? -29.386 -7.268 24.780 1.00 86.42 357 LEU B CA 1
ATOM 5942 C C . LEU B 1 234 ? -29.269 -5.885 24.150 1.00 87.06 357 LEU B C 1
ATOM 5943 O O . LEU B 1 234 ? -28.231 -5.227 24.249 1.00 92.84 357 LEU B O 1
ATOM 5948 N N . GLY B 1 235 ? -30.347 -5.445 23.512 1.00 79.77 358 GLY B N 1
ATOM 5949 C CA . GLY B 1 235 ? -30.390 -4.125 22.915 1.00 76.83 358 GLY B CA 1
ATOM 5950 C C . GLY B 1 235 ? -30.287 -3.019 23.947 1.00 82.31 358 GLY B C 1
ATOM 5951 O O . GLY B 1 235 ? -29.776 -1.941 23.653 1.00 93.20 358 GLY B O 1
ATOM 5952 N N . LYS B 1 236 ? -30.777 -3.282 25.156 1.00 79.60 359 LYS B N 1
ATOM 5953 C CA . LYS B 1 236 ? -30.712 -2.306 26.238 1.00 79.18 359 LYS B CA 1
ATOM 5954 C C . LYS B 1 236 ? -29.271 -2.095 26.682 1.00 80.82 359 LYS B C 1
ATOM 5955 O O . LYS B 1 236 ? -28.929 -1.049 27.236 1.00 85.77 359 LYS B O 1
ATOM 5961 N N . HIS B 1 237 ? -28.427 -3.090 26.427 1.00 75.52 360 HIS B N 1
ATOM 5962 C CA . HIS B 1 237 ? -27.044 -3.052 26.885 1.00 76.04 360 HIS B CA 1
ATOM 5963 C C . HIS B 1 237 ? -26.057 -2.632 25.804 1.00 81.31 360 HIS B C 1
ATOM 5964 O O . HIS B 1 237 ? -24.843 -2.713 25.992 1.00 88.03 360 HIS B O 1
ATOM 5971 N N . LEU B 1 238 ? -26.575 -2.182 24.670 1.00 79.01 361 LEU B N 1
ATOM 5972 C CA . LEU B 1 238 ? -25.712 -1.676 23.618 1.00 80.17 361 LEU B CA 1
ATOM 5973 C C . LEU B 1 238 ? -25.142 -0.310 23.991 1.00 81.02 361 LEU B C 1
ATOM 5974 O O . LEU B 1 238 ? -24.143 0.129 23.420 1.00 72.17 361 LEU B O 1
ATOM 5979 N N . THR B 1 239 ? -25.773 0.348 24.962 1.00 83.71 362 THR B N 1
ATOM 5980 C CA . THR B 1 239 ? -25.381 1.698 25.362 1.00 90.45 362 THR B CA 1
ATOM 5981 C C . THR B 1 239 ? -24.521 1.737 26.626 1.00 93.34 362 THR B C 1
ATOM 5982 O O . THR B 1 239 ? -24.198 2.814 27.128 1.00 91.53 362 THR B O 1
ATOM 5986 N N . SER B 1 240 ? -24.149 0.566 27.133 1.00 92.58 363 SER B N 1
ATOM 5987 C CA . SER B 1 240 ? -23.393 0.487 28.379 1.00 93.35 363 SER B CA 1
ATOM 5988 C C . SER B 1 240 ? -22.020 1.147 28.276 1.00 92.67 363 SER B C 1
ATOM 5989 O O . SER B 1 240 ? -21.519 1.412 27.181 1.00 85.29 363 SER B O 1
ATOM 5992 N N . ASN B 1 241 ? -21.417 1.402 29.431 1.00 96.57 364 ASN B N 1
ATOM 5993 C CA . ASN B 1 241 ? -20.103 2.022 29.493 1.00 101.51 364 ASN B CA 1
ATOM 5994 C C . ASN B 1 241 ? -18.981 0.992 29.424 1.00 99.24 364 ASN B C 1
ATOM 5995 O O . ASN B 1 241 ? -17.802 1.339 29.460 1.00 102.83 364 ASN B O 1
ATOM 6000 N N . SER B 1 242 ? -19.354 -0.279 29.326 1.00 93.40 365 SER B N 1
ATOM 6001 C CA . SER B 1 242 ? -18.375 -1.351 29.204 1.00 92.64 365 SER B CA 1
ATOM 6002 C C . SER B 1 242 ? -18.341 -1.894 27.781 1.00 98.51 365 SER B C 1
ATOM 6003 O O . SER B 1 242 ? -19.226 -2.643 27.377 1.00 101.14 365 SER B O 1
ATOM 6006 N N . PRO B 1 243 ? -17.311 -1.513 27.014 1.00 98.25 366 PRO B N 1
ATOM 6007 C CA . PRO B 1 243 ? -17.172 -1.926 25.615 1.00 92.73 366 PRO B CA 1
ATOM 6008 C C . PRO B 1 243 ? -17.293 -3.435 25.425 1.00 88.87 366 PRO B C 1
ATOM 6009 O O . PRO B 1 243 ? -17.952 -3.877 24.483 1.00 91.21 366 PRO B O 1
ATOM 6013 N N . ARG B 1 244 ? -16.666 -4.210 26.305 1.00 82.62 367 ARG B N 1
ATOM 6014 C CA . ARG B 1 244 ? -16.666 -5.666 26.173 1.00 79.60 367 ARG B CA 1
ATOM 6015 C C . ARG B 1 244 ? -18.078 -6.233 26.255 1.00 82.44 367 ARG B C 1
ATOM 6016 O O . ARG B 1 244 ? -18.382 -7.274 25.669 1.00 82.43 367 ARG B O 1
ATOM 6024 N N . LEU B 1 245 ? -18.935 -5.535 26.991 1.00 80.92 368 LEU B N 1
ATOM 6025 C CA . LEU B 1 245 ? -20.334 -5.915 27.108 1.00 76.16 368 LEU B CA 1
ATOM 6026 C C . LEU B 1 245 ? -21.106 -5.567 25.834 1.00 77.58 368 LEU B C 1
ATOM 6027 O O . LEU B 1 245 ? -21.883 -6.375 25.329 1.00 79.64 368 LEU B O 1
ATOM 6032 N N . VAL B 1 246 ? -20.880 -4.361 25.321 1.00 70.82 369 VAL B N 1
ATOM 6033 C CA . VAL B 1 246 ? -21.534 -3.903 24.103 1.00 70.78 369 VAL B CA 1
ATOM 6034 C C . VAL B 1 246 ? -21.227 -4.818 22.924 1.00 76.92 369 VAL B C 1
ATOM 6035 O O . VAL B 1 246 ? -22.100 -5.106 22.106 1.00 79.59 369 VAL B O 1
ATOM 6039 N N . GLN B 1 247 ? -19.981 -5.271 22.838 1.00 84.45 370 GLN B N 1
ATOM 6040 C CA . GLN B 1 247 ? -19.554 -6.095 21.715 1.00 86.84 370 GLN B CA 1
ATOM 6041 C C . GLN B 1 247 ? -20.107 -7.509 21.807 1.00 84.40 370 GLN B C 1
ATOM 6042 O O . GLN B 1 247 ? -20.446 -8.114 20.793 1.00 85.41 370 GLN B O 1
ATOM 6048 N N . ASN B 1 248 ? -20.186 -8.034 23.025 1.00 81.61 371 ASN B N 1
ATOM 6049 C CA . ASN B 1 248 ? -20.756 -9.357 23.245 1.00 80.10 371 ASN B CA 1
ATOM 6050 C C . ASN B 1 248 ? -22.241 -9.385 22.915 1.00 77.32 371 ASN B C 1
ATOM 6051 O O . ASN B 1 248 ? -22.758 -10.379 22.409 1.00 71.19 371 ASN B O 1
ATOM 6056 N N . CYS B 1 249 ? -22.919 -8.282 23.207 1.00 77.68 372 CYS B N 1
ATOM 6057 C CA . CYS B 1 249 ? -24.329 -8.143 22.895 1.00 74.80 372 CYS B CA 1
ATOM 6058 C C . CYS B 1 249 ? -24.542 -8.034 21.391 1.00 81.17 372 CYS B C 1
ATOM 6059 O O . CYS B 1 249 ? -25.450 -8.660 20.842 1.00 91.25 372 CYS B O 1
ATOM 6062 N N . LEU B 1 250 ? -23.703 -7.241 20.729 1.00 76.60 373 LEU B N 1
ATOM 6063 C CA . LEU B 1 250 ? -23.763 -7.103 19.273 1.00 71.47 373 LEU B CA 1
ATOM 6064 C C . LEU B 1 250 ? -23.492 -8.425 18.561 1.00 70.24 373 LEU B C 1
ATOM 6065 O O . LEU B 1 250 ? -24.168 -8.772 17.594 1.00 67.12 373 LEU B O 1
ATOM 6070 N N . TRP B 1 251 ? -22.492 -9.157 19.037 1.00 79.29 374 TRP B N 1
ATOM 6071 C CA . TRP B 1 251 ? -22.195 -10.466 18.480 1.00 86.42 374 TRP B CA 1
ATOM 6072 C C . TRP B 1 251 ? -23.463 -11.296 18.517 1.00 83.87 374 TRP B C 1
ATOM 6073 O O . TRP B 1 251 ? -23.827 -11.934 17.532 1.00 87.78 374 TRP B O 1
ATOM 6084 N N . THR B 1 252 ? -24.134 -11.269 19.666 1.00 84.00 375 THR B N 1
ATOM 6085 C CA . THR B 1 252 ? -25.327 -12.075 19.889 1.00 82.88 375 THR B CA 1
ATOM 6086 C C . THR B 1 252 ? -26.519 -11.585 19.070 1.00 83.52 375 THR B C 1
ATOM 6087 O O . THR B 1 252 ? -27.204 -12.386 18.430 1.00 85.10 375 THR B O 1
ATOM 6091 N N . LEU B 1 253 ? -26.763 -10.277 19.089 1.00 77.57 376 LEU B N 1
ATOM 6092 C CA . LEU B 1 253 ? -27.859 -9.700 18.313 1.00 77.61 376 LEU B CA 1
ATOM 6093 C C . LEU B 1 253 ? -27.720 -10.020 16.827 1.00 77.25 376 LEU B C 1
ATOM 6094 O O . LEU B 1 253 ? -28.706 -10.329 16.155 1.00 74.27 376 LEU B O 1
ATOM 6099 N N . ARG B 1 254 ? -26.493 -9.950 16.319 1.00 70.58 377 ARG B N 1
ATOM 6100 C CA . ARG B 1 254 ? -26.242 -10.257 14.918 1.00 76.79 377 ARG B CA 1
ATOM 6101 C C . ARG B 1 254 ? -26.526 -11.728 14.642 1.00 73.85 377 ARG B C 1
ATOM 6102 O O . ARG B 1 254 ? -27.067 -12.087 13.598 1.00 70.73 377 ARG B O 1
ATOM 6110 N N . ASN B 1 255 ? -26.154 -12.576 15.591 1.00 76.07 378 ASN B N 1
ATOM 6111 C CA . ASN B 1 255 ? -26.388 -14.005 15.471 1.00 78.91 378 ASN B CA 1
ATOM 6112 C C . ASN B 1 255 ? -27.872 -14.346 15.489 1.00 81.04 378 ASN B C 1
ATOM 6113 O O . ASN B 1 255 ? -28.318 -15.260 14.793 1.00 78.80 378 ASN B O 1
ATOM 6118 N N . LEU B 1 256 ? -28.629 -13.602 16.288 1.00 79.33 379 LEU B N 1
ATOM 6119 C CA . LEU B 1 256 ? -30.054 -13.853 16.455 1.00 77.56 379 LEU B CA 1
ATOM 6120 C C . LEU B 1 256 ? -30.880 -13.124 15.404 1.00 77.67 379 LEU B C 1
ATOM 6121 O O . LEU B 1 256 ? -32.054 -13.433 15.205 1.00 91.52 379 LEU B O 1
ATOM 6126 N N . SER B 1 257 ? -30.261 -12.160 14.731 1.00 68.45 380 SER B N 1
ATOM 6127 C CA . SER B 1 257 ? -30.978 -11.265 13.825 1.00 67.44 380 SER B CA 1
ATOM 6128 C C . SER B 1 257 ? -31.734 -11.962 12.687 1.00 73.42 380 SER B C 1
ATOM 6129 O O . SER B 1 257 ? -32.681 -11.400 12.142 1.00 76.89 380 SER B O 1
ATOM 6132 N N . ASP B 1 258 ? -31.326 -13.173 12.323 1.00 80.90 381 ASP B N 1
ATOM 6133 C CA . ASP B 1 258 ? -31.992 -13.883 11.230 1.00 92.31 381 ASP B CA 1
ATOM 6134 C C . ASP B 1 258 ? -33.299 -14.553 11.671 1.00 90.96 381 ASP B C 1
ATOM 6135 O O . ASP B 1 258 ? -33.998 -15.165 10.863 1.00 94.00 381 ASP B O 1
ATOM 6140 N N . VAL B 1 259 ? -33.622 -14.422 12.953 1.00 85.50 382 VAL B N 1
ATOM 6141 C CA . VAL B 1 259 ? -34.823 -15.018 13.523 1.00 82.43 382 VAL B CA 1
ATOM 6142 C C . VAL B 1 259 ? -35.735 -13.931 14.095 1.00 84.31 382 VAL B C 1
ATOM 6143 O O . VAL B 1 259 ? -36.901 -14.175 14.417 1.00 83.97 382 VAL B O 1
ATOM 6147 N N . ALA B 1 260 ? -35.197 -12.721 14.197 1.00 78.29 383 ALA B N 1
ATOM 6148 C CA . ALA B 1 260 ? -35.938 -11.602 14.760 1.00 80.43 383 ALA B CA 1
ATOM 6149 C C . ALA B 1 260 ? -36.599 -10.737 13.688 1.00 83.05 383 ALA B C 1
ATOM 6150 O O . ALA B 1 260 ? -37.050 -9.627 13.974 1.00 84.90 383 ALA B O 1
ATOM 6152 N N . THR B 1 261 ? -36.664 -11.241 12.459 1.00 81.60 384 THR B N 1
ATOM 6153 C CA . THR B 1 261 ? -37.211 -10.451 11.358 1.00 88.08 384 THR B CA 1
ATOM 6154 C C . THR B 1 261 ? -38.699 -10.177 11.546 1.00 95.58 384 THR B C 1
ATOM 6155 O O . THR B 1 261 ? -39.295 -9.401 10.800 1.00 99.50 384 THR B O 1
ATOM 6159 N N . LYS B 1 262 ? -39.292 -10.825 12.543 1.00 98.01 385 LYS B N 1
ATOM 6160 C CA . LYS B 1 262 ? -40.705 -10.644 12.848 1.00 97.12 385 LYS B CA 1
ATOM 6161 C C . LYS B 1 262 ? -40.884 -10.247 14.311 1.00 98.16 385 LYS B C 1
ATOM 6162 O O . LYS B 1 262 ? -41.938 -10.482 14.901 1.00 109.30 385 LYS B O 1
ATOM 6168 N N . GLN B 1 263 ? -39.852 -9.641 14.890 1.00 93.15 386 GLN B N 1
ATOM 6169 C CA . GLN B 1 263 ? -39.853 -9.317 16.315 1.00 90.18 386 GLN B CA 1
ATOM 6170 C C . GLN B 1 263 ? -40.607 -8.021 16.638 1.00 94.49 386 GLN B C 1
ATOM 6171 O O . GLN B 1 263 ? -40.952 -7.244 15.748 1.00 90.35 386 GLN B O 1
ATOM 6177 N N . GLU B 1 264 ? -40.852 -7.802 17.925 1.00 104.33 387 GLU B N 1
ATOM 6178 C CA . GLU B 1 264 ? -41.738 -6.740 18.381 1.00 115.23 387 GLU B CA 1
ATOM 6179 C C . GLU B 1 264 ? -40.986 -5.648 19.139 1.00 110.65 387 GLU B C 1
ATOM 6180 O O . GLU B 1 264 ? -40.061 -5.933 19.900 1.00 110.35 387 GLU B O 1
ATOM 6186 N N . GLY B 1 265 ? -41.395 -4.400 18.933 1.00 107.62 388 GLY B N 1
ATOM 6187 C CA . GLY B 1 265 ? -40.840 -3.273 19.666 1.00 105.04 388 GLY B CA 1
ATOM 6188 C C . GLY B 1 265 ? -39.324 -3.208 19.708 1.00 101.55 388 GLY B C 1
ATOM 6189 O O . GLY B 1 265 ? -38.728 -3.190 20.785 1.00 105.58 388 GLY B O 1
ATOM 6190 N N . LEU B 1 266 ? -38.702 -3.172 18.533 1.00 91.36 389 LEU B N 1
ATOM 6191 C CA . LEU B 1 266 ? -37.249 -3.075 18.426 1.00 83.21 389 LEU B CA 1
ATOM 6192 C C . LEU B 1 266 ? -36.844 -1.696 17.925 1.00 76.26 389 LEU B C 1
ATOM 6193 O O . LEU B 1 266 ? -35.855 -1.547 17.212 1.00 69.74 389 LEU B O 1
ATOM 6198 N N . GLU B 1 267 ? -37.626 -0.691 18.295 1.00 82.53 390 GLU B N 1
ATOM 6199 C CA . GLU B 1 267 ? -37.409 0.663 17.811 1.00 91.65 390 GLU B CA 1
ATOM 6200 C C . GLU B 1 267 ? -36.115 1.241 18.373 1.00 95.84 390 GLU B C 1
ATOM 6201 O O . GLU B 1 267 ? -35.275 1.746 17.627 1.00 94.86 390 GLU B O 1
ATOM 6207 N N . SER B 1 268 ? -35.958 1.155 19.690 1.00 96.73 391 SER B N 1
ATOM 6208 C CA . SER B 1 268 ? -34.774 1.682 20.359 1.00 93.35 391 SER B CA 1
ATOM 6209 C C . SER B 1 268 ? -33.500 0.981 19.896 1.00 91.13 391 SER B C 1
ATOM 6210 O O . SER B 1 268 ? -32.457 1.618 19.747 1.00 92.95 391 SER B O 1
ATOM 6213 N N . VAL B 1 269 ? -33.590 -0.327 19.668 1.00 88.22 392 VAL B N 1
ATOM 6214 C CA . VAL B 1 269 ? -32.441 -1.119 19.230 1.00 84.67 392 VAL B CA 1
ATOM 6215 C C . VAL B 1 269 ? -31.963 -0.700 17.844 1.00 88.98 392 VAL B C 1
ATOM 6216 O O . VAL B 1 269 ? -30.782 -0.418 17.647 1.00 92.87 392 VAL B O 1
ATOM 6220 N N . LEU B 1 270 ? -32.886 -0.663 16.888 1.00 87.70 393 LEU B N 1
ATOM 6221 C CA . LEU B 1 270 ? -32.574 -0.239 15.526 1.00 85.75 393 LEU B CA 1
ATOM 6222 C C . LEU B 1 270 ? -32.010 1.176 15.510 1.00 85.43 393 LEU B C 1
ATOM 6223 O O . LEU B 1 270 ? -31.088 1.487 14.754 1.00 64.69 393 LEU B O 1
ATOM 6228 N N . LYS B 1 271 ? -32.582 2.032 16.349 1.00 85.24 394 LYS B N 1
ATOM 6229 C CA . LYS B 1 271 ? -32.161 3.420 16.425 1.00 93.39 394 LYS B CA 1
ATOM 6230 C C . LYS B 1 271 ? -30.687 3.521 16.802 1.00 93.71 394 LYS B C 1
ATOM 6231 O O . LYS B 1 271 ? -29.969 4.382 16.292 1.00 98.21 394 LYS B O 1
ATOM 6237 N N . ILE B 1 272 ? -30.234 2.639 17.688 1.00 86.19 395 ILE B N 1
ATOM 6238 C CA . ILE B 1 272 ? -28.840 2.668 18.119 1.00 82.19 395 ILE B CA 1
ATOM 6239 C C . ILE B 1 272 ? -27.946 1.792 17.243 1.00 79.55 395 ILE B C 1
ATOM 6240 O O . ILE B 1 272 ? -26.730 1.958 17.233 1.00 86.55 395 ILE B O 1
ATOM 6245 N N . LEU B 1 273 ? -28.548 0.870 16.499 1.00 74.93 396 LEU B N 1
ATOM 6246 C CA . LEU B 1 273 ? -27.796 0.085 15.525 1.00 75.21 396 LEU B CA 1
ATOM 6247 C C . LEU B 1 273 ? -27.376 0.982 14.374 1.00 84.91 396 LEU B C 1
ATOM 6248 O O . LEU B 1 273 ? -26.281 0.844 13.831 1.00 93.91 396 LEU B O 1
ATOM 6253 N N . VAL B 1 274 ? -28.256 1.906 14.007 1.00 80.99 397 VAL B N 1
ATOM 6254 C CA . VAL B 1 274 ? -27.947 2.888 12.981 1.00 70.33 397 VAL B CA 1
ATOM 6255 C C . VAL B 1 274 ? -26.946 3.895 13.531 1.00 71.44 397 VAL B C 1
ATOM 6256 O O . VAL B 1 274 ? -26.062 4.361 12.812 1.00 80.58 397 VAL B O 1
ATOM 6260 N N . ASN B 1 275 ? -27.080 4.219 14.814 1.00 70.85 398 ASN B N 1
ATOM 6261 C CA . ASN B 1 275 ? -26.106 5.075 15.485 1.00 76.93 398 ASN B CA 1
ATOM 6262 C C . ASN B 1 275 ? -24.725 4.431 15.499 1.00 82.91 398 ASN B C 1
ATOM 6263 O O . ASN B 1 275 ? -23.709 5.122 15.454 1.00 90.87 398 ASN B O 1
ATOM 6268 N N . GLN B 1 276 ? -24.691 3.104 15.557 1.00 77.94 399 GLN B N 1
ATOM 6269 C CA . GLN B 1 276 ? -23.426 2.386 15.633 1.00 80.66 399 GLN B CA 1
ATOM 6270 C C . GLN B 1 276 ? -22.758 2.222 14.273 1.00 84.75 399 GLN B C 1
ATOM 6271 O O . GLN B 1 276 ? -21.631 1.743 14.187 1.00 95.94 399 GLN B O 1
ATOM 6277 N N . LEU B 1 277 ? -23.451 2.623 13.213 1.00 78.58 400 LEU B N 1
ATOM 6278 C CA . LEU B 1 277 ? -22.870 2.592 11.875 1.00 70.61 400 LEU B CA 1
ATOM 6279 C C . LEU B 1 277 ? -21.868 3.731 11.685 1.00 80.26 400 LEU B C 1
ATOM 6280 O O . LEU B 1 277 ? -21.184 3.810 10.665 1.00 89.11 400 LEU B O 1
ATOM 6285 N N . SER B 1 278 ? -21.793 4.616 12.671 1.00 83.53 401 SER B N 1
ATOM 6286 C CA . SER B 1 278 ? -20.891 5.756 12.603 1.00 86.91 401 SER B CA 1
ATOM 6287 C C . SER B 1 278 ? -19.721 5.561 13.558 1.00 92.90 401 SER B C 1
ATOM 6288 O O . SER B 1 278 ? -18.640 6.108 13.351 1.00 99.32 401 SER B O 1
ATOM 6291 N N . VAL B 1 279 ? -19.947 4.777 14.606 1.00 92.15 402 VAL B N 1
ATOM 6292 C CA . VAL B 1 279 ? -18.891 4.433 15.545 1.00 94.68 402 VAL B CA 1
ATOM 6293 C C . VAL B 1 279 ? -17.670 3.939 14.779 1.00 101.14 402 VAL B C 1
ATOM 6294 O O . VAL B 1 279 ? -17.796 3.200 13.801 1.00 105.10 402 VAL B O 1
ATOM 6298 N N . ASP B 1 280 ? -16.491 4.360 15.224 1.00 103.07 403 ASP B N 1
ATOM 6299 C CA . ASP B 1 280 ? -15.242 4.057 14.530 1.00 105.51 403 ASP B CA 1
ATOM 6300 C C . ASP B 1 280 ? -14.766 2.617 14.729 1.00 101.31 403 ASP B C 1
ATOM 6301 O O . ASP B 1 280 ? -14.043 2.076 13.891 1.00 99.89 403 ASP B O 1
ATOM 6306 N N . ASP B 1 281 ? -15.169 2.002 15.837 1.00 102.10 404 ASP B N 1
ATOM 6307 C CA . ASP B 1 281 ? -14.818 0.611 16.111 1.00 105.39 404 ASP B CA 1
ATOM 6308 C C . ASP B 1 281 ? -15.316 -0.291 14.981 1.00 104.59 404 ASP B C 1
ATOM 6309 O O . ASP B 1 281 ? -16.520 -0.429 14.768 1.00 100.87 404 ASP B O 1
ATOM 6314 N N . VAL B 1 282 ? -14.381 -0.904 14.261 1.00 108.33 405 VAL B N 1
ATOM 6315 C CA . VAL B 1 282 ? -14.707 -1.693 13.075 1.00 105.71 405 VAL B CA 1
ATOM 6316 C C . VAL B 1 282 ? -15.659 -2.850 13.353 1.00 103.78 405 VAL B C 1
ATOM 6317 O O . VAL B 1 282 ? -16.641 -3.032 12.636 1.00 103.56 405 VAL B O 1
ATOM 6321 N N . ASN B 1 283 ? -15.363 -3.636 14.385 1.00 107.10 406 ASN B N 1
ATOM 6322 C CA . ASN B 1 283 ? -16.204 -4.782 14.732 1.00 103.42 406 ASN B CA 1
ATOM 6323 C C . ASN B 1 283 ? -17.631 -4.363 15.079 1.00 91.71 406 ASN B C 1
ATOM 6324 O O . ASN B 1 283 ? -18.591 -5.059 14.748 1.00 87.59 406 ASN B O 1
ATOM 6329 N N . VAL B 1 284 ? -17.763 -3.220 15.745 1.00 85.75 407 VAL B N 1
ATOM 6330 C CA . VAL B 1 284 ? -19.073 -2.652 16.031 1.00 83.15 407 VAL B CA 1
ATOM 6331 C C . VAL B 1 284 ? -19.773 -2.309 14.723 1.00 82.02 407 VAL B C 1
ATOM 6332 O O . VAL B 1 284 ? -20.881 -2.769 14.458 1.00 83.82 407 VAL B O 1
ATOM 6336 N N . LEU B 1 285 ? -19.108 -1.498 13.908 1.00 80.34 408 LEU B N 1
ATOM 6337 C CA . LEU B 1 285 ? -19.617 -1.113 12.598 1.00 79.54 408 LEU B CA 1
ATOM 6338 C C . LEU B 1 285 ? -20.055 -2.328 11.779 1.00 87.78 408 LEU B C 1
ATOM 6339 O O . LEU B 1 285 ? -21.039 -2.266 11.041 1.00 89.41 408 LEU B O 1
ATOM 6344 N N . THR B 1 286 ? -19.330 -3.433 11.922 1.00 87.21 409 THR B N 1
ATOM 6345 C CA . THR B 1 286 ? -19.590 -4.632 11.130 1.00 82.32 409 THR B CA 1
ATOM 6346 C C . THR B 1 286 ? -20.749 -5.470 11.668 1.00 83.18 409 THR B C 1
ATOM 6347 O O . THR B 1 286 ? -21.488 -6.085 10.899 1.00 75.70 409 THR B O 1
ATOM 6351 N N . CYS B 1 287 ? -20.902 -5.503 12.988 1.00 88.38 410 CYS B N 1
ATOM 6352 C CA . CYS B 1 287 ? -22.007 -6.234 13.597 1.00 85.16 410 CYS B CA 1
ATOM 6353 C C . CYS B 1 287 ? -23.311 -5.464 13.442 1.00 83.20 410 CYS B C 1
ATOM 6354 O O . CYS B 1 287 ? -24.354 -6.051 13.167 1.00 88.39 410 CYS B O 1
ATOM 6357 N N . ALA B 1 288 ? -23.241 -4.147 13.615 1.00 81.88 411 ALA B N 1
ATOM 6358 C CA . ALA B 1 288 ? -24.409 -3.288 13.449 1.00 76.90 411 ALA B CA 1
ATOM 6359 C C . ALA B 1 288 ? -24.896 -3.288 12.003 1.00 81.05 411 ALA B C 1
ATOM 6360 O O . ALA B 1 288 ? -26.097 -3.340 11.749 1.00 88.78 411 ALA B O 1
ATOM 6362 N N . THR B 1 289 ? -23.964 -3.230 11.057 1.00 86.41 412 THR B N 1
ATOM 6363 C CA . THR B 1 289 ? -24.321 -3.254 9.642 1.00 87.84 412 THR B CA 1
ATOM 6364 C C . THR B 1 289 ? -24.898 -4.612 9.254 1.00 84.83 412 THR B C 1
ATOM 6365 O O . THR B 1 289 ? -25.735 -4.711 8.357 1.00 83.47 412 THR B O 1
ATOM 6369 N N . GLY B 1 290 ? -24.448 -5.656 9.939 1.00 77.24 413 GLY B N 1
ATOM 6370 C CA . GLY B 1 290 ? -24.919 -6.999 9.667 1.00 67.44 413 GLY B CA 1
ATOM 6371 C C . GLY B 1 290 ? -26.286 -7.226 10.268 1.00 70.91 413 GLY B C 1
ATOM 6372 O O . GLY B 1 290 ? -27.208 -7.680 9.592 1.00 80.37 413 GLY B O 1
ATOM 6373 N N . THR B 1 291 ? -26.419 -6.899 11.546 1.00 71.51 414 THR B N 1
ATOM 6374 C CA . THR B 1 291 ? -27.681 -7.082 12.248 1.00 76.27 414 THR B CA 1
ATOM 6375 C C . THR B 1 291 ? -28.808 -6.267 11.606 1.00 78.34 414 THR B C 1
ATOM 6376 O O . THR B 1 291 ? -29.977 -6.633 11.711 1.00 86.99 414 THR B O 1
ATOM 6380 N N . LEU B 1 292 ? -28.455 -5.177 10.927 1.00 77.42 415 LEU B N 1
ATOM 6381 C CA . LEU B 1 292 ? -29.449 -4.343 10.245 1.00 74.78 415 LEU B CA 1
ATOM 6382 C C . LEU B 1 292 ? -29.955 -4.965 8.944 1.00 79.21 415 LEU B C 1
ATOM 6383 O O . LEU B 1 292 ? -31.135 -4.860 8.620 1.00 85.26 415 LEU B O 1
ATOM 6388 N N . SER B 1 293 ? -29.055 -5.603 8.202 1.00 74.67 416 SER B N 1
ATOM 6389 C CA . SER B 1 293 ? -29.410 -6.254 6.946 1.00 76.78 416 SER B CA 1
ATOM 6390 C C . SER B 1 293 ? -30.401 -7.384 7.183 1.00 81.70 416 SER B C 1
ATOM 6391 O O . SER B 1 293 ? -31.226 -7.702 6.327 1.00 79.51 416 SER B O 1
ATOM 6394 N N . ASN B 1 294 ? -30.307 -7.995 8.355 1.00 82.33 417 ASN B N 1
ATOM 6395 C CA . ASN B 1 294 ? -31.188 -9.092 8.708 1.00 76.91 417 ASN B CA 1
ATOM 6396 C C . ASN B 1 294 ? -32.523 -8.608 9.247 1.00 83.32 417 ASN B C 1
ATOM 6397 O O . ASN B 1 294 ? -33.578 -9.128 8.880 1.00 87.78 417 ASN B O 1
ATOM 6402 N N . LEU B 1 295 ? -32.475 -7.605 10.116 1.00 81.89 418 LEU B N 1
ATOM 6403 C CA . LEU B 1 295 ? -33.683 -7.107 10.757 1.00 82.04 418 LEU B CA 1
ATOM 6404 C C . LEU B 1 295 ? -34.603 -6.393 9.771 1.00 79.84 418 LEU B C 1
ATOM 6405 O O . LEU B 1 295 ? -35.788 -6.216 10.040 1.00 87.31 418 LEU B O 1
ATOM 6410 N N . THR B 1 296 ? -34.058 -5.990 8.628 1.00 78.09 419 THR B N 1
ATOM 6411 C CA . THR B 1 296 ? -34.849 -5.297 7.616 1.00 75.05 419 THR B CA 1
ATOM 6412 C C . THR B 1 296 ? -35.258 -6.232 6.486 1.00 76.85 419 THR B C 1
ATOM 6413 O O . THR B 1 296 ? -35.720 -5.786 5.437 1.00 84.92 419 THR B O 1
ATOM 6417 N N . CYS B 1 297 ? -35.087 -7.531 6.706 1.00 68.40 420 CYS B N 1
ATOM 6418 C CA . CYS B 1 297 ? -35.476 -8.522 5.713 1.00 74.24 420 CYS B CA 1
ATOM 6419 C C . CYS B 1 297 ? -36.975 -8.788 5.789 1.00 78.35 420 CYS B C 1
ATOM 6420 O O . CYS B 1 297 ? -37.471 -9.320 6.785 1.00 78.64 420 CYS B O 1
ATOM 6423 N N . ASN B 1 298 ? -37.689 -8.409 4.733 1.00 76.85 421 ASN B N 1
ATOM 6424 C CA . ASN B 1 298 ? -39.137 -8.569 4.677 1.00 88.67 421 ASN B CA 1
ATOM 6425 C C . ASN B 1 298 ? -39.847 -8.059 5.924 1.00 88.44 421 ASN B C 1
ATOM 6426 O O . ASN B 1 298 ? -40.671 -8.758 6.513 1.00 93.81 421 ASN B O 1
ATOM 6431 N N . ASN B 1 299 ? -39.514 -6.837 6.322 1.00 80.00 422 ASN B N 1
ATOM 6432 C CA . ASN B 1 299 ? -40.182 -6.193 7.441 1.00 71.78 422 ASN B CA 1
ATOM 6433 C C . ASN B 1 299 ? -40.388 -4.711 7.164 1.00 71.49 422 ASN B C 1
ATOM 6434 O O . ASN B 1 299 ? -39.586 -3.873 7.570 1.00 77.53 422 ASN B O 1
ATOM 6439 N N . SER B 1 300 ? -41.469 -4.395 6.463 1.00 72.31 423 SER B N 1
ATOM 6440 C CA . SER B 1 300 ? -41.750 -3.020 6.085 1.00 75.79 423 SER B CA 1
ATOM 6441 C C . SER B 1 300 ? -41.659 -2.058 7.270 1.00 80.34 423 SER B C 1
ATOM 6442 O O . SER B 1 300 ? -41.256 -0.909 7.108 1.00 87.42 423 SER B O 1
ATOM 6445 N N . LYS B 1 301 ? -42.028 -2.523 8.459 1.00 80.62 424 LYS B N 1
ATOM 6446 C CA . LYS B 1 301 ? -41.968 -1.675 9.648 1.00 86.08 424 LYS B CA 1
ATOM 6447 C C . LYS B 1 301 ? -40.533 -1.276 9.996 1.00 84.71 424 LYS B C 1
ATOM 6448 O O . LYS B 1 301 ? -40.223 -0.091 10.140 1.00 82.98 424 LYS B O 1
ATOM 6454 N N . ASN B 1 302 ? -39.666 -2.272 10.145 1.00 77.35 425 ASN B N 1
ATOM 6455 C CA . ASN B 1 302 ? -38.253 -2.017 10.377 1.00 64.62 425 ASN B CA 1
ATOM 6456 C C . ASN B 1 302 ? -37.655 -1.193 9.246 1.00 78.90 425 ASN B C 1
ATOM 6457 O O . ASN B 1 302 ? -36.909 -0.248 9.489 1.00 82.51 425 ASN B O 1
ATOM 6462 N N . LYS B 1 303 ? -37.993 -1.551 8.011 1.00 64.05 426 LYS B N 1
ATOM 6463 C CA . LYS B 1 303 ? -37.526 -0.807 6.845 1.00 72.32 426 LYS B CA 1
ATOM 6464 C C . LYS B 1 303 ? -37.856 0.677 6.974 1.00 70.90 426 LYS B C 1
ATOM 6465 O O . LYS B 1 303 ? -37.002 1.532 6.746 1.00 78.82 426 LYS B O 1
ATOM 6471 N N . THR B 1 304 ? -39.099 0.971 7.348 1.00 65.60 427 THR B N 1
ATOM 6472 C CA . THR B 1 304 ? -39.575 2.346 7.470 1.00 69.09 427 THR B CA 1
ATOM 6473 C C . THR B 1 304 ? -38.889 3.087 8.613 1.00 71.68 427 THR B C 1
ATOM 6474 O O . THR B 1 304 ? -38.505 4.246 8.469 1.00 75.59 427 THR B O 1
ATOM 6478 N N . LEU B 1 305 ? -38.734 2.416 9.747 1.00 70.71 428 LEU B N 1
ATOM 6479 C CA . LEU B 1 305 ? -38.104 3.026 10.911 1.00 71.56 428 LEU B CA 1
ATOM 6480 C C . LEU B 1 305 ? -36.614 3.276 10.680 1.00 72.41 428 LEU B C 1
ATOM 6481 O O . LEU B 1 305 ? -36.072 4.297 11.107 1.00 69.24 428 LEU B O 1
ATOM 6486 N N . VAL B 1 306 ? -35.960 2.335 10.006 1.00 70.87 429 VAL B N 1
ATOM 6487 C CA . VAL B 1 306 ? -34.543 2.453 9.697 1.00 64.68 429 VAL B CA 1
ATOM 6488 C C . VAL B 1 306 ? -34.285 3.611 8.736 1.00 81.29 429 VAL B C 1
ATOM 6489 O O . VAL B 1 306 ? -33.367 4.406 8.943 1.00 74.25 429 VAL B O 1
ATOM 6493 N N . THR B 1 307 ? -35.100 3.709 7.689 1.00 87.44 430 THR B N 1
ATOM 6494 C CA . THR B 1 307 ? -34.973 4.798 6.724 1.00 83.62 430 THR B CA 1
ATOM 6495 C C . THR 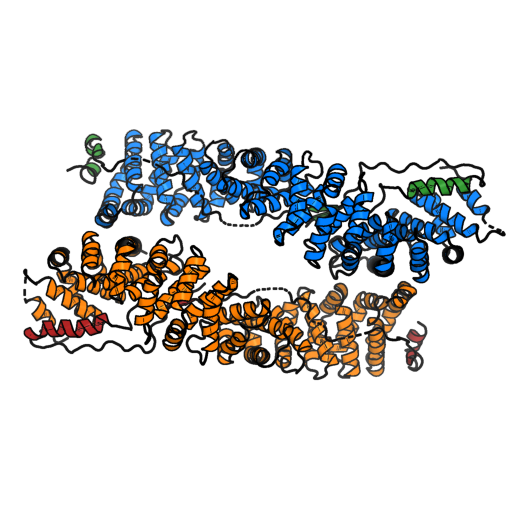B 1 307 ? -35.416 6.109 7.354 1.00 80.44 430 THR B C 1
ATOM 6496 O O . THR B 1 307 ? -35.086 7.189 6.869 1.00 83.74 430 THR B O 1
ATOM 6500 N N . GLN B 1 308 ? -36.160 6.000 8.446 1.00 82.09 431 GLN B N 1
ATOM 6501 C CA . GLN B 1 308 ? -36.716 7.161 9.124 1.00 86.12 431 GLN B CA 1
ATOM 6502 C C . GLN B 1 308 ? -35.723 7.704 10.142 1.00 93.62 431 GLN B C 1
ATOM 6503 O O . GLN B 1 308 ? -35.917 8.785 10.696 1.00 98.48 431 GLN B O 1
ATOM 6509 N N . ASN B 1 309 ? -34.664 6.940 10.393 1.00 91.76 432 ASN B N 1
ATOM 6510 C CA . ASN B 1 309 ? -33.590 7.379 11.274 1.00 90.01 432 ASN B CA 1
ATOM 6511 C C . ASN B 1 309 ? -32.276 7.547 10.523 1.00 87.40 432 ASN B C 1
ATOM 6512 O O . ASN B 1 309 ? -31.231 7.090 10.984 1.00 85.35 432 ASN B O 1
ATOM 6517 N N . SER B 1 310 ? -32.335 8.193 9.363 1.00 89.23 433 SER B N 1
ATOM 6518 C CA . SER B 1 310 ? -31.135 8.486 8.587 1.00 96.10 433 SER B CA 1
ATOM 6519 C C . SER B 1 310 ? -30.296 7.236 8.328 1.00 97.70 433 SER B C 1
ATOM 6520 O O . SER B 1 310 ? -29.066 7.310 8.245 1.00 103.82 433 SER B O 1
ATOM 6523 N N . GLY B 1 311 ? -30.962 6.094 8.195 1.00 85.55 434 GLY B N 1
ATOM 6524 C CA . GLY B 1 311 ? -30.275 4.829 8.006 1.00 77.11 434 GLY B CA 1
ATOM 6525 C C . GLY B 1 311 ? -29.671 4.644 6.626 1.00 70.78 434 GLY B C 1
ATOM 6526 O O . GLY B 1 311 ? -28.650 3.978 6.480 1.00 72.09 434 GLY B O 1
ATOM 6527 N N . VAL B 1 312 ? -30.305 5.220 5.610 1.00 70.16 435 VAL B N 1
ATOM 6528 C CA . VAL B 1 312 ? -29.784 5.135 4.253 1.00 73.45 435 VAL B CA 1
ATOM 6529 C C . VAL B 1 312 ? -28.490 5.928 4.155 1.00 83.54 435 VAL B C 1
ATOM 6530 O O . VAL B 1 312 ? -27.500 5.460 3.590 1.00 82.90 435 VAL B O 1
ATOM 6534 N N . GLU B 1 313 ? -28.514 7.136 4.711 1.00 87.46 436 GLU B N 1
ATOM 6535 C CA . GLU B 1 313 ? -27.333 7.985 4.773 1.00 83.52 436 GLU B CA 1
ATOM 6536 C C . GLU B 1 313 ? -26.244 7.278 5.563 1.00 82.57 436 GLU B C 1
ATOM 6537 O O . GLU B 1 313 ? -25.081 7.265 5.163 1.00 77.29 436 GLU B O 1
ATOM 6543 N N . ALA B 1 314 ? -26.638 6.683 6.686 1.00 83.75 437 ALA B N 1
ATOM 6544 C CA . ALA B 1 314 ? -25.709 5.993 7.574 1.00 82.51 437 ALA B CA 1
ATOM 6545 C C . ALA B 1 314 ? -25.048 4.803 6.891 1.00 83.17 437 ALA B C 1
ATOM 6546 O O . ALA B 1 314 ? -23.880 4.504 7.135 1.00 88.59 437 ALA B O 1
ATOM 6548 N N . LEU B 1 315 ? -25.803 4.126 6.036 1.00 78.31 438 LEU B N 1
ATOM 6549 C CA . LEU B 1 315 ? -25.293 2.949 5.348 1.00 75.31 438 LEU B CA 1
ATOM 6550 C C . LEU B 1 315 ? -24.312 3.316 4.250 1.00 79.94 438 LEU B C 1
ATOM 6551 O O . LEU B 1 315 ? -23.303 2.642 4.059 1.00 93.72 438 LEU B O 1
ATOM 6556 N N . ILE B 1 316 ? -24.606 4.388 3.529 1.00 79.36 439 ILE B N 1
ATOM 6557 C CA . ILE B 1 316 ? -23.715 4.837 2.468 1.00 75.26 439 ILE B CA 1
ATOM 6558 C C . ILE B 1 316 ? -22.367 5.273 3.039 1.00 77.00 439 ILE B C 1
ATOM 6559 O O . ILE B 1 316 ? -21.319 4.966 2.480 1.00 81.36 439 ILE B O 1
ATOM 6564 N N . HIS B 1 317 ? -22.398 5.979 4.163 1.00 80.62 440 HIS B N 1
ATOM 6565 C CA . HIS B 1 317 ? -21.170 6.407 4.819 1.00 85.17 440 HIS B CA 1
ATOM 6566 C C . HIS B 1 317 ? -20.355 5.217 5.317 1.00 82.18 440 HIS B C 1
ATOM 6567 O O . HIS B 1 317 ? -19.138 5.320 5.492 1.00 80.95 440 HIS B O 1
ATOM 6574 N N . ALA B 1 318 ? -21.030 4.092 5.544 1.00 71.68 441 ALA B N 1
ATOM 6575 C CA . ALA B 1 318 ? -20.363 2.877 6.001 1.00 74.81 441 ALA B CA 1
ATOM 6576 C C . ALA B 1 318 ? -19.720 2.138 4.832 1.00 85.66 441 ALA B C 1
ATOM 6577 O O . ALA B 1 318 ? -18.692 1.482 4.989 1.00 94.94 441 ALA B O 1
ATOM 6579 N N . ILE B 1 319 ? -20.336 2.244 3.661 1.00 77.30 442 ILE B N 1
ATOM 6580 C CA . ILE B 1 319 ? -19.797 1.636 2.453 1.00 75.93 442 ILE B CA 1
ATOM 6581 C C . ILE B 1 319 ? -18.552 2.394 1.983 1.00 85.85 442 ILE B C 1
ATOM 6582 O O . ILE B 1 319 ? -17.625 1.806 1.421 1.00 87.02 442 ILE B O 1
ATOM 6587 N N . LEU B 1 320 ? -18.536 3.700 2.239 1.00 89.18 443 LEU B N 1
ATOM 6588 C CA . LEU B 1 320 ? -17.427 4.568 1.844 1.00 89.73 443 LEU B CA 1
ATOM 6589 C C . LEU B 1 320 ? -16.203 4.401 2.745 1.00 91.16 443 LEU B C 1
ATOM 6590 O O . LEU B 1 320 ? -15.064 4.477 2.285 1.00 90.00 443 LEU B O 1
ATOM 6595 N N . ARG B 1 321 ? -16.449 4.183 4.031 1.00 91.94 444 ARG B N 1
ATOM 6596 C CA . ARG B 1 321 ? -15.382 3.937 4.991 1.00 88.70 444 ARG B CA 1
ATOM 6597 C C . ARG B 1 321 ? -14.841 2.515 4.844 1.00 90.28 444 ARG B C 1
ATOM 6598 O O . ARG B 1 321 ? -13.685 2.249 5.163 1.00 94.01 444 ARG B O 1
ATOM 6606 N N . ALA B 1 322 ? -15.679 1.605 4.354 1.00 90.46 445 ALA B N 1
ATOM 6607 C CA . ALA B 1 322 ? -15.308 0.196 4.250 1.00 87.66 445 ALA B CA 1
ATOM 6608 C C . ALA B 1 322 ? -14.517 -0.124 2.981 1.00 96.50 445 ALA B C 1
ATOM 6609 O O . ALA B 1 322 ? -13.524 -0.854 3.024 1.00 98.77 445 ALA B O 1
ATOM 6611 N N . GLY B 1 323 ? -14.964 0.415 1.852 1.00 99.87 446 GLY B N 1
ATOM 6612 C CA . GLY B 1 323 ? -14.307 0.161 0.584 1.00 97.92 446 GLY B CA 1
ATOM 6613 C C . GLY B 1 323 ? -14.372 -1.295 0.160 1.00 100.54 446 GLY B C 1
ATOM 6614 O O . GLY B 1 323 ? -15.447 -1.814 -0.142 1.00 102.91 446 GLY B O 1
ATOM 6615 N N . ASP B 1 324 ? -13.217 -1.956 0.147 1.00 106.70 447 ASP B N 1
ATOM 6616 C CA . ASP B 1 324 ? -13.112 -3.329 -0.344 1.00 115.53 447 ASP B CA 1
ATOM 6617 C C . ASP B 1 324 ? -13.470 -4.386 0.700 1.00 115.03 447 ASP B C 1
ATOM 6618 O O . ASP B 1 324 ? -13.263 -5.578 0.479 1.00 115.94 447 ASP B O 1
ATOM 6623 N N . LYS B 1 325 ? -14.007 -3.951 1.835 1.00 109.25 448 LYS B N 1
ATOM 6624 C CA . LYS B 1 325 ? -14.381 -4.880 2.894 1.00 107.48 448 LYS B CA 1
ATOM 6625 C C . LYS B 1 325 ? -15.770 -5.472 2.663 1.00 111.05 448 LYS B C 1
ATOM 6626 O O . LYS B 1 325 ? -16.780 -4.853 2.996 1.00 109.04 448 LYS B O 1
ATOM 6632 N N . ASP B 1 326 ? -15.814 -6.676 2.096 1.00 113.92 449 ASP B N 1
ATOM 6633 C CA . ASP B 1 326 ? -17.079 -7.349 1.810 1.00 111.51 449 ASP B CA 1
ATOM 6634 C C . ASP B 1 326 ? -17.780 -7.796 3.091 1.00 113.89 449 ASP B C 1
ATOM 6635 O O . ASP B 1 326 ? -18.878 -8.349 3.048 1.00 119.28 449 ASP B O 1
ATOM 6640 N N . ASP B 1 327 ? -17.132 -7.556 4.226 1.00 110.09 450 ASP B N 1
ATOM 6641 C CA . ASP B 1 327 ? -17.708 -7.860 5.529 1.00 102.69 450 ASP B CA 1
ATOM 6642 C C . ASP B 1 327 ? -18.694 -6.772 5.929 1.00 93.86 450 ASP B C 1
ATOM 6643 O O . ASP B 1 327 ? -19.614 -7.001 6.714 1.00 84.89 450 ASP B O 1
ATOM 6648 N N . ILE B 1 328 ? -18.485 -5.580 5.385 1.00 95.85 451 ILE B N 1
ATOM 6649 C CA . ILE B 1 328 ? -19.350 -4.446 5.663 1.00 91.80 451 ILE B CA 1
ATOM 6650 C C . ILE B 1 328 ? -20.201 -4.128 4.441 1.00 86.51 451 ILE B C 1
ATOM 6651 O O . ILE B 1 328 ? -21.403 -3.895 4.553 1.00 92.09 451 ILE B O 1
ATOM 6656 N N . THR B 1 329 ? -19.568 -4.127 3.272 1.00 76.55 452 THR B N 1
ATOM 6657 C CA . THR B 1 329 ? -20.238 -3.728 2.042 1.00 71.75 452 THR B CA 1
ATOM 6658 C C . THR B 1 329 ? -21.433 -4.616 1.721 1.00 77.98 452 THR B C 1
ATOM 6659 O O . THR B 1 329 ? -22.509 -4.114 1.409 1.00 83.09 452 THR B O 1
ATOM 6663 N N . GLU B 1 330 ? -21.249 -5.929 1.802 1.00 75.24 453 GLU B N 1
ATOM 6664 C CA . GLU B 1 330 ? -22.327 -6.854 1.470 1.00 78.86 453 GLU B CA 1
ATOM 6665 C C . GLU B 1 330 ? -23.581 -6.636 2.320 1.00 85.24 453 GLU B C 1
ATOM 6666 O O . GLU B 1 330 ? -24.662 -6.397 1.780 1.00 86.80 453 GLU B O 1
ATOM 6672 N N . PRO B 1 331 ? -23.444 -6.719 3.654 1.00 84.40 454 PRO B N 1
ATOM 6673 C CA . PRO B 1 331 ? -24.600 -6.491 4.526 1.00 81.03 454 PRO B CA 1
ATOM 6674 C C . PRO B 1 331 ? -25.209 -5.118 4.282 1.00 83.09 454 PRO B C 1
ATOM 6675 O O . PRO B 1 331 ? -26.431 -4.975 4.293 1.00 87.23 454 PRO B O 1
ATOM 6679 N N . ALA B 1 332 ? -24.358 -4.120 4.061 1.00 81.32 455 ALA B N 1
ATOM 6680 C CA . ALA B 1 332 ? -24.819 -2.750 3.857 1.00 84.97 455 ALA B CA 1
ATOM 6681 C C . ALA B 1 332 ? -25.563 -2.562 2.528 1.00 79.06 455 ALA B C 1
ATOM 6682 O O . ALA B 1 332 ? -26.475 -1.741 2.433 1.00 80.88 455 ALA B O 1
ATOM 6684 N N . VAL B 1 333 ? -25.176 -3.325 1.509 1.00 69.84 456 VAL B N 1
ATOM 6685 C CA . VAL B 1 333 ? -25.843 -3.263 0.212 1.00 68.63 456 VAL B CA 1
ATOM 6686 C C . VAL B 1 333 ? -27.150 -4.050 0.250 1.00 74.61 456 VAL B C 1
ATOM 6687 O O . VAL B 1 333 ? -28.124 -3.687 -0.414 1.00 79.99 456 VAL B O 1
ATOM 6691 N N . CYS B 1 334 ? -27.168 -5.126 1.031 1.00 66.31 457 CYS B N 1
ATOM 6692 C CA . CYS B 1 334 ? -28.399 -5.869 1.257 1.00 69.86 457 CYS B CA 1
ATOM 6693 C C . CYS B 1 334 ? -29.394 -4.994 2.013 1.00 72.55 457 CYS B C 1
ATOM 6694 O O . CYS B 1 334 ? -30.572 -4.937 1.668 1.00 80.18 457 CYS B O 1
ATOM 6697 N N . ALA B 1 335 ? -28.907 -4.306 3.040 1.00 70.84 458 ALA B N 1
ATOM 6698 C CA . ALA B 1 335 ? -29.756 -3.443 3.849 1.00 73.62 458 ALA B CA 1
ATOM 6699 C C . ALA B 1 335 ? -30.347 -2.311 3.016 1.00 78.95 458 ALA B C 1
ATOM 6700 O O . ALA B 1 335 ? -31.492 -1.907 3.227 1.00 87.12 458 ALA B O 1
ATOM 6702 N N . LEU B 1 336 ? -29.565 -1.805 2.068 1.00 70.96 459 LEU B N 1
ATOM 6703 C CA . LEU B 1 336 ? -30.027 -0.726 1.199 1.00 74.48 459 LEU B CA 1
ATOM 6704 C C . LEU B 1 336 ? -31.051 -1.227 0.182 1.00 72.05 459 LEU B C 1
ATOM 6705 O O . LEU B 1 336 ? -32.009 -0.529 -0.150 1.00 66.33 459 LEU B O 1
ATOM 6710 N N . ARG B 1 337 ? -30.841 -2.441 -0.312 1.00 66.24 460 ARG B N 1
ATOM 6711 C CA . ARG B 1 337 ? -31.781 -3.046 -1.238 1.00 68.91 460 ARG B CA 1
ATOM 6712 C C . ARG B 1 337 ? -33.094 -3.285 -0.513 1.00 74.94 460 ARG B C 1
ATOM 6713 O O . ARG B 1 337 ? -34.173 -3.127 -1.086 1.00 84.53 460 ARG B O 1
ATOM 6721 N N . HIS B 1 338 ? -32.994 -3.663 0.757 1.00 70.31 461 HIS B N 1
ATOM 6722 C CA . HIS B 1 338 ? -34.176 -3.849 1.580 1.00 70.31 461 HIS B CA 1
ATOM 6723 C C . HIS B 1 338 ? -34.936 -2.534 1.720 1.00 74.65 461 HIS B C 1
ATOM 6724 O O . HIS B 1 338 ? -36.140 -2.475 1.484 1.00 79.71 461 HIS B O 1
ATOM 6731 N N . LEU B 1 339 ? -34.221 -1.479 2.093 1.00 70.60 462 LEU B N 1
ATOM 6732 C CA . LEU B 1 339 ? -34.844 -0.192 2.372 1.00 65.80 462 LEU B CA 1
ATOM 6733 C C . LEU B 1 339 ? -35.423 0.478 1.132 1.00 71.39 462 LEU B C 1
ATOM 6734 O O . LEU B 1 339 ? -36.139 1.471 1.241 1.00 80.17 462 LEU B O 1
ATOM 6739 N N . THR B 1 340 ? -35.116 -0.054 -0.045 1.00 69.68 463 THR B N 1
ATOM 6740 C CA . THR B 1 340 ? -35.539 0.595 -1.282 1.00 75.78 463 THR B CA 1
ATOM 6741 C C . THR B 1 340 ? -36.677 -0.152 -1.968 1.00 78.50 463 THR B C 1
ATOM 6742 O O . THR B 1 340 ? -36.955 0.064 -3.150 1.00 74.48 463 THR B O 1
ATOM 6746 N N . SER B 1 341 ? -37.342 -1.019 -1.215 1.00 75.78 464 SER B N 1
ATOM 6747 C CA . SER B 1 341 ? -38.387 -1.855 -1.780 1.00 77.78 464 SER B CA 1
ATOM 6748 C C . SER B 1 341 ? -39.391 -2.299 -0.724 1.00 80.93 464 SER B C 1
ATOM 6749 O O . SER B 1 341 ? -39.019 -2.623 0.404 1.00 84.96 464 SER B O 1
ATOM 6752 N N . ARG B 1 342 ? -40.667 -2.298 -1.101 1.00 70.31 465 ARG B N 1
ATOM 6753 C CA . ARG B 1 342 ? -41.711 -2.953 -0.319 1.00 68.85 465 ARG B CA 1
ATOM 6754 C C . ARG B 1 342 ? -41.928 -2.385 1.078 1.00 74.99 465 ARG B C 1
ATOM 6755 O O . ARG B 1 342 ? -41.996 -3.133 2.059 1.00 73.93 465 ARG B O 1
ATOM 6763 N N . HIS B 1 343 ? -42.040 -1.065 1.161 1.00 66.29 466 HIS B N 1
ATOM 6764 C CA . HIS B 1 343 ? -42.447 -0.412 2.395 1.00 79.74 466 HIS B CA 1
ATOM 6765 C C . HIS B 1 343 ? -42.809 1.040 2.098 1.00 79.36 466 HIS B C 1
ATOM 6766 O O . HIS B 1 343 ? -42.304 1.619 1.139 1.00 79.68 466 HIS B O 1
ATOM 6773 N N . PRO B 1 344 ? -43.713 1.619 2.903 1.00 79.56 467 PRO B N 1
ATOM 6774 C CA . PRO B 1 344 ? -44.252 2.973 2.729 1.00 75.50 467 PRO B CA 1
ATOM 6775 C C . PRO B 1 344 ? -43.203 4.029 2.387 1.00 76.73 467 PRO B C 1
ATOM 6776 O O . PRO B 1 344 ? -43.535 5.009 1.716 1.00 75.92 467 PRO B O 1
ATOM 6780 N N . GLU B 1 345 ? -41.968 3.836 2.842 1.00 77.56 468 GLU B N 1
ATOM 6781 C CA . GLU B 1 345 ? -40.918 4.832 2.653 1.00 80.70 468 GLU B CA 1
ATOM 6782 C C . GLU B 1 345 ? -39.845 4.383 1.662 1.00 79.07 468 GLU B C 1
ATOM 6783 O O . GLU B 1 345 ? -38.750 4.940 1.632 1.00 66.14 468 GLU B O 1
ATOM 6789 N N . ALA B 1 346 ? -40.160 3.375 0.855 1.00 75.28 469 ALA B N 1
ATOM 6790 C CA . ALA B 1 346 ? -39.200 2.850 -0.110 1.00 69.38 469 ALA B CA 1
ATOM 6791 C C . ALA B 1 346 ? -38.856 3.885 -1.176 1.00 73.66 469 ALA B C 1
ATOM 6792 O O . ALA B 1 346 ? -37.691 4.070 -1.517 1.00 72.72 469 ALA B O 1
ATOM 6794 N N . GLU B 1 347 ? -39.872 4.558 -1.703 1.00 84.52 470 GLU B N 1
ATOM 6795 C CA . GLU B 1 347 ? -39.647 5.570 -2.726 1.00 90.76 470 GLU B CA 1
ATOM 6796 C C . GLU B 1 347 ? -38.733 6.661 -2.185 1.00 83.93 470 GLU B C 1
ATOM 6797 O O . GLU B 1 347 ? -38.006 7.310 -2.934 1.00 90.89 470 GLU B O 1
ATOM 6803 N N . MET B 1 348 ? -38.770 6.848 -0.871 1.00 72.76 471 MET B N 1
ATOM 6804 C CA . MET B 1 348 ? -37.956 7.860 -0.213 1.00 72.63 471 MET B CA 1
ATOM 6805 C C . MET B 1 348 ? -36.493 7.438 -0.155 1.00 76.62 471 MET B C 1
ATOM 6806 O O . MET B 1 348 ? -35.603 8.225 -0.469 1.00 84.04 471 MET B O 1
ATOM 6811 N N . ALA B 1 349 ? -36.251 6.195 0.248 1.00 71.84 472 ALA B N 1
ATOM 6812 C CA . ALA B 1 349 ? -34.897 5.662 0.332 1.00 72.04 472 ALA B CA 1
ATOM 6813 C C . ALA B 1 349 ? -34.237 5.575 -1.044 1.00 73.35 472 ALA B C 1
ATOM 6814 O O . ALA B 1 349 ? -33.021 5.743 -1.176 1.00 69.03 472 ALA B O 1
ATOM 6816 N N . GLN B 1 350 ? -35.045 5.306 -2.064 1.00 71.57 473 GLN B N 1
ATOM 6817 C CA . GLN B 1 350 ? -34.551 5.240 -3.431 1.00 72.54 473 GLN B CA 1
ATOM 6818 C C . GLN B 1 350 ? -33.957 6.581 -3.842 1.00 75.08 473 GLN B C 1
ATOM 6819 O O . GLN B 1 350 ? -33.002 6.636 -4.618 1.00 72.80 473 GLN B O 1
ATOM 6825 N N . ASN B 1 351 ? -34.536 7.659 -3.322 1.00 70.87 474 ASN B N 1
ATOM 6826 C CA . ASN B 1 351 ? -34.087 9.006 -3.643 1.00 71.29 474 ASN B CA 1
ATOM 6827 C C . ASN B 1 351 ? -32.914 9.462 -2.780 1.00 80.82 474 ASN B C 1
ATOM 6828 O O . ASN B 1 351 ? -32.011 10.145 -3.265 1.00 89.47 474 ASN B O 1
ATOM 6833 N N . SER B 1 352 ? -32.929 9.086 -1.504 1.00 76.90 475 SER B N 1
ATOM 6834 C CA . SER B 1 352 ? -31.876 9.508 -0.585 1.00 83.78 475 SER B CA 1
ATOM 6835 C C . SER B 1 352 ? -30.534 8.883 -0.949 1.00 88.66 475 SER B C 1
ATOM 6836 O O . SER B 1 352 ? -29.487 9.493 -0.751 1.00 95.61 475 SER B O 1
ATOM 6839 N N . VAL B 1 353 ? -30.565 7.667 -1.484 1.00 85.24 476 VAL B N 1
ATOM 6840 C CA . VAL B 1 353 ? -29.337 7.014 -1.919 1.00 78.31 476 VAL B CA 1
ATOM 6841 C C . VAL B 1 353 ? -28.664 7.853 -3.000 1.00 77.23 476 VAL B C 1
ATOM 6842 O O . VAL B 1 353 ? -27.444 7.956 -3.043 1.00 67.99 476 VAL B O 1
ATOM 6846 N N . ARG B 1 354 ? -29.466 8.466 -3.866 1.00 75.34 477 ARG B N 1
ATOM 6847 C CA . ARG B 1 354 ? -28.925 9.327 -4.910 1.00 78.36 477 ARG B CA 1
ATOM 6848 C C . ARG B 1 354 ? -28.486 10.677 -4.353 1.00 85.40 477 ARG B C 1
ATOM 6849 O O . ARG B 1 354 ? -27.389 11.151 -4.648 1.00 87.41 477 ARG B O 1
ATOM 6857 N N . LEU B 1 355 ? -29.348 11.297 -3.552 1.00 88.22 478 LEU B N 1
ATOM 6858 C CA . LEU B 1 355 ? -29.030 12.584 -2.944 1.00 87.48 478 LEU B CA 1
ATOM 6859 C C . LEU B 1 355 ? -27.765 12.493 -2.092 1.00 85.53 478 LEU B C 1
ATOM 6860 O O . LEU B 1 355 ? -27.024 13.469 -1.955 1.00 81.79 478 LEU B O 1
ATOM 6865 N N . ASN B 1 356 ? -27.520 11.314 -1.527 1.00 80.30 479 ASN B N 1
ATOM 6866 C CA . ASN B 1 356 ? -26.355 11.095 -0.680 1.00 83.63 479 ASN B CA 1
ATOM 6867 C C . ASN B 1 356 ? -25.217 10.397 -1.422 1.00 94.45 479 ASN B C 1
ATOM 6868 O O . ASN B 1 356 ? -24.369 9.745 -0.810 1.00 95.47 479 ASN B O 1
ATOM 6873 N N . TYR B 1 357 ? -25.215 10.544 -2.745 1.00 100.94 480 TYR B N 1
ATOM 6874 C CA . TYR B 1 357 ? -24.136 10.051 -3.604 1.00 97.98 480 TYR B CA 1
ATOM 6875 C C . TYR B 1 357 ? -23.755 8.598 -3.338 1.00 99.03 480 TYR B C 1
ATOM 6876 O O . TYR B 1 357 ? -22.594 8.285 -3.083 1.00 96.88 480 TYR B O 1
ATOM 6885 N N . GLY B 1 358 ? -24.741 7.713 -3.411 1.00 103.27 481 GLY B N 1
ATOM 6886 C CA . GLY B 1 358 ? -24.510 6.294 -3.225 1.00 101.92 481 GLY B CA 1
ATOM 6887 C C . GLY B 1 358 ? -24.362 5.575 -4.549 1.00 101.43 481 GLY B C 1
ATOM 6888 O O . GLY B 1 358 ? -23.800 4.483 -4.608 1.00 105.41 481 GLY B O 1
ATOM 6889 N N . ILE B 1 359 ? -24.868 6.188 -5.615 1.00 98.08 482 ILE B N 1
ATOM 6890 C CA . ILE B 1 359 ? -24.769 5.606 -6.949 1.00 100.90 482 ILE B CA 1
ATOM 6891 C C . ILE B 1 359 ? -23.322 5.295 -7.328 1.00 107.24 482 ILE B C 1
ATOM 6892 O O . ILE B 1 359 ? -23.015 4.173 -7.729 1.00 112.73 482 ILE B O 1
ATOM 6897 N N . PRO B 1 360 ? -22.423 6.288 -7.200 1.00 105.07 483 PRO B N 1
ATOM 6898 C CA . PRO B 1 360 ? -21.019 6.030 -7.534 1.00 103.28 483 PRO B CA 1
ATOM 6899 C C . PRO B 1 360 ? -20.474 4.846 -6.745 1.00 104.58 483 PRO B C 1
ATOM 6900 O O . PRO B 1 360 ? -20.049 3.853 -7.334 1.00 107.27 483 PRO B O 1
ATOM 6904 N N . ALA B 1 361 ? -20.503 4.957 -5.421 1.00 102.38 484 ALA B N 1
ATOM 6905 C CA . ALA B 1 361 ? -19.987 3.916 -4.540 1.00 103.66 484 ALA B CA 1
ATOM 6906 C C . ALA B 1 361 ? -20.589 2.542 -4.831 1.00 101.73 484 ALA B C 1
ATOM 6907 O O . ALA B 1 361 ? -19.865 1.553 -4.956 1.00 106.75 484 ALA B O 1
ATOM 6909 N N . ILE B 1 362 ? -21.913 2.487 -4.936 1.00 91.41 485 ILE B N 1
ATOM 6910 C CA . ILE B 1 362 ? -22.622 1.222 -5.131 1.00 89.03 485 ILE B CA 1
ATOM 6911 C C . ILE B 1 362 ? -22.323 0.556 -6.474 1.00 88.73 485 ILE B C 1
ATOM 6912 O O . ILE B 1 362 ? -21.945 -0.614 -6.520 1.00 87.80 485 ILE B O 1
ATOM 6917 N N . VAL B 1 363 ? -22.495 1.300 -7.562 1.00 91.20 486 VAL B N 1
ATOM 6918 C CA . VAL B 1 363 ? -22.224 0.775 -8.898 1.00 92.41 486 VAL B CA 1
ATOM 6919 C C . VAL B 1 363 ? -20.832 0.152 -8.991 1.00 93.74 486 VAL B C 1
ATOM 6920 O O . VAL B 1 363 ? -20.672 -0.949 -9.516 1.00 90.97 486 VAL B O 1
ATOM 6924 N N . LYS B 1 364 ? -19.833 0.863 -8.475 1.00 95.40 487 LYS B N 1
ATOM 6925 C CA . LYS B 1 364 ? -18.454 0.388 -8.502 1.00 100.11 487 LYS B CA 1
ATOM 6926 C C . LYS B 1 364 ? -18.314 -0.994 -7.865 1.00 99.00 487 LYS B C 1
ATOM 6927 O O . LYS B 1 364 ? -17.402 -1.750 -8.201 1.00 98.55 487 LYS B O 1
ATOM 6933 N N . LEU B 1 365 ? -19.224 -1.319 -6.951 1.00 96.94 488 LEU B N 1
ATOM 6934 C CA . LEU B 1 365 ? -19.199 -2.604 -6.255 1.00 95.47 488 LEU B CA 1
ATOM 6935 C C . LEU B 1 365 ? -19.506 -3.781 -7.182 1.00 102.18 488 LEU B C 1
ATOM 6936 O O . LEU B 1 365 ? -19.371 -4.939 -6.790 1.00 99.96 488 LEU B O 1
ATOM 6941 N N . LEU B 1 366 ? -19.919 -3.483 -8.410 1.00 106.35 489 LEU B N 1
ATOM 6942 C CA . LEU B 1 366 ? -20.181 -4.525 -9.399 1.00 101.23 489 LEU B CA 1
ATOM 6943 C C . LEU B 1 366 ? -18.878 -5.125 -9.910 1.00 103.71 489 LEU B C 1
ATOM 6944 O O . LEU B 1 366 ? -18.878 -6.174 -10.555 1.00 100.08 489 LEU B O 1
ATOM 6949 N N . ASN B 1 367 ? -17.770 -4.449 -9.623 1.00 109.89 490 ASN B N 1
ATOM 6950 C CA . ASN B 1 367 ? -16.459 -4.891 -10.083 1.00 114.22 490 ASN B CA 1
ATOM 6951 C C . ASN B 1 367 ? -15.624 -5.520 -8.975 1.00 106.87 490 ASN B C 1
ATOM 6952 O O . ASN B 1 367 ? -14.452 -5.187 -8.804 1.00 109.22 490 ASN B O 1
ATOM 6957 N N . GLN B 1 368 ? -16.233 -6.430 -8.225 1.00 101.26 491 GLN B N 1
ATOM 6958 C CA . GLN B 1 368 ? -15.523 -7.162 -7.187 1.00 112.65 491 GLN B CA 1
ATOM 6959 C C . GLN B 1 368 ? -15.183 -8.566 -7.675 1.00 128.82 491 GLN B C 1
ATOM 6960 O O . GLN B 1 368 ? -16.023 -9.244 -8.267 1.00 130.70 491 GLN B O 1
ATOM 6966 N N . PRO B 1 369 ? -13.940 -9.000 -7.426 1.00 138.01 492 PRO B N 1
ATOM 6967 C CA . PRO B 1 369 ? -13.384 -10.277 -7.889 1.00 142.72 492 PRO B CA 1
ATOM 6968 C C . PRO B 1 369 ? -14.218 -11.489 -7.483 1.00 142.05 492 PRO B C 1
ATOM 6969 O O . PRO B 1 369 ? -15.234 -11.779 -8.114 1.00 144.31 492 PRO B O 1
ATOM 6973 N N . ASN B 1 370 ? -13.781 -12.190 -6.442 1.00 141.11 493 ASN B N 1
ATOM 6974 C CA . ASN B 1 370 ? -14.435 -13.422 -6.015 1.00 139.80 493 ASN B CA 1
ATOM 6975 C C . ASN B 1 370 ? -15.573 -13.181 -5.037 1.00 138.91 493 ASN B C 1
ATOM 6976 O O . ASN B 1 370 ? -15.889 -14.045 -4.219 1.00 143.31 493 ASN B O 1
ATOM 6981 N N . GLN B 1 371 ? -16.189 -12.008 -5.121 1.00 133.82 494 GLN B N 1
ATOM 6982 C CA . GLN B 1 371 ? -17.304 -11.689 -4.241 1.00 126.33 494 GLN B CA 1
ATOM 6983 C C . GLN B 1 371 ? -18.614 -11.566 -5.018 1.00 118.80 494 GLN B C 1
ATOM 6984 O O . GLN B 1 371 ? -19.135 -10.469 -5.216 1.00 119.36 494 GLN B O 1
ATOM 6990 N N . TRP B 1 372 ? -19.132 -12.708 -5.462 1.00 112.08 495 TRP B N 1
ATOM 6991 C CA . TRP B 1 372 ? -20.417 -12.765 -6.153 1.00 105.28 495 TRP B CA 1
ATOM 6992 C C . TRP B 1 372 ? -21.589 -12.318 -5.276 1.00 107.67 495 TRP B C 1
ATOM 6993 O O . TRP B 1 372 ? -22.440 -11.552 -5.727 1.00 113.05 495 TRP B O 1
ATOM 7004 N N . PRO B 1 373 ? -21.649 -12.809 -4.024 1.00 96.10 496 PRO B N 1
ATOM 7005 C CA . PRO B 1 373 ? -22.762 -12.421 -3.153 1.00 85.45 496 PRO B CA 1
ATOM 7006 C C . PRO B 1 373 ? -22.958 -10.911 -3.118 1.00 75.85 496 PRO B C 1
ATOM 7007 O O . PRO B 1 373 ? -24.091 -10.438 -3.094 1.00 72.79 496 PRO B O 1
ATOM 7011 N N . LEU B 1 374 ? -21.859 -10.167 -3.122 1.00 79.01 497 LEU B N 1
ATOM 7012 C CA . LEU B 1 374 ? -21.916 -8.713 -3.121 1.00 74.78 497 LEU B CA 1
ATOM 7013 C C . LEU B 1 374 ? -22.384 -8.183 -4.467 1.00 77.18 497 LEU B C 1
ATOM 7014 O O . LEU B 1 374 ? -23.059 -7.161 -4.536 1.00 83.56 497 LEU B O 1
ATOM 7019 N N . VAL B 1 375 ? -22.016 -8.877 -5.538 1.00 74.57 498 VAL B N 1
ATOM 7020 C CA . VAL B 1 375 ? -22.419 -8.467 -6.878 1.00 77.55 498 VAL B CA 1
ATOM 7021 C C . VAL B 1 375 ? -23.906 -8.726 -7.095 1.00 78.80 498 VAL B C 1
ATOM 7022 O O . VAL B 1 375 ? -24.632 -7.859 -7.582 1.00 80.98 498 VAL B O 1
ATOM 7026 N N . LYS B 1 376 ? -24.353 -9.921 -6.722 1.00 80.59 499 LYS B N 1
ATOM 7027 C CA . LYS B 1 376 ? -25.767 -10.275 -6.796 1.00 85.53 499 LYS B CA 1
ATOM 7028 C C . LYS B 1 376 ? -26.613 -9.300 -5.979 1.00 88.37 499 LYS B C 1
ATOM 7029 O O . LYS B 1 376 ? -27.652 -8.824 -6.438 1.00 96.10 499 LYS B O 1
ATOM 7035 N N . ALA B 1 377 ? -26.155 -9.006 -4.767 1.00 77.96 500 ALA B N 1
ATOM 7036 C CA . ALA B 1 377 ? -26.837 -8.063 -3.888 1.00 72.52 500 ALA B CA 1
ATOM 7037 C C . ALA B 1 377 ? -26.862 -6.655 -4.478 1.00 74.98 500 ALA B C 1
ATOM 7038 O O . ALA B 1 377 ? -27.856 -5.941 -4.353 1.00 64.73 500 ALA B O 1
ATOM 7040 N N . THR B 1 378 ? -25.763 -6.260 -5.113 1.00 79.10 501 THR B N 1
ATOM 7041 C CA . THR B 1 378 ? -25.660 -4.933 -5.699 1.00 66.30 501 THR B CA 1
ATOM 7042 C C . THR B 1 378 ? -26.568 -4.810 -6.910 1.00 81.39 501 THR B C 1
ATOM 7043 O O . THR B 1 378 ? -27.191 -3.774 -7.128 1.00 66.00 501 THR B O 1
ATOM 7047 N N . ILE B 1 379 ? -26.641 -5.872 -7.702 1.00 67.26 502 ILE B N 1
ATOM 7048 C CA . ILE B 1 379 ? -27.513 -5.872 -8.869 1.00 77.14 502 ILE B CA 1
ATOM 7049 C C . ILE B 1 379 ? -28.958 -5.645 -8.444 1.00 78.86 502 ILE B C 1
ATOM 7050 O O . ILE B 1 379 ? -29.662 -4.810 -9.014 1.00 77.37 502 ILE B O 1
ATOM 7055 N N . GLY B 1 380 ? -29.389 -6.390 -7.430 1.00 83.69 503 GLY B N 1
ATOM 7056 C CA . GLY B 1 380 ? -30.729 -6.246 -6.895 1.00 78.00 503 GLY B CA 1
ATOM 7057 C C . GLY B 1 380 ? -30.984 -4.838 -6.395 1.00 73.34 503 GLY B C 1
ATOM 7058 O O . GLY B 1 380 ? -32.043 -4.268 -6.638 1.00 73.36 503 GLY B O 1
ATOM 7059 N N . LEU B 1 381 ? -30.004 -4.280 -5.691 1.00 72.79 504 LEU B N 1
ATOM 7060 C CA . LEU B 1 381 ? -30.087 -2.909 -5.206 1.00 69.40 504 LEU B CA 1
ATOM 7061 C C . LEU B 1 381 ? -30.248 -1.938 -6.372 1.00 76.85 504 LEU B C 1
ATOM 7062 O O . LEU B 1 381 ? -31.052 -1.008 -6.312 1.00 89.64 504 LEU B O 1
ATOM 7067 N N . ILE B 1 382 ? -29.480 -2.160 -7.433 1.00 67.56 505 ILE B N 1
ATOM 7068 C CA . ILE B 1 382 ? -29.556 -1.311 -8.612 1.00 71.26 505 ILE B CA 1
ATOM 7069 C C . ILE B 1 382 ? -30.956 -1.351 -9.209 1.00 72.48 505 ILE B C 1
ATOM 7070 O O . ILE B 1 382 ? -31.519 -0.307 -9.549 1.00 73.82 505 ILE B O 1
ATOM 7075 N N . ARG B 1 383 ? -31.526 -2.549 -9.319 1.00 72.47 506 ARG B N 1
ATOM 7076 C CA . ARG B 1 383 ? -32.884 -2.685 -9.841 1.00 76.84 506 ARG B CA 1
ATOM 7077 C C . ARG B 1 383 ? -33.877 -1.813 -9.073 1.00 76.59 506 ARG B C 1
ATOM 7078 O O . ARG B 1 383 ? -34.662 -1.080 -9.673 1.00 85.40 506 ARG B O 1
ATOM 7086 N N . ASN B 1 384 ? -33.841 -1.895 -7.747 1.00 66.35 507 ASN B N 1
ATOM 7087 C CA . ASN B 1 384 ? -34.717 -1.070 -6.925 1.00 75.10 507 ASN B CA 1
ATOM 7088 C C . ASN B 1 384 ? -34.485 0.408 -7.189 1.00 79.48 507 ASN B C 1
ATOM 7089 O O . ASN B 1 384 ? -35.432 1.180 -7.326 1.00 86.88 507 ASN B O 1
ATOM 7094 N N . LEU B 1 385 ? -33.218 0.797 -7.261 1.00 72.78 508 LEU B N 1
ATOM 7095 C CA . LEU B 1 385 ? -32.873 2.185 -7.523 1.00 70.29 508 LEU B CA 1
ATOM 7096 C C . LEU B 1 385 ? -33.375 2.618 -8.897 1.00 74.35 508 LEU B C 1
ATOM 7097 O O . LEU B 1 385 ? -33.707 3.782 -9.107 1.00 77.24 508 LEU B O 1
ATOM 7102 N N . ALA B 1 386 ? -33.438 1.675 -9.830 1.00 75.85 509 ALA B N 1
ATOM 7103 C CA . ALA B 1 386 ? -33.911 1.972 -11.176 1.00 76.17 509 ALA B CA 1
ATOM 7104 C C . ALA B 1 386 ? -35.414 2.225 -11.191 1.00 76.14 509 ALA B C 1
ATOM 7105 O O . ALA B 1 386 ? -35.948 2.774 -12.155 1.00 79.90 509 ALA B O 1
ATOM 7107 N N . LEU B 1 387 ? -36.094 1.823 -10.123 1.00 74.92 510 LEU B N 1
ATOM 7108 C CA . LEU B 1 387 ? -37.526 2.077 -10.001 1.00 77.49 510 LEU B CA 1
ATOM 7109 C C . LEU B 1 387 ? -37.793 3.580 -9.999 1.00 83.67 510 LEU B C 1
ATOM 7110 O O . LEU B 1 387 ? -38.708 4.065 -10.668 1.00 89.84 510 LEU B O 1
ATOM 7115 N N . CYS B 1 388 ? -36.979 4.308 -9.244 1.00 74.75 511 CYS B N 1
ATOM 7116 C CA . CYS B 1 388 ? -37.056 5.761 -9.190 1.00 66.42 511 CYS B CA 1
ATOM 7117 C C . CYS B 1 388 ? -36.578 6.373 -10.502 1.00 76.67 511 CYS B C 1
ATOM 7118 O O . CYS B 1 388 ? -35.425 6.197 -10.887 1.00 81.82 511 CYS B O 1
ATOM 7121 N N . PRO B 1 389 ? -37.468 7.100 -11.193 1.00 84.63 512 PRO B N 1
ATOM 7122 C CA . PRO B 1 389 ? -37.158 7.733 -12.482 1.00 84.29 512 PRO B CA 1
ATOM 7123 C C . PRO B 1 389 ? -35.955 8.677 -12.414 1.00 88.19 512 PRO B C 1
ATOM 7124 O O . PRO B 1 389 ? -35.289 8.896 -13.425 1.00 93.70 512 PRO B O 1
ATOM 7128 N N . ALA B 1 390 ? -35.685 9.228 -11.235 1.00 84.43 513 ALA B N 1
ATOM 7129 C CA . ALA B 1 390 ? -34.610 10.203 -11.073 1.00 84.40 513 ALA B CA 1
ATOM 7130 C C . ALA B 1 390 ? -33.241 9.542 -11.012 1.00 79.43 513 ALA B C 1
ATOM 7131 O O . ALA B 1 390 ? -32.215 10.224 -11.001 1.00 78.00 513 ALA B O 1
ATOM 7133 N N . ASN B 1 391 ? -33.232 8.213 -10.968 1.00 72.74 514 ASN B N 1
ATOM 7134 C CA . ASN B 1 391 ? -31.986 7.461 -10.889 1.00 73.11 514 ASN B CA 1
ATOM 7135 C C . ASN B 1 391 ? -31.529 6.932 -12.242 1.00 79.53 514 ASN B C 1
ATOM 7136 O O . ASN B 1 391 ? -30.399 6.463 -12.377 1.00 88.14 514 ASN B O 1
ATOM 7141 N N . HIS B 1 392 ? -32.405 7.008 -13.240 1.00 75.57 515 HIS B N 1
ATOM 7142 C CA . HIS B 1 392 ? -32.087 6.477 -14.561 1.00 75.94 515 HIS B CA 1
ATOM 7143 C C . HIS B 1 392 ? -30.836 7.118 -15.151 1.00 89.26 515 HIS B C 1
ATOM 7144 O O . HIS B 1 392 ? -29.999 6.430 -15.737 1.00 100.79 515 HIS B O 1
ATOM 7151 N N . ALA B 1 393 ? -30.708 8.432 -14.994 1.00 88.38 516 ALA B N 1
ATOM 7152 C CA . ALA B 1 393 ? -29.519 9.140 -15.462 1.00 84.86 516 ALA B CA 1
ATOM 7153 C C . ALA B 1 393 ? -28.298 8.813 -14.607 1.00 85.89 516 ALA B C 1
ATOM 7154 O O . ALA B 1 393 ? -27.312 8.294 -15.124 1.00 90.85 516 ALA B O 1
ATOM 7156 N N . PRO B 1 394 ? -28.365 9.101 -13.293 1.00 83.02 517 PRO B N 1
ATOM 7157 C CA . PRO B 1 394 ? -27.247 8.828 -12.383 1.00 73.34 517 PRO B CA 1
ATOM 7158 C C . PRO B 1 394 ? -26.639 7.458 -12.634 1.00 76.72 517 PRO B C 1
ATOM 7159 O O . PRO B 1 394 ? -25.420 7.295 -12.565 1.00 81.14 517 PRO B O 1
ATOM 7163 N N . LEU B 1 395 ? -27.494 6.482 -12.919 1.00 79.92 518 LEU B N 1
ATOM 7164 C CA . LEU B 1 395 ? -27.043 5.119 -13.167 1.00 85.14 518 LEU B CA 1
ATOM 7165 C C . LEU B 1 395 ? -26.324 4.991 -14.508 1.00 91.26 518 LEU B C 1
ATOM 7166 O O . LEU B 1 395 ? -25.303 4.313 -14.604 1.00 92.18 518 LEU B O 1
ATOM 7171 N N . GLN B 1 396 ? -26.852 5.642 -15.540 1.00 95.63 519 GLN B N 1
ATOM 7172 C CA . GLN B 1 396 ? -26.194 5.627 -16.840 1.00 105.76 519 GLN B CA 1
ATOM 7173 C C . GLN B 1 396 ? -24.866 6.374 -16.766 1.00 106.35 519 GLN B C 1
ATOM 7174 O O . GLN B 1 396 ? -23.961 6.134 -17.566 1.00 109.55 519 GLN B O 1
ATOM 7180 N N . GLU B 1 397 ? -24.758 7.276 -15.794 1.00 102.17 520 GLU B N 1
ATOM 7181 C CA . GLU B 1 397 ? -23.526 8.023 -15.566 1.00 103.71 520 GLU B CA 1
ATOM 7182 C C . GLU B 1 397 ? -22.432 7.097 -15.046 1.00 102.87 520 GLU B C 1
ATOM 7183 O O . GLU B 1 397 ? -21.265 7.234 -15.408 1.00 103.50 520 GLU B O 1
ATOM 7189 N N . ALA B 1 398 ? -22.817 6.156 -14.190 1.00 95.88 521 ALA B N 1
ATOM 7190 C CA . ALA B 1 398 ? -21.863 5.222 -13.606 1.00 91.09 521 ALA B CA 1
ATOM 7191 C C . ALA B 1 398 ? -21.638 4.015 -14.511 1.00 85.39 521 ALA B C 1
ATOM 7192 O O . ALA B 1 398 ? -21.038 3.024 -14.098 1.00 88.94 521 ALA B O 1
ATOM 7194 N N . ALA B 1 399 ? -22.129 4.107 -15.743 1.00 77.68 522 ALA B N 1
ATOM 7195 C CA . ALA B 1 399 ? -21.953 3.049 -16.735 1.00 73.39 522 ALA B CA 1
ATOM 7196 C C . ALA B 1 399 ? -22.428 1.687 -16.233 1.00 77.72 522 ALA B C 1
ATOM 7197 O O . ALA B 1 399 ? -21.734 0.682 -16.392 1.00 84.77 522 ALA B O 1
ATOM 7199 N N . VAL B 1 400 ? -23.614 1.661 -15.634 1.00 77.49 523 VAL B N 1
ATOM 7200 C CA . VAL B 1 400 ? -24.185 0.427 -15.107 1.00 78.76 523 VAL B CA 1
ATOM 7201 C C . VAL B 1 400 ? -24.645 -0.498 -16.230 1.00 80.53 523 VAL B C 1
ATOM 7202 O O . VAL B 1 400 ? -24.469 -1.713 -16.155 1.00 62.86 523 VAL B O 1
ATOM 7206 N N . ILE B 1 401 ? -25.239 0.078 -17.269 1.00 78.49 524 ILE B N 1
ATOM 7207 C CA . ILE B 1 401 ? -25.728 -0.722 -18.390 1.00 75.94 524 ILE B CA 1
ATOM 7208 C C . ILE B 1 401 ? -24.625 -1.572 -19.021 1.00 78.15 524 ILE B C 1
ATOM 7209 O O . ILE B 1 401 ? -24.829 -2.761 -19.266 1.00 70.24 524 ILE B O 1
ATOM 7214 N N . PRO B 1 402 ? -23.450 -0.967 -19.284 1.00 86.71 525 PRO B N 1
ATOM 7215 C CA . PRO B 1 402 ? -22.316 -1.743 -19.801 1.00 83.81 525 PRO B CA 1
ATOM 7216 C C . PRO B 1 402 ? -21.923 -2.861 -18.841 1.00 79.65 525 PRO B C 1
ATOM 7217 O O . PRO B 1 402 ? -21.909 -4.029 -19.229 1.00 80.00 525 PRO B O 1
ATOM 7221 N N . ARG B 1 403 ? -21.613 -2.503 -17.599 1.00 71.02 526 ARG B N 1
ATOM 7222 C CA . ARG B 1 403 ? -21.184 -3.488 -16.616 1.00 73.37 526 ARG B CA 1
ATOM 7223 C C . ARG B 1 403 ? -22.212 -4.592 -16.426 1.00 79.81 526 ARG B C 1
ATOM 7224 O O . ARG B 1 403 ? -21.852 -5.747 -16.211 1.00 90.39 526 ARG B O 1
ATOM 7232 N N . LEU B 1 404 ? -23.491 -4.239 -16.502 1.00 79.20 527 LEU B N 1
ATOM 7233 C CA . LEU B 1 404 ? -24.553 -5.221 -16.326 1.00 72.22 527 LEU B CA 1
ATOM 7234 C C . LEU B 1 404 ? -24.578 -6.230 -17.472 1.00 77.85 527 LEU B C 1
ATOM 7235 O O . LEU B 1 404 ? -24.593 -7.436 -17.241 1.00 81.70 527 LEU B O 1
ATOM 7240 N N . VAL B 1 405 ? -24.573 -5.735 -18.706 1.00 82.73 528 VAL B N 1
ATOM 7241 C CA . VAL B 1 405 ? -24.598 -6.609 -19.879 1.00 83.23 528 VAL B CA 1
ATOM 7242 C C . VAL B 1 405 ? -23.350 -7.482 -19.948 1.00 80.60 528 VAL B C 1
ATOM 7243 O O . VAL B 1 405 ? -23.378 -8.585 -20.492 1.00 81.90 528 VAL B O 1
ATOM 7247 N N . GLN B 1 406 ? -22.254 -6.982 -19.391 1.00 79.66 529 GLN B N 1
ATOM 7248 C CA . GLN B 1 406 ? -21.025 -7.758 -19.309 1.00 85.30 529 GLN B CA 1
ATOM 7249 C C . GLN B 1 406 ? -21.213 -8.941 -18.361 1.00 86.81 529 GLN B C 1
ATOM 7250 O O . GLN B 1 406 ? -20.817 -10.065 -18.671 1.00 92.79 529 GLN B O 1
ATOM 7256 N N . LEU B 1 407 ? -21.823 -8.682 -17.207 1.00 80.05 530 LEU B N 1
ATOM 7257 C CA . LEU B 1 407 ? -22.158 -9.743 -16.264 1.00 78.44 530 LEU B CA 1
ATOM 7258 C C . LEU B 1 407 ? -23.166 -10.695 -16.889 1.00 74.13 530 LEU B C 1
ATOM 7259 O O . LEU B 1 407 ? -23.103 -11.906 -16.684 1.00 77.58 530 LEU B O 1
ATOM 7264 N N . LEU B 1 408 ? -24.093 -10.129 -17.654 1.00 68.82 531 LEU B N 1
ATOM 7265 C CA . LEU B 1 408 ? -25.153 -10.895 -18.293 1.00 78.36 531 LEU B CA 1
ATOM 7266 C C . LEU B 1 408 ? -24.604 -11.920 -19.275 1.00 85.82 531 LEU B C 1
ATOM 7267 O O . LEU B 1 408 ? -24.852 -13.117 -19.140 1.00 84.73 531 LEU B O 1
ATOM 7272 N N . VAL B 1 409 ? -23.861 -11.444 -20.268 1.00 93.44 532 VAL B N 1
ATOM 7273 C CA . VAL B 1 409 ? -23.311 -12.328 -21.284 1.00 100.36 532 VAL B CA 1
ATOM 7274 C C . VAL B 1 409 ? -22.488 -13.441 -20.645 1.00 107.38 532 VAL B C 1
ATOM 7275 O O . VAL B 1 409 ? -22.708 -14.621 -20.916 1.00 111.34 532 VAL B O 1
ATOM 7279 N N . LYS B 1 410 ? -21.548 -13.060 -19.785 1.00 107.27 533 LYS B N 1
ATOM 7280 C CA . LYS B 1 410 ? -20.704 -14.030 -19.101 1.00 111.76 533 LYS B CA 1
ATOM 7281 C C . LYS B 1 410 ? -21.525 -15.100 -18.391 1.00 110.22 533 LYS B C 1
ATOM 7282 O O . LYS B 1 410 ? -21.324 -16.293 -18.610 1.00 121.68 533 LYS B O 1
ATOM 7288 N N . ALA B 1 411 ? -22.447 -14.670 -17.538 1.00 99.57 534 ALA B N 1
ATOM 7289 C CA . ALA B 1 411 ? -23.275 -15.602 -16.777 1.00 100.34 534 ALA B CA 1
ATOM 7290 C C . ALA B 1 411 ? -24.144 -16.480 -17.674 1.00 103.98 534 ALA B C 1
ATOM 7291 O O . ALA B 1 411 ? -24.582 -17.551 -17.260 1.00 107.45 534 ALA B O 1
ATOM 7293 N N . HIS B 1 412 ? -24.393 -16.023 -18.899 1.00 107.31 535 HIS B N 1
ATOM 7294 C CA . HIS B 1 412 ? -25.224 -16.769 -19.841 1.00 112.40 535 HIS B CA 1
ATOM 7295 C C . HIS B 1 412 ? -24.417 -17.838 -20.569 1.00 124.95 535 HIS B C 1
ATOM 7296 O O . HIS B 1 412 ? -24.956 -18.870 -20.971 1.00 132.36 535 HIS B O 1
ATOM 7303 N N . GLN B 1 413 ? -23.123 -17.582 -20.741 1.00 127.03 536 GLN B N 1
ATOM 7304 C CA . GLN B 1 413 ? -22.225 -18.570 -21.326 1.00 128.20 536 GLN B CA 1
ATOM 7305 C C . GLN B 1 413 ? -22.066 -19.740 -20.366 1.00 124.12 536 GLN B C 1
ATOM 7306 O O . GLN B 1 413 ? -22.293 -20.894 -20.731 1.00 122.37 536 GLN B O 1
ATOM 7312 N N . ASP B 1 414 ? -21.685 -19.425 -19.132 1.00 123.48 537 ASP B N 1
ATOM 7313 C CA . ASP B 1 414 ? -21.486 -20.431 -18.096 1.00 128.85 537 ASP B CA 1
ATOM 7314 C C . ASP B 1 414 ? -22.770 -21.201 -17.817 1.00 126.78 537 ASP B C 1
ATOM 7315 O O . ASP B 1 414 ? -22.733 -22.352 -17.382 1.00 129.66 537 ASP B O 1
ATOM 7320 N N . ALA B 1 415 ? -23.905 -20.556 -18.062 1.00 124.41 538 ALA B N 1
ATOM 7321 C CA . ALA B 1 415 ? -25.200 -21.193 -17.863 1.00 124.65 538 ALA B CA 1
ATOM 7322 C C . ALA B 1 415 ? -25.517 -22.139 -19.016 1.00 130.04 538 ALA B C 1
ATOM 7323 O O . ALA B 1 415 ? -25.792 -23.319 -18.801 1.00 133.93 538 ALA B O 1
ATOM 7325 N N . GLN B 1 416 ? -25.470 -21.619 -20.240 1.00 130.54 539 GLN B N 1
ATOM 7326 C CA . GLN B 1 416 ? -25.708 -22.434 -21.427 1.00 133.49 539 GLN B CA 1
ATOM 7327 C C . GLN B 1 416 ? -24.713 -23.586 -21.495 1.00 138.84 539 GLN B C 1
ATOM 7328 O O . GLN B 1 416 ? -24.928 -24.566 -22.209 1.00 138.04 539 GLN B O 1
ATOM 7334 N N . ARG B 1 417 ? -23.623 -23.460 -20.745 1.00 145.06 540 ARG B N 1
ATOM 7335 C CA . ARG B 1 417 ? -22.601 -24.500 -20.680 1.00 149.99 540 ARG B CA 1
ATOM 7336 C C . ARG B 1 417 ? -23.072 -25.671 -19.818 1.00 147.40 540 ARG B C 1
ATOM 7337 O O . ARG B 1 417 ? -23.273 -26.777 -20.320 1.00 146.23 540 ARG B O 1
ATOM 7345 N N . HIS B 1 418 ? -23.257 -25.418 -18.525 1.00 143.23 541 HIS B N 1
ATOM 7346 C CA . HIS B 1 418 ? -23.679 -26.457 -17.589 1.00 137.62 541 HIS B CA 1
ATOM 7347 C C . HIS B 1 418 ? -25.060 -27.009 -17.937 1.00 135.59 541 HIS B C 1
ATOM 7348 O O . HIS B 1 418 ? -26.084 -26.422 -17.586 1.00 131.42 541 HIS B O 1
ATOM 7350 N N . THR B 1 428 ? -18.186 -19.110 -6.997 1.00 126.44 551 THR B N 1
ATOM 7351 C CA . THR B 1 428 ? -19.591 -18.833 -6.689 1.00 128.56 551 THR B CA 1
ATOM 7352 C C . THR B 1 428 ? -19.979 -19.240 -5.269 1.00 131.01 551 THR B C 1
ATOM 7353 O O . THR B 1 428 ? -20.355 -20.388 -5.014 1.00 134.73 551 THR B O 1
ATOM 7357 N N . ASP B 1 429 ? -19.889 -18.279 -4.355 1.00 128.12 552 ASP B N 1
ATOM 7358 C CA . ASP B 1 429 ? -20.210 -18.499 -2.949 1.00 126.91 552 ASP B CA 1
ATOM 7359 C C . ASP B 1 429 ? -21.711 -18.724 -2.777 1.00 121.71 552 ASP B C 1
ATOM 7360 O O . ASP B 1 429 ? -22.427 -17.862 -2.261 1.00 119.42 552 ASP B O 1
ATOM 7365 N N . GLY B 1 430 ? -22.192 -19.884 -3.213 1.00 119.23 553 GLY B N 1
ATOM 7366 C CA . GLY B 1 430 ? -23.603 -20.211 -3.079 1.00 118.24 553 GLY B CA 1
ATOM 7367 C C . GLY B 1 430 ? -24.462 -19.472 -4.088 1.00 118.09 553 GLY B C 1
ATOM 7368 O O . GLY B 1 430 ? -25.676 -19.683 -4.172 1.00 117.31 553 GLY B O 1
ATOM 7369 N N . VAL B 1 431 ? -23.819 -18.606 -4.863 1.00 113.66 554 VAL B N 1
ATOM 7370 C CA . VAL B 1 431 ? -24.507 -17.811 -5.871 1.00 102.81 554 VAL B CA 1
ATOM 7371 C C . VAL B 1 431 ? -24.576 -18.557 -7.201 1.00 106.09 554 VAL B C 1
ATOM 7372 O O . VAL B 1 431 ? -23.548 -18.853 -7.806 1.00 116.24 554 VAL B O 1
ATOM 7376 N N . ARG B 1 432 ? -25.789 -18.855 -7.657 1.00 98.14 555 ARG B N 1
ATOM 7377 C CA . ARG B 1 432 ? -25.970 -19.560 -8.922 1.00 100.53 555 ARG B CA 1
ATOM 7378 C C . ARG B 1 432 ? -26.001 -18.577 -10.086 1.00 98.48 555 ARG B C 1
ATOM 7379 O O . ARG B 1 432 ? -26.643 -17.534 -10.004 1.00 104.60 555 ARG B O 1
ATOM 7387 N N . MET B 1 433 ? -25.300 -18.910 -11.165 1.00 97.39 556 MET B N 1
ATOM 7388 C CA . MET B 1 433 ? -25.222 -18.034 -12.335 1.00 97.28 556 MET B CA 1
ATOM 7389 C C . MET B 1 433 ? -26.591 -17.759 -12.956 1.00 101.14 556 MET B C 1
ATOM 7390 O O . MET B 1 433 ? -26.797 -16.727 -13.597 1.00 94.09 556 MET B O 1
ATOM 7395 N N . GLU B 1 434 ? -27.521 -18.689 -12.766 1.00 105.79 557 GLU B N 1
ATOM 7396 C CA . GLU B 1 434 ? -28.875 -18.540 -13.286 1.00 100.79 557 GLU B CA 1
ATOM 7397 C C . GLU B 1 434 ? -29.509 -17.289 -12.686 1.00 89.98 557 GLU B C 1
ATOM 7398 O O . GLU B 1 434 ? -30.201 -16.538 -13.372 1.00 82.74 557 GLU B O 1
ATOM 7404 N N . GLU B 1 435 ? -29.251 -17.076 -11.399 1.00 91.65 558 GLU B N 1
ATOM 7405 C CA . GLU B 1 435 ? -29.783 -15.937 -10.659 1.00 96.22 558 GLU B CA 1
ATOM 7406 C C . GLU B 1 435 ? -29.150 -14.620 -11.095 1.00 94.12 558 GLU B C 1
ATOM 7407 O O . GLU B 1 435 ? -29.731 -13.553 -10.899 1.00 90.08 558 GLU B O 1
ATOM 7413 N N . ILE B 1 436 ? -27.954 -14.696 -11.671 1.00 89.37 559 ILE B N 1
ATOM 7414 C CA . ILE B 1 436 ? -27.267 -13.504 -12.154 1.00 81.55 559 ILE B CA 1
ATOM 7415 C C . ILE B 1 436 ? -27.867 -13.048 -13.473 1.00 79.75 559 ILE B C 1
ATOM 7416 O O . ILE B 1 436 ? -28.006 -11.853 -13.722 1.00 78.59 559 ILE B O 1
ATOM 7421 N N . VAL B 1 437 ? -28.219 -14.011 -14.318 1.00 82.32 560 VAL B N 1
ATOM 7422 C CA . VAL B 1 437 ? -28.883 -13.711 -15.578 1.00 81.19 560 VAL B CA 1
ATOM 7423 C C . VAL B 1 437 ? -30.209 -13.020 -15.289 1.00 83.33 560 VAL B C 1
ATOM 7424 O O . VAL B 1 437 ? -30.577 -12.042 -15.940 1.00 79.27 560 VAL B O 1
ATOM 7428 N N . GLU B 1 438 ? -30.922 -13.540 -14.300 1.00 82.75 561 GLU B N 1
ATOM 7429 C CA . GLU B 1 438 ? -32.182 -12.952 -13.888 1.00 87.25 561 GLU B CA 1
ATOM 7430 C C . GLU B 1 438 ? -31.958 -11.563 -13.309 1.00 88.73 561 GLU B C 1
ATOM 7431 O O . GLU B 1 438 ? -32.695 -10.627 -13.613 1.00 88.83 561 GLU B O 1
ATOM 7437 N N . GLY B 1 439 ? -30.934 -11.435 -12.473 1.00 89.10 562 GLY B N 1
ATOM 7438 C CA . GLY B 1 439 ? -30.612 -10.165 -11.852 1.00 82.08 562 GLY B CA 1
ATOM 7439 C C . GLY B 1 439 ? -30.321 -9.081 -12.870 1.00 77.58 562 GLY B C 1
ATOM 7440 O O . GLY B 1 439 ? -30.901 -8.000 -12.820 1.00 74.69 562 GLY B O 1
ATOM 7441 N N . CYS B 1 440 ? -29.418 -9.372 -13.799 1.00 77.86 563 CYS B N 1
ATOM 7442 C CA . CYS B 1 440 ? -29.025 -8.396 -14.807 1.00 86.02 563 CYS B CA 1
ATOM 7443 C C . CYS B 1 440 ? -30.180 -8.068 -15.750 1.00 91.38 563 CYS B C 1
ATOM 7444 O O . CYS B 1 440 ? -30.480 -6.900 -15.993 1.00 92.94 563 CYS B O 1
ATOM 7447 N N . THR B 1 441 ? -30.825 -9.103 -16.277 1.00 87.11 564 THR B N 1
ATOM 7448 C CA . THR B 1 441 ? -31.973 -8.914 -17.156 1.00 81.94 564 THR B CA 1
ATOM 7449 C C . THR B 1 441 ? -33.094 -8.176 -16.426 1.00 74.89 564 THR B C 1
ATOM 7450 O O . THR B 1 441 ? -33.854 -7.418 -17.030 1.00 66.57 564 THR B O 1
ATOM 7454 N N . GLY B 1 442 ? -33.185 -8.405 -15.120 1.00 75.38 565 GLY B N 1
ATOM 7455 C CA . GLY B 1 442 ? -34.195 -7.771 -14.295 1.00 73.09 565 GLY B CA 1
ATOM 7456 C C . GLY B 1 442 ? -33.919 -6.303 -14.037 1.00 74.00 565 GLY B C 1
ATOM 7457 O O . GLY B 1 442 ? -34.837 -5.488 -14.010 1.00 76.28 565 GLY B O 1
ATOM 7458 N N . ALA B 1 443 ? -32.651 -5.968 -13.830 1.00 84.25 566 ALA B N 1
ATOM 7459 C CA . ALA B 1 443 ? -32.254 -4.578 -13.670 1.00 80.95 566 ALA B CA 1
ATOM 7460 C C . ALA B 1 443 ? -32.320 -3.871 -15.018 1.00 80.87 566 ALA B C 1
ATOM 7461 O O . ALA B 1 443 ? -32.661 -2.693 -15.090 1.00 86.44 566 ALA B O 1
ATOM 7463 N N . LEU B 1 444 ? -32.001 -4.602 -16.084 1.00 77.14 567 LEU B N 1
ATOM 7464 C CA . LEU B 1 444 ? -32.045 -4.052 -17.435 1.00 76.42 567 LEU B CA 1
ATOM 7465 C C . LEU B 1 444 ? -33.482 -3.794 -17.863 1.00 77.80 567 LEU B C 1
ATOM 7466 O O . LEU B 1 444 ? -33.762 -2.861 -18.615 1.00 78.63 567 LEU B O 1
ATOM 7471 N N . HIS B 1 445 ? -34.392 -4.629 -17.377 1.00 81.45 568 HIS B N 1
ATOM 7472 C CA . HIS B 1 445 ? -35.814 -4.457 -17.659 1.00 89.84 568 HIS B CA 1
ATOM 7473 C C . HIS B 1 445 ? -36.354 -3.154 -17.062 1.00 85.30 568 HIS B C 1
ATOM 7474 O O . HIS B 1 445 ? -37.196 -2.487 -17.661 1.00 87.15 568 HIS B O 1
ATOM 7481 N N . ILE B 1 446 ? -35.858 -2.793 -15.885 1.00 75.73 569 ILE B N 1
ATOM 7482 C CA . ILE B 1 446 ? -36.276 -1.560 -15.234 1.00 71.40 569 ILE B CA 1
ATOM 7483 C C . ILE B 1 446 ? -35.563 -0.357 -15.841 1.00 68.54 569 ILE B C 1
ATOM 7484 O O . ILE B 1 446 ? -36.184 0.670 -16.114 1.00 64.04 569 ILE B O 1
ATOM 7489 N N . LEU B 1 447 ? -34.258 -0.494 -16.050 1.00 68.43 570 LEU B N 1
ATOM 7490 C CA . LEU B 1 447 ? -33.450 0.580 -16.622 1.00 68.61 570 LEU B CA 1
ATOM 7491 C C . LEU B 1 447 ? -33.889 0.920 -18.042 1.00 71.93 570 LEU B C 1
ATOM 7492 O O . LEU B 1 447 ? -33.692 2.040 -18.509 1.00 73.59 570 LEU B O 1
ATOM 7497 N N . ALA B 1 448 ? -34.485 -0.052 -18.724 1.00 75.26 571 ALA B N 1
ATOM 7498 C CA . ALA B 1 448 ? -34.947 0.151 -20.092 1.00 86.47 571 ALA B CA 1
ATOM 7499 C C . ALA B 1 448 ? -36.245 0.956 -20.128 1.00 88.61 571 ALA B C 1
ATOM 7500 O O . ALA B 1 448 ? -36.891 1.068 -21.170 1.00 92.17 571 ALA B O 1
ATOM 7502 N N . ARG B 1 449 ? -36.630 1.506 -18.982 1.00 76.84 572 ARG B N 1
ATOM 7503 C CA . ARG B 1 449 ? -37.768 2.409 -18.932 1.00 70.52 572 ARG B CA 1
ATOM 7504 C C . ARG B 1 449 ? -37.353 3.758 -19.501 1.00 72.40 572 ARG B C 1
ATOM 7505 O O . ARG B 1 449 ? -38.133 4.426 -20.180 1.00 66.08 572 ARG B O 1
ATOM 7513 N N . ASP B 1 450 ? -36.113 4.148 -19.224 1.00 78.90 573 ASP B N 1
ATOM 7514 C CA . ASP B 1 450 ? -35.568 5.391 -19.753 1.00 84.96 573 ASP B CA 1
ATOM 7515 C C . ASP B 1 450 ? -35.110 5.199 -21.194 1.00 90.79 573 ASP B C 1
ATOM 7516 O O . ASP B 1 450 ? -34.359 4.274 -21.493 1.00 93.45 573 ASP B O 1
ATOM 7521 N N . PRO B 1 451 ? -35.570 6.080 -22.094 1.00 89.95 574 PRO B N 1
ATOM 7522 C CA . PRO B 1 451 ? -35.283 6.008 -23.532 1.00 89.78 574 PRO B CA 1
ATOM 7523 C C . PRO B 1 451 ? -33.787 5.930 -23.848 1.00 90.20 574 PRO B C 1
ATOM 7524 O O . PRO B 1 451 ? -33.377 5.064 -24.620 1.00 90.28 574 PRO B O 1
ATOM 7528 N N . MET B 1 452 ? -32.991 6.821 -23.263 1.00 85.81 575 MET B N 1
ATOM 7529 C CA . MET B 1 452 ? -31.552 6.841 -23.507 1.00 92.59 575 MET B CA 1
ATOM 7530 C C . MET B 1 452 ? -30.894 5.527 -23.100 1.00 92.03 575 MET B C 1
ATOM 7531 O O . MET B 1 452 ? -29.895 5.111 -23.689 1.00 95.10 575 MET B O 1
ATOM 7536 N N . ASN B 1 453 ? -31.457 4.883 -22.084 1.00 85.82 576 ASN B N 1
ATOM 7537 C CA . ASN B 1 453 ? -30.955 3.597 -21.622 1.00 83.85 576 ASN B CA 1
ATOM 7538 C C . ASN B 1 453 ? -31.306 2.474 -22.593 1.00 84.48 576 ASN B C 1
ATOM 7539 O O . ASN B 1 453 ? -30.611 1.462 -22.666 1.00 90.05 576 ASN B O 1
ATOM 7544 N N . ARG B 1 454 ? -32.391 2.658 -23.336 1.00 85.96 577 ARG B N 1
ATOM 7545 C CA . ARG B 1 454 ? -32.805 1.681 -24.336 1.00 89.01 577 ARG B CA 1
ATOM 7546 C C . ARG B 1 454 ? -31.837 1.669 -25.512 1.00 91.78 577 ARG B C 1
ATOM 7547 O O . ARG B 1 454 ? -31.564 0.621 -26.093 1.00 93.34 577 ARG B O 1
ATOM 7555 N N . MET B 1 455 ? -31.324 2.843 -25.863 1.00 95.95 578 MET B N 1
ATOM 7556 C CA . MET B 1 455 ? -30.342 2.944 -26.931 1.00 102.21 578 MET B CA 1
ATOM 7557 C C . MET B 1 455 ? -29.088 2.156 -26.574 1.00 107.53 578 MET B C 1
ATOM 7558 O O . MET B 1 455 ? -28.661 1.289 -27.334 1.00 111.83 578 MET B O 1
ATOM 7563 N N . GLU B 1 456 ? -28.509 2.454 -25.412 1.00 105.66 579 GLU B N 1
ATOM 7564 C CA . GLU B 1 456 ? -27.310 1.756 -24.959 1.00 98.78 579 GLU B CA 1
ATOM 7565 C C . GLU B 1 456 ? -27.510 0.250 -24.973 1.00 101.44 579 GLU B C 1
ATOM 7566 O O . GLU B 1 456 ? -26.656 -0.496 -25.454 1.00 114.14 579 GLU B O 1
ATOM 7572 N N . ILE B 1 457 ? -28.642 -0.192 -24.438 1.00 86.54 580 ILE B N 1
ATOM 7573 C CA . ILE B 1 457 ? -28.950 -1.614 -24.380 1.00 78.98 580 ILE B CA 1
ATOM 7574 C C . ILE B 1 457 ? -29.051 -2.211 -25.780 1.00 79.52 580 ILE B C 1
ATOM 7575 O O . ILE B 1 457 ? -28.625 -3.341 -26.011 1.00 79.30 580 ILE B O 1
ATOM 7580 N N . PHE B 1 458 ? -29.608 -1.443 -26.711 1.00 86.88 581 PHE B N 1
ATOM 7581 C CA . PHE B 1 458 ? -29.783 -1.911 -28.083 1.00 88.52 581 PHE B CA 1
ATOM 7582 C C . PHE B 1 458 ? -28.487 -1.829 -28.891 1.00 95.77 581 PHE B C 1
ATOM 7583 O O . PHE B 1 458 ? -28.265 -2.623 -29.805 1.00 98.83 581 PHE B O 1
ATOM 7591 N N . ARG B 1 459 ? -27.636 -0.865 -28.555 1.00 93.39 582 ARG B N 1
ATOM 7592 C CA . ARG B 1 459 ? -26.345 -0.730 -29.217 1.00 98.09 582 ARG B CA 1
ATOM 7593 C C . ARG B 1 459 ? -25.417 -1.870 -28.808 1.00 101.54 582 ARG B C 1
ATOM 7594 O O . ARG B 1 459 ? -24.511 -2.246 -29.553 1.00 109.16 582 ARG B O 1
ATOM 7602 N N . LEU B 1 460 ? -25.653 -2.418 -27.620 1.00 93.99 583 LEU B N 1
ATOM 7603 C CA . LEU B 1 460 ? -24.832 -3.504 -27.103 1.00 90.08 583 LEU B CA 1
ATOM 7604 C C . LEU B 1 460 ? -25.208 -4.851 -27.716 1.00 92.94 583 LEU B C 1
ATOM 7605 O O . LEU B 1 460 ? -24.745 -5.899 -27.264 1.00 94.63 583 LEU B O 1
ATOM 7610 N N . ASN B 1 461 ? -26.048 -4.816 -28.747 1.00 92.79 584 ASN B N 1
ATOM 7611 C CA . ASN B 1 461 ? -26.483 -6.029 -29.436 1.00 96.20 584 ASN B CA 1
ATOM 7612 C C . ASN B 1 461 ? -27.029 -7.075 -28.467 1.00 97.95 584 ASN B C 1
ATOM 7613 O O . ASN B 1 461 ? -26.772 -8.270 -28.617 1.00 104.37 584 ASN B O 1
ATOM 7618 N N . THR B 1 462 ? -27.790 -6.619 -27.477 1.00 90.88 585 THR B N 1
ATOM 7619 C CA . THR B 1 462 ? -28.297 -7.497 -26.428 1.00 88.59 585 THR B CA 1
ATOM 7620 C C . THR B 1 462 ? -29.594 -8.188 -26.821 1.00 84.37 585 THR B C 1
ATOM 7621 O O . THR B 1 462 ? -30.034 -9.120 -26.148 1.00 79.28 585 THR B O 1
ATOM 7625 N N . ILE B 1 463 ? -30.207 -7.727 -27.904 1.00 85.30 586 ILE B N 1
ATOM 7626 C CA . ILE B 1 463 ? -31.484 -8.280 -28.340 1.00 85.03 586 ILE B CA 1
ATOM 7627 C C . ILE B 1 463 ? -31.424 -9.777 -28.642 1.00 85.13 586 ILE B C 1
ATOM 7628 O O . ILE B 1 463 ? -32.276 -10.536 -28.179 1.00 82.63 586 ILE B O 1
ATOM 7633 N N . PRO B 1 464 ? -30.420 -10.210 -29.418 1.00 85.46 587 PRO B N 1
ATOM 7634 C CA . PRO B 1 464 ? -30.301 -11.643 -29.700 1.00 87.82 587 PRO B CA 1
ATOM 7635 C C . PRO B 1 464 ? -30.292 -12.457 -28.410 1.00 92.40 587 PRO B C 1
ATOM 7636 O O . PRO B 1 464 ? -30.972 -13.482 -28.320 1.00 95.97 587 PRO B O 1
ATOM 7640 N N . LEU B 1 465 ? -29.534 -11.990 -27.423 1.00 85.37 588 LEU B N 1
ATOM 7641 C CA . LEU B 1 465 ? -29.452 -12.653 -26.126 1.00 82.42 588 LEU B CA 1
ATOM 7642 C C . LEU B 1 465 ? -30.813 -12.732 -25.439 1.00 93.04 588 LEU B C 1
ATOM 7643 O O . LEU B 1 465 ? -31.259 -13.810 -25.050 1.00 100.59 588 LEU B O 1
ATOM 7648 N N . PHE B 1 466 ? -31.464 -11.583 -25.286 1.00 91.07 589 PHE B N 1
ATOM 7649 C CA . PHE B 1 466 ? -32.770 -11.526 -24.639 1.00 84.75 589 PHE B CA 1
ATOM 7650 C C . PHE B 1 466 ? -33.764 -12.470 -25.312 1.00 88.26 589 PHE B C 1
ATOM 7651 O O . PHE B 1 466 ? -34.533 -13.159 -24.639 1.00 86.85 589 PHE B O 1
ATOM 7659 N N . VAL B 1 467 ? -33.746 -12.496 -26.641 1.00 90.56 590 VAL B N 1
ATOM 7660 C CA . VAL B 1 467 ? -34.644 -13.359 -27.400 1.00 87.77 590 VAL B CA 1
ATOM 7661 C C . VAL B 1 467 ? -34.391 -14.828 -27.082 1.00 87.80 590 VAL B C 1
ATOM 7662 O O . VAL B 1 467 ? -35.313 -15.641 -27.091 1.00 84.04 590 VAL B O 1
ATOM 7666 N N . GLN B 1 468 ? -33.137 -15.168 -26.801 1.00 90.71 591 GLN B N 1
ATOM 7667 C CA . GLN B 1 468 ? -32.797 -16.538 -26.438 1.00 91.82 591 GLN B CA 1
ATOM 7668 C C . GLN B 1 468 ? -33.390 -16.895 -25.077 1.00 86.42 591 GLN B C 1
ATOM 7669 O O . GLN B 1 468 ? -33.978 -17.965 -24.909 1.00 80.15 591 GLN B O 1
ATOM 7675 N N . LEU B 1 469 ? -33.242 -15.987 -24.115 1.00 85.08 592 LEU B N 1
ATOM 7676 C CA . LEU B 1 469 ? -33.718 -16.216 -22.752 1.00 88.31 592 LEU B CA 1
ATOM 7677 C C . LEU B 1 469 ? -35.206 -16.560 -22.704 1.00 92.52 592 LEU B C 1
ATOM 7678 O O . LEU B 1 469 ? -35.671 -17.198 -21.761 1.00 88.53 592 LEU B O 1
ATOM 7683 N N . LEU B 1 470 ? -35.946 -16.129 -23.722 1.00 95.14 593 LEU B N 1
ATOM 7684 C CA . LEU B 1 470 ? -37.370 -16.430 -23.816 1.00 93.88 593 LEU B CA 1
ATOM 7685 C C . LEU B 1 470 ? -37.592 -17.932 -23.855 1.00 96.67 593 LEU B C 1
ATOM 7686 O O . LEU B 1 470 ? -38.677 -18.421 -23.541 1.00 109.09 593 LEU B O 1
ATOM 7691 N N . TYR B 1 471 ? -36.556 -18.660 -24.251 1.00 89.08 594 TYR B N 1
ATOM 7692 C CA . TYR B 1 471 ? -36.629 -20.109 -24.324 1.00 87.24 594 TYR B CA 1
ATOM 7693 C C . TYR B 1 471 ? -36.297 -20.735 -22.976 1.00 91.47 594 TYR B C 1
ATOM 7694 O O . TYR B 1 471 ? -36.411 -21.947 -22.806 1.00 101.88 594 TYR B O 1
ATOM 7703 N N . SER B 1 472 ? -35.894 -19.906 -22.018 1.00 83.64 595 SER B N 1
ATOM 7704 C CA . SER B 1 472 ? -35.510 -20.406 -20.701 1.00 86.35 595 SER B CA 1
ATOM 7705 C C . SER B 1 472 ? -36.638 -21.163 -20.016 1.00 91.92 595 SER B C 1
ATOM 7706 O O . SER B 1 472 ? -37.818 -20.873 -20.220 1.00 87.56 595 SER B O 1
ATOM 7709 N N . SER B 1 473 ? -36.259 -22.136 -19.197 1.00 98.08 596 SER B N 1
ATOM 7710 C CA . SER B 1 473 ? -37.221 -22.895 -18.418 1.00 105.13 596 SER B CA 1
ATOM 7711 C C . SER B 1 473 ? -37.603 -22.107 -17.170 1.00 103.83 596 SER B C 1
ATOM 7712 O O . SER B 1 473 ? -38.699 -22.273 -16.628 1.00 107.62 596 SER B O 1
ATOM 7715 N N . VAL B 1 474 ? -36.695 -21.243 -16.723 1.00 95.76 597 VAL B N 1
ATOM 7716 C CA . VAL B 1 474 ? -36.932 -20.433 -15.534 1.00 89.26 597 VAL B CA 1
ATOM 7717 C C . VAL B 1 474 ? -38.001 -19.379 -15.806 1.00 93.81 597 VAL B C 1
ATOM 7718 O O . VAL B 1 474 ? -37.804 -18.480 -16.630 1.00 93.78 597 VAL B O 1
ATOM 7722 N N . GLU B 1 475 ? -39.134 -19.499 -15.115 1.00 102.00 598 GLU B N 1
ATOM 7723 C CA . GLU B 1 475 ? -40.228 -18.543 -15.253 1.00 104.61 598 GLU B CA 1
ATOM 7724 C C . GLU B 1 475 ? -39.722 -17.131 -15.018 1.00 94.78 598 GLU B C 1
ATOM 7725 O O . GLU B 1 475 ? -39.923 -16.242 -15.845 1.00 92.15 598 GLU B O 1
ATOM 7731 N N . ASN B 1 476 ? -39.066 -16.935 -13.879 1.00 92.39 599 ASN B N 1
ATOM 7732 C CA . ASN B 1 476 ? -38.529 -15.630 -13.514 1.00 90.99 599 ASN B CA 1
ATOM 7733 C C . ASN B 1 476 ? -37.629 -15.031 -14.595 1.00 84.73 599 ASN B C 1
ATOM 7734 O O . ASN B 1 476 ? -37.568 -13.813 -14.753 1.00 81.32 599 ASN B O 1
ATOM 7739 N N . ILE B 1 477 ? -36.938 -15.892 -15.336 1.00 81.22 600 ILE B N 1
ATOM 7740 C CA . ILE B 1 477 ? -36.098 -15.445 -16.440 1.00 75.10 600 ILE B CA 1
ATOM 7741 C C . ILE B 1 477 ?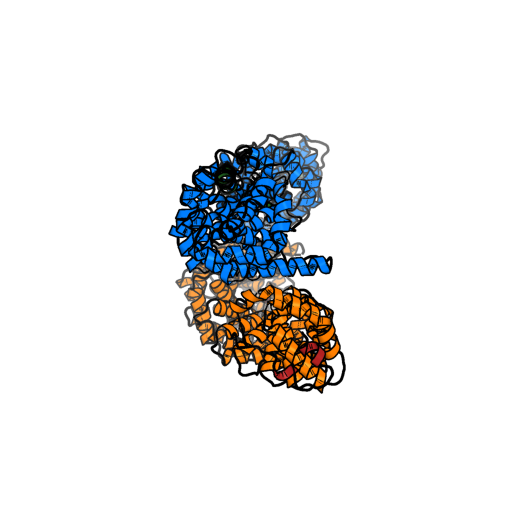 -36.951 -14.977 -17.612 1.00 79.83 600 ILE B C 1
ATOM 7742 O O . ILE B 1 477 ? -36.777 -13.868 -18.114 1.00 89.90 600 ILE B O 1
ATOM 7747 N N . GLN B 1 478 ? -37.877 -15.824 -18.044 1.00 76.51 601 GLN B N 1
ATOM 7748 C CA . GLN B 1 478 ? -38.768 -15.482 -19.148 1.00 82.06 601 GLN B CA 1
ATOM 7749 C C . GLN B 1 478 ? -39.504 -14.160 -18.926 1.00 88.47 601 GLN B C 1
ATOM 7750 O O . GLN B 1 478 ? -39.712 -13.395 -19.867 1.00 89.58 601 GLN B O 1
ATOM 7756 N N . ARG B 1 479 ? -39.900 -13.897 -17.684 1.00 90.82 602 ARG B N 1
ATOM 7757 C CA . ARG B 1 479 ? -40.655 -12.687 -17.373 1.00 88.22 602 ARG B CA 1
ATOM 7758 C C . ARG B 1 479 ? -39.817 -11.430 -17.584 1.00 84.05 602 ARG B C 1
ATOM 7759 O O . ARG B 1 479 ? -40.218 -10.531 -18.320 1.00 82.13 602 ARG B O 1
ATOM 7767 N N . VAL B 1 480 ? -38.656 -11.368 -16.939 1.00 86.56 603 VAL B N 1
ATOM 7768 C CA . VAL B 1 480 ? -37.775 -10.213 -17.077 1.00 85.14 603 VAL B CA 1
ATOM 7769 C C . VAL B 1 480 ? -37.235 -10.095 -18.499 1.00 82.62 603 VAL B C 1
ATOM 7770 O O . VAL B 1 480 ? -36.937 -8.995 -18.965 1.00 87.36 603 VAL B O 1
ATOM 7774 N N . ALA B 1 481 ? -37.121 -11.230 -19.184 1.00 73.43 604 ALA B N 1
ATOM 7775 C CA . ALA B 1 481 ? -36.668 -11.249 -20.572 1.00 70.13 604 ALA B CA 1
ATOM 7776 C C . ALA B 1 481 ? -37.724 -10.658 -21.507 1.00 70.55 604 ALA B C 1
ATOM 7777 O O . ALA B 1 481 ? -37.442 -9.741 -22.279 1.00 74.52 604 ALA B O 1
ATOM 7779 N N . ALA B 1 482 ? -38.940 -11.187 -21.435 1.00 70.46 605 ALA B N 1
ATOM 7780 C CA . ALA B 1 482 ? -40.039 -10.670 -22.244 1.00 80.00 605 ALA B CA 1
ATOM 7781 C C . ALA B 1 482 ? -40.364 -9.232 -21.856 1.00 83.28 605 ALA B C 1
ATOM 7782 O O . ALA B 1 482 ? -40.956 -8.490 -22.635 1.00 86.44 605 ALA B O 1
ATOM 7784 N N . GLY B 1 483 ? -39.971 -8.847 -20.646 1.00 84.31 606 GLY B N 1
ATOM 7785 C CA . GLY B 1 483 ? -40.195 -7.500 -20.161 1.00 87.86 606 GLY B CA 1
ATOM 7786 C C . GLY B 1 483 ? -39.259 -6.492 -20.799 1.00 89.98 606 GLY B C 1
ATOM 7787 O O . GLY B 1 483 ? -39.700 -5.480 -21.342 1.00 95.37 606 GLY B O 1
ATOM 7788 N N . VAL B 1 484 ? -37.960 -6.766 -20.733 1.00 80.32 607 VAL B N 1
ATOM 7789 C CA . VAL B 1 484 ? -36.967 -5.884 -21.335 1.00 76.41 607 VAL B CA 1
ATOM 7790 C C . VAL B 1 484 ? -37.164 -5.777 -22.848 1.00 74.80 607 VAL B C 1
ATOM 7791 O O . VAL B 1 484 ? -36.891 -4.737 -23.438 1.00 77.03 607 VAL B O 1
ATOM 7795 N N . LEU B 1 485 ? -37.640 -6.854 -23.469 1.00 74.46 608 LEU B N 1
ATOM 7796 C CA . LEU B 1 485 ? -37.981 -6.827 -24.889 1.00 73.66 608 LEU B CA 1
ATOM 7797 C C . LEU B 1 485 ? -39.218 -5.971 -25.100 1.00 79.81 608 LEU B C 1
ATOM 7798 O O . LEU B 1 485 ? -39.298 -5.197 -26.054 1.00 87.53 608 LEU B O 1
ATOM 7803 N N . CYS B 1 486 ? -40.182 -6.127 -24.197 1.00 81.31 609 CYS B N 1
ATOM 7804 C CA . CYS B 1 486 ? -41.418 -5.353 -24.227 1.00 84.68 609 CYS B CA 1
ATOM 7805 C C . CYS B 1 486 ? -41.139 -3.851 -24.276 1.00 80.86 609 CYS B C 1
ATOM 7806 O O . CYS B 1 486 ? -41.606 -3.151 -25.173 1.00 74.34 609 CYS B O 1
ATOM 7809 N N . GLU B 1 487 ? -40.368 -3.363 -23.311 1.00 84.92 610 GLU B N 1
ATOM 7810 C CA . GLU B 1 487 ? -40.034 -1.947 -23.254 1.00 90.92 610 GLU B CA 1
ATOM 7811 C C . GLU B 1 487 ? -39.058 -1.570 -24.360 1.00 94.40 610 GLU B C 1
ATOM 7812 O O . GLU B 1 487 ? -38.884 -0.394 -24.670 1.00 105.28 610 GLU B O 1
ATOM 7818 N N . LEU B 1 488 ? -38.437 -2.578 -24.960 1.00 88.25 611 LEU B N 1
ATOM 7819 C CA . LEU B 1 488 ? -37.433 -2.365 -25.992 1.00 87.29 611 LEU B CA 1
ATOM 7820 C C . LEU B 1 488 ? -38.099 -2.212 -27.354 1.00 90.50 611 LEU B C 1
ATOM 7821 O O . LEU B 1 488 ? -37.618 -1.474 -28.217 1.00 83.11 611 LEU B O 1
ATOM 7826 N N . ALA B 1 489 ? -39.212 -2.916 -27.535 1.00 94.27 612 ALA B N 1
ATOM 7827 C CA . ALA B 1 489 ? -39.954 -2.882 -28.790 1.00 96.04 612 ALA B CA 1
ATOM 7828 C C . ALA B 1 489 ? -40.770 -1.598 -28.920 1.00 100.05 612 ALA B C 1
ATOM 7829 O O . ALA B 1 489 ? -41.437 -1.373 -29.930 1.00 101.03 612 ALA B O 1
ATOM 7831 N N . GLN B 1 490 ? -40.713 -0.760 -27.891 1.00 97.78 613 GLN B N 1
ATOM 7832 C CA . GLN B 1 490 ? -41.415 0.514 -27.906 1.00 100.50 613 GLN B CA 1
ATOM 7833 C C . GLN B 1 490 ? -40.914 1.391 -29.049 1.00 107.91 613 GLN B C 1
ATOM 7834 O O . GLN B 1 490 ? -41.590 2.335 -29.462 1.00 109.79 613 GLN B O 1
ATOM 7840 N N . ASP B 1 491 ? -39.725 1.068 -29.555 1.00 113.20 614 ASP B N 1
ATOM 7841 C CA . ASP B 1 491 ? -39.141 1.779 -30.687 1.00 121.80 614 ASP B CA 1
ATOM 7842 C C . ASP B 1 491 ? -39.054 0.857 -31.898 1.00 127.32 614 ASP B C 1
ATOM 7843 O O . ASP B 1 491 ? -38.743 -0.325 -31.762 1.00 129.33 614 ASP B O 1
ATOM 7848 N N . LYS B 1 492 ? -39.325 1.402 -33.081 1.00 131.56 615 LYS B N 1
ATOM 7849 C CA . LYS B 1 492 ? -39.367 0.603 -34.303 1.00 130.08 615 LYS B CA 1
ATOM 7850 C C . LYS B 1 492 ? -38.012 -0.005 -34.670 1.00 129.03 615 LYS B C 1
ATOM 7851 O O . LYS B 1 492 ? -37.929 -1.178 -35.034 1.00 127.66 615 LYS B O 1
ATOM 7857 N N . GLU B 1 493 ? -36.953 0.793 -34.575 1.00 126.38 616 GLU B N 1
ATOM 7858 C CA . GLU B 1 493 ? -35.618 0.318 -34.922 1.00 130.76 616 GLU B CA 1
ATOM 7859 C C . GLU B 1 493 ? -35.251 -0.933 -34.130 1.00 125.08 616 GLU B C 1
ATOM 7860 O O . GLU B 1 493 ? -34.759 -1.914 -34.691 1.00 124.70 616 GLU B O 1
ATOM 7866 N N . ALA B 1 494 ? -35.498 -0.895 -32.826 1.00 118.81 617 ALA B N 1
ATOM 7867 C CA . ALA B 1 494 ? -35.210 -2.029 -31.959 1.00 110.21 617 ALA B CA 1
ATOM 7868 C C . ALA B 1 494 ? -36.191 -3.167 -32.220 1.00 113.45 617 ALA B C 1
ATOM 7869 O O . ALA B 1 494 ? -35.841 -4.341 -32.106 1.00 116.33 617 ALA B O 1
ATOM 7871 N N . ALA B 1 495 ? -37.420 -2.808 -32.574 1.00 113.00 618 ALA B N 1
ATOM 7872 C CA . ALA B 1 495 ? -38.456 -3.793 -32.861 1.00 113.55 618 ALA B CA 1
ATOM 7873 C C . ALA B 1 495 ? -38.110 -4.613 -34.097 1.00 113.86 618 ALA B C 1
ATOM 7874 O O . ALA B 1 495 ? -38.294 -5.828 -34.113 1.00 115.85 618 ALA B O 1
ATOM 7876 N N . ASP B 1 496 ? -37.618 -3.941 -35.133 1.00 115.24 619 ASP B N 1
ATOM 7877 C CA . ASP B 1 496 ? -37.203 -4.624 -36.351 1.00 116.67 619 ASP B CA 1
ATOM 7878 C C . ASP B 1 496 ? -36.228 -5.739 -36.000 1.00 108.83 619 ASP B C 1
ATOM 7879 O O . ASP B 1 496 ? -36.397 -6.884 -36.417 1.00 102.04 619 ASP B O 1
ATOM 7884 N N . ALA B 1 497 ? -35.212 -5.393 -35.218 1.00 109.81 620 ALA B N 1
ATOM 7885 C CA . ALA B 1 497 ? -34.209 -6.357 -34.789 1.00 109.67 620 ALA B CA 1
ATOM 7886 C C . ALA B 1 497 ? -34.852 -7.533 -34.062 1.00 104.78 620 ALA B C 1
ATOM 7887 O O . ALA B 1 497 ? -34.489 -8.687 -34.288 1.00 108.99 620 ALA B O 1
ATOM 7889 N N . ILE B 1 498 ? -35.807 -7.234 -33.188 1.00 97.94 621 ILE B N 1
ATOM 7890 C CA . ILE B 1 498 ? -36.479 -8.267 -32.406 1.00 104.83 621 ILE B CA 1
ATOM 7891 C C . ILE B 1 498 ? -37.295 -9.210 -33.294 1.00 109.23 621 ILE B C 1
ATOM 7892 O O . ILE B 1 498 ? -37.342 -10.420 -33.059 1.00 107.33 621 ILE B O 1
ATOM 7897 N N . ASP B 1 499 ? -37.930 -8.649 -34.318 1.00 106.09 622 ASP B N 1
ATOM 7898 C CA . ASP B 1 499 ? -38.706 -9.442 -35.260 1.00 100.21 622 ASP B CA 1
ATOM 7899 C C . ASP B 1 499 ? -37.787 -10.341 -36.079 1.00 101.29 622 ASP B C 1
ATOM 7900 O O . ASP B 1 499 ? -38.053 -11.531 -36.248 1.00 99.64 622 ASP B O 1
ATOM 7905 N N . ALA B 1 500 ? -36.700 -9.760 -36.577 1.00 108.04 623 ALA B N 1
ATOM 7906 C CA . ALA B 1 500 ? -35.755 -10.479 -37.427 1.00 111.03 623 ALA B CA 1
ATOM 7907 C C . ALA B 1 500 ? -35.029 -11.595 -36.680 1.00 113.58 623 ALA B C 1
ATOM 7908 O O . ALA B 1 500 ? -34.607 -12.580 -37.283 1.00 113.28 623 ALA B O 1
ATOM 7910 N N . GLU B 1 501 ? -34.888 -11.438 -35.367 1.00 114.61 624 GLU B N 1
ATOM 7911 C CA . GLU B 1 501 ? -34.159 -12.405 -34.554 1.00 111.71 624 GLU B CA 1
ATOM 7912 C C . GLU B 1 501 ? -34.982 -13.668 -34.313 1.00 109.10 624 GLU B C 1
ATOM 7913 O O . GLU B 1 501 ? -34.503 -14.624 -33.703 1.00 106.99 624 GLU B O 1
ATOM 7919 N N . GLY B 1 502 ? -36.222 -13.662 -34.793 1.00 107.34 625 GLY B N 1
ATOM 7920 C CA . GLY B 1 502 ? -37.098 -14.814 -34.676 1.00 110.50 625 GLY B CA 1
ATOM 7921 C C . GLY B 1 502 ? -37.858 -14.871 -33.364 1.00 116.78 625 GLY B C 1
ATOM 7922 O O . GLY B 1 502 ? -38.360 -15.926 -32.976 1.00 120.36 625 GLY B O 1
ATOM 7923 N N . ALA B 1 503 ? -37.944 -13.734 -32.680 1.00 118.41 626 ALA B N 1
ATOM 7924 C CA . ALA B 1 503 ? -38.633 -13.661 -31.395 1.00 115.18 626 ALA B CA 1
ATOM 7925 C C . ALA B 1 503 ? -40.135 -13.772 -31.588 1.00 112.73 626 ALA B C 1
ATOM 7926 O O . ALA B 1 503 ? -40.875 -14.046 -30.644 1.00 109.04 626 ALA B O 1
ATOM 7928 N N . SER B 1 504 ? -40.571 -13.559 -32.825 1.00 118.42 627 SER B N 1
ATOM 7929 C CA . SER B 1 504 ? -41.987 -13.567 -33.176 1.00 115.01 627 SER B CA 1
ATOM 7930 C C . SER B 1 504 ? -42.701 -14.838 -32.725 1.00 103.50 627 SER B C 1
ATOM 7931 O O . SER B 1 504 ? -43.891 -14.811 -32.426 1.00 106.59 627 SER B O 1
ATOM 7934 N N . ALA B 1 505 ? -41.970 -15.947 -32.670 1.00 97.70 628 ALA B N 1
ATOM 7935 C CA . ALA B 1 505 ? -42.564 -17.236 -32.324 1.00 93.48 628 ALA B CA 1
ATOM 7936 C C . ALA B 1 505 ? -42.657 -17.505 -30.819 1.00 91.24 628 ALA B C 1
ATOM 7937 O O . ALA B 1 505 ? -43.733 -17.828 -30.319 1.00 82.89 628 ALA B O 1
ATOM 7939 N N . PRO B 1 506 ? -41.530 -17.375 -30.092 1.00 92.87 629 PRO B N 1
ATOM 7940 C CA . PRO B 1 506 ? -41.511 -17.724 -28.665 1.00 95.78 629 PRO B CA 1
ATOM 7941 C C . PRO B 1 506 ? -42.527 -16.925 -27.854 1.00 94.83 629 PRO B C 1
ATOM 7942 O O . PRO B 1 506 ? -43.129 -17.458 -26.923 1.00 95.05 629 PRO B O 1
ATOM 7946 N N . LEU B 1 507 ? -42.708 -15.658 -28.207 1.00 95.05 630 LEU B N 1
ATOM 7947 C CA . LEU B 1 507 ? -43.681 -14.806 -27.538 1.00 101.66 630 LEU B CA 1
ATOM 7948 C C . LEU B 1 507 ? -45.090 -15.376 -27.681 1.00 107.76 630 LEU B C 1
ATOM 7949 O O . LEU B 1 507 ? -45.882 -15.341 -26.739 1.00 108.64 630 LEU B O 1
ATOM 7954 N N . MET B 1 508 ? -45.392 -15.900 -28.865 1.00 106.56 631 MET B N 1
ATOM 7955 C CA . MET B 1 508 ? -46.680 -16.531 -29.127 1.00 99.97 631 MET B CA 1
ATOM 7956 C C . MET B 1 508 ? -46.958 -17.669 -28.149 1.00 97.19 631 MET B C 1
ATOM 7957 O O . MET B 1 508 ? -48.100 -17.887 -27.751 1.00 98.02 631 MET B O 1
ATOM 7962 N N . GLU B 1 509 ? -45.910 -18.390 -27.765 1.00 99.91 632 GLU B N 1
ATOM 7963 C CA . GLU B 1 509 ? -46.057 -19.541 -26.878 1.00 106.16 632 GLU B CA 1
ATOM 7964 C C . GLU B 1 509 ? -45.962 -19.151 -25.403 1.00 104.90 632 GLU B C 1
ATOM 7965 O O . GLU B 1 509 ? -46.160 -19.984 -24.516 1.00 102.62 632 GLU B O 1
ATOM 7971 N N . LEU B 1 510 ? -45.660 -17.882 -25.146 1.00 104.53 633 LEU B N 1
ATOM 7972 C CA . LEU B 1 510 ? -45.619 -17.371 -23.781 1.00 102.86 633 LEU B CA 1
ATOM 7973 C C . LEU B 1 510 ? -46.979 -16.807 -23.373 1.00 102.32 633 LEU B C 1
ATOM 7974 O O . LEU B 1 510 ? -47.260 -16.631 -22.187 1.00 101.39 633 LEU B O 1
ATOM 7979 N N . LEU B 1 511 ? -47.818 -16.531 -24.367 1.00 98.57 634 LEU B N 1
ATOM 7980 C CA . LEU B 1 511 ? -49.177 -16.065 -24.127 1.00 104.98 634 LEU B CA 1
ATOM 7981 C C . LEU B 1 511 ? -49.958 -17.056 -23.271 1.00 114.87 634 LEU B C 1
ATOM 7982 O O . LEU B 1 511 ? -50.991 -16.715 -22.692 1.00 115.17 634 LEU B O 1
ATOM 7987 N N . HIS B 1 512 ? -49.462 -18.287 -23.204 1.00 115.48 635 HIS B N 1
ATOM 7988 C CA . HIS B 1 512 ? -50.098 -19.326 -22.408 1.00 112.53 635 HIS B CA 1
ATOM 7989 C C . HIS B 1 512 ? -49.474 -19.424 -21.018 1.00 103.55 635 HIS B C 1
ATOM 7990 O O . HIS B 1 512 ? -49.791 -20.334 -20.256 1.00 101.12 635 HIS B O 1
ATOM 7997 N N . SER B 1 513 ? -48.584 -18.495 -20.687 1.00 101.59 636 SER B N 1
ATOM 7998 C CA . SER B 1 513 ? -47.905 -18.549 -19.395 1.00 100.62 636 SER B CA 1
ATOM 7999 C C . SER B 1 513 ? -48.874 -18.393 -18.232 1.00 99.63 636 SER B C 1
ATOM 8000 O O . SER B 1 513 ? -49.678 -17.456 -18.197 1.00 81.68 636 SER B O 1
ATOM 8003 N N . ARG B 1 514 ? -48.783 -19.315 -17.276 1.00 110.71 637 ARG B N 1
ATOM 8004 C CA . ARG B 1 514 ? -49.617 -19.265 -16.081 1.00 112.82 637 ARG B CA 1
ATOM 8005 C C . ARG B 1 514 ? -49.259 -18.043 -15.241 1.00 104.73 637 ARG B C 1
ATOM 8006 O O . ARG B 1 514 ? -50.052 -17.592 -14.415 1.00 98.52 637 ARG B O 1
ATOM 8014 N N . ASN B 1 515 ? -48.058 -17.517 -15.460 1.00 102.92 638 ASN B N 1
ATOM 8015 C CA . ASN B 1 515 ? -47.664 -16.239 -14.886 1.00 96.56 638 ASN B CA 1
ATOM 8016 C C . ASN B 1 515 ? -48.177 -15.124 -15.788 1.00 89.31 638 ASN B C 1
ATOM 8017 O O . ASN B 1 515 ? -47.523 -14.747 -16.758 1.00 86.34 638 ASN B O 1
ATOM 8022 N N . GLU B 1 516 ? -49.366 -14.618 -15.473 1.00 88.81 639 GLU B N 1
ATOM 8023 C CA . GLU B 1 516 ? -50.018 -13.596 -16.289 1.00 92.56 639 GLU B CA 1
ATOM 8024 C C . GLU B 1 516 ? -49.106 -12.395 -16.511 1.00 90.24 639 GLU B C 1
ATOM 8025 O O . GLU B 1 516 ? -49.246 -11.670 -17.496 1.00 79.19 639 GLU B O 1
ATOM 8031 N N . GLY B 1 517 ? -48.168 -12.196 -15.589 1.00 98.22 640 GLY B N 1
ATOM 8032 C CA . GLY B 1 517 ? -47.181 -11.141 -15.715 1.00 92.06 640 GLY B CA 1
ATOM 8033 C C . GLY B 1 517 ? -46.388 -11.257 -17.003 1.00 82.38 640 GLY B C 1
ATOM 8034 O O . GLY B 1 517 ? -46.445 -10.372 -17.857 1.00 73.17 640 GLY B O 1
ATOM 8035 N N . THR B 1 518 ? -45.646 -12.351 -17.148 1.00 84.02 641 THR B N 1
ATOM 8036 C CA . THR B 1 518 ? -44.861 -12.563 -18.358 1.00 87.90 641 THR B CA 1
ATOM 8037 C C . THR B 1 518 ? -45.773 -12.700 -19.575 1.00 85.67 641 THR B C 1
ATOM 8038 O O . THR B 1 518 ? -45.469 -12.192 -20.654 1.00 83.44 641 THR B O 1
ATOM 8042 N N . ALA B 1 519 ? -46.903 -13.372 -19.388 1.00 88.21 642 ALA B N 1
ATOM 8043 C CA . ALA B 1 519 ? -47.890 -13.509 -20.451 1.00 87.55 642 ALA B CA 1
ATOM 8044 C C . ALA B 1 519 ? -48.198 -12.147 -21.061 1.00 86.39 642 ALA B C 1
ATOM 8045 O O . ALA B 1 519 ? -48.226 -11.993 -22.283 1.00 88.18 642 ALA B O 1
ATOM 8047 N N . THR B 1 520 ? -48.419 -11.160 -20.198 1.00 83.86 643 THR B N 1
ATOM 8048 C CA . THR B 1 520 ? -48.704 -9.798 -20.639 1.00 84.30 643 THR B CA 1
ATOM 8049 C C . THR B 1 520 ? -47.545 -9.219 -21.447 1.00 81.42 643 THR B C 1
ATOM 8050 O O . THR B 1 520 ? -47.746 -8.650 -22.518 1.00 71.54 643 THR B O 1
ATOM 8054 N N . TYR B 1 521 ? -46.333 -9.367 -20.923 1.00 84.97 644 TYR B N 1
ATOM 8055 C CA . TYR B 1 521 ? -45.145 -8.880 -21.607 1.00 82.93 644 TYR B CA 1
ATOM 8056 C C . TYR B 1 521 ? -45.029 -9.498 -22.995 1.00 79.64 644 TYR B C 1
ATOM 8057 O O . TYR B 1 521 ? -44.756 -8.805 -23.974 1.00 74.24 644 TYR B O 1
ATOM 8066 N N . ALA B 1 522 ? -45.245 -10.807 -23.069 1.00 82.41 645 ALA B N 1
ATOM 8067 C CA . ALA B 1 522 ? -45.202 -11.522 -24.339 1.00 90.27 645 ALA B CA 1
ATOM 8068 C C . ALA B 1 522 ? -46.138 -10.881 -25.356 1.00 90.31 645 ALA B C 1
ATOM 8069 O O . ALA B 1 522 ? -45.726 -10.545 -26.468 1.00 94.67 645 ALA B O 1
ATOM 8071 N N . ALA B 1 523 ? -47.398 -10.715 -24.967 1.00 77.32 646 ALA B N 1
ATOM 8072 C CA . ALA B 1 523 ? -48.396 -10.107 -25.835 1.00 80.58 646 ALA B CA 1
ATOM 8073 C C . ALA B 1 523 ? -47.962 -8.720 -26.287 1.00 82.30 646 ALA B C 1
ATOM 8074 O O . ALA B 1 523 ? -48.045 -8.388 -27.469 1.00 82.29 646 ALA B O 1
ATOM 8076 N N . ALA B 1 524 ? -47.493 -7.914 -25.342 1.00 86.99 647 ALA B N 1
ATOM 8077 C CA . ALA B 1 524 ? -47.079 -6.549 -25.643 1.00 86.52 647 ALA B CA 1
ATOM 8078 C C . ALA B 1 524 ? -45.997 -6.497 -26.724 1.00 86.30 647 ALA B C 1
ATOM 8079 O O . ALA B 1 524 ? -46.067 -5.677 -27.637 1.00 85.57 647 ALA B O 1
ATOM 8081 N N . VAL B 1 525 ? -45.002 -7.373 -26.625 1.00 89.81 648 VAL B N 1
ATOM 8082 C CA . VAL B 1 525 ? -43.926 -7.397 -27.613 1.00 96.66 648 VAL B CA 1
ATOM 8083 C C . VAL B 1 525 ? -44.483 -7.656 -29.009 1.00 98.67 648 VAL B C 1
ATOM 8084 O O . VAL B 1 525 ? -44.200 -6.912 -29.947 1.00 98.28 648 VAL B O 1
ATOM 8088 N N . LEU B 1 526 ? -45.277 -8.716 -29.133 1.00 101.28 649 LEU B N 1
ATOM 8089 C CA . LEU B 1 526 ? -45.885 -9.088 -30.409 1.00 101.97 649 LEU B CA 1
ATOM 8090 C C . LEU B 1 526 ? -46.689 -7.938 -31.013 1.00 103.11 649 LEU B C 1
ATOM 8091 O O . LEU B 1 526 ? -46.751 -7.781 -32.235 1.00 108.37 649 LEU B O 1
ATOM 8096 N N . PHE B 1 527 ? -47.297 -7.136 -30.146 1.00 95.44 650 PHE B N 1
ATOM 8097 C CA . PHE B 1 527 ? -48.143 -6.027 -30.570 1.00 91.09 650 PHE B CA 1
ATOM 8098 C C . PHE B 1 527 ? -47.329 -4.836 -31.075 1.00 94.06 650 PHE B C 1
ATOM 8099 O O . PHE B 1 527 ? -47.855 -3.959 -31.757 1.00 94.08 650 PHE B O 1
ATOM 8107 N N . ARG B 1 528 ? -46.045 -4.808 -30.741 1.00 100.47 651 ARG B N 1
ATOM 8108 C CA . ARG B 1 528 ? -45.196 -3.682 -31.111 1.00 103.27 651 ARG B CA 1
ATOM 8109 C C . ARG B 1 528 ? -44.313 -3.998 -32.313 1.00 104.19 651 ARG B C 1
ATOM 8110 O O . ARG B 1 528 ? -43.869 -3.091 -33.017 1.00 102.41 651 ARG B O 1
ATOM 8118 N N . ILE B 1 529 ? -44.076 -5.286 -32.552 1.00 110.57 652 ILE B N 1
ATOM 8119 C CA . ILE B 1 529 ? -43.251 -5.724 -33.676 1.00 116.36 652 ILE B CA 1
ATOM 8120 C C . ILE B 1 529 ? -44.067 -5.829 -34.963 1.00 130.55 652 ILE B C 1
ATOM 8121 O O . ILE B 1 529 ? -43.537 -6.165 -36.023 1.00 133.72 652 ILE B O 1
ATOM 8126 N N . SER B 1 530 ? -45.360 -5.541 -34.860 1.00 138.09 653 SER B N 1
ATOM 8127 C CA . SER B 1 530 ? -46.238 -5.506 -36.022 1.00 144.22 653 SER B CA 1
ATOM 8128 C C . SER B 1 530 ? -46.850 -4.115 -36.157 1.00 146.38 653 SER B C 1
ATOM 8129 O O . SER B 1 530 ? -48.020 -3.968 -36.513 1.00 143.76 653 SER B O 1
ATOM 8132 N N . GLU B 1 531 ? -46.043 -3.096 -35.874 1.00 150.64 654 GLU B N 1
ATOM 8133 C CA . GLU B 1 531 ? -46.504 -1.711 -35.861 1.00 154.88 654 GLU B CA 1
ATOM 8134 C C . GLU B 1 531 ? -46.621 -1.120 -37.266 1.00 161.43 654 GLU B C 1
ATOM 8135 O O . GLU B 1 531 ? -47.699 -0.692 -37.675 1.00 167.30 654 GLU B O 1
ATOM 8141 N N . ASP B 1 532 ? -45.511 -1.093 -37.999 1.00 161.90 655 ASP B N 1
ATOM 8142 C CA . ASP B 1 532 ? -45.514 -0.615 -39.380 1.00 165.34 655 ASP B CA 1
ATOM 8143 C C . ASP B 1 532 ? -45.267 -1.759 -40.359 1.00 159.85 655 ASP B C 1
ATOM 8144 O O . ASP B 1 532 ? -45.083 -1.542 -41.557 1.00 159.83 655 ASP B O 1
ATOM 8149 N N . LYS B 1 533 ? -45.265 -2.979 -39.834 1.00 152.31 656 LYS B N 1
ATOM 8150 C CA . LYS B 1 533 ? -45.028 -4.168 -40.640 1.00 144.86 656 LYS B CA 1
ATOM 8151 C C . LYS B 1 533 ? -46.278 -4.562 -41.423 1.00 140.84 656 LYS B C 1
ATOM 8152 O O . LYS B 1 533 ? -47.401 -4.369 -40.957 1.00 135.27 656 LYS B O 1
ATOM 8158 N N . LYS B 1 539 ? -52.287 -8.387 -37.458 1.00 137.03 662 LYS B N 1
ATOM 8159 C CA . LYS B 1 539 ? -53.624 -8.811 -37.056 1.00 138.86 662 LYS B CA 1
ATOM 8160 C C . LYS B 1 539 ? -53.663 -10.292 -36.682 1.00 140.23 662 LYS B C 1
ATOM 8161 O O . LYS B 1 539 ? -54.370 -10.687 -35.756 1.00 137.20 662 LYS B O 1
ATOM 8167 N N . ARG B 1 540 ? -52.902 -11.108 -37.404 1.00 145.30 663 ARG B N 1
ATOM 8168 C CA . ARG B 1 540 ? -52.856 -12.543 -37.144 1.00 150.74 663 ARG B CA 1
ATOM 8169 C C . ARG B 1 540 ? -52.481 -12.841 -35.696 1.00 150.69 663 ARG B C 1
ATOM 8170 O O . ARG B 1 540 ? -52.820 -13.897 -35.161 1.00 154.55 663 ARG B O 1
ATOM 8178 N N . VAL B 1 541 ? -51.776 -11.907 -35.066 1.00 143.26 664 VAL B N 1
ATOM 8179 C CA . VAL B 1 541 ? -51.380 -12.056 -33.672 1.00 136.89 664 VAL B CA 1
ATOM 8180 C C . VAL B 1 541 ? -52.560 -11.801 -32.738 1.00 127.03 664 VAL B C 1
ATOM 8181 O O . VAL B 1 541 ? -52.730 -12.490 -31.731 1.00 119.32 664 VAL B O 1
ATOM 8185 N N . SER B 1 542 ? -53.371 -10.807 -33.085 1.00 125.94 665 SER B N 1
ATOM 8186 C CA . SER B 1 542 ? -54.540 -10.445 -32.290 1.00 127.27 665 SER B CA 1
ATOM 8187 C C . SER B 1 542 ? -55.542 -11.593 -32.212 1.00 126.72 665 SER B C 1
ATOM 8188 O O . SER B 1 542 ? -56.099 -11.874 -31.151 1.00 126.89 665 SER B O 1
ATOM 8191 N N . VAL B 1 543 ? -55.772 -12.250 -33.342 1.00 124.61 666 VAL B N 1
ATOM 8192 C CA . VAL B 1 543 ? -56.677 -13.390 -33.388 1.00 123.15 666 VAL B CA 1
ATOM 8193 C C . VAL B 1 543 ? -56.213 -14.479 -32.422 1.00 129.19 666 VAL B C 1
ATOM 8194 O O . VAL B 1 543 ? -57.020 -15.076 -31.711 1.00 127.94 666 VAL B O 1
ATOM 8198 N N . GLU B 1 544 ? -54.906 -14.720 -32.392 1.00 137.98 667 GLU B N 1
ATOM 8199 C CA . GLU B 1 544 ? -54.326 -15.734 -31.517 1.00 141.52 667 GLU B CA 1
ATOM 8200 C C . GLU B 1 544 ? -54.627 -15.460 -30.044 1.00 138.58 667 GLU B C 1
ATOM 8201 O O . GLU B 1 544 ? -54.753 -16.385 -29.241 1.00 139.03 667 GLU B O 1
ATOM 8207 N N . LEU B 1 545 ? -54.743 -14.183 -29.697 1.00 130.40 668 LEU B N 1
ATOM 8208 C CA . LEU B 1 545 ? -54.937 -13.789 -28.308 1.00 122.82 668 LEU B CA 1
ATOM 8209 C C . LEU B 1 545 ? -56.412 -13.784 -27.920 1.00 132.73 668 LEU B C 1
ATOM 8210 O O . LEU B 1 545 ? -56.771 -14.190 -26.816 1.00 139.99 668 LEU B O 1
ATOM 8215 N N . THR B 1 546 ? -57.267 -13.325 -28.828 1.00 137.24 669 THR B N 1
ATOM 8216 C CA . THR B 1 546 ? -58.700 -13.288 -28.559 1.00 142.23 669 THR B CA 1
ATOM 8217 C C . THR B 1 546 ? -59.355 -14.651 -28.786 1.00 144.28 669 THR B C 1
ATOM 8218 O O . THR B 1 546 ? -59.928 -15.228 -27.861 1.00 146.26 669 THR B O 1
ATOM 8222 N N . ASN B 1 547 ? -59.257 -15.161 -30.013 1.00 140.76 670 ASN B N 1
ATOM 8223 C CA . ASN B 1 547 ? -59.868 -16.439 -30.383 1.00 135.70 670 ASN B CA 1
ATOM 8224 C C . ASN B 1 547 ? -59.215 -17.658 -29.743 1.00 128.02 670 ASN B C 1
ATOM 8225 O O . ASN B 1 547 ? -58.671 -18.521 -30.434 1.00 127.77 670 ASN B O 1
ATOM 8230 N N . SER B 1 548 ? -59.281 -17.723 -28.420 1.00 118.95 671 SER B N 1
ATOM 8231 C CA . SER B 1 548 ? -58.776 -18.865 -27.680 1.00 108.22 671 SER B CA 1
ATOM 8232 C C . SER B 1 548 ? -59.639 -19.075 -26.451 1.00 97.57 671 SER B C 1
ATOM 8233 O O . SER B 1 548 ? -59.746 -18.195 -25.600 1.00 94.78 671 SER B O 1
ATOM 8236 N N . LEU B 1 549 ? -60.267 -20.240 -26.371 1.00 93.74 672 LEU B N 1
ATOM 8237 C CA . LEU B 1 549 ? -61.087 -20.575 -25.221 1.00 93.75 672 LEU B CA 1
ATOM 8238 C C . LEU B 1 549 ? -60.251 -20.735 -23.967 1.00 102.66 672 LEU B C 1
ATOM 8239 O O . LEU B 1 549 ? -60.643 -20.288 -22.891 1.00 110.76 672 LEU B O 1
ATOM 8244 N N . PHE B 1 550 ? -59.098 -21.379 -24.112 1.00 94.06 673 PHE B N 1
ATOM 8245 C CA . PHE B 1 550 ? -58.236 -21.648 -22.973 1.00 83.94 673 PHE B CA 1
ATOM 8246 C C . PHE B 1 550 ? -56.809 -21.173 -23.241 1.00 86.79 673 PHE B C 1
ATOM 8247 O O . PHE B 1 550 ? -55.920 -21.290 -22.393 1.00 89.87 673 PHE B O 1
ATOM 8255 N N . VAL C 2 7 ? 7.509 -22.576 23.164 1.00 93.90 628 VAL C N 1
ATOM 8256 C CA . VAL C 2 7 ? 8.657 -21.776 23.573 1.00 93.35 628 VAL C CA 1
ATOM 8257 C C . VAL C 2 7 ? 9.676 -22.601 24.355 1.00 89.13 628 VAL C C 1
ATOM 8258 O O . VAL C 2 7 ? 9.379 -23.114 25.431 1.00 91.43 628 VAL C O 1
ATOM 8262 N N . THR C 2 8 ? 10.879 -22.719 23.802 1.00 83.56 629 THR C N 1
ATOM 8263 C CA . THR C 2 8 ? 11.959 -23.464 24.438 1.00 82.34 629 THR C CA 1
ATOM 8264 C C . THR C 2 8 ? 12.806 -22.552 25.319 1.00 86.74 629 THR C C 1
ATOM 8265 O O . THR C 2 8 ? 13.367 -21.566 24.843 1.00 92.28 629 THR C O 1
ATOM 8269 N N . ARG C 2 9 ? 12.906 -22.886 26.601 1.00 81.02 630 ARG C N 1
ATOM 8270 C CA . ARG C 2 9 ? 13.650 -22.060 27.548 1.00 73.26 630 ARG C CA 1
ATOM 8271 C C . ARG C 2 9 ? 14.991 -22.680 27.924 1.00 75.54 630 ARG C C 1
ATOM 8272 O O . ARG C 2 9 ? 15.047 -23.787 28.455 1.00 79.81 630 ARG C O 1
ATOM 8280 N N . ASN C 2 10 ? 16.068 -21.951 27.659 1.00 70.41 631 ASN C N 1
ATOM 8281 C CA . ASN C 2 10 ? 17.407 -22.441 27.954 1.00 91.42 631 ASN C CA 1
ATOM 8282 C C . ASN C 2 10 ? 18.263 -21.405 28.676 1.00 90.35 631 ASN C C 1
ATOM 8283 O O . ASN C 2 10 ? 18.356 -20.260 28.250 1.00 71.84 631 ASN C O 1
ATOM 8288 N N . ASP C 2 11 ? 18.882 -21.811 29.776 1.00 70.34 632 ASP C N 1
ATOM 8289 C CA . ASP C 2 11 ? 19.849 -20.957 30.449 1.00 74.58 632 ASP C CA 1
ATOM 8290 C C . ASP C 2 11 ? 21.228 -21.108 29.804 1.00 75.11 632 ASP C C 1
ATOM 8291 O O . ASP C 2 11 ? 21.630 -22.204 29.414 1.00 74.13 632 ASP C O 1
ATOM 8296 N N . VAL C 2 12 ? 21.943 -19.997 29.678 1.00 72.73 633 VAL C N 1
ATOM 8297 C CA . VAL C 2 12 ? 23.282 -20.015 29.112 1.00 76.74 633 VAL C CA 1
ATOM 8298 C C . VAL C 2 12 ? 24.298 -19.558 30.154 1.00 78.13 633 VAL C C 1
ATOM 8299 O O . VAL C 2 12 ? 24.194 -18.457 30.697 1.00 74.06 633 VAL C O 1
ATOM 8303 N N . ALA C 2 13 ? 25.274 -20.412 30.441 1.00 83.73 634 ALA C N 1
ATOM 8304 C CA . ALA C 2 13 ? 26.299 -20.083 31.420 1.00 84.18 634 ALA C CA 1
ATOM 8305 C C . ALA C 2 13 ? 27.253 -19.038 30.848 1.00 75.26 634 ALA C C 1
ATOM 8306 O O . ALA C 2 13 ? 27.594 -19.082 29.670 1.00 76.07 634 ALA C O 1
ATOM 8308 N N . PRO C 2 14 ? 27.660 -18.072 31.680 1.00 80.51 635 PRO C N 1
ATOM 8309 C CA . PRO C 2 14 ? 28.575 -17.008 31.256 1.00 95.24 635 PRO C CA 1
ATOM 8310 C C . PRO C 2 14 ? 30.003 -17.532 31.115 1.00 104.81 635 PRO C C 1
ATOM 8311 O O . PRO C 2 14 ? 30.827 -17.339 32.008 1.00 113.89 635 PRO C O 1
ATOM 8315 N N . THR C 2 15 ? 30.286 -18.191 29.997 1.00 106.50 636 THR C N 1
ATOM 8316 C CA . THR C 2 15 ? 31.584 -18.823 29.787 1.00 111.47 636 THR C CA 1
ATOM 8317 C C . THR C 2 15 ? 32.703 -17.802 29.563 1.00 112.65 636 THR C C 1
ATOM 8318 O O . THR C 2 15 ? 33.862 -18.048 29.903 1.00 109.77 636 THR C O 1
ATOM 8322 N N . LEU C 2 16 ? 32.351 -16.651 29.000 1.00 111.90 637 LEU C N 1
ATOM 8323 C CA . LEU C 2 16 ? 33.330 -15.601 28.754 1.00 115.04 637 LEU C CA 1
ATOM 8324 C C . LEU C 2 16 ? 33.639 -14.807 30.023 1.00 114.61 637 LEU C C 1
ATOM 8325 O O . LEU C 2 16 ? 34.253 -13.742 29.965 1.00 112.88 637 LEU C O 1
ATOM 8330 N N . MET C 2 17 ? 33.211 -15.332 31.167 1.00 115.05 638 MET C N 1
ATOM 8331 C CA . MET C 2 17 ? 33.470 -14.685 32.450 1.00 109.02 638 MET C CA 1
ATOM 8332 C C . MET C 2 17 ? 34.513 -15.460 33.243 1.00 117.92 638 MET C C 1
ATOM 8333 O O . MET C 2 17 ? 34.451 -16.687 33.334 1.00 114.53 638 MET C O 1
ATOM 8338 N N . SER C 2 18 ? 35.471 -14.736 33.814 1.00 126.23 639 SER C N 1
ATOM 8339 C CA . SER C 2 18 ? 36.567 -15.353 34.555 1.00 128.15 639 SER C CA 1
ATOM 8340 C C . SER C 2 18 ? 36.233 -15.525 36.035 1.00 119.34 639 SER C C 1
ATOM 8341 O O . SER C 2 18 ? 35.677 -14.623 36.662 1.00 121.86 639 SER C O 1
ATOM 8344 N N . VAL C 2 19 ? 36.577 -16.684 36.588 1.00 110.20 640 VAL C N 1
ATOM 8345 C CA . VAL C 2 19 ? 36.367 -16.943 38.008 1.00 112.51 640 VAL C CA 1
ATOM 8346 C C . VAL C 2 19 ? 37.127 -15.930 38.851 1.00 106.91 640 VAL C C 1
ATOM 8347 O O . VAL C 2 19 ? 38.182 -15.448 38.442 1.00 107.91 640 VAL C O 1
ATOM 8351 N N . PRO C 2 20 ? 36.599 -15.612 40.040 1.00 99.55 641 PRO C N 1
ATOM 8352 C CA . PRO C 2 20 ? 37.286 -14.665 40.923 1.00 98.62 641 PRO C CA 1
ATOM 8353 C C . PRO C 2 20 ? 38.634 -15.224 41.367 1.00 96.87 641 PRO C C 1
ATOM 8354 O O . PRO C 2 20 ? 38.914 -16.405 41.153 1.00 96.11 641 PRO C O 1
ATOM 8358 N N . GLN C 2 21 ? 39.458 -14.379 41.975 1.00 90.62 642 GLN C N 1
ATOM 8359 C CA . GLN C 2 21 ? 40.787 -14.791 42.400 1.00 85.06 642 GLN C CA 1
ATOM 8360 C C . GLN C 2 21 ? 40.953 -14.726 43.912 1.00 84.11 642 GLN C C 1
ATOM 8361 O O . GLN C 2 21 ? 40.828 -13.664 44.524 1.00 87.09 642 GLN C O 1
ATOM 8367 N N . TYR C 2 22 ? 41.244 -15.878 44.505 1.00 80.73 643 TYR C N 1
ATOM 8368 C CA . TYR C 2 22 ? 41.348 -15.994 45.953 1.00 89.29 643 TYR C CA 1
ATOM 8369 C C . TYR C 2 22 ? 42.801 -16.037 46.428 1.00 91.90 643 TYR C C 1
ATOM 8370 O O . TYR C 2 22 ? 43.650 -16.685 45.812 1.00 86.56 643 TYR C O 1
ATOM 8379 N N . ARG C 2 23 ? 43.079 -15.342 47.527 1.00 98.14 644 ARG C N 1
ATOM 8380 C CA . ARG C 2 23 ? 44.402 -15.375 48.137 1.00 106.58 644 ARG C CA 1
ATOM 8381 C C . ARG C 2 23 ? 44.711 -16.776 48.648 1.00 101.98 644 ARG C C 1
ATOM 8382 O O . ARG C 2 23 ? 43.820 -17.474 49.130 1.00 97.95 644 ARG C O 1
ATOM 8390 N N . PRO C 2 24 ? 45.978 -17.196 48.533 1.00 98.59 645 PRO C N 1
ATOM 8391 C CA . PRO C 2 24 ? 46.418 -18.475 49.102 1.00 98.76 645 PRO C CA 1
ATOM 8392 C C . PRO C 2 24 ? 46.253 -18.473 50.622 1.00 106.10 645 PRO C C 1
ATOM 8393 O O . PRO C 2 24 ? 46.014 -17.416 51.210 1.00 108.18 645 PRO C O 1
ATOM 8397 N N . ARG C 2 25 ? 46.388 -19.641 51.246 1.00 109.57 646 ARG C N 1
ATOM 8398 C CA . ARG C 2 25 ? 46.083 -19.798 52.669 1.00 110.82 646 ARG C CA 1
ATOM 8399 C C . ARG C 2 25 ? 47.310 -19.743 53.578 1.00 108.15 646 ARG C C 1
ATOM 8400 O O . ARG C 2 25 ? 48.256 -20.504 53.397 1.00 105.16 646 ARG C O 1
ATOM 8408 N N . PRO C 2 26 ? 47.283 -18.846 54.576 1.00 111.16 647 PRO C N 1
ATOM 8409 C CA . PRO C 2 26 ? 48.382 -18.680 55.533 1.00 114.45 647 PRO C CA 1
ATOM 8410 C C . PRO C 2 26 ? 48.507 -19.873 56.475 1.00 117.02 647 PRO C C 1
ATOM 8411 O O . PRO C 2 26 ? 47.815 -20.877 56.300 1.00 113.47 647 PRO C O 1
ATOM 8415 N N . ALA C 2 27 ? 49.387 -19.756 57.464 1.00 124.37 648 ALA C N 1
ATOM 8416 C CA . ALA C 2 27 ? 49.546 -20.794 58.474 1.00 132.17 648 ALA C CA 1
ATOM 8417 C C . ALA C 2 27 ? 49.115 -20.277 59.843 1.00 142.17 648 ALA C C 1
ATOM 8418 O O . ALA C 2 27 ? 48.327 -20.918 60.542 1.00 149.89 648 ALA C O 1
ATOM 8420 N N . ASN C 2 28 ? 49.634 -19.113 60.220 1.00 141.41 649 ASN C N 1
ATOM 8421 C CA . ASN C 2 28 ? 49.284 -18.502 61.497 1.00 142.77 649 ASN C CA 1
ATOM 8422 C C . ASN C 2 28 ? 47.795 -18.197 61.596 1.00 137.58 649 ASN C C 1
ATOM 8423 O O . ASN C 2 28 ? 47.265 -17.404 60.819 1.00 138.15 649 ASN C O 1
ATOM 8428 N N . PRO C 2 29 ? 47.114 -18.837 62.555 1.00 130.93 650 PRO C N 1
ATOM 8429 C CA . PRO C 2 29 ? 45.683 -18.618 62.787 1.00 132.44 650 PRO C CA 1
ATOM 8430 C C . PRO C 2 29 ? 45.368 -17.164 63.139 1.00 138.60 650 PRO C C 1
ATOM 8431 O O . PRO C 2 29 ? 44.210 -16.833 63.402 1.00 139.61 650 PRO C O 1
ATOM 8435 N N . ASP C 2 30 ? 46.388 -16.311 63.147 1.00 142.33 651 ASP C N 1
ATOM 8436 C CA . ASP C 2 30 ? 46.195 -14.888 63.403 1.00 146.29 651 ASP C CA 1
ATOM 8437 C C . ASP C 2 30 ? 45.922 -14.159 62.095 1.00 147.69 651 ASP C C 1
ATOM 8438 O O . ASP C 2 30 ? 45.269 -13.115 62.072 1.00 151.10 651 ASP C O 1
ATOM 8443 N N . GLU C 2 31 ? 46.426 -14.724 61.004 1.00 146.84 652 GLU C N 1
ATOM 8444 C CA . GLU C 2 31 ? 46.276 -14.131 59.683 1.00 147.50 652 GLU C CA 1
ATOM 8445 C C . GLU C 2 31 ? 45.034 -14.672 58.986 1.00 142.51 652 GLU C C 1
ATOM 8446 O O . GLU C 2 31 ? 44.547 -14.084 58.020 1.00 144.80 652 GLU C O 1
ATOM 8452 N N . ILE C 2 32 ? 44.527 -15.795 59.484 1.00 133.40 653 ILE C N 1
ATOM 8453 C CA . ILE C 2 32 ? 43.322 -16.402 58.935 1.00 123.10 653 ILE C CA 1
ATOM 8454 C C . ILE C 2 32 ? 42.164 -15.412 59.010 1.00 118.33 653 ILE C C 1
ATOM 8455 O O . ILE C 2 32 ? 41.256 -15.438 58.181 1.00 111.03 653 ILE C O 1
ATOM 8460 N N . GLY C 2 33 ? 42.210 -14.532 60.006 1.00 120.04 654 GLY C N 1
ATOM 8461 C CA . GLY C 2 33 ? 41.209 -13.494 60.155 1.00 115.04 654 GLY C CA 1
ATOM 8462 C C . GLY C 2 33 ? 41.159 -12.595 58.936 1.00 110.54 654 GLY C C 1
ATOM 8463 O O . GLY C 2 33 ? 40.081 -12.258 58.448 1.00 109.87 654 GLY C O 1
ATOM 8464 N N . ASN C 2 34 ? 42.331 -12.204 58.444 1.00 105.62 655 ASN C N 1
ATOM 8465 C CA . ASN C 2 34 ? 42.425 -11.372 57.250 1.00 102.48 655 ASN C CA 1
ATOM 8466 C C . ASN C 2 34 ? 42.223 -12.186 55.983 1.00 94.51 655 ASN C C 1
ATOM 8467 O O . ASN C 2 34 ? 41.700 -11.686 54.990 1.00 93.57 655 ASN C O 1
ATOM 8472 N N . PHE C 2 35 ? 42.648 -13.443 56.023 1.00 93.70 656 PHE C N 1
ATOM 8473 C CA . PHE C 2 35 ? 42.487 -14.344 54.891 1.00 96.85 656 PHE C CA 1
ATOM 8474 C C . PHE C 2 35 ? 41.012 -14.508 54.536 1.00 89.59 656 PHE C C 1
ATOM 8475 O O . PHE C 2 35 ? 40.607 -14.291 53.394 1.00 85.42 656 PHE C O 1
ATOM 8483 N N . ILE C 2 36 ? 40.212 -14.886 55.525 1.00 88.04 657 ILE C N 1
ATOM 8484 C CA . ILE C 2 36 ? 38.774 -15.031 55.336 1.00 90.38 657 ILE C CA 1
ATOM 8485 C C . ILE C 2 36 ? 38.121 -13.726 54.885 1.00 86.62 657 ILE C C 1
ATOM 8486 O O . ILE C 2 36 ? 37.278 -13.726 53.990 1.00 83.23 657 ILE C O 1
ATOM 8491 N N . ASP C 2 37 ? 38.515 -12.618 55.505 1.00 91.71 658 ASP C N 1
ATOM 8492 C CA . ASP C 2 37 ? 37.971 -11.307 55.158 1.00 99.56 658 ASP C CA 1
ATOM 8493 C C . ASP C 2 37 ? 38.392 -10.851 53.765 1.00 101.25 658 ASP C C 1
ATOM 8494 O O . ASP C 2 37 ? 37.708 -10.045 53.137 1.00 102.10 658 ASP C O 1
ATOM 8499 N N . GLU C 2 38 ? 39.521 -11.360 53.286 1.00 105.33 659 GLU C N 1
ATOM 8500 C CA . GLU C 2 38 ? 39.994 -11.006 51.954 1.00 109.13 659 GLU C CA 1
ATOM 8501 C C . GLU C 2 38 ? 39.305 -11.845 50.888 1.00 100.04 659 GLU C C 1
ATOM 8502 O O . GLU C 2 38 ? 38.675 -11.309 49.980 1.00 99.84 659 GLU C O 1
ATOM 8508 N N . ASN C 2 39 ? 39.422 -13.162 51.005 1.00 91.77 660 ASN C N 1
ATOM 8509 C CA . ASN C 2 39 ? 38.795 -14.062 50.047 1.00 91.33 660 ASN C CA 1
ATOM 8510 C C . ASN C 2 39 ? 37.291 -13.840 49.948 1.00 95.67 660 ASN C C 1
ATOM 8511 O O . ASN C 2 39 ? 36.689 -14.046 48.895 1.00 98.54 660 ASN C O 1
ATOM 8516 N N . LEU C 2 40 ? 36.694 -13.418 51.056 1.00 94.53 661 LEU C N 1
ATOM 8517 C CA . LEU C 2 40 ? 35.265 -13.149 51.109 1.00 83.80 661 LEU C CA 1
ATOM 8518 C C . LEU C 2 40 ? 34.899 -12.088 50.080 1.00 84.89 661 LEU C C 1
ATOM 8519 O O . LEU C 2 40 ? 33.884 -12.193 49.394 1.00 83.95 661 LEU C O 1
ATOM 8524 N N . LYS C 2 41 ? 35.741 -11.066 49.974 1.00 90.11 662 LYS C N 1
ATOM 8525 C CA . LYS C 2 41 ? 35.522 -9.987 49.021 1.00 89.83 662 LYS C CA 1
ATOM 8526 C C . LYS C 2 41 ? 35.544 -10.500 47.578 1.00 85.30 662 LYS C C 1
ATOM 8527 O O . LYS C 2 41 ? 34.933 -9.906 46.690 1.00 81.12 662 LYS C O 1
ATOM 8533 N N . ALA C 2 42 ? 36.239 -11.609 47.352 1.00 88.57 663 ALA C N 1
ATOM 8534 C CA . ALA C 2 42 ? 36.317 -12.201 46.022 1.00 78.23 663 ALA C CA 1
ATOM 8535 C C . ALA C 2 42 ? 35.061 -13.008 45.699 1.00 80.78 663 ALA C C 1
ATOM 8536 O O . ALA C 2 42 ? 34.524 -12.919 44.596 1.00 82.21 663 ALA C O 1
ATOM 8538 N N . ALA C 2 43 ? 34.597 -13.792 46.668 1.00 75.94 664 ALA C N 1
ATOM 8539 C CA . ALA C 2 43 ? 33.407 -14.618 46.487 1.00 82.69 664 ALA C CA 1
ATOM 8540 C C . ALA C 2 43 ? 32.153 -13.778 46.236 1.00 86.38 664 ALA C C 1
ATOM 8541 O O . ALA C 2 43 ? 31.188 -14.254 45.632 1.00 80.50 664 ALA C O 1
ATOM 8543 N N . ASP C 2 44 ? 32.177 -12.531 46.699 1.00 88.66 665 ASP C N 1
ATOM 8544 C CA . ASP C 2 44 ? 31.046 -11.620 46.540 1.00 91.57 665 ASP C CA 1
ATOM 8545 C C . ASP C 2 44 ? 31.000 -10.994 45.149 1.00 92.45 665 ASP C C 1
ATOM 8546 O O . ASP C 2 44 ? 29.976 -10.459 44.731 1.00 81.62 665 ASP C O 1
ATOM 8551 N N . SER C 2 45 ? 32.118 -11.058 44.437 1.00 106.02 666 SER C N 1
ATOM 8552 C CA . SER C 2 45 ? 32.173 -10.567 43.068 1.00 108.33 666 SER C CA 1
ATOM 8553 C C . SER C 2 45 ? 32.453 -11.727 42.126 1.00 106.83 666 SER C C 1
ATOM 8554 O O . SER C 2 45 ? 33.422 -11.705 41.366 1.00 120.26 666 SER C O 1
ATOM 8557 N N . ASP C 2 46 ? 31.605 -12.747 42.189 1.00 89.35 667 ASP C N 1
ATOM 8558 C CA . ASP C 2 46 ? 31.780 -13.936 41.368 1.00 87.08 667 ASP C CA 1
ATOM 8559 C C . ASP C 2 46 ? 30.712 -14.015 40.281 1.00 92.68 667 ASP C C 1
ATOM 8560 O O . ASP C 2 46 ? 29.612 -14.509 40.522 1.00 102.90 667 ASP C O 1
ATOM 8565 N N . PRO C 2 47 ? 31.041 -13.526 39.076 1.00 89.30 668 PRO C N 1
ATOM 8566 C CA . PRO C 2 47 ? 30.158 -13.544 37.905 1.00 83.16 668 PRO C CA 1
ATOM 8567 C C . PRO C 2 47 ? 29.867 -14.966 37.441 1.00 81.18 668 PRO C C 1
ATOM 8568 O O . PRO C 2 47 ? 28.895 -15.195 36.719 1.00 80.85 668 PRO C O 1
ATOM 8572 N N . THR C 2 48 ? 30.714 -15.906 37.846 1.00 86.65 669 THR C N 1
ATOM 8573 C CA . THR C 2 48 ? 30.543 -17.311 37.488 1.00 96.80 669 THR C CA 1
ATOM 8574 C C . THR C 2 48 ? 29.276 -17.875 38.120 1.00 96.73 669 THR C C 1
ATOM 8575 O O . THR C 2 48 ? 28.679 -18.825 37.610 1.00 98.20 669 THR C O 1
ATOM 8579 N N . ALA C 2 49 ? 28.873 -17.270 39.233 1.00 88.42 670 ALA C N 1
ATOM 8580 C CA . ALA C 2 49 ? 27.712 -17.721 39.985 1.00 81.90 670 ALA C CA 1
ATOM 8581 C C . ALA C 2 49 ? 26.415 -17.180 39.394 1.00 83.32 670 ALA C C 1
ATOM 8582 O O . ALA C 2 49 ? 26.382 -16.057 38.887 1.00 78.94 670 ALA C O 1
ATOM 8584 N N . PRO C 2 50 ? 25.343 -17.990 39.458 1.00 87.53 671 PRO C N 1
ATOM 8585 C CA . PRO C 2 50 ? 23.975 -17.686 39.009 1.00 83.40 671 PRO C CA 1
ATOM 8586 C C . PRO C 2 50 ? 23.416 -16.421 39.658 1.00 79.82 671 PRO C C 1
ATOM 8587 O O . PRO C 2 50 ? 23.956 -15.975 40.670 1.00 82.40 671 PRO C O 1
ATOM 8591 N N . PRO C 2 51 ? 22.329 -15.859 39.100 1.00 78.57 672 PRO C N 1
ATOM 8592 C CA . PRO C 2 51 ? 21.571 -16.374 37.952 1.00 82.51 672 PRO C CA 1
ATOM 8593 C C . PRO C 2 51 ? 22.350 -16.317 36.642 1.00 82.69 672 PRO C C 1
ATOM 8594 O O . PRO C 2 51 ? 23.350 -15.604 36.536 1.00 84.12 672 PRO C O 1
ATOM 8598 N N . TYR C 2 52 ? 21.880 -17.076 35.658 1.00 77.47 673 TYR C N 1
ATOM 8599 C CA . TYR C 2 52 ? 22.450 -17.063 34.322 1.00 75.16 673 TYR C CA 1
ATOM 8600 C C . TYR C 2 52 ? 21.465 -16.407 33.368 1.00 80.70 673 TYR C C 1
ATOM 8601 O O . TYR C 2 52 ? 20.256 -16.510 33.553 1.00 86.03 673 TYR C O 1
ATOM 8610 N N . ASP C 2 53 ? 21.978 -15.725 32.352 1.00 86.79 674 ASP C N 1
ATOM 8611 C CA . ASP C 2 53 ? 21.121 -15.174 31.310 1.00 69.88 674 ASP C CA 1
ATOM 8612 C C . ASP C 2 53 ? 20.476 -16.332 30.563 1.00 73.47 674 ASP C C 1
ATOM 8613 O O . ASP C 2 53 ? 21.094 -17.380 30.400 1.00 70.82 674 ASP C O 1
ATOM 8618 N N . SER C 2 54 ? 19.240 -16.154 30.110 1.00 69.97 675 SER C N 1
ATOM 8619 C CA . SER C 2 54 ? 18.539 -17.242 29.434 1.00 70.35 675 SER C CA 1
ATOM 8620 C C . SER C 2 54 ? 18.162 -16.898 27.997 1.00 69.48 675 SER C C 1
ATOM 8621 O O . SER C 2 54 ? 18.214 -15.741 27.590 1.00 68.60 675 SER C O 1
ATOM 8624 N N . LEU C 2 55 ? 17.792 -17.920 27.233 1.00 69.76 676 LEU C N 1
ATOM 8625 C CA . LEU C 2 55 ? 17.325 -17.739 25.863 1.00 81.71 676 LEU C CA 1
ATOM 8626 C C . LEU C 2 55 ? 15.881 -18.204 25.718 1.00 80.54 676 LEU C C 1
ATOM 8627 O O . LEU C 2 55 ? 15.471 -19.185 26.335 1.00 81.69 676 LEU C O 1
ATOM 8632 N N . LEU C 2 56 ? 15.117 -17.493 24.898 1.00 76.10 677 LEU C N 1
ATOM 8633 C CA . LEU C 2 56 ? 13.735 -17.858 24.629 1.00 73.44 677 LEU C CA 1
ATOM 8634 C C . LEU C 2 56 ? 13.584 -18.150 23.143 1.00 74.93 677 LEU C C 1
ATOM 8635 O O . LEU C 2 56 ? 13.485 -17.235 22.327 1.00 79.09 677 LEU C O 1
ATOM 8640 N N . VAL C 2 57 ? 13.580 -19.429 22.791 1.00 74.60 678 VAL C N 1
ATOM 8641 C CA . VAL C 2 57 ? 13.501 -19.817 21.391 1.00 68.91 678 VAL C CA 1
ATOM 8642 C C . VAL C 2 57 ? 12.097 -19.601 20.841 1.00 77.53 678 VAL C C 1
ATOM 8643 O O . VAL C 2 57 ? 11.124 -20.162 21.346 1.00 75.98 678 VAL C O 1
ATOM 8647 N N . PHE C 2 58 ? 11.999 -18.778 19.805 1.00 75.60 679 PHE C N 1
ATOM 8648 C CA . PHE C 2 58 ? 10.725 -18.522 19.155 1.00 69.39 679 PHE C CA 1
ATOM 8649 C C . PHE C 2 58 ? 10.728 -19.129 17.756 1.00 68.02 679 PHE C C 1
ATOM 8650 O O . PHE C 2 58 ? 11.775 -19.223 17.113 1.00 81.23 679 PHE C O 1
ATOM 8658 N N . ASP C 2 59 ? 9.557 -19.555 17.297 1.00 68.22 680 ASP C N 1
ATOM 8659 C CA . ASP C 2 59 ? 9.425 -20.142 15.970 1.00 81.89 680 ASP C CA 1
ATOM 8660 C C . ASP C 2 59 ? 8.048 -19.879 15.378 1.00 75.72 680 ASP C C 1
ATOM 8661 O O . ASP C 2 59 ? 7.398 -20.793 14.869 1.00 76.43 680 ASP C O 1
ATOM 8666 N N . TYR C 2 60 ? 7.612 -18.625 15.437 1.00 67.84 681 TYR C N 1
ATOM 8667 C CA . TYR C 2 60 ? 6.292 -18.252 14.938 1.00 74.37 681 TYR C CA 1
ATOM 8668 C C . TYR C 2 60 ? 6.270 -18.181 13.414 1.00 70.61 681 TYR C C 1
ATOM 8669 O O . TYR C 2 60 ? 6.856 -17.278 12.818 1.00 69.10 681 TYR C O 1
ATOM 8678 N N . GLU C 2 61 ? 5.582 -19.136 12.794 1.00 72.59 682 GLU C N 1
ATOM 8679 C CA . GLU C 2 61 ? 5.570 -19.270 11.340 1.00 79.44 682 GLU C CA 1
ATOM 8680 C C . GLU C 2 61 ? 4.398 -18.548 10.678 1.00 82.80 682 GLU C C 1
ATOM 8681 O O . GLU C 2 61 ? 4.237 -18.602 9.459 1.00 86.00 682 GLU C O 1
ATOM 8687 N N . GLY C 2 62 ? 3.580 -17.872 11.478 1.00 87.79 683 GLY C N 1
ATOM 8688 C CA . GLY C 2 62 ? 2.400 -17.207 10.955 1.00 95.96 683 GLY C CA 1
ATOM 8689 C C . GLY C 2 62 ? 1.189 -18.123 10.941 1.00 98.20 683 GLY C C 1
ATOM 8690 O O . GLY C 2 62 ? 1.161 -19.127 11.652 1.00 93.87 683 GLY C O 1
ATOM 8701 N N . GLY C 2 64 ? -0.924 -18.292 7.682 1.00 109.23 685 GLY C N 1
ATOM 8702 C CA . GLY C 2 64 ? -1.212 -18.648 6.304 1.00 111.47 685 GLY C CA 1
ATOM 8703 C C . GLY C 2 64 ? -2.035 -17.621 5.550 1.00 113.92 685 GLY C C 1
ATOM 8704 O O . GLY C 2 64 ? -2.964 -17.968 4.819 1.00 110.41 685 GLY C O 1
ATOM 8715 N N . GLU C 2 66 ? -2.952 -14.980 2.672 1.00 128.00 687 GLU C N 1
ATOM 8716 C CA . GLU C 2 66 ? -2.716 -15.012 1.234 1.00 132.40 687 GLU C CA 1
ATOM 8717 C C . GLU C 2 66 ? -2.492 -13.614 0.669 1.00 134.36 687 GLU C C 1
ATOM 8718 O O . GLU C 2 66 ? -3.347 -12.737 0.799 1.00 131.20 687 GLU C O 1
ATOM 8724 N N . ALA C 2 67 ? -1.331 -13.414 0.052 1.00 137.57 688 ALA C N 1
ATOM 8725 C CA . ALA C 2 67 ? -1.021 -12.158 -0.623 1.00 130.01 688 ALA C CA 1
ATOM 8726 C C . ALA C 2 67 ? -1.701 -12.146 -1.984 1.00 127.19 688 ALA C C 1
ATOM 8727 O O . ALA C 2 67 ? -1.357 -12.932 -2.865 1.00 123.72 688 ALA C O 1
ATOM 8729 N N . ALA C 2 68 ? -2.671 -11.258 -2.158 1.00 131.65 689 ALA C N 1
ATOM 8730 C CA . ALA C 2 68 ? -3.485 -11.273 -3.368 1.00 138.43 689 ALA C CA 1
ATOM 8731 C C . ALA C 2 68 ? -3.494 -9.938 -4.103 1.00 133.64 689 ALA C C 1
ATOM 8732 O O . ALA C 2 68 ? -4.241 -9.761 -5.069 1.00 135.61 689 ALA C O 1
ATOM 8734 N N . SER C 2 69 ? -2.669 -9.002 -3.648 1.00 117.97 690 SER C N 1
ATOM 8735 C CA . SER C 2 69 ? -2.633 -7.683 -4.264 1.00 106.30 690 SER C CA 1
ATOM 8736 C C . SER C 2 69 ? -1.289 -7.375 -4.903 1.00 89.67 690 SER C C 1
ATOM 8737 O O . SER C 2 69 ? -0.816 -6.243 -4.839 1.00 89.22 690 SER C O 1
ATOM 8740 N N . LEU C 2 70 ? -0.677 -8.380 -5.521 1.00 74.01 691 LEU C N 1
ATOM 8741 C CA . LEU C 2 70 ? 0.575 -8.171 -6.240 1.00 74.64 691 LEU C CA 1
ATOM 8742 C C . LEU C 2 70 ? 0.269 -7.737 -7.665 1.00 77.19 691 LEU C C 1
ATOM 8743 O O . LEU C 2 70 ? -0.408 -8.454 -8.402 1.00 80.19 691 LEU C O 1
ATOM 8758 N N . SER C 2 72 ? 0.398 -6.899 -11.654 1.00 76.16 693 SER C N 1
ATOM 8759 C CA . SER C 2 72 ? 0.758 -7.794 -12.749 1.00 80.07 693 SER C CA 1
ATOM 8760 C C . SER C 2 72 ? 1.965 -7.313 -13.551 1.00 78.30 693 SER C C 1
ATOM 8761 O O . SER C 2 72 ? 2.344 -6.142 -13.491 1.00 84.88 693 SER C O 1
ATOM 8764 N N . LEU C 2 73 ? 2.562 -8.234 -14.300 1.00 76.97 694 LEU C N 1
ATOM 8765 C CA . LEU C 2 73 ? 3.722 -7.935 -15.129 1.00 89.53 694 LEU C CA 1
ATOM 8766 C C . LEU C 2 73 ? 3.296 -7.558 -16.544 1.00 107.31 694 LEU C C 1
ATOM 8767 O O . LEU C 2 73 ? 4.134 -7.329 -17.416 1.00 108.08 694 LEU C O 1
ATOM 8772 N N . ASN C 2 74 ? 1.986 -7.493 -16.759 1.00 124.27 695 ASN C N 1
ATOM 8773 C CA . ASN C 2 74 ? 1.422 -7.297 -18.091 1.00 139.96 695 ASN C CA 1
ATOM 8774 C C . ASN C 2 74 ? 1.758 -5.958 -18.749 1.00 147.87 695 ASN C C 1
ATOM 8775 O O . ASN C 2 74 ? 1.851 -4.925 -18.083 1.00 147.27 695 ASN C O 1
ATOM 8780 N N . SER C 2 75 ? 1.936 -5.993 -20.067 1.00 153.68 696 SER C N 1
ATOM 8781 C CA . SER C 2 75 ? 2.231 -4.796 -20.844 1.00 154.83 696 SER C CA 1
ATOM 8782 C C . SER C 2 75 ? 1.444 -4.790 -22.151 1.00 155.51 696 SER C C 1
ATOM 8783 O O . SER C 2 75 ? 0.946 -5.826 -22.593 1.00 154.27 696 SER C O 1
ATOM 8786 N N . ASP C 2 81 ? -1.760 -6.777 -33.336 1.00 154.48 702 ASP C N 1
ATOM 8787 C CA . ASP C 2 81 ? -2.802 -5.779 -33.131 1.00 155.82 702 ASP C CA 1
ATOM 8788 C C . ASP C 2 81 ? -4.178 -6.432 -32.996 1.00 159.57 702 ASP C C 1
ATOM 8789 O O . ASP C 2 81 ? -4.521 -6.964 -31.938 1.00 156.14 702 ASP C O 1
ATOM 8794 N N . GLN C 2 82 ? -4.956 -6.401 -34.074 1.00 164.23 703 GLN C N 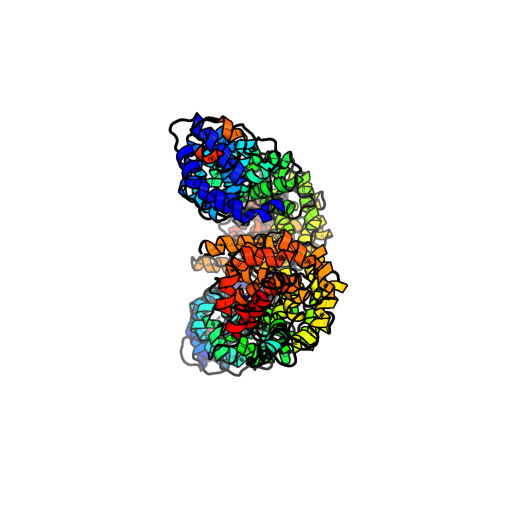1
ATOM 8795 C CA . GLN C 2 82 ? -6.345 -6.849 -34.025 1.00 161.01 703 GLN C CA 1
ATOM 8796 C C . GLN C 2 82 ? -6.708 -7.789 -35.175 1.00 155.27 703 GLN C C 1
ATOM 8797 O O . GLN C 2 82 ? -7.540 -8.681 -35.016 1.00 150.32 703 GLN C O 1
ATOM 8803 N N . ASP C 2 83 ? -6.079 -7.585 -36.328 1.00 154.79 704 ASP C N 1
ATOM 8804 C CA . ASP C 2 83 ? -6.453 -8.296 -37.550 1.00 152.10 704 ASP C CA 1
ATOM 8805 C C . ASP C 2 83 ? -5.749 -9.644 -37.723 1.00 144.17 704 ASP C C 1
ATOM 8806 O O . ASP C 2 83 ? -4.598 -9.811 -37.323 1.00 143.92 704 ASP C O 1
ATOM 8811 N N . TYR C 2 84 ? -6.454 -10.596 -38.328 1.00 138.16 705 TYR C N 1
ATOM 8812 C CA . TYR C 2 84 ? -5.903 -11.919 -38.614 1.00 131.70 705 TYR C CA 1
ATOM 8813 C C . TYR C 2 84 ? -5.673 -12.103 -40.112 1.00 131.11 705 TYR C C 1
ATOM 8814 O O . TYR C 2 84 ? -5.627 -13.229 -40.606 1.00 129.37 705 TYR C O 1
ATOM 8823 N N . ASP C 2 85 ? -5.530 -10.996 -40.831 1.00 131.85 706 ASP C N 1
ATOM 8824 C CA . ASP C 2 85 ? -5.423 -11.038 -42.286 1.00 133.06 706 ASP C CA 1
ATOM 8825 C C . ASP C 2 85 ? -4.204 -11.818 -42.779 1.00 125.37 706 ASP C C 1
ATOM 8826 O O . ASP C 2 85 ? -4.144 -12.214 -43.942 1.00 130.09 706 ASP C O 1
ATOM 8831 N N . TYR C 2 86 ? -3.243 -12.043 -41.889 1.00 113.53 707 TYR C N 1
ATOM 8832 C CA . TYR C 2 86 ? -2.013 -12.747 -42.245 1.00 109.16 707 TYR C CA 1
ATOM 8833 C C . TYR C 2 86 ? -2.253 -14.218 -42.577 1.00 108.97 707 TYR C C 1
ATOM 8834 O O . TYR C 2 86 ? -1.400 -14.874 -43.173 1.00 107.45 707 TYR C O 1
ATOM 8843 N N . LEU C 2 87 ? -3.412 -14.734 -42.186 1.00 109.97 708 LEU C N 1
ATOM 8844 C CA . LEU C 2 87 ? -3.733 -16.135 -42.425 1.00 107.38 708 LEU C CA 1
ATOM 8845 C C . LEU C 2 87 ? -3.831 -16.437 -43.916 1.00 111.06 708 LEU C C 1
ATOM 8846 O O . LEU C 2 87 ? -3.454 -17.517 -44.367 1.00 113.39 708 LEU C O 1
ATOM 8851 N N . ASN C 2 88 ? -4.335 -15.470 -44.676 1.00 110.29 709 ASN C N 1
ATOM 8852 C CA . ASN C 2 88 ? -4.527 -15.638 -46.112 1.00 113.02 709 ASN C CA 1
ATOM 8853 C C . ASN C 2 88 ? -3.228 -15.925 -46.866 1.00 115.70 709 ASN C C 1
ATOM 8854 O O . ASN C 2 88 ? -3.250 -16.479 -47.967 1.00 116.67 709 ASN C O 1
ATOM 8859 N N . GLU C 2 89 ? -2.100 -15.549 -46.272 1.00 115.06 710 GLU C N 1
ATOM 8860 C CA . GLU C 2 89 ? -0.799 -15.776 -46.894 1.00 121.22 710 GLU C CA 1
ATOM 8861 C C . GLU C 2 89 ? 0.021 -16.830 -46.153 1.00 112.77 710 GLU C C 1
ATOM 8862 O O . GLU C 2 89 ? 1.252 -16.816 -46.208 1.00 109.62 710 GLU C O 1
ATOM 8868 N N . TRP C 2 90 ? -0.663 -17.737 -45.462 1.00 106.55 711 TRP C N 1
ATOM 8869 C CA . TRP C 2 90 ? 0.009 -18.828 -44.757 1.00 106.11 711 TRP C CA 1
ATOM 8870 C C . TRP C 2 90 ? -0.253 -20.170 -45.432 1.00 105.59 711 TRP C C 1
ATOM 8871 O O . TRP C 2 90 ? 0.015 -21.231 -44.864 1.00 101.29 711 TRP C O 1
ATOM 8882 N N . GLY C 2 91 ? -0.781 -20.113 -46.651 1.00 108.59 712 GLY C N 1
ATOM 8883 C CA . GLY C 2 91 ? -0.952 -21.300 -47.466 1.00 109.66 712 GLY C CA 1
ATOM 8884 C C . GLY C 2 91 ? -2.173 -22.136 -47.145 1.00 106.02 712 GLY C C 1
ATOM 8885 O O . GLY C 2 91 ? -2.986 -21.781 -46.291 1.00 98.90 712 GLY C O 1
ATOM 8886 N N . ASN C 2 92 ? -2.286 -23.263 -47.841 1.00 112.05 713 ASN C N 1
ATOM 8887 C CA . ASN C 2 92 ? -3.435 -24.156 -47.728 1.00 109.79 713 ASN C CA 1
ATOM 8888 C C . ASN C 2 92 ? -3.700 -24.674 -46.315 1.00 101.69 713 ASN C C 1
ATOM 8889 O O . ASN C 2 92 ? -4.848 -24.887 -45.932 1.00 95.90 713 ASN C O 1
ATOM 8894 N N . ARG C 2 93 ? -2.636 -24.882 -45.548 1.00 103.78 714 ARG C N 1
ATOM 8895 C CA . ARG C 2 93 ? -2.760 -25.426 -44.201 1.00 102.68 714 ARG C CA 1
ATOM 8896 C C . ARG C 2 93 ? -3.775 -24.645 -43.369 1.00 98.80 714 ARG C C 1
ATOM 8897 O O . ARG C 2 93 ? -4.454 -25.206 -42.508 1.00 86.33 714 ARG C O 1
ATOM 8905 N N . PHE C 2 94 ? -3.877 -23.347 -43.640 1.00 105.76 715 PHE C N 1
ATOM 8906 C CA . PHE C 2 94 ? -4.709 -22.457 -42.839 1.00 101.34 715 PHE C CA 1
ATOM 8907 C C . PHE C 2 94 ? -5.884 -21.870 -43.618 1.00 100.25 715 PHE C C 1
ATOM 8908 O O . PHE C 2 94 ? -6.510 -20.912 -43.166 1.00 98.88 715 PHE C O 1
ATOM 8916 N N . LYS C 2 95 ? -6.179 -22.443 -44.782 1.00 100.16 716 LYS C N 1
ATOM 8917 C CA . LYS C 2 95 ? -7.323 -22.006 -45.577 1.00 99.56 716 LYS C CA 1
ATOM 8918 C C . LYS C 2 95 ? -8.600 -22.041 -44.743 1.00 97.59 716 LYS C C 1
ATOM 8919 O O . LYS C 2 95 ? -9.361 -21.074 -44.713 1.00 85.25 716 LYS C O 1
ATOM 8925 N N . LYS C 2 96 ? -8.822 -23.160 -44.061 1.00 98.06 717 LYS C N 1
ATOM 8926 C CA . LYS C 2 96 ? -10.003 -23.332 -43.222 1.00 101.90 717 LYS C CA 1
ATOM 8927 C C . LYS C 2 96 ? -10.150 -22.197 -42.212 1.00 95.54 717 LYS C C 1
ATOM 8928 O O . LYS C 2 96 ? -11.264 -21.783 -41.892 1.00 90.70 717 LYS C O 1
ATOM 8934 N N . LEU C 2 97 ? -9.021 -21.699 -41.713 1.00 94.99 718 LEU C N 1
ATOM 8935 C CA . LEU C 2 97 ? -9.025 -20.639 -40.706 1.00 91.30 718 LEU C CA 1
ATOM 8936 C C . LEU C 2 97 ? -9.007 -19.234 -41.310 1.00 95.94 718 LEU C C 1
ATOM 8937 O O . LEU C 2 97 ? -9.345 -18.256 -40.641 1.00 91.88 718 LEU C O 1
ATOM 8942 N N . ALA C 2 98 ? -8.606 -19.138 -42.572 1.00 101.75 719 ALA C N 1
ATOM 8943 C CA . ALA C 2 98 ? -8.589 -17.858 -43.268 1.00 102.63 719 ALA C CA 1
ATOM 8944 C C . ALA C 2 98 ? -10.010 -17.402 -43.572 1.00 101.99 719 ALA C C 1
ATOM 8945 O O . ALA C 2 98 ? -10.398 -16.283 -43.240 1.00 102.20 719 ALA C O 1
ATOM 8947 N N . ASP C 2 99 ? -10.784 -18.280 -44.201 1.00 102.20 720 ASP C N 1
ATOM 8948 C CA . ASP C 2 99 ? -12.172 -17.982 -44.526 1.00 106.02 720 ASP C CA 1
ATOM 8949 C C . ASP C 2 99 ? -12.980 -17.739 -43.257 1.00 108.82 720 ASP C C 1
ATOM 8950 O O . ASP C 2 99 ? -14.047 -17.127 -43.293 1.00 109.34 720 ASP C O 1
ATOM 8955 N N . MET C 2 100 ? -12.453 -18.213 -42.133 1.00 109.43 721 MET C N 1
ATOM 8956 C CA . MET C 2 100 ? -13.177 -18.189 -40.868 1.00 106.29 721 MET C CA 1
ATOM 8957 C C . MET C 2 100 ? -12.960 -16.895 -40.088 1.00 104.20 721 MET C C 1
ATOM 8958 O O . MET C 2 100 ? -13.917 -16.252 -39.660 1.00 102.80 721 MET C O 1
ATOM 8963 N N . TYR C 2 101 ? -11.700 -16.520 -39.901 1.00 105.97 722 TYR C N 1
ATOM 8964 C CA . TYR C 2 101 ? -11.373 -15.318 -39.145 1.00 107.56 722 TYR C CA 1
ATOM 8965 C C . TYR C 2 101 ? -11.041 -14.141 -40.053 1.00 122.53 722 TYR C C 1
ATOM 8966 O O . TYR C 2 101 ? -11.927 -13.381 -40.446 1.00 127.65 722 TYR C O 1
ATOM 8975 N N . GLY C 2 102 ? -9.762 -13.993 -40.382 1.00 128.62 723 GLY C N 1
ATOM 8976 C CA . GLY C 2 102 ? -9.315 -12.893 -41.215 1.00 133.70 723 GLY C CA 1
ATOM 8977 C C . GLY C 2 102 ? -9.399 -13.206 -42.695 1.00 141.15 723 GLY C C 1
ATOM 8978 O O . GLY C 2 102 ? -8.755 -14.137 -43.178 1.00 147.68 723 GLY C O 1
ATOM 8979 N N . GLY C 2 103 ? -10.196 -12.426 -43.418 1.00 140.31 724 GLY C N 1
ATOM 8980 C CA . GLY C 2 103 ? -10.331 -12.602 -44.851 1.00 143.43 724 GLY C CA 1
ATOM 8981 C C . GLY C 2 103 ? -11.739 -12.342 -45.345 1.00 145.81 724 GLY C C 1
ATOM 8982 O O . GLY C 2 103 ? -12.645 -12.072 -44.557 1.00 143.18 724 GLY C O 1
ATOM 8983 N N . GLY C 2 104 ? -11.919 -12.424 -46.659 1.00 151.59 725 GLY C N 1
ATOM 8984 C CA . GLY C 2 104 ? -13.215 -12.201 -47.272 1.00 154.11 725 GLY C CA 1
ATOM 8985 C C . GLY C 2 104 ? -13.490 -13.175 -48.401 1.00 158.37 725 GLY C C 1
ATOM 8986 O O . GLY C 2 104 ? -14.377 -12.957 -49.226 1.00 158.28 725 GLY C O 1
ATOM 8987 N N . VAL D 2 7 ? -20.526 -18.538 5.619 1.00 105.01 628 VAL D N 1
ATOM 8988 C CA . VAL D 2 7 ? -21.816 -17.971 6.000 1.00 116.98 628 VAL D CA 1
ATOM 8989 C C . VAL D 2 7 ? -22.897 -18.337 4.988 1.00 120.00 628 VAL D C 1
ATOM 8990 O O . VAL D 2 7 ? -22.741 -18.109 3.788 1.00 124.74 628 VAL D O 1
ATOM 8994 N N . THR D 2 8 ? -23.996 -18.900 5.483 1.00 110.59 629 THR D N 1
ATOM 8995 C CA . THR D 2 8 ? -25.098 -19.319 4.622 1.00 113.56 629 THR D CA 1
ATOM 8996 C C . THR D 2 8 ? -25.987 -18.135 4.239 1.00 113.04 629 THR D C 1
ATOM 8997 O O . THR D 2 8 ? -26.310 -17.289 5.076 1.00 115.28 629 THR D O 1
ATOM 9001 N N . ARG D 2 9 ? -26.378 -18.082 2.969 1.00 106.26 630 ARG D N 1
ATOM 9002 C CA . ARG D 2 9 ? -27.169 -16.972 2.450 1.00 99.51 630 ARG D CA 1
ATOM 9003 C C . ARG D 2 9 ? -28.492 -17.457 1.869 1.00 99.99 630 ARG D C 1
ATOM 9004 O O . ARG D 2 9 ? -28.520 -18.368 1.042 1.00 103.70 630 ARG D O 1
ATOM 9012 N N . ASN D 2 10 ? -29.584 -16.840 2.307 1.00 95.43 631 ASN D N 1
ATOM 9013 C CA . ASN D 2 10 ? -30.919 -17.261 1.902 1.00 94.04 631 ASN D CA 1
ATOM 9014 C C . ASN D 2 10 ? -31.806 -16.101 1.473 1.00 89.72 631 ASN D C 1
ATOM 9015 O O . ASN D 2 10 ? -31.890 -15.085 2.160 1.00 89.06 631 ASN D O 1
ATOM 9020 N N . ASP D 2 11 ? -32.474 -16.263 0.337 1.00 85.44 632 ASP D N 1
ATOM 9021 C CA . ASP D 2 11 ? -33.443 -15.276 -0.121 1.00 89.35 632 ASP D CA 1
ATOM 9022 C C . ASP D 2 11 ? -34.814 -15.558 0.478 1.00 78.01 632 ASP D C 1
ATOM 9023 O O . ASP D 2 11 ? -35.230 -16.709 0.578 1.00 77.58 632 ASP D O 1
ATOM 9028 N N . VAL D 2 12 ? -35.511 -14.501 0.879 1.00 78.46 633 VAL D N 1
ATOM 9029 C CA . VAL D 2 12 ? -36.836 -14.644 1.469 1.00 82.76 633 VAL D CA 1
ATOM 9030 C C . VAL D 2 12 ? -37.926 -14.073 0.565 1.00 84.32 633 VAL D C 1
ATOM 9031 O O . VAL D 2 12 ? -37.962 -12.873 0.294 1.00 79.35 633 VAL D O 1
ATOM 9035 N N . ALA D 2 13 ? -38.809 -14.949 0.097 1.00 86.62 634 ALA D N 1
ATOM 9036 C CA . ALA D 2 13 ? -39.956 -14.534 -0.697 1.00 86.24 634 ALA D CA 1
ATOM 9037 C C . ALA D 2 13 ? -40.750 -13.464 0.045 1.00 84.74 634 ALA D C 1
ATOM 9038 O O . ALA D 2 13 ? -40.963 -13.577 1.253 1.00 79.33 634 ALA D O 1
ATOM 9040 N N . PRO D 2 14 ? -41.192 -12.423 -0.680 1.00 85.09 635 PRO D N 1
ATOM 9041 C CA . PRO D 2 14 ? -41.915 -11.282 -0.107 1.00 80.52 635 PRO D CA 1
ATOM 9042 C C . PRO D 2 14 ? -43.114 -11.735 0.718 1.00 98.27 635 PRO D C 1
ATOM 9043 O O . PRO D 2 14 ? -43.832 -12.654 0.318 1.00 89.73 635 PRO D O 1
ATOM 9047 N N . THR D 2 15 ? -43.325 -11.088 1.858 1.00 106.90 636 THR D N 1
ATOM 9048 C CA . THR D 2 15 ? -44.361 -11.495 2.798 1.00 111.89 636 THR D CA 1
ATOM 9049 C C . THR D 2 15 ? -45.623 -10.643 2.685 1.00 111.38 636 THR D C 1
ATOM 9050 O O . THR D 2 15 ? -45.558 -9.415 2.707 1.00 109.25 636 THR D O 1
ATOM 9054 N N . LEU D 2 16 ? -46.767 -11.309 2.560 1.00 118.10 637 LEU D N 1
ATOM 9055 C CA . LEU D 2 16 ? -48.070 -10.644 2.472 1.00 126.87 637 LEU D CA 1
ATOM 9056 C C . LEU D 2 16 ? -48.105 -9.463 1.499 1.00 131.40 637 LEU D C 1
ATOM 9057 O O . LEU D 2 16 ? -48.824 -8.486 1.718 1.00 130.90 637 LEU D O 1
ATOM 9062 N N . MET D 2 17 ? -47.334 -9.561 0.422 1.00 131.03 638 MET D N 1
ATOM 9063 C CA . MET D 2 17 ? -47.350 -8.531 -0.608 1.00 129.00 638 MET D CA 1
ATOM 9064 C C . MET D 2 17 ? -48.574 -8.696 -1.499 1.00 127.63 638 MET D C 1
ATOM 9065 O O . MET D 2 17 ? -48.994 -9.817 -1.793 1.00 127.77 638 MET D O 1
ATOM 9070 N N . SER D 2 18 ? -49.142 -7.573 -1.922 1.00 124.76 639 SER D N 1
ATOM 9071 C CA . SER D 2 18 ? -50.353 -7.585 -2.732 1.00 119.94 639 SER D CA 1
ATOM 9072 C C . SER D 2 18 ? -50.082 -8.037 -4.170 1.00 109.95 639 SER D C 1
ATOM 9073 O O . SER D 2 18 ? -49.522 -7.293 -4.975 1.00 100.58 639 SER D O 1
ATOM 9076 N N . VAL D 2 19 ? -50.489 -9.265 -4.476 1.00 108.66 640 VAL D N 1
ATOM 9077 C CA . VAL D 2 19 ? -50.352 -9.830 -5.814 1.00 107.58 640 VAL D CA 1
ATOM 9078 C C . VAL D 2 19 ? -51.102 -9.003 -6.860 1.00 107.03 640 VAL D C 1
ATOM 9079 O O . VAL D 2 19 ? -52.218 -8.546 -6.615 1.00 109.86 640 VAL D O 1
ATOM 9083 N N . PRO D 2 20 ? -50.482 -8.802 -8.032 1.00 99.69 641 PRO D N 1
ATOM 9084 C CA . PRO D 2 20 ? -51.091 -8.061 -9.142 1.00 97.73 641 PRO D CA 1
ATOM 9085 C C . PRO D 2 20 ? -52.296 -8.788 -9.728 1.00 96.08 641 PRO D C 1
ATOM 9086 O O . PRO D 2 20 ? -52.163 -9.901 -10.232 1.00 99.83 641 PRO D O 1
ATOM 9090 N N . GLN D 2 21 ? -53.462 -8.158 -9.655 1.00 89.99 642 GLN D N 1
ATOM 9091 C CA . GLN D 2 21 ? -54.671 -8.718 -10.244 1.00 94.18 642 GLN D CA 1
ATOM 9092 C C . GLN D 2 21 ? -54.840 -8.237 -11.679 1.00 101.99 642 GLN D C 1
ATOM 9093 O O . GLN D 2 21 ? -54.757 -7.041 -11.961 1.00 86.38 642 GLN D O 1
ATOM 9099 N N . TYR D 2 22 ? -55.077 -9.178 -12.585 1.00 85.44 643 TYR D N 1
ATOM 9100 C CA . TYR D 2 22 ? -55.143 -8.863 -14.003 1.00 86.35 643 TYR D CA 1
ATOM 9101 C C . TYR D 2 22 ? -56.569 -8.829 -14.530 1.00 86.37 643 TYR D C 1
ATOM 9102 O O . TYR D 2 22 ? -57.466 -9.474 -13.993 1.00 86.16 643 TYR D O 1
ATOM 9111 N N . ARG D 2 23 ? -56.757 -8.063 -15.595 1.00 94.71 644 ARG D N 1
ATOM 9112 C CA . ARG D 2 23 ? -58.048 -7.920 -16.244 1.00 91.23 644 ARG D CA 1
ATOM 9113 C C . ARG D 2 23 ? -58.334 -9.123 -17.131 1.00 88.38 644 ARG D C 1
ATOM 9114 O O . ARG D 2 23 ? -57.445 -9.610 -17.829 1.00 86.88 644 ARG D O 1
ATOM 9122 N N . PRO D 2 24 ? -59.578 -9.620 -17.093 1.00 91.15 645 PRO D N 1
ATOM 9123 C CA . PRO D 2 24 ? -60.001 -10.700 -17.987 1.00 93.80 645 PRO D CA 1
ATOM 9124 C C . PRO D 2 24 ? -59.752 -10.327 -19.448 1.00 95.84 645 PRO D C 1
ATOM 9125 O O . PRO D 2 24 ? -59.688 -9.146 -19.792 1.00 97.24 645 PRO D O 1
ATOM 9129 N N . ARG D 2 25 ? -59.609 -11.337 -20.294 1.00 96.24 646 ARG D N 1
ATOM 9130 C CA . ARG D 2 25 ? -59.312 -11.132 -21.703 1.00 99.44 646 ARG D CA 1
ATOM 9131 C C . ARG D 2 25 ? -60.545 -10.630 -22.444 1.00 96.43 646 ARG D C 1
ATOM 9132 O O . ARG D 2 25 ? -61.626 -11.186 -22.297 1.00 88.33 646 ARG D O 1
ATOM 9140 N N . PRO D 2 26 ? -60.382 -9.581 -23.258 1.00 97.36 647 PRO D N 1
ATOM 9141 C CA . PRO D 2 26 ? -61.510 -9.079 -24.049 1.00 97.52 647 PRO D CA 1
ATOM 9142 C C . PRO D 2 26 ? -61.841 -10.049 -25.177 1.00 101.72 647 PRO D C 1
ATOM 9143 O O . PRO D 2 26 ? -61.011 -10.890 -25.524 1.00 103.05 647 PRO D O 1
ATOM 9147 N N . ALA D 2 27 ? -63.041 -9.938 -25.735 1.00 103.79 648 ALA D N 1
ATOM 9148 C CA . ALA D 2 27 ? -63.447 -10.804 -26.835 1.00 106.09 648 ALA D CA 1
ATOM 9149 C C . ALA D 2 27 ? -63.293 -10.092 -28.177 1.00 107.91 648 ALA D C 1
ATOM 9150 O O . ALA D 2 27 ? -63.184 -10.737 -29.220 1.00 105.93 648 ALA D O 1
ATOM 9152 N N . ASN D 2 28 ? -63.276 -8.761 -28.142 1.00 112.84 649 ASN D N 1
ATOM 9153 C CA . ASN D 2 28 ? -63.082 -7.955 -29.347 1.00 115.79 649 ASN D CA 1
ATOM 9154 C C . ASN D 2 28 ? -61.655 -7.413 -29.479 1.00 113.23 649 ASN D C 1
ATOM 9155 O O . ASN D 2 28 ? -61.010 -7.103 -28.479 1.00 111.75 649 ASN D O 1
ATOM 9160 N N . PRO D 2 29 ? -61.159 -7.304 -30.723 1.00 119.00 650 PRO D N 1
ATOM 9161 C CA . PRO D 2 29 ? -59.789 -6.869 -31.035 1.00 122.10 650 PRO D CA 1
ATOM 9162 C C . PRO D 2 29 ? -59.486 -5.422 -30.651 1.00 119.63 650 PRO D C 1
ATOM 9163 O O . PRO D 2 29 ? -58.379 -5.135 -30.199 1.00 114.69 650 PRO D O 1
ATOM 9167 N N . ASP D 2 30 ? -60.450 -4.526 -30.836 1.00 123.39 651 ASP D N 1
ATOM 9168 C CA . ASP D 2 30 ? -60.228 -3.103 -30.592 1.00 128.47 651 ASP D CA 1
ATOM 9169 C C . ASP D 2 30 ? -59.860 -2.778 -29.142 1.00 127.65 651 ASP D C 1
ATOM 9170 O O . ASP D 2 30 ? -59.226 -1.758 -28.871 1.00 129.58 651 ASP D O 1
ATOM 9175 N N . GLU D 2 31 ? -60.255 -3.642 -28.213 1.00 121.75 652 GLU D N 1
ATOM 9176 C CA . GLU D 2 31 ? -59.924 -3.427 -26.810 1.00 114.85 652 GLU D CA 1
ATOM 9177 C C . GLU D 2 31 ? -58.732 -4.259 -26.371 1.00 106.48 652 GLU D C 1
ATOM 9178 O O . GLU D 2 31 ? -58.393 -4.287 -25.188 1.00 106.97 652 GLU D O 1
ATOM 9184 N N . ILE D 2 32 ? -58.096 -4.932 -27.323 1.00 102.82 653 ILE D N 1
ATOM 9185 C CA . ILE D 2 32 ? -56.938 -5.760 -27.012 1.00 104.84 653 ILE D CA 1
ATOM 9186 C C . ILE D 2 32 ? -55.733 -4.895 -26.644 1.00 108.10 653 ILE D C 1
ATOM 9187 O O . ILE D 2 32 ? -54.894 -5.297 -25.837 1.00 106.31 653 ILE D O 1
ATOM 9192 N N . GLY D 2 33 ? -55.656 -3.704 -27.231 1.00 89.08 654 GLY D N 1
ATOM 9193 C CA . GLY D 2 33 ? -54.573 -2.786 -26.934 1.00 91.36 654 GLY D CA 1
ATOM 9194 C C . GLY D 2 33 ? -54.714 -2.258 -25.524 1.00 95.97 654 GLY D C 1
ATOM 9195 O O . GLY D 2 33 ? -53.774 -2.301 -24.729 1.00 97.81 654 GLY D O 1
ATOM 9196 N N . ASN D 2 34 ? -55.906 -1.760 -25.218 1.00 97.56 655 ASN D N 1
ATOM 9197 C CA . ASN D 2 34 ? -56.227 -1.278 -23.883 1.00 100.73 655 ASN D CA 1
ATOM 9198 C C . ASN D 2 34 ? -56.038 -2.378 -22.838 1.00 95.19 655 ASN D C 1
ATOM 9199 O O . ASN D 2 34 ? -55.577 -2.120 -21.727 1.00 91.79 655 ASN D O 1
ATOM 9204 N N . PHE D 2 35 ? -56.397 -3.603 -23.209 1.00 92.49 656 PHE D N 1
ATOM 9205 C CA . PHE D 2 35 ? -56.215 -4.766 -22.345 1.00 88.06 656 PHE D CA 1
ATOM 9206 C C . PHE D 2 35 ? -54.746 -4.947 -21.983 1.00 93.75 656 PHE D C 1
ATOM 9207 O O . PHE D 2 35 ? -54.401 -5.105 -20.812 1.00 72.38 656 PHE D O 1
ATOM 9215 N N . ILE D 2 36 ? -53.886 -4.917 -22.996 1.00 100.28 657 ILE D N 1
ATOM 9216 C CA . ILE D 2 36 ? -52.450 -5.057 -22.782 1.00 105.76 657 ILE D CA 1
ATOM 9217 C C . ILE D 2 36 ? -51.909 -3.936 -21.908 1.00 73.55 657 ILE D C 1
ATOM 9218 O O . ILE D 2 36 ? -51.097 -4.171 -21.016 1.00 73.71 657 ILE D O 1
ATOM 9223 N N . ASP D 2 37 ? -52.364 -2.717 -22.166 1.00 73.24 658 ASP D N 1
ATOM 9224 C CA . ASP D 2 37 ? -51.939 -1.569 -21.378 1.00 83.76 658 ASP D CA 1
ATOM 9225 C C . ASP D 2 37 ? -52.330 -1.727 -19.912 1.00 81.98 658 ASP D C 1
ATOM 9226 O O . ASP D 2 37 ? -51.507 -1.532 -19.018 1.00 79.05 658 ASP D O 1
ATOM 9231 N N . GLU D 2 38 ? -53.586 -2.085 -19.668 1.00 84.30 659 GLU D N 1
ATOM 9232 C CA . GLU D 2 38 ? -54.070 -2.225 -18.301 1.00 85.59 659 GLU D CA 1
ATOM 9233 C C . GLU D 2 38 ? -53.265 -3.280 -17.559 1.00 83.25 659 GLU D C 1
ATOM 9234 O O . GLU D 2 38 ? -52.716 -3.017 -16.487 1.00 75.36 659 GLU D O 1
ATOM 9240 N N . ASN D 2 39 ? -53.191 -4.471 -18.141 1.00 86.96 660 ASN D N 1
ATOM 9241 C CA . ASN D 2 39 ? -52.467 -5.573 -17.522 1.00 88.45 660 ASN D CA 1
ATOM 9242 C C . ASN D 2 39 ? -50.959 -5.354 -17.475 1.00 87.72 660 ASN D C 1
ATOM 9243 O O . ASN D 2 39 ? -50.264 -5.966 -16.667 1.00 86.94 660 ASN D O 1
ATOM 9248 N N . LEU D 2 40 ? -50.460 -4.469 -18.330 1.00 73.36 661 LEU D N 1
ATOM 9249 C CA . LEU D 2 40 ? -49.048 -4.123 -18.320 1.00 73.93 661 LEU D CA 1
ATOM 9250 C C . LEU D 2 40 ? -48.703 -3.440 -16.997 1.00 83.57 661 LEU D C 1
ATOM 9251 O O . LEU D 2 40 ? -47.662 -3.710 -16.399 1.00 74.03 661 LEU D O 1
ATOM 9256 N N . LYS D 2 41 ? -49.597 -2.571 -16.533 1.00 81.67 662 LYS D N 1
ATOM 9257 C CA . LYS D 2 41 ? -49.370 -1.817 -15.302 1.00 79.90 662 LYS D CA 1
ATOM 9258 C C . LYS D 2 41 ? -49.362 -2.700 -14.056 1.00 78.97 662 LYS D C 1
ATOM 9259 O O . LYS D 2 41 ? -48.609 -2.452 -13.116 1.00 72.68 662 LYS D O 1
ATOM 9265 N N . ALA D 2 42 ? -50.200 -3.730 -14.051 1.00 78.55 663 ALA D N 1
ATOM 9266 C CA . ALA D 2 42 ? -50.209 -4.683 -12.949 1.00 79.62 663 ALA D CA 1
ATOM 9267 C C . ALA D 2 42 ? -48.870 -5.416 -12.882 1.00 84.54 663 ALA D C 1
ATOM 9268 O O . ALA D 2 42 ? -48.292 -5.588 -11.806 1.00 72.89 663 ALA D O 1
ATOM 9270 N N . ALA D 2 43 ? -48.385 -5.834 -14.048 1.00 84.44 664 ALA D N 1
ATOM 9271 C CA . ALA D 2 43 ? -47.132 -6.571 -14.158 1.00 82.50 664 ALA D CA 1
ATOM 9272 C C . ALA D 2 43 ? -45.921 -5.740 -13.732 1.00 83.55 664 ALA D C 1
ATOM 9273 O O . ALA D 2 43 ? -45.066 -6.214 -12.980 1.00 74.72 664 ALA D O 1
ATOM 9275 N N . ASP D 2 44 ? -45.855 -4.502 -14.215 1.00 81.57 665 ASP D N 1
ATOM 9276 C CA . ASP D 2 44 ? -44.718 -3.625 -13.942 1.00 80.81 665 ASP D CA 1
ATOM 9277 C C . ASP D 2 44 ? -44.634 -3.219 -12.477 1.00 84.66 665 ASP D C 1
ATOM 9278 O O . ASP D 2 44 ? -43.677 -2.567 -12.064 1.00 94.66 665 ASP D O 1
ATOM 9283 N N . SER D 2 45 ? -45.637 -3.601 -11.696 1.00 78.60 666 SER D N 1
ATOM 9284 C CA . SER D 2 45 ? -45.676 -3.241 -10.287 1.00 80.24 666 SER D CA 1
ATOM 9285 C C . SER D 2 45 ? -45.887 -4.473 -9.428 1.00 85.70 666 SER D C 1
ATOM 9286 O O . SER D 2 45 ? -46.455 -4.392 -8.342 1.00 88.59 666 SER D O 1
ATOM 9289 N N . ASP D 2 46 ? -45.423 -5.613 -9.924 1.00 88.18 667 ASP D N 1
ATOM 9290 C CA . ASP D 2 46 ? -45.562 -6.871 -9.206 1.00 86.85 667 ASP D CA 1
ATOM 9291 C C . ASP D 2 46 ? -44.596 -6.926 -8.028 1.00 84.38 667 ASP D C 1
ATOM 9292 O O . ASP D 2 46 ? -43.389 -7.032 -8.215 1.00 82.68 667 ASP D O 1
ATOM 9297 N N . PRO D 2 47 ? -45.132 -6.852 -6.803 1.00 87.32 668 PRO D N 1
ATOM 9298 C CA . PRO D 2 47 ? -44.323 -6.900 -5.583 1.00 89.65 668 PRO D CA 1
ATOM 9299 C C . PRO D 2 47 ? -43.835 -8.310 -5.260 1.00 93.64 668 PRO D C 1
ATOM 9300 O O . PRO D 2 47 ? -42.922 -8.458 -4.449 1.00 98.21 668 PRO D O 1
ATOM 9304 N N . THR D 2 48 ? -44.432 -9.327 -5.876 1.00 87.34 669 THR D N 1
ATOM 9305 C CA . THR D 2 48 ? -44.022 -10.706 -5.622 1.00 83.85 669 THR D CA 1
ATOM 9306 C C . THR D 2 48 ? -42.775 -11.054 -6.422 1.00 87.03 669 THR D C 1
ATOM 9307 O O . THR D 2 48 ? -42.065 -12.006 -6.100 1.00 93.39 669 THR D O 1
ATOM 9311 N N . ALA D 2 49 ? -42.516 -10.273 -7.465 1.00 82.87 670 ALA D N 1
ATOM 9312 C CA . ALA D 2 49 ? -41.365 -10.500 -8.329 1.00 87.96 670 ALA D CA 1
ATOM 9313 C C . ALA D 2 49 ? -40.075 -10.009 -7.680 1.00 96.07 670 ALA D C 1
ATOM 9314 O O . ALA D 2 49 ? -40.073 -8.991 -6.984 1.00 99.81 670 ALA D O 1
ATOM 9316 N N . PRO D 2 50 ? -38.970 -10.737 -7.915 1.00 91.90 671 PRO D N 1
ATOM 9317 C CA . PRO D 2 50 ? -37.621 -10.400 -7.442 1.00 87.15 671 PRO D CA 1
ATOM 9318 C C . PRO D 2 50 ? -37.252 -8.956 -7.779 1.00 85.57 671 PRO D C 1
ATOM 9319 O O . PRO D 2 50 ? -37.888 -8.356 -8.648 1.00 86.62 671 PRO D O 1
ATOM 9323 N N . PRO D 2 51 ? -36.221 -8.405 -7.113 1.00 84.66 672 PRO D N 1
ATOM 9324 C CA . PRO D 2 51 ? -35.331 -9.108 -6.184 1.00 84.60 672 PRO D CA 1
ATOM 9325 C C . PRO D 2 51 ? -35.985 -9.331 -4.828 1.00 84.00 672 PRO D C 1
ATOM 9326 O O . PRO D 2 51 ? -36.743 -8.480 -4.362 1.00 80.42 672 PRO D O 1
ATOM 9330 N N . TYR D 2 52 ? -35.688 -10.464 -4.201 1.00 84.70 673 TYR D N 1
ATOM 9331 C CA . TYR D 2 52 ? -36.188 -10.734 -2.864 1.00 85.24 673 TYR D CA 1
ATOM 9332 C C . TYR D 2 52 ? -35.211 -10.216 -1.824 1.00 77.42 673 TYR D C 1
ATOM 9333 O O . TYR D 2 52 ? -34.016 -10.106 -2.087 1.00 78.08 673 TYR D O 1
ATOM 9342 N N . ASP D 2 53 ? -35.723 -9.889 -0.644 1.00 87.21 674 ASP D N 1
ATOM 9343 C CA . ASP D 2 53 ? -34.860 -9.574 0.483 1.00 77.00 674 ASP D CA 1
ATOM 9344 C C . ASP D 2 53 ? -34.076 -10.820 0.850 1.00 92.40 674 ASP D C 1
ATOM 9345 O O . ASP D 2 53 ? -34.493 -11.936 0.539 1.00 77.45 674 ASP D O 1
ATOM 9350 N N . SER D 2 54 ? -32.939 -10.634 1.508 1.00 77.89 675 SER D N 1
ATOM 9351 C CA . SER D 2 54 ? -32.082 -11.759 1.841 1.00 83.75 675 SER D CA 1
ATOM 9352 C C . SER D 2 54 ? -31.767 -11.824 3.325 1.00 78.23 675 SER D C 1
ATOM 9353 O O . SER D 2 54 ? -31.918 -10.842 4.051 1.00 77.88 675 SER D O 1
ATOM 9356 N N . LEU D 2 55 ? -31.325 -12.999 3.761 1.00 78.51 676 LEU D N 1
ATOM 9357 C CA . LEU D 2 55 ? -30.850 -13.200 5.121 1.00 84.68 676 LEU D CA 1
ATOM 9358 C C . LEU D 2 55 ? -29.388 -13.617 5.099 1.00 85.82 676 LEU D C 1
ATOM 9359 O O . LEU D 2 55 ? -28.927 -14.237 4.143 1.00 88.49 676 LEU D O 1
ATOM 9364 N N . LEU D 2 56 ? -28.659 -13.268 6.153 1.00 90.75 677 LEU D N 1
ATOM 9365 C CA . LEU D 2 56 ? -27.274 -13.698 6.310 1.00 95.26 677 LEU D CA 1
ATOM 9366 C C . LEU D 2 56 ? -27.114 -14.328 7.685 1.00 95.66 677 LEU D C 1
ATOM 9367 O O . LEU D 2 56 ? -26.913 -13.629 8.675 1.00 98.19 677 LEU D O 1
ATOM 9372 N N . VAL D 2 57 ? -27.211 -15.650 7.745 1.00 92.83 678 VAL D N 1
ATOM 9373 C CA . VAL D 2 57 ? -27.197 -16.350 9.023 1.00 79.96 678 VAL D CA 1
ATOM 9374 C C . VAL D 2 57 ? -25.832 -16.308 9.696 1.00 80.57 678 VAL D C 1
ATOM 9375 O O . VAL D 2 57 ? -24.948 -17.104 9.382 1.00 84.51 678 VAL D O 1
ATOM 9379 N N . PHE D 2 58 ? -25.668 -15.372 10.624 1.00 82.08 679 PHE D N 1
ATOM 9380 C CA . PHE D 2 58 ? -24.427 -15.250 11.375 1.00 86.39 679 PHE D CA 1
ATOM 9381 C C . PHE D 2 58 ? -24.380 -16.276 12.505 1.00 98.13 679 PHE D C 1
ATOM 9382 O O . PHE D 2 58 ? -25.413 -16.642 13.070 1.00 100.05 679 PHE D O 1
ATOM 9390 N N . ASP D 2 59 ? -23.176 -16.742 12.824 1.00 102.43 680 ASP D N 1
ATOM 9391 C CA . ASP D 2 59 ? -22.993 -17.742 13.870 1.00 100.71 680 ASP D CA 1
ATOM 9392 C C . ASP D 2 59 ? -21.608 -17.651 14.503 1.00 94.25 680 ASP D C 1
ATOM 9393 O O . ASP D 2 59 ? -20.921 -18.658 14.668 1.00 91.46 680 ASP D O 1
ATOM 9398 N N . TYR D 2 60 ? -21.206 -16.434 14.852 1.00 92.07 681 TYR D N 1
ATOM 9399 C CA . TYR D 2 60 ? -19.939 -16.204 15.531 1.00 93.11 681 TYR D CA 1
ATOM 9400 C C . TYR D 2 60 ? -20.022 -16.717 16.964 1.00 95.02 681 TYR D C 1
ATOM 9401 O O . TYR D 2 60 ? -20.730 -16.151 17.798 1.00 81.70 681 TYR D O 1
ATOM 9410 N N . GLU D 2 61 ? -19.300 -17.797 17.244 1.00 95.76 682 GLU D N 1
ATOM 9411 C CA . GLU D 2 61 ? -19.362 -18.434 18.554 1.00 91.50 682 GLU D CA 1
ATOM 9412 C C . GLU D 2 61 ? -18.234 -17.962 19.468 1.00 93.79 682 GLU D C 1
ATOM 9413 O O . GLU D 2 61 ? -17.775 -18.705 20.333 1.00 92.13 682 GLU D O 1
ATOM 9419 N N . GLY D 2 62 ? -17.793 -16.724 19.274 1.00 83.19 683 GLY D N 1
ATOM 9420 C CA . GLY D 2 62 ? -16.725 -16.161 20.081 1.00 108.95 683 GLY D CA 1
ATOM 9421 C C . GLY D 2 62 ? -15.378 -16.800 19.798 1.00 106.67 683 GLY D C 1
ATOM 9422 O O . GLY D 2 62 ? -15.179 -17.412 18.747 1.00 94.75 683 GLY D O 1
ATOM 9433 N N . GLY D 2 64 ? -13.504 -18.407 22.655 1.00 127.42 685 GLY D N 1
ATOM 9434 C CA . GLY D 2 64 ? -13.140 -19.120 23.865 1.00 129.36 685 GLY D CA 1
ATOM 9435 C C . GLY D 2 64 ? -12.199 -18.342 24.763 1.00 131.78 685 GLY D C 1
ATOM 9436 O O . GLY D 2 64 ? -11.198 -18.876 25.243 1.00 127.44 685 GLY D O 1
ATOM 9447 N N . GLU D 2 66 ? -11.002 -16.495 28.210 1.00 139.93 687 GLU D N 1
ATOM 9448 C CA . GLU D 2 66 ? -11.099 -16.965 29.588 1.00 146.05 687 GLU D CA 1
ATOM 9449 C C . GLU D 2 66 ? -11.629 -15.872 30.512 1.00 144.84 687 GLU D C 1
ATOM 9450 O O . GLU D 2 66 ? -11.262 -14.702 30.379 1.00 141.28 687 GLU D O 1
ATOM 9456 N N . ALA D 2 67 ? -12.497 -16.261 31.442 1.00 147.58 688 ALA D N 1
ATOM 9457 C CA . ALA D 2 67 ? -13.109 -15.319 32.375 1.00 148.75 688 ALA D CA 1
ATOM 9458 C C . ALA D 2 67 ? -12.062 -14.555 33.179 1.00 147.05 688 ALA D C 1
ATOM 9459 O O . ALA D 2 67 ? -11.361 -15.132 34.010 1.00 146.05 688 ALA D O 1
ATOM 9461 N N . ALA D 2 68 ? -11.974 -13.252 32.932 1.00 146.33 689 ALA D N 1
ATOM 9462 C CA . ALA D 2 68 ? -10.946 -12.416 33.543 1.00 141.08 689 ALA D CA 1
ATOM 9463 C C . ALA D 2 68 ? -11.328 -11.913 34.933 1.00 134.76 689 ALA D C 1
ATOM 9464 O O . ALA D 2 68 ? -12.217 -11.075 35.077 1.00 131.48 689 ALA D O 1
ATOM 9466 N N . SER D 2 69 ? -10.644 -12.435 35.947 1.00 129.90 690 SER D N 1
ATOM 9467 C CA . SER D 2 69 ? -10.785 -11.958 37.320 1.00 124.76 690 SER D CA 1
ATOM 9468 C C . SER D 2 69 ? -12.234 -11.748 37.747 1.00 115.89 690 SER D C 1
ATOM 9469 O O . SER D 2 69 ? -12.708 -10.615 37.820 1.00 118.23 690 SER D O 1
ATOM 9472 N N . LEU D 2 70 ? -12.935 -12.839 38.031 1.00 104.92 691 LEU D N 1
ATOM 9473 C CA . LEU D 2 70 ? -14.272 -12.747 38.601 1.00 94.73 691 LEU D CA 1
ATOM 9474 C C . LEU D 2 70 ? -14.158 -12.686 40.119 1.00 88.68 691 LEU D C 1
ATOM 9475 O O . LEU D 2 70 ? -13.326 -13.377 40.713 1.00 85.41 691 LEU D O 1
ATOM 9490 N N . SER D 2 72 ? -14.461 -13.280 43.921 1.00 91.58 693 SER D N 1
ATOM 9491 C CA . SER D 2 72 ? -14.653 -14.525 44.653 1.00 92.68 693 SER D CA 1
ATOM 9492 C C . SER D 2 72 ? -15.780 -14.405 45.668 1.00 91.31 693 SER D C 1
ATOM 9493 O O . SER D 2 72 ? -16.134 -13.303 46.088 1.00 79.28 693 SER D O 1
ATOM 9496 N N . LEU D 2 73 ? -16.337 -15.547 46.059 1.00 89.37 694 LEU D N 1
ATOM 9497 C CA . LEU D 2 73 ? -17.479 -15.573 46.963 1.00 94.75 694 LEU D CA 1
ATOM 9498 C C . LEU D 2 73 ? -17.042 -15.668 48.422 1.00 102.62 694 LEU D C 1
ATOM 9499 O O . LEU D 2 73 ? -17.848 -15.480 49.333 1.00 102.43 694 LEU D O 1
ATOM 9504 N N . ASN D 2 74 ? -15.762 -15.954 48.637 1.00 113.72 695 ASN D N 1
ATOM 9505 C CA . ASN D 2 74 ? -15.217 -16.077 49.985 1.00 121.83 695 ASN D CA 1
ATOM 9506 C C . ASN D 2 74 ? -13.987 -15.201 50.202 1.00 123.12 695 ASN D C 1
ATOM 9507 O O . ASN D 2 74 ? -14.036 -14.217 50.940 1.00 124.64 695 ASN D O 1
ATOM 9512 N N . SER D 2 78 ? -8.782 -13.335 55.111 1.00 136.61 699 SER D N 1
ATOM 9513 C CA . SER D 2 78 ? -9.081 -13.319 56.539 1.00 139.71 699 SER D CA 1
ATOM 9514 C C . SER D 2 78 ? -8.204 -14.311 57.294 1.00 150.19 699 SER D C 1
ATOM 9515 O O . SER D 2 78 ? -8.348 -15.524 57.137 1.00 152.57 699 SER D O 1
ATOM 9518 N N . ASP D 2 79 ? -7.296 -13.791 58.115 1.00 155.67 700 ASP D N 1
ATOM 9519 C CA . ASP D 2 79 ? -6.401 -14.636 58.901 1.00 159.39 700 ASP D CA 1
ATOM 9520 C C . ASP D 2 79 ? -6.716 -14.569 60.394 1.00 156.20 700 ASP D C 1
ATOM 9521 O O . ASP D 2 79 ? -6.188 -13.721 61.114 1.00 151.07 700 ASP D O 1
ATOM 9526 N N . GLN D 2 80 ? -7.578 -15.473 60.852 1.00 156.65 701 GLN D N 1
ATOM 9527 C CA . GLN D 2 80 ? -7.953 -15.530 62.260 1.00 153.31 701 GLN D CA 1
ATOM 9528 C C . GLN D 2 80 ? -7.024 -16.449 63.045 1.00 152.48 701 GLN D C 1
ATOM 9529 O O . GLN D 2 80 ? -6.121 -17.066 62.481 1.00 149.55 701 GLN D O 1
ATOM 9535 N N . ASP D 2 81 ? -7.255 -16.534 64.351 1.00 154.16 702 ASP D N 1
ATOM 9536 C CA . ASP D 2 81 ? -6.484 -17.422 65.213 1.00 153.58 702 ASP D CA 1
ATOM 9537 C C . ASP D 2 81 ? -6.954 -18.863 65.041 1.00 153.84 702 ASP D C 1
ATOM 9538 O O . ASP D 2 81 ? -8.154 -19.140 65.062 1.00 155.70 702 ASP D O 1
ATOM 9543 N N . GLN D 2 82 ? -6.005 -19.777 64.870 1.00 149.37 703 GLN D N 1
ATOM 9544 C CA . GLN D 2 82 ? -6.333 -21.183 64.666 1.00 144.32 703 GLN D CA 1
ATOM 9545 C C . GLN D 2 82 ? -5.646 -22.077 65.687 1.00 143.99 703 GLN D C 1
ATOM 9546 O O . GLN D 2 82 ? -4.516 -22.519 65.481 1.00 144.14 703 GLN D O 1
ATOM 9552 N N . ASP D 2 83 ? -6.338 -22.338 66.788 1.00 145.58 704 ASP D N 1
ATOM 9553 C CA . ASP D 2 83 ? -5.820 -23.214 67.829 1.00 150.72 704 ASP D CA 1
ATOM 9554 C C . ASP D 2 83 ? -6.741 -24.414 68.002 1.00 147.07 704 ASP D C 1
ATOM 9555 O O . ASP D 2 83 ? -7.963 -24.273 68.006 1.00 143.61 704 ASP D O 1
ATOM 9560 N N . TYR D 2 84 ? -6.148 -25.593 68.145 1.00 147.89 705 TYR D N 1
ATOM 9561 C CA . TYR D 2 84 ? -6.914 -26.832 68.208 1.00 151.06 705 TYR D CA 1
ATOM 9562 C C . TYR D 2 84 ? -7.160 -27.268 69.651 1.00 157.74 705 TYR D C 1
ATOM 9563 O O . TYR D 2 84 ? -6.718 -28.336 70.077 1.00 158.86 705 TYR D O 1
ATOM 9572 N N . ASP D 2 85 ? -7.875 -26.428 70.395 1.00 159.66 706 ASP D N 1
ATOM 9573 C CA . ASP D 2 85 ? -8.180 -26.692 71.796 1.00 158.38 706 ASP D CA 1
ATOM 9574 C C . ASP D 2 85 ? -9.184 -27.833 71.922 1.00 149.69 706 ASP D C 1
ATOM 9575 O O . ASP D 2 85 ? -9.095 -28.659 72.830 1.00 148.33 706 ASP D O 1
ATOM 9580 N N . TYR D 2 86 ? -10.136 -27.870 70.995 1.00 142.41 707 TYR D N 1
ATOM 9581 C CA . TYR D 2 86 ? -11.232 -28.834 71.031 1.00 134.99 707 TYR D CA 1
ATOM 9582 C C . TYR D 2 86 ? -10.773 -30.291 70.980 1.00 133.72 707 TYR D C 1
ATOM 9583 O O . TYR D 2 86 ? -11.496 -31.189 71.411 1.00 136.52 707 TYR D O 1
ATOM 9592 N N . LEU D 2 87 ? -9.577 -30.523 70.449 1.00 131.51 708 LEU D N 1
ATOM 9593 C CA . LEU D 2 87 ? -9.062 -31.882 70.296 1.00 132.01 708 LEU D CA 1
ATOM 9594 C C . LEU D 2 87 ? -8.961 -32.620 71.631 1.00 136.28 708 LEU D C 1
ATOM 9595 O O . LEU D 2 87 ? -9.130 -33.839 71.692 1.00 134.64 708 LEU D O 1
ATOM 9600 N N . ASN D 2 88 ? -8.692 -31.874 72.697 1.00 138.87 709 ASN D N 1
ATOM 9601 C CA . ASN D 2 88 ? -8.491 -32.461 74.019 1.00 138.56 709 ASN D CA 1
ATOM 9602 C C . ASN D 2 88 ? -9.761 -33.035 74.649 1.00 136.71 709 ASN D C 1
ATOM 9603 O O . ASN D 2 88 ? -9.688 -33.811 75.602 1.00 131.31 709 ASN D O 1
ATOM 9608 N N . GLU D 2 89 ? -10.920 -32.652 74.121 1.00 137.02 710 GLU D N 1
ATOM 9609 C CA . GLU D 2 89 ? -12.188 -33.137 74.657 1.00 135.39 710 GLU D CA 1
ATOM 9610 C C . GLU D 2 89 ? -12.973 -33.953 73.638 1.00 126.04 710 GLU D C 1
ATOM 9611 O O . GLU D 2 89 ? -14.165 -33.723 73.440 1.00 126.06 710 GLU D O 1
ATOM 9617 N N . TRP D 2 90 ? -12.306 -34.905 72.994 1.00 119.53 711 TRP D N 1
ATOM 9618 C CA . TRP D 2 90 ? -12.981 -35.796 72.056 1.00 121.33 711 TRP D CA 1
ATOM 9619 C C . TRP D 2 90 ? -12.704 -37.271 72.342 1.00 129.70 711 TRP D C 1
ATOM 9620 O O . TRP D 2 90 ? -12.727 -38.108 71.439 1.00 118.16 711 TRP D O 1
ATOM 9631 N N . GLY D 2 91 ? -12.441 -37.576 73.609 1.00 141.24 712 GLY D N 1
ATOM 9632 C CA . GLY D 2 91 ? -12.350 -38.949 74.070 1.00 150.77 712 GLY D CA 1
ATOM 9633 C C . GLY D 2 91 ? -11.120 -39.730 73.648 1.00 160.04 712 GLY D C 1
ATOM 9634 O O . GLY D 2 91 ? -9.987 -39.330 73.917 1.00 162.30 712 GLY D O 1
ATOM 9635 N N . ASN D 2 92 ? -11.353 -40.856 72.982 1.00 165.38 713 ASN D N 1
ATOM 9636 C CA . ASN D 2 92 ? -10.293 -41.814 72.686 1.00 166.36 713 ASN D CA 1
ATOM 9637 C C . ASN D 2 92 ? -9.431 -41.502 71.459 1.00 164.89 713 ASN D C 1
ATOM 9638 O O . ASN D 2 92 ? -8.282 -41.082 71.593 1.00 164.83 713 ASN D O 1
ATOM 9643 N N . ARG D 2 93 ? -9.988 -41.706 70.269 1.00 161.49 714 ARG D N 1
ATOM 9644 C CA . ARG D 2 93 ? -9.194 -41.688 69.040 1.00 154.23 714 ARG D CA 1
ATOM 9645 C C . ARG D 2 93 ? -8.706 -40.315 68.586 1.00 147.39 714 ARG D C 1
ATOM 9646 O O . ARG D 2 93 ? -8.101 -40.192 67.521 1.00 143.06 714 ARG D O 1
ATOM 9654 N N . PHE D 2 94 ? -8.957 -39.288 69.389 1.00 145.16 715 PHE D N 1
ATOM 9655 C CA . PHE D 2 94 ? -8.487 -37.950 69.052 1.00 141.03 715 PHE D CA 1
ATOM 9656 C C . PHE D 2 94 ? -7.279 -37.522 69.883 1.00 146.47 715 PHE D C 1
ATOM 9657 O O . PHE D 2 94 ? -6.670 -36.487 69.611 1.00 145.87 715 PHE D O 1
ATOM 9665 N N . LYS D 2 95 ? -6.929 -38.322 70.887 1.00 152.49 716 LYS D N 1
ATOM 9666 C CA . LYS D 2 95 ? -5.741 -38.045 71.688 1.00 155.38 716 LYS D CA 1
ATOM 9667 C C . LYS D 2 95 ? -4.489 -38.268 70.844 1.00 154.95 716 LYS D C 1
ATOM 9668 O O . LYS D 2 95 ? -3.417 -37.749 71.155 1.00 155.77 716 LYS D O 1
ATOM 9674 N N . LYS D 2 96 ? -4.640 -39.041 69.773 1.00 151.10 717 LYS D N 1
ATOM 9675 C CA . LYS D 2 96 ? -3.552 -39.270 68.833 1.00 144.89 717 LYS D CA 1
ATOM 9676 C C . LYS D 2 96 ? -3.197 -37.963 68.133 1.00 137.05 717 LYS D C 1
ATOM 9677 O O . LYS D 2 96 ? -2.024 -37.609 68.018 1.00 136.51 717 LYS D O 1
ATOM 9683 N N . LEU D 2 97 ? -4.222 -37.244 67.681 1.00 128.60 718 LEU D N 1
ATOM 9684 C CA . LEU D 2 97 ? -4.033 -35.937 67.064 1.00 123.03 718 LEU D CA 1
ATOM 9685 C C . LEU D 2 97 ? -3.600 -34.899 68.091 1.00 128.20 718 LEU D C 1
ATOM 9686 O O . LEU D 2 97 ? -2.831 -33.994 67.775 1.00 133.31 718 LEU D O 1
ATOM 9691 N N . ALA D 2 98 ? -4.097 -35.028 69.317 1.00 129.38 719 ALA D N 1
ATOM 9692 C CA . ALA D 2 98 ? -3.724 -34.110 70.388 1.00 129.36 719 ALA D CA 1
ATOM 9693 C C . ALA D 2 98 ? -2.236 -34.223 70.715 1.00 135.71 719 ALA D C 1
ATOM 9694 O O . ALA D 2 98 ? -1.604 -33.244 71.120 1.00 137.86 719 ALA D O 1
ATOM 9696 N N . ASP D 2 99 ? -1.682 -35.420 70.538 1.00 137.12 720 ASP D N 1
ATOM 9697 C CA . ASP D 2 99 ? -0.255 -35.643 70.747 1.00 138.62 720 ASP D CA 1
ATOM 9698 C C . ASP D 2 99 ? 0.552 -34.868 69.714 1.00 137.71 720 ASP D C 1
ATOM 9699 O O . ASP D 2 99 ? 1.688 -34.463 69.967 1.00 138.21 720 ASP D O 1
ATOM 9704 N N . MET D 2 100 ? -0.049 -34.673 68.545 1.00 133.53 721 MET D N 1
ATOM 9705 C CA . MET D 2 100 ? 0.601 -33.975 67.446 1.00 124.76 721 MET D CA 1
ATOM 9706 C C . MET D 2 100 ? 0.242 -32.492 67.449 1.00 126.80 721 MET D C 1
ATOM 9707 O O . MET D 2 100 ? 1.077 -31.642 67.144 1.00 128.81 721 MET D O 1
#